Protein AF-A0A8H6LN92-F1 (afdb_monomer)

InterPro domains:
  IPR023041 Glucose receptor Git3-like, N-terminal [PF11710] (25-211)
  IPR027417 P-loop containing nucleoside triphosphate hydrolase [G3DSA:3.40.50.300] (566-733)
  IPR027417 P-loop containing nucleoside triphosphate hydrolase [SSF52540] (336-681)

Radius of gyration: 38.31 Å; Cα contacts (8 Å, |Δi|>4): 1114; chains: 1; bounding box: 131×86×96 Å

Nearest PDB structures (foldseek):
  8wj3-assembly1_D  TM=5.951E-01  e=5.976E-10  Paenibacillus sp. 453mf
  6lfo-assembly1_R  TM=6.319E-01  e=9.551E-06  Homo sapiens
  6wwz-assembly1_R  TM=6.126E-01  e=7.712E-05  Homo sapiens
  6nbi-assembly1_R  TM=5.638E-01  e=4.827E-04  Homo sapiens
  6nbh-assembly1_R  TM=5.247E-01  e=2.464E-03  Homo sapiens

Solvent-accessible surface area (backbone atoms only — not comparable to full-atom values): 44437 Å² total; per-residue (Å²): 134,84,82,85,80,81,78,78,76,74,73,40,100,78,42,59,89,45,71,68,52,30,44,52,53,15,52,54,48,32,55,53,18,54,54,40,35,54,55,25,46,49,54,51,48,42,58,75,73,72,37,83,87,61,76,44,78,70,48,56,56,51,46,55,34,31,54,35,49,28,53,40,20,52,51,47,33,54,38,15,55,36,45,70,72,70,45,56,52,69,38,82,94,32,46,70,57,24,33,49,46,12,42,49,45,45,20,30,57,50,25,44,56,38,37,54,49,52,50,50,51,52,51,47,40,56,70,69,64,43,64,72,60,35,50,50,57,67,70,42,50,66,62,63,65,45,48,34,58,53,54,17,50,51,54,28,51,51,43,50,74,75,74,35,42,34,62,47,62,48,51,27,31,64,50,49,61,70,56,45,49,53,74,52,51,53,60,47,53,53,50,51,54,51,51,52,52,51,51,53,51,46,51,52,51,52,52,50,50,52,50,48,52,53,47,62,63,42,70,80,56,80,81,82,85,80,88,76,83,86,77,85,80,87,71,94,79,86,90,83,81,85,94,81,63,82,71,54,59,62,55,51,54,56,52,55,69,75,70,59,81,50,67,65,56,54,50,52,54,50,56,70,71,49,72,58,102,53,45,66,58,51,52,63,58,53,24,46,34,34,17,42,68,50,52,54,49,47,70,74,70,50,55,88,90,56,74,80,22,34,14,64,47,30,33,56,51,70,81,76,59,75,98,46,75,77,33,34,32,29,36,28,61,66,21,53,40,29,37,38,33,32,23,37,90,84,17,35,52,70,52,52,53,36,46,54,48,44,47,39,26,43,72,48,97,58,36,44,52,88,73,40,18,22,36,38,35,42,38,54,51,85,79,37,54,97,74,40,50,80,58,67,72,63,59,55,53,16,61,34,91,71,29,44,29,35,38,31,27,47,69,91,43,44,76,40,44,39,59,74,92,76,77,84,87,78,98,73,84,94,68,81,78,61,24,42,48,53,88,48,53,67,60,43,70,46,56,47,24,45,47,57,77,75,44,39,70,65,57,51,44,60,67,65,58,65,62,60,70,99,86,55,76,74,50,76,49,49,61,56,50,52,51,52,48,49,54,52,48,53,51,28,67,75,68,67,67,70,50,58,62,66,63,48,53,52,53,57,68,70,62,72,66,51,72,84,50,40,51,69,54,46,57,48,49,51,57,50,42,68,33,30,37,78,87,78,31,83,80,92,61,82,93,69,81,91,78,85,88,77,96,83,72,86,72,84,64,59,62,82,61,76,82,44,72,13,28,38,38,33,41,41,50,50,31,85,90,47,50,42,54,56,46,25,49,51,48,42,50,52,51,51,52,53,68,66,51,88,68,94,61,41,35,37,41,34,33,43,52,36,43,68,37,32,45,98,45,60,38,20,48,54,30,47,53,52,49,51,51,48,62,75,41,12,74,82,62,39,26,27,42,37,41,32,27,59,52,83,59,41,66,66,74,58,57,64,68,32,55,30,38,39,41,27,18,44,86,59,68,72,53,51,55,55,45,29,76,61,33,73,53,47,32,85,71,84,79,69,75,84,74,72,92,71,80,87,76,97,81,77,94,79,78,88,82,65,46,77,63,58,55,87,50,50,60,62,54,36,53,67,39,50,73,35,24,30,40,40,40,30,44,64,18,32,64,46,66,47,72,63,77,65,91,85,68,77,93,84,73,98,71,76,55,61,47,77,35,60,39,48,50,33,43,44,40,29,37,51,61,71,43,88,40,85,60,50,64,61,52,82,90,79,107

Mean predicted aligned error: 19.63 Å

Organism: NCBI:txid100902

Foldseek 3Di:
DDDDDDPPPPFPPQFDPDLVVLLVVLVVLLVVLVVLLVVLVCLLCCPPPPDPPPPDLLSVLVNLLSVLSNQLSVLLNVLSVCSNVVNHCQDPVNFVVQQVSQLSNQLSLQLNLLSVLLSLVLVLCCLLPVVVVNVVCRVCSVVSSCVSNVVSNVLSVVCCVPFTWHDRRSGIHGRDPVCVCCSRVVVNVVSVVVSVVSVVVSVVSVVVVVVVVVVVVCVVDDDDDDDDDDDDDDDDDDDDDDDDDPVVVVVVVVVVVVPDPDVVVVVVVVVVVPQPLCNLVVLLLQFQKEWPQSVVVCCVPPDPVQPWWKFFWWFFCPVVDPRDSRRTMIGGLQHAFEEEEEAAPLLCQLVSVLSVLCSQQDDDPGIDHPFHFFAEEEAADQPADQQADADRPSLLSLLDPSAAEEEEEAPQCCQQADQPPDDDDDDDDDDDDSHNCNVGHRYHYAYQAAEQQLDALVLQLLLQFDDDPPDDDGQPVSVQLNVLSVVQVVVCVVVPDGRQVVSSVVSSVVSPDDPVSCVVVVVSVVLNLSRYDPVSRDDPDPDDDDDDDDPPDPDDRHDDLAGDRSYHYYHYHHDNVAALLNSLSVVLSSLCSNLPDDDPGAYEYEYEQVLRRLAPHPSNVSSLVSVLVCLVCSRVSNYYYYYGHHDVRHDLSSLLSGQKYKAGADDDPVRLVSCCVRALLLDQPCPPDPPDDDDDDPDDPDDDDFDSDRNVCVNVVSNPGHRQKIKMGHQSYFSDWAFDDDDPDDDDDPPTDIDTDGCHSGIGTIGTAFDPRPCRSPDPVRD

pLDDT: mean 75.26, std 19.91, range [23.12, 97.69]

Structure (mmCIF, N/CA/C/O backbone):
data_AF-A0A8H6LN92-F1
#
_entry.id   AF-A0A8H6LN92-F1
#
loop_
_atom_site.group_PDB
_atom_site.id
_atom_site.type_symbol
_atom_site.label_atom_id
_atom_site.label_alt_id
_atom_site.label_comp_id
_atom_site.label_asym_id
_atom_site.label_entity_id
_atom_site.label_seq_id
_atom_site.pdbx_PDB_ins_code
_atom_site.Cartn_x
_atom_site.Cartn_y
_atom_site.Cartn_z
_atom_site.occupancy
_atom_site.B_iso_or_equiv
_atom_site.auth_seq_id
_atom_site.auth_comp_id
_atom_site.auth_asym_id
_atom_site.auth_atom_id
_atom_site.pdbx_PDB_model_num
ATOM 1 N N . MET A 1 1 ? 83.519 25.705 -48.789 1.00 33.47 1 MET A N 1
ATOM 2 C CA . MET A 1 1 ? 82.850 27.007 -48.623 1.00 33.47 1 MET A CA 1
ATOM 3 C C . MET A 1 1 ? 81.362 26.718 -48.730 1.00 33.47 1 MET A C 1
ATOM 5 O O . MET A 1 1 ? 80.927 26.317 -49.795 1.00 33.47 1 MET A O 1
ATOM 9 N N . GLU A 1 2 ? 80.718 26.704 -47.562 1.00 35.28 2 GLU A N 1
ATOM 10 C CA . GLU A 1 2 ? 79.279 26.641 -47.230 1.00 35.28 2 GLU A CA 1
ATOM 11 C C . GLU A 1 2 ? 78.300 25.781 -48.061 1.00 35.28 2 GLU A C 1
ATOM 13 O O . GLU A 1 2 ? 77.984 26.048 -49.215 1.00 35.28 2 GLU A O 1
ATOM 18 N N . SER A 1 3 ? 77.761 24.767 -47.374 1.00 28.91 3 SER A N 1
ATOM 19 C CA . SER A 1 3 ? 76.623 23.917 -47.741 1.00 28.91 3 SER A CA 1
ATOM 20 C C . SER A 1 3 ? 75.286 24.676 -47.715 1.00 28.91 3 SER A C 1
ATOM 22 O O . SER A 1 3 ? 75.102 25.516 -46.831 1.00 28.91 3 SER A O 1
ATOM 24 N N . PRO A 1 4 ? 74.284 24.315 -48.541 1.00 37.69 4 PRO A N 1
ATOM 25 C CA . PRO A 1 4 ? 72.911 24.716 -48.293 1.00 37.69 4 PRO A CA 1
ATOM 26 C C . PRO A 1 4 ? 72.239 23.761 -47.297 1.00 37.69 4 PRO A C 1
ATOM 28 O O . PRO A 1 4 ? 72.297 22.536 -47.387 1.00 37.69 4 PRO A O 1
ATOM 31 N N . MET A 1 5 ? 71.627 24.398 -46.311 1.00 31.83 5 MET A N 1
ATOM 32 C CA . MET A 1 5 ? 70.930 23.881 -45.146 1.00 31.83 5 MET A CA 1
ATOM 33 C C . MET A 1 5 ? 69.657 23.119 -45.557 1.00 31.83 5 MET A C 1
ATOM 35 O O . MET A 1 5 ? 68.683 23.726 -45.996 1.00 31.83 5 MET A O 1
ATOM 39 N N . HIS A 1 6 ? 69.644 21.791 -45.396 1.00 30.88 6 HIS A N 1
ATOM 40 C CA . HIS A 1 6 ? 68.406 21.008 -45.405 1.00 30.88 6 HIS A CA 1
ATOM 41 C C . HIS A 1 6 ? 67.576 21.397 -44.175 1.00 30.88 6 HIS A C 1
ATOM 43 O O . HIS A 1 6 ? 67.853 20.967 -43.054 1.00 30.88 6 HIS A O 1
ATOM 49 N N . ILE A 1 7 ? 66.566 22.239 -44.384 1.00 32.41 7 ILE A N 1
ATOM 50 C CA . ILE A 1 7 ? 65.519 22.504 -43.400 1.00 32.41 7 ILE A CA 1
ATOM 51 C C . ILE A 1 7 ? 64.691 21.219 -43.298 1.00 32.41 7 ILE A C 1
ATOM 53 O O . ILE A 1 7 ? 63.862 20.931 -44.156 1.00 32.41 7 ILE A O 1
ATOM 57 N N . TYR A 1 8 ? 64.949 20.418 -42.265 1.00 32.38 8 TYR A N 1
ATOM 58 C CA . TYR A 1 8 ? 64.050 19.344 -41.858 1.00 32.38 8 TYR A CA 1
ATOM 59 C C . TYR A 1 8 ? 62.717 19.978 -41.439 1.00 32.38 8 TYR A C 1
ATOM 61 O O . TYR A 1 8 ? 62.594 20.491 -40.323 1.00 32.38 8 TYR A O 1
ATOM 69 N N . HIS A 1 9 ? 61.703 19.941 -42.306 1.00 37.47 9 HIS A N 1
ATOM 70 C CA . HIS A 1 9 ? 60.331 19.973 -41.816 1.00 37.47 9 HIS A CA 1
ATOM 71 C C . HIS A 1 9 ? 60.164 18.719 -40.954 1.00 37.47 9 HIS A C 1
ATOM 73 O O . HIS A 1 9 ? 60.237 17.601 -41.454 1.00 37.47 9 HIS A O 1
ATOM 79 N N . ARG A 1 10 ? 60.033 18.897 -39.634 1.00 40.28 10 ARG A N 1
ATOM 80 C CA . ARG A 1 10 ? 59.576 17.827 -38.744 1.00 40.28 10 ARG A CA 1
ATOM 81 C C . ARG A 1 10 ? 58.138 17.504 -39.145 1.00 40.28 10 ARG A C 1
ATOM 83 O O . ARG A 1 10 ? 57.209 18.136 -38.650 1.00 40.28 10 ARG A O 1
ATOM 90 N N . GLU A 1 11 ? 57.974 16.581 -40.083 1.00 47.72 11 GLU A N 1
ATOM 91 C CA . GLU A 1 11 ? 56.697 15.928 -40.331 1.00 47.72 11 GLU A CA 1
ATOM 92 C C . GLU A 1 11 ? 56.273 15.242 -39.036 1.00 47.72 11 GLU A C 1
ATOM 94 O O . GLU A 1 11 ? 57.058 14.554 -38.377 1.00 47.72 11 GLU A O 1
ATOM 99 N N . ALA A 1 12 ? 55.046 15.520 -38.616 1.00 51.72 12 ALA A N 1
ATOM 100 C CA . ALA A 1 12 ? 54.508 14.955 -37.399 1.00 51.72 12 ALA A CA 1
ATOM 101 C C . ALA A 1 12 ? 54.310 13.444 -37.598 1.00 51.72 12 ALA A C 1
ATOM 103 O O . ALA A 1 12 ? 53.747 13.043 -38.615 1.00 51.72 12 ALA A O 1
ATOM 104 N N . LEU A 1 13 ? 54.713 12.616 -36.630 1.00 48.88 13 LEU A N 1
ATOM 105 C CA . LEU A 1 13 ? 54.844 11.146 -36.729 1.00 48.88 13 LEU A CA 1
ATOM 106 C C . LEU A 1 13 ? 53.564 10.365 -37.124 1.00 48.88 13 LEU A C 1
ATOM 108 O O . LEU A 1 13 ? 53.605 9.142 -37.225 1.00 48.88 13 LEU A O 1
ATOM 112 N N . ALA A 1 14 ? 52.430 11.041 -37.316 1.00 53.69 14 ALA A N 1
ATOM 113 C CA . ALA A 1 14 ? 51.120 10.460 -37.610 1.00 53.69 14 ALA A CA 1
ATOM 114 C C . ALA A 1 14 ? 50.369 11.133 -38.781 1.00 53.69 14 ALA A C 1
ATOM 116 O O . ALA A 1 14 ? 49.191 10.837 -38.982 1.00 53.69 14 ALA A O 1
ATOM 117 N N . ALA A 1 15 ? 50.995 12.060 -39.516 1.00 60.41 15 ALA A N 1
ATOM 118 C CA . ALA A 1 15 ? 50.391 12.620 -40.725 1.00 60.41 15 ALA A CA 1
ATOM 119 C C . ALA A 1 15 ? 50.592 11.629 -41.892 1.00 60.41 15 ALA A C 1
ATOM 121 O O . ALA A 1 15 ? 51.723 11.180 -42.087 1.00 60.41 15 ALA A O 1
ATOM 122 N N . PRO A 1 16 ? 49.542 11.251 -42.647 1.00 63.44 16 PRO A N 1
ATOM 123 C CA . PRO A 1 16 ? 49.706 10.376 -43.804 1.00 63.44 16 PRO A CA 1
ATOM 124 C C . PRO A 1 16 ? 50.624 11.051 -44.822 1.00 63.44 16 PRO A C 1
ATOM 126 O O . PRO A 1 16 ? 50.414 12.215 -45.150 1.00 63.44 16 PRO A O 1
ATOM 129 N N . ALA A 1 17 ? 51.639 10.340 -45.308 1.00 63.66 17 ALA A N 1
ATOM 130 C CA . ALA A 1 17 ? 52.582 10.894 -46.280 1.00 63.66 17 ALA A CA 1
ATOM 131 C C . ALA A 1 17 ? 52.042 10.810 -47.718 1.00 63.66 17 ALA A C 1
ATOM 133 O O . ALA A 1 17 ? 52.449 11.587 -48.579 1.00 63.66 17 ALA A O 1
ATOM 134 N N . ASP A 1 18 ? 51.119 9.875 -47.978 1.00 75.56 18 ASP A N 1
ATOM 135 C CA . ASP A 1 18 ? 50.547 9.641 -49.301 1.00 75.56 18 ASP A CA 1
ATOM 136 C C . ASP A 1 18 ? 49.112 10.184 -49.423 1.00 75.56 18 ASP A C 1
ATOM 138 O O . ASP A 1 18 ? 48.276 10.068 -48.520 1.00 75.56 18 ASP A O 1
ATOM 142 N N . ARG A 1 19 ? 48.792 10.743 -50.594 1.00 75.56 19 ARG A N 1
ATOM 143 C CA . ARG A 1 19 ? 47.475 11.326 -50.894 1.00 75.56 19 ARG A CA 1
ATOM 144 C C . ARG A 1 19 ? 46.366 10.275 -50.835 1.00 75.56 19 ARG A C 1
ATOM 146 O O . ARG A 1 19 ? 45.238 10.588 -50.458 1.00 75.56 19 ARG A O 1
ATOM 153 N N . SER A 1 20 ? 46.681 9.028 -51.188 1.00 78.75 20 SER A N 1
ATOM 154 C CA . SER A 1 20 ? 45.740 7.906 -51.121 1.00 78.75 20 SER A CA 1
ATOM 155 C C . SER A 1 20 ? 45.315 7.594 -49.676 1.00 78.75 20 SER A C 1
ATOM 157 O O . SER A 1 20 ? 44.127 7.400 -49.402 1.00 78.75 20 SER A O 1
ATOM 159 N N . GLU A 1 21 ? 46.260 7.654 -48.736 1.00 81.94 21 GLU A N 1
ATOM 160 C CA . GLU A 1 21 ? 46.032 7.440 -47.307 1.00 81.94 21 GLU A CA 1
ATOM 161 C C . GLU A 1 21 ? 45.250 8.599 -46.678 1.00 81.94 21 GLU A C 1
ATOM 163 O O . GLU A 1 21 ? 44.323 8.360 -45.901 1.00 81.94 21 GLU A O 1
ATOM 168 N N . MET A 1 22 ? 45.537 9.849 -47.066 1.00 80.25 22 MET A N 1
ATOM 169 C CA . MET A 1 22 ? 44.766 11.021 -46.621 1.00 80.25 22 MET A CA 1
ATOM 170 C C . MET A 1 22 ? 43.298 10.955 -47.061 1.00 80.25 22 MET A C 1
ATOM 172 O O . MET A 1 22 ? 42.393 11.283 -46.285 1.00 80.25 22 MET A O 1
ATOM 176 N N . VAL A 1 23 ? 43.039 10.519 -48.299 1.00 83.50 23 VAL A N 1
ATOM 177 C CA . VAL A 1 23 ? 41.675 10.348 -48.822 1.00 83.50 23 VAL A CA 1
ATOM 178 C C . VAL A 1 23 ? 40.955 9.224 -48.079 1.00 83.50 23 VAL A C 1
ATOM 180 O O . VAL A 1 23 ? 39.816 9.416 -47.652 1.00 83.50 23 VAL A O 1
ATOM 183 N N . LEU A 1 24 ? 41.617 8.086 -47.846 1.00 87.38 24 LEU A N 1
ATOM 184 C CA . LEU A 1 24 ? 41.049 6.980 -47.074 1.00 87.38 24 LEU A CA 1
ATOM 185 C C . LEU A 1 24 ? 40.707 7.407 -45.638 1.00 87.38 24 LEU A C 1
ATOM 187 O O . LEU A 1 24 ? 39.590 7.171 -45.172 1.00 87.38 24 LEU A O 1
ATOM 191 N N . GLN A 1 25 ? 41.629 8.088 -44.955 1.00 86.94 25 GLN A N 1
ATOM 192 C CA . GLN A 1 25 ? 41.410 8.618 -43.610 1.00 86.94 25 GLN A CA 1
ATOM 193 C C . GLN A 1 25 ? 40.247 9.622 -43.585 1.00 86.94 25 GLN A C 1
ATOM 195 O O . GLN A 1 25 ? 39.406 9.575 -42.685 1.00 86.94 25 GLN A O 1
ATOM 200 N N . SER A 1 26 ? 40.150 10.485 -44.600 1.00 88.88 26 SER A N 1
ATOM 201 C CA . SER A 1 26 ? 39.061 11.458 -44.729 1.00 88.88 26 SER A CA 1
ATOM 202 C C . SER A 1 26 ? 37.703 10.787 -44.949 1.00 88.88 26 SER A C 1
ATOM 204 O O . SER A 1 26 ? 36.723 11.213 -44.346 1.00 88.88 26 SER A O 1
ATOM 206 N N . ILE A 1 27 ? 37.625 9.706 -45.736 1.00 89.38 27 ILE A N 1
ATOM 207 C CA . ILE A 1 27 ? 36.388 8.927 -45.934 1.00 89.38 27 ILE A CA 1
ATOM 208 C C . ILE A 1 27 ? 35.929 8.287 -44.619 1.00 89.38 27 ILE A C 1
ATOM 210 O O . ILE A 1 27 ? 34.747 8.354 -44.278 1.00 89.38 27 ILE A O 1
ATOM 214 N N . VAL A 1 28 ? 36.848 7.695 -43.852 1.00 91.88 28 VAL A N 1
ATOM 215 C CA . VAL A 1 28 ? 36.515 7.079 -42.558 1.00 91.88 28 VAL A CA 1
ATOM 216 C C . VAL A 1 28 ? 35.977 8.127 -41.584 1.00 91.88 28 VAL A C 1
ATOM 218 O O . VAL A 1 28 ? 34.917 7.933 -40.984 1.00 91.88 28 VAL A O 1
ATOM 221 N N . ILE A 1 29 ? 36.662 9.266 -41.459 1.00 91.38 29 ILE A N 1
ATOM 222 C CA . ILE A 1 29 ? 36.242 10.351 -40.565 1.00 91.38 29 ILE A CA 1
ATOM 223 C C . ILE A 1 29 ? 34.915 10.963 -41.030 1.00 91.38 29 ILE A C 1
ATOM 225 O O . ILE A 1 29 ? 34.081 11.289 -40.185 1.00 91.38 29 ILE A O 1
ATOM 229 N N . LEU A 1 30 ? 34.662 11.054 -42.339 1.00 92.44 30 LEU A N 1
ATOM 230 C CA . LEU A 1 30 ? 33.386 11.512 -42.895 1.00 92.44 30 LEU A CA 1
ATOM 231 C C . LEU A 1 30 ? 32.222 10.625 -42.426 1.00 92.44 30 LEU A C 1
ATOM 233 O O . LEU A 1 30 ? 31.234 11.130 -41.891 1.00 92.44 30 LEU A O 1
ATOM 237 N N . VAL A 1 31 ? 32.352 9.302 -42.577 1.00 94.12 31 VAL A N 1
ATOM 238 C CA . VAL A 1 31 ? 31.320 8.334 -42.164 1.00 94.12 31 VAL A CA 1
ATOM 239 C C . VAL A 1 31 ? 31.069 8.415 -40.656 1.00 94.12 31 VAL A C 1
ATOM 241 O O . VAL A 1 31 ? 29.919 8.504 -40.221 1.00 94.12 31 VAL A O 1
ATOM 244 N N . VAL A 1 32 ? 32.135 8.451 -39.851 1.00 93.88 32 VAL A N 1
ATOM 245 C CA . VAL A 1 32 ? 32.038 8.565 -38.385 1.00 93.88 32 VAL A CA 1
ATOM 246 C C . VAL A 1 32 ? 31.401 9.894 -37.965 1.00 93.88 32 VAL A C 1
ATOM 248 O O . VAL A 1 32 ? 30.595 9.923 -37.031 1.00 93.88 32 VAL A O 1
ATOM 251 N N . SER A 1 33 ? 31.699 10.983 -38.673 1.00 94.44 33 SER A N 1
ATOM 252 C CA . SER A 1 33 ? 31.125 12.305 -38.404 1.00 94.44 33 SER A CA 1
ATOM 253 C C . SER A 1 33 ? 29.626 12.335 -38.703 1.00 94.44 33 SER A C 1
ATOM 255 O O . SER A 1 33 ? 28.857 12.840 -37.890 1.00 94.44 33 SER A O 1
ATOM 257 N N . ILE A 1 34 ? 29.175 11.725 -39.806 1.00 95.06 34 ILE A N 1
ATOM 258 C CA . ILE A 1 34 ? 27.744 11.620 -40.142 1.00 95.06 34 ILE A CA 1
ATOM 259 C C . ILE A 1 34 ? 26.989 10.812 -39.078 1.00 95.06 34 ILE A C 1
ATOM 261 O O . ILE A 1 34 ? 25.940 11.248 -38.603 1.00 95.06 34 ILE A O 1
ATOM 265 N N . LEU A 1 35 ? 27.530 9.664 -38.656 1.00 95.25 35 LEU A N 1
ATOM 266 C CA . LEU A 1 35 ? 26.923 8.851 -37.596 1.00 95.25 35 LEU A CA 1
ATOM 267 C C . LEU A 1 35 ? 26.855 9.610 -36.263 1.00 95.25 35 LEU A C 1
ATOM 269 O O . LEU A 1 35 ? 25.828 9.574 -35.584 1.00 95.25 35 LEU A O 1
ATOM 273 N N . SER A 1 36 ? 27.912 10.348 -35.921 1.00 95.12 36 SER A N 1
ATOM 274 C CA . SER A 1 36 ? 27.960 11.183 -34.716 1.00 95.12 36 SER A CA 1
ATOM 275 C C . SER A 1 36 ? 26.938 12.324 -34.760 1.00 95.12 36 SER A C 1
ATOM 277 O O . SER A 1 36 ? 26.255 12.566 -33.766 1.00 95.12 36 SER A O 1
ATOM 279 N N . ILE A 1 37 ? 26.753 12.973 -35.916 1.00 96.00 37 ILE A N 1
ATOM 280 C CA . ILE A 1 37 ? 25.732 14.014 -36.132 1.00 96.00 37 ILE A CA 1
ATOM 281 C C . ILE A 1 37 ? 24.324 13.447 -35.941 1.00 96.00 37 ILE A C 1
ATOM 283 O O . ILE A 1 37 ? 23.506 14.068 -35.261 1.00 96.00 37 ILE A O 1
ATOM 287 N N . LEU A 1 38 ? 24.035 12.265 -36.496 1.00 95.69 38 LEU A N 1
ATOM 288 C CA . LEU A 1 38 ? 22.734 11.609 -36.335 1.00 95.69 38 LEU A CA 1
ATOM 289 C C . LEU A 1 38 ? 22.473 11.223 -34.872 1.00 95.69 38 LEU A C 1
ATOM 291 O O . LEU A 1 38 ? 21.390 11.491 -34.352 1.00 95.69 38 LEU A O 1
ATOM 295 N N . GLY A 1 39 ? 23.468 10.647 -34.191 1.00 93.62 39 GLY A N 1
ATOM 296 C CA . GLY A 1 39 ? 23.364 10.251 -32.785 1.00 93.62 39 GLY A CA 1
ATOM 297 C C . GLY A 1 39 ? 23.178 11.443 -31.842 1.00 93.62 39 GLY A C 1
ATOM 298 O O . GLY A 1 39 ? 22.231 11.475 -31.053 1.00 93.62 39 GLY A O 1
ATOM 299 N N . ALA A 1 40 ? 24.033 12.461 -31.953 1.00 94.12 40 ALA A N 1
ATOM 300 C CA . ALA A 1 40 ? 23.934 13.675 -31.146 1.00 94.12 40 ALA A CA 1
ATOM 301 C C . ALA A 1 40 ? 22.661 14.474 -31.473 1.00 94.12 40 ALA A C 1
ATOM 303 O O . ALA A 1 40 ? 21.969 14.949 -30.569 1.00 94.12 40 ALA A O 1
ATOM 304 N N . GLY A 1 41 ? 22.293 14.555 -32.756 1.00 93.00 41 GLY A N 1
ATOM 305 C CA . GLY A 1 41 ? 21.057 15.179 -33.220 1.00 93.00 41 GLY A CA 1
ATOM 306 C C . GLY A 1 41 ? 19.813 14.505 -32.642 1.00 93.00 41 GLY A C 1
ATOM 307 O O . GLY A 1 41 ? 18.914 15.196 -32.162 1.00 93.00 41 GLY A O 1
ATOM 308 N N . TRP A 1 42 ? 19.782 13.170 -32.586 1.00 92.12 42 TRP A N 1
ATOM 309 C CA . TRP A 1 42 ? 18.694 12.427 -31.949 1.00 92.12 42 TRP A CA 1
ATOM 310 C C . TRP A 1 42 ? 18.551 12.760 -30.460 1.00 92.12 42 TRP A C 1
ATOM 312 O O . TRP A 1 42 ? 17.432 12.966 -29.984 1.00 92.12 42 TRP A O 1
ATOM 322 N N . ILE A 1 43 ? 19.663 12.868 -29.724 1.00 89.56 43 ILE A N 1
ATOM 323 C CA . ILE A 1 43 ? 19.657 13.240 -28.300 1.00 89.56 43 ILE A CA 1
ATOM 324 C C . ILE A 1 43 ? 19.089 14.656 -28.114 1.00 89.56 43 ILE A C 1
ATOM 326 O O . ILE A 1 43 ? 18.218 14.866 -27.264 1.00 89.56 43 ILE A O 1
ATOM 330 N N . ILE A 1 44 ? 19.524 15.614 -28.938 1.00 89.56 44 ILE A N 1
ATOM 331 C CA . ILE A 1 44 ? 19.049 17.006 -28.898 1.00 89.56 44 ILE A CA 1
ATOM 332 C C . ILE A 1 44 ? 17.547 17.074 -29.227 1.00 89.56 44 ILE A C 1
ATOM 334 O O . ILE A 1 44 ? 16.772 17.668 -28.474 1.00 89.56 44 ILE A O 1
ATOM 338 N N . VAL A 1 45 ? 17.102 16.422 -30.305 1.00 88.94 45 VAL A N 1
ATOM 339 C CA . VAL A 1 45 ? 15.687 16.400 -30.721 1.00 88.94 45 VAL A CA 1
ATOM 340 C C . VAL A 1 45 ? 14.809 15.725 -29.666 1.00 88.94 45 VAL A C 1
ATOM 342 O O . VAL A 1 45 ? 13.760 16.264 -29.304 1.00 88.94 45 VAL A O 1
ATOM 345 N N . SER A 1 46 ? 15.248 14.594 -29.110 1.00 84.50 46 SER A N 1
ATOM 346 C CA . SER A 1 46 ? 14.524 13.870 -28.056 1.00 84.50 46 SER A CA 1
ATOM 347 C C . SER A 1 46 ? 14.286 14.739 -26.819 1.00 84.50 46 SER A C 1
ATOM 349 O O . SER A 1 46 ? 13.204 14.699 -26.226 1.00 84.50 46 SER A O 1
ATOM 351 N N . PHE A 1 47 ? 15.268 15.570 -26.462 1.00 80.88 47 PHE A N 1
ATOM 352 C CA . PHE A 1 47 ? 15.183 16.494 -25.333 1.00 80.88 47 PHE A CA 1
ATOM 353 C C . PHE A 1 47 ? 14.175 17.636 -25.563 1.00 80.88 47 PHE A C 1
ATOM 355 O O . PHE A 1 47 ? 13.426 18.010 -24.651 1.00 80.88 47 PHE A O 1
ATOM 362 N N . PHE A 1 48 ? 14.126 18.200 -26.774 1.00 77.56 48 PHE A N 1
ATOM 363 C CA . PHE A 1 48 ? 13.254 19.341 -27.077 1.00 77.56 48 PHE A CA 1
ATOM 364 C C . PHE A 1 48 ? 11.822 18.943 -27.457 1.00 77.56 48 PHE A C 1
ATOM 366 O O . PHE A 1 48 ? 10.885 19.617 -27.015 1.00 77.56 48 PHE A O 1
ATOM 373 N N . VAL A 1 49 ? 11.649 17.859 -28.219 1.00 71.50 49 VAL A N 1
ATOM 374 C CA . VAL A 1 49 ? 10.392 17.521 -28.908 1.00 71.50 49 VAL A CA 1
ATOM 375 C C . VAL A 1 49 ? 9.620 16.393 -28.220 1.00 71.50 49 VAL A C 1
ATOM 377 O O . VAL A 1 49 ? 8.406 16.503 -28.066 1.00 71.50 49 VAL A O 1
ATOM 380 N N . VAL A 1 50 ? 10.295 15.327 -27.777 1.00 62.16 50 VAL A N 1
ATOM 381 C CA . VAL A 1 50 ? 9.618 14.055 -27.452 1.00 62.16 50 VAL A CA 1
ATOM 382 C C . VAL A 1 50 ? 9.261 13.926 -25.966 1.00 62.16 50 VAL A C 1
ATOM 384 O O . VAL A 1 50 ? 8.158 13.497 -25.637 1.00 62.16 50 VAL A O 1
ATOM 387 N N . PHE A 1 51 ? 10.132 14.352 -25.042 1.00 67.19 51 PHE A N 1
ATOM 388 C CA . PHE A 1 51 ? 9.932 14.092 -23.607 1.00 67.19 51 PHE A CA 1
ATOM 389 C C . PHE A 1 51 ? 10.052 15.343 -22.728 1.00 67.19 51 PHE A C 1
ATOM 391 O O . PHE A 1 51 ? 11.093 15.626 -22.133 1.00 67.19 51 PHE A O 1
ATOM 398 N N . LYS A 1 52 ? 8.939 16.069 -22.543 1.00 61.94 52 LYS A N 1
ATOM 399 C CA . LYS A 1 52 ? 8.881 17.222 -21.618 1.00 61.94 52 LYS A CA 1
ATOM 400 C C . LYS A 1 52 ? 9.183 16.850 -20.155 1.00 61.94 52 LYS A C 1
ATOM 402 O O . LYS A 1 52 ? 9.660 17.707 -19.416 1.00 61.94 52 LYS A O 1
ATOM 407 N N . SER A 1 53 ? 8.963 15.595 -19.744 1.00 58.50 53 SER A N 1
ATOM 408 C CA . SER A 1 53 ? 9.227 15.134 -18.369 1.00 58.50 53 SER A CA 1
ATOM 409 C C . SER A 1 53 ? 10.707 14.832 -18.078 1.00 58.50 53 SER A C 1
ATOM 411 O O . SER A 1 53 ? 11.079 14.726 -16.911 1.00 58.50 53 SER A O 1
ATOM 413 N N . LEU A 1 54 ? 11.568 14.732 -19.102 1.00 56.34 54 LEU A N 1
ATOM 414 C CA . LEU A 1 54 ? 13.004 14.446 -18.949 1.00 56.34 54 LEU A CA 1
ATOM 415 C C . LEU A 1 54 ? 13.863 15.710 -18.766 1.00 56.34 54 LEU A C 1
ATOM 417 O O . LEU A 1 54 ? 15.085 15.632 -18.713 1.00 56.34 54 LEU A O 1
ATOM 421 N N . ARG A 1 55 ? 13.261 16.891 -18.586 1.00 68.31 55 ARG A N 1
ATOM 422 C CA . ARG A 1 55 ? 13.972 18.178 -18.426 1.00 68.31 55 ARG A CA 1
ATOM 423 C C . ARG A 1 55 ? 14.545 18.399 -17.019 1.00 68.31 55 ARG A C 1
ATOM 425 O O . ARG A 1 55 ? 14.501 19.502 -16.477 1.00 68.31 55 ARG A O 1
ATOM 432 N N . SER A 1 56 ? 15.066 17.346 -16.395 1.00 69.06 56 SER A N 1
ATOM 433 C CA . SER A 1 56 ? 15.743 17.466 -15.104 1.00 69.06 56 SER A CA 1
ATOM 434 C C . SER A 1 56 ? 17.162 18.020 -15.277 1.00 69.06 56 SER A C 1
ATOM 436 O O . SER A 1 56 ? 17.753 17.942 -16.353 1.00 69.06 56 SER A O 1
ATOM 438 N N . PHE A 1 57 ? 17.729 18.562 -14.197 1.00 73.44 57 PHE A N 1
ATOM 439 C CA . PHE A 1 57 ? 19.059 19.189 -14.190 1.00 73.44 57 PHE A CA 1
ATOM 440 C C . PHE A 1 57 ? 20.166 18.302 -14.793 1.00 73.44 57 PHE A C 1
ATOM 442 O O . PHE A 1 57 ? 21.028 18.787 -15.515 1.00 73.44 57 PHE A O 1
ATOM 449 N N . ARG A 1 58 ? 20.110 16.983 -14.566 1.00 73.88 58 ARG A N 1
ATOM 450 C CA . ARG A 1 58 ? 21.106 16.035 -15.092 1.00 73.88 58 ARG A CA 1
ATOM 451 C C . ARG A 1 58 ? 21.054 15.904 -16.617 1.00 73.88 58 ARG A C 1
ATOM 453 O O . ARG A 1 58 ? 22.097 15.830 -17.253 1.00 73.88 58 ARG A O 1
ATOM 460 N N . HIS A 1 59 ? 19.859 15.936 -17.203 1.00 78.50 59 HIS A N 1
ATOM 461 C CA . HIS A 1 59 ? 19.693 15.843 -18.654 1.00 78.50 59 HIS A CA 1
ATOM 462 C C . HIS A 1 59 ? 20.115 17.137 -19.367 1.00 78.50 59 HIS A C 1
ATOM 464 O O . HIS A 1 59 ? 20.576 17.079 -20.501 1.00 78.50 59 HIS A O 1
ATOM 470 N N . GLN A 1 60 ? 20.039 18.293 -18.693 1.00 81.75 60 GLN A N 1
ATOM 471 C CA . GLN A 1 60 ? 20.551 19.567 -19.222 1.00 81.75 60 GLN A CA 1
ATOM 472 C C . GLN A 1 60 ? 22.080 19.558 -19.396 1.00 81.75 60 GLN A C 1
ATOM 474 O O . GLN A 1 60 ? 22.581 20.125 -20.361 1.00 81.75 60 GLN A O 1
ATOM 479 N N . LEU A 1 61 ? 22.822 18.882 -18.511 1.00 84.31 61 LEU A N 1
ATOM 480 C CA . LEU A 1 61 ? 24.279 18.734 -18.651 1.00 84.31 61 LEU A CA 1
ATOM 481 C C . LEU A 1 61 ? 24.652 17.780 -19.798 1.00 84.31 61 LEU A C 1
ATOM 483 O O . LEU A 1 61 ? 25.582 18.051 -20.550 1.00 84.31 61 LEU A O 1
ATOM 487 N N . ILE A 1 62 ? 23.890 16.694 -19.968 1.00 87.44 62 ILE A N 1
ATOM 488 C CA . ILE A 1 62 ? 24.063 15.749 -21.086 1.00 87.44 62 ILE A CA 1
ATOM 489 C C . ILE A 1 62 ? 23.766 16.431 -22.429 1.00 87.44 62 ILE A C 1
ATOM 491 O O . ILE A 1 62 ? 24.436 16.155 -23.420 1.00 87.44 62 ILE A O 1
ATOM 495 N N . LEU A 1 63 ? 22.812 17.368 -22.462 1.00 88.81 63 LEU A N 1
ATOM 496 C CA . LEU A 1 63 ? 22.537 18.178 -23.648 1.00 88.81 63 LEU A CA 1
ATOM 497 C C . LEU A 1 63 ? 23.751 19.027 -24.063 1.00 88.81 63 LEU A C 1
ATOM 499 O O . LEU A 1 63 ? 24.028 19.138 -25.252 1.00 88.81 63 LEU A O 1
ATOM 503 N N . GLY A 1 64 ? 24.484 19.600 -23.103 1.00 88.06 64 GLY A N 1
ATOM 504 C CA . GLY A 1 64 ? 25.708 20.361 -23.375 1.00 88.06 64 GLY A CA 1
ATOM 505 C C . GLY A 1 64 ? 26.819 19.506 -23.993 1.00 88.06 64 GLY A C 1
ATOM 506 O O . GLY A 1 64 ? 27.466 19.936 -24.952 1.00 88.06 64 GLY A O 1
ATOM 507 N N . LEU A 1 65 ? 26.984 18.272 -23.505 1.00 92.19 65 LEU A N 1
ATOM 508 C CA . LEU A 1 65 ? 27.895 17.284 -24.090 1.00 92.19 65 LEU A CA 1
ATOM 509 C C . LEU A 1 65 ? 27.481 16.934 -25.529 1.00 92.19 65 LEU A C 1
ATOM 511 O O . LEU A 1 65 ? 28.278 17.106 -26.446 1.00 92.19 65 LEU A O 1
ATOM 515 N N . ALA A 1 66 ? 26.212 16.572 -25.744 1.00 92.50 66 ALA A N 1
ATOM 516 C CA . ALA A 1 66 ? 25.693 16.224 -27.068 1.00 92.50 66 ALA A CA 1
ATOM 517 C C . ALA A 1 66 ? 25.793 17.385 -28.076 1.00 92.50 66 ALA A C 1
ATOM 519 O O . ALA A 1 66 ? 26.114 17.170 -29.241 1.00 92.50 66 ALA A O 1
ATOM 520 N N . ALA A 1 67 ? 25.567 18.629 -27.642 1.00 92.62 67 ALA A N 1
ATOM 521 C CA . ALA A 1 67 ? 25.759 19.808 -28.487 1.00 92.62 67 ALA A CA 1
ATOM 522 C C . ALA A 1 67 ? 27.232 20.004 -28.889 1.00 92.62 67 ALA A C 1
ATOM 524 O O . ALA A 1 67 ? 27.512 20.410 -30.015 1.00 92.62 67 ALA A O 1
ATOM 525 N N . SER A 1 68 ? 28.168 19.691 -27.991 1.00 94.06 68 SER A N 1
ATOM 526 C CA . SER A 1 68 ? 29.608 19.772 -28.268 1.00 94.06 68 SER A CA 1
ATOM 527 C C . SER A 1 68 ? 30.041 18.692 -29.264 1.00 94.06 68 SER A C 1
ATOM 529 O O . SER A 1 68 ? 30.746 19.003 -30.220 1.00 94.06 68 SER A O 1
ATOM 531 N N . ASP A 1 69 ? 29.545 17.461 -29.104 1.00 93.88 69 ASP A N 1
ATOM 532 C CA . ASP A 1 69 ? 29.799 16.348 -30.031 1.00 93.88 69 ASP A CA 1
ATOM 533 C C . ASP A 1 69 ? 29.227 16.620 -31.426 1.00 93.88 69 ASP A C 1
ATOM 535 O O . ASP A 1 69 ? 29.881 16.362 -32.436 1.00 93.88 69 ASP A O 1
ATOM 539 N N . PHE A 1 70 ? 28.030 17.209 -31.494 1.00 95.31 70 PHE A N 1
ATOM 540 C CA . PHE A 1 70 ? 27.410 17.612 -32.754 1.00 95.31 70 PHE A CA 1
ATOM 541 C C . PHE A 1 70 ? 28.261 18.649 -33.503 1.00 95.31 70 PHE A C 1
ATOM 543 O O . PHE A 1 70 ? 28.508 18.503 -34.700 1.00 95.31 70 PHE A O 1
ATOM 550 N N . LEU A 1 71 ? 28.738 19.685 -32.805 1.00 94.50 71 LEU A N 1
ATOM 551 C CA . LEU A 1 71 ? 29.567 20.735 -33.404 1.00 94.50 71 LEU A CA 1
ATOM 552 C C . LEU A 1 71 ? 30.970 20.236 -33.774 1.00 94.50 71 LEU A C 1
ATOM 554 O O . LEU A 1 71 ? 31.507 20.634 -34.808 1.00 94.50 71 LEU A O 1
ATOM 558 N N . MET A 1 72 ? 31.541 19.328 -32.980 1.00 94.12 72 MET A N 1
ATOM 559 C CA . MET A 1 72 ? 32.799 18.652 -33.297 1.00 94.12 72 MET A CA 1
ATOM 560 C C . MET A 1 72 ? 32.678 17.840 -34.588 1.00 94.12 72 MET A C 1
ATOM 562 O O . MET A 1 72 ? 33.505 17.975 -35.489 1.00 94.12 72 MET A O 1
ATOM 566 N N . ALA A 1 73 ? 31.621 17.036 -34.703 1.00 94.50 73 ALA A N 1
ATOM 567 C CA . ALA A 1 73 ? 31.368 16.227 -35.884 1.00 94.50 73 ALA A CA 1
ATOM 568 C C . ALA A 1 73 ? 31.083 17.093 -37.123 1.00 94.50 73 ALA A C 1
ATOM 570 O O . ALA A 1 73 ? 31.542 16.763 -38.212 1.00 94.50 73 ALA A O 1
ATOM 571 N N . LEU A 1 74 ? 30.411 18.240 -36.969 1.00 94.75 74 LEU A N 1
ATOM 572 C CA . LEU A 1 74 ? 30.230 19.210 -38.054 1.00 94.75 74 LEU A CA 1
ATOM 573 C C . LEU A 1 74 ? 31.570 19.802 -38.530 1.00 94.75 74 LEU A C 1
ATOM 575 O O . LEU A 1 74 ? 31.785 19.964 -39.732 1.00 94.75 74 LEU A O 1
ATOM 579 N N . ASN A 1 75 ? 32.488 20.087 -37.603 1.00 94.12 75 ASN A N 1
ATOM 580 C CA . ASN A 1 75 ? 33.816 20.604 -37.924 1.00 94.12 75 ASN A CA 1
ATOM 581 C C . ASN A 1 75 ? 34.654 19.579 -38.714 1.00 94.12 75 ASN A C 1
ATOM 583 O O . ASN A 1 75 ? 35.229 19.930 -39.745 1.00 94.12 75 ASN A O 1
ATOM 587 N N . PHE A 1 76 ? 34.660 18.308 -38.301 1.00 93.19 76 PHE A N 1
ATOM 588 C CA . PHE A 1 76 ? 35.340 17.228 -39.035 1.00 93.19 76 PHE A CA 1
ATOM 589 C C . PHE A 1 76 ? 34.662 16.871 -40.363 1.00 93.19 76 PHE A C 1
ATOM 591 O O . PHE A 1 76 ? 35.336 16.566 -41.346 1.00 93.19 76 PHE A O 1
ATOM 598 N N . LEU A 1 77 ? 33.332 16.959 -40.435 1.00 93.69 77 LEU A N 1
ATOM 599 C CA . LEU A 1 77 ? 32.586 16.817 -41.685 1.00 93.69 77 LEU A CA 1
ATOM 600 C C . LEU A 1 77 ? 33.021 17.886 -42.700 1.00 93.69 77 LEU A C 1
ATOM 602 O O . LEU A 1 77 ? 33.235 17.572 -43.867 1.00 93.69 77 LEU A O 1
ATOM 606 N N . SER A 1 78 ? 33.204 19.134 -42.254 1.00 91.12 78 SER A N 1
ATOM 607 C CA . SER A 1 78 ? 33.639 20.226 -43.132 1.00 91.12 78 SER A CA 1
ATOM 608 C C . SER A 1 78 ? 35.068 20.046 -43.657 1.00 91.12 78 SER A C 1
ATOM 610 O O . SER A 1 78 ? 35.304 20.279 -44.841 1.00 91.12 78 SER A O 1
ATOM 612 N N . SER A 1 79 ? 36.004 19.573 -42.822 1.00 89.56 79 SER A N 1
ATOM 613 C CA . SER A 1 79 ? 37.387 19.320 -43.242 1.00 89.56 79 SER A CA 1
ATOM 614 C C . SER A 1 79 ? 37.451 18.160 -44.238 1.00 89.56 79 SER A C 1
ATOM 616 O O . SER A 1 79 ? 37.912 18.307 -45.368 1.00 89.56 79 SER A O 1
ATOM 618 N N . THR A 1 80 ? 36.880 17.016 -43.878 1.00 89.69 80 THR A N 1
ATOM 619 C CA . THR A 1 80 ? 36.924 15.810 -44.717 1.00 89.69 80 THR A CA 1
ATOM 620 C C . THR A 1 80 ? 36.206 15.978 -46.053 1.00 89.69 80 THR A C 1
ATOM 622 O O . THR A 1 80 ? 36.708 15.507 -47.073 1.00 89.69 80 THR A O 1
ATOM 625 N N . ALA A 1 81 ? 35.089 16.711 -46.095 1.00 88.69 81 ALA A N 1
ATOM 626 C CA . ALA A 1 81 ? 34.394 17.021 -47.343 1.00 88.69 81 ALA A CA 1
ATOM 627 C C . ALA A 1 81 ? 35.232 17.895 -48.296 1.00 88.69 81 ALA A C 1
ATOM 629 O O . ALA A 1 81 ? 35.116 17.751 -49.514 1.00 88.69 81 ALA A O 1
ATOM 630 N N . MET A 1 82 ? 36.085 18.787 -47.780 1.00 87.19 82 MET A N 1
ATOM 631 C CA . MET A 1 82 ? 36.999 19.579 -48.613 1.00 87.19 82 MET A CA 1
ATOM 632 C C . MET A 1 82 ? 38.126 18.720 -49.192 1.00 87.19 82 MET A C 1
ATOM 634 O O . MET A 1 82 ? 38.342 18.747 -50.406 1.00 87.19 82 MET A O 1
ATOM 638 N N . ASN A 1 83 ? 38.753 17.887 -48.357 1.00 85.06 83 ASN A N 1
ATOM 639 C CA . ASN A 1 83 ? 39.822 16.981 -48.782 1.00 85.06 83 ASN A CA 1
ATOM 640 C C . ASN A 1 83 ? 39.352 15.969 -49.844 1.00 85.06 83 ASN A C 1
ATOM 642 O O . ASN A 1 83 ? 40.050 15.742 -50.831 1.00 85.06 83 ASN A O 1
ATOM 646 N N . ILE A 1 84 ? 38.145 15.405 -49.702 1.00 86.25 84 ILE A N 1
ATOM 647 C CA . ILE A 1 84 ? 37.574 14.455 -50.678 1.00 86.25 84 ILE A CA 1
ATOM 648 C C . ILE A 1 84 ? 37.267 15.134 -52.023 1.00 86.25 84 ILE A C 1
ATOM 650 O O . ILE A 1 84 ? 37.428 14.519 -53.074 1.00 86.25 84 ILE A O 1
ATOM 654 N N . ASN A 1 85 ? 36.889 16.416 -52.014 1.00 85.56 85 ASN A N 1
ATOM 655 C CA . ASN A 1 85 ? 36.665 17.208 -53.230 1.00 85.56 85 ASN A CA 1
ATOM 656 C C . ASN A 1 85 ? 37.968 17.668 -53.915 1.00 85.56 85 ASN A C 1
ATOM 658 O O . ASN A 1 85 ? 37.923 18.463 -54.854 1.00 85.56 85 ASN A O 1
ATOM 662 N N . GLY A 1 86 ? 39.129 17.202 -53.446 1.00 77.44 86 GLY A N 1
ATOM 663 C CA . GLY A 1 86 ? 40.432 17.537 -54.016 1.00 77.44 86 GLY A CA 1
ATOM 664 C C . GLY A 1 86 ? 40.947 18.928 -53.644 1.00 77.44 86 GLY A C 1
ATOM 665 O O . GLY A 1 86 ? 41.931 19.368 -54.234 1.00 77.44 86 GLY A O 1
ATOM 666 N N . LYS A 1 87 ? 40.308 19.611 -52.683 1.00 82.12 87 LYS A N 1
ATOM 667 C CA . LYS A 1 87 ? 40.790 20.870 -52.101 1.00 82.12 87 LYS A CA 1
ATOM 668 C C . LYS A 1 87 ? 41.520 20.565 -50.799 1.00 82.12 87 LYS A C 1
ATOM 670 O O . LYS A 1 87 ? 40.890 20.442 -49.750 1.00 82.12 87 LYS A O 1
ATOM 675 N N . GLU A 1 88 ? 42.835 20.420 -50.890 1.00 79.69 88 GLU A N 1
ATOM 676 C CA . GLU A 1 88 ? 43.688 20.129 -49.736 1.00 79.69 88 GLU A CA 1
ATOM 677 C C . GLU A 1 88 ? 43.639 21.285 -48.730 1.00 79.69 88 GLU A C 1
ATOM 679 O O . GLU A 1 88 ? 43.859 22.449 -49.070 1.00 79.69 88 GLU A O 1
ATOM 684 N N . ILE A 1 89 ? 43.326 20.968 -47.476 1.00 82.44 89 ILE A N 1
ATOM 685 C CA . ILE A 1 89 ? 43.140 21.970 -46.416 1.00 82.44 89 ILE A CA 1
ATOM 686 C C . ILE A 1 89 ? 44.467 22.638 -46.030 1.00 82.44 89 ILE A C 1
ATOM 688 O O . ILE A 1 89 ? 44.472 23.794 -45.604 1.00 82.44 89 ILE A O 1
ATOM 692 N N . GLY A 1 90 ? 45.587 21.936 -46.217 1.00 74.62 90 GLY A N 1
ATOM 693 C CA . GLY A 1 90 ? 46.936 22.469 -46.037 1.00 74.62 90 GLY A CA 1
ATOM 694 C C . GLY A 1 90 ? 47.408 23.418 -47.138 1.00 74.62 90 GLY A C 1
ATOM 695 O O . GLY A 1 90 ? 48.475 24.014 -46.992 1.00 74.62 90 GLY A O 1
ATOM 696 N N . ALA A 1 91 ? 46.640 23.602 -48.220 1.00 80.62 91 ALA A N 1
ATOM 697 C CA . ALA A 1 91 ? 47.006 24.535 -49.278 1.00 80.62 91 ALA A CA 1
ATOM 698 C C . ALA A 1 91 ? 47.091 25.980 -48.738 1.00 80.62 91 ALA A C 1
ATOM 700 O O . ALA A 1 91 ? 46.244 26.396 -47.938 1.00 80.62 91 ALA A O 1
ATOM 701 N N . PRO A 1 92 ? 48.060 26.795 -49.201 1.00 76.81 92 PRO A N 1
ATOM 702 C CA . PRO A 1 92 ? 48.243 28.167 -48.715 1.00 76.81 92 PRO A CA 1
ATOM 703 C C . PRO A 1 92 ? 47.004 29.052 -48.940 1.00 76.81 92 PRO A C 1
ATOM 705 O O . PRO A 1 92 ? 46.747 29.963 -48.157 1.00 76.81 92 PRO A O 1
ATOM 708 N N . GLU A 1 93 ? 46.181 28.739 -49.946 1.00 81.44 93 GLU A N 1
ATOM 709 C CA . GLU A 1 93 ? 44.902 29.412 -50.222 1.00 81.44 93 GLU A CA 1
ATOM 710 C C . GLU A 1 93 ? 43.828 29.174 -49.139 1.00 81.44 93 GLU A C 1
ATOM 712 O O . GLU A 1 93 ? 42.845 29.914 -49.057 1.00 81.44 93 GLU A O 1
ATOM 717 N N . HIS A 1 94 ? 43.985 28.146 -48.301 1.00 83.25 94 HIS A N 1
ATOM 718 C CA . HIS A 1 94 ? 43.004 27.709 -47.299 1.00 83.25 94 HIS A CA 1
ATOM 719 C C . HIS A 1 94 ? 43.541 27.754 -45.859 1.00 83.25 94 HIS A C 1
ATOM 721 O O . HIS A 1 94 ? 42.890 27.274 -44.929 1.00 83.25 94 HIS A O 1
ATOM 727 N N . GLN A 1 95 ? 44.680 28.414 -45.636 1.00 83.25 95 GLN A N 1
ATOM 728 C CA . GLN A 1 95 ? 45.343 28.493 -44.330 1.00 83.25 95 GLN A CA 1
ATOM 729 C C . GLN A 1 95 ? 44.451 29.083 -43.217 1.00 83.25 95 GLN A C 1
ATOM 731 O O . GLN A 1 95 ? 44.515 28.655 -42.063 1.00 83.25 95 GLN A O 1
ATOM 736 N N . THR A 1 96 ? 43.577 30.039 -43.548 1.00 86.56 96 THR A N 1
ATOM 737 C CA . THR A 1 96 ? 42.611 30.624 -42.600 1.00 86.56 96 THR A CA 1
ATOM 738 C C . THR A 1 96 ? 41.549 29.618 -42.163 1.00 86.56 96 THR A C 1
ATOM 740 O O . THR A 1 96 ? 41.221 29.548 -40.977 1.00 86.56 96 THR A O 1
ATOM 743 N N . PHE A 1 97 ? 41.053 28.800 -43.094 1.00 89.00 97 PHE A N 1
ATOM 744 C CA . PHE A 1 97 ? 40.122 27.715 -42.799 1.00 89.00 97 PHE A CA 1
ATOM 745 C C . PHE A 1 97 ? 40.799 26.614 -41.978 1.00 89.00 97 PHE A C 1
ATOM 747 O O . PHE A 1 97 ? 40.220 26.151 -41.001 1.00 89.00 97 PHE A O 1
ATOM 754 N N . CYS A 1 98 ? 42.044 26.258 -42.301 1.00 88.19 98 CYS A N 1
ATOM 755 C CA . CYS A 1 98 ? 42.825 25.294 -41.527 1.00 88.19 98 CYS A CA 1
ATOM 756 C C . CYS A 1 98 ? 43.030 25.750 -40.072 1.00 88.19 98 CYS A C 1
ATOM 758 O O . CYS A 1 98 ? 42.764 25.003 -39.130 1.00 88.19 98 CYS A O 1
ATOM 760 N N . SER A 1 99 ? 43.408 27.014 -39.862 1.00 89.88 99 SER A N 1
ATOM 761 C CA . SER A 1 99 ? 43.565 27.574 -38.515 1.00 89.88 99 SER A CA 1
ATOM 762 C C . SER A 1 99 ? 42.244 27.589 -37.732 1.00 89.88 99 SER A C 1
ATOM 764 O O . SER A 1 99 ? 42.206 27.198 -36.563 1.00 89.88 99 SER A O 1
ATOM 766 N N . PHE A 1 100 ? 41.132 27.950 -38.385 1.00 92.25 100 PHE A N 1
ATOM 767 C CA . PHE A 1 100 ? 39.795 27.897 -37.787 1.00 92.25 100 PHE A CA 1
ATOM 768 C C . PHE A 1 100 ? 39.366 26.464 -37.440 1.00 92.25 100 PHE A C 1
ATOM 770 O O . PHE A 1 100 ? 38.904 26.210 -36.328 1.00 92.25 100 PHE A O 1
ATOM 777 N N . ASN A 1 101 ? 39.561 25.517 -38.359 1.00 92.94 101 ASN A N 1
ATOM 778 C CA . ASN A 1 101 ? 39.243 24.108 -38.157 1.00 92.94 101 ASN A CA 1
ATOM 779 C C . ASN A 1 101 ? 40.046 23.514 -36.993 1.00 92.94 101 ASN A C 1
ATOM 781 O O . ASN A 1 101 ? 39.476 22.791 -36.174 1.00 92.94 101 ASN A O 1
ATOM 785 N N . GLY A 1 102 ? 41.331 23.856 -36.870 1.00 90.44 102 GLY A N 1
ATOM 786 C CA . GLY A 1 102 ? 42.169 23.412 -35.758 1.00 90.44 102 GLY A CA 1
ATOM 787 C C . GLY A 1 102 ? 41.818 24.057 -34.423 1.00 90.44 102 GLY A C 1
ATOM 788 O O . GLY A 1 102 ? 41.782 23.364 -33.404 1.00 90.44 102 GLY A O 1
ATOM 789 N N . PHE A 1 103 ? 41.447 25.339 -34.424 1.00 93.81 103 PHE A N 1
ATOM 790 C CA . PHE A 1 103 ? 40.914 26.006 -33.237 1.00 93.81 103 PHE A CA 1
ATOM 791 C C . PHE A 1 103 ? 39.621 25.339 -32.758 1.00 93.81 103 PHE A C 1
ATOM 793 O O . PHE A 1 103 ? 39.526 24.949 -31.596 1.00 93.81 103 PHE A O 1
ATOM 800 N N . MET A 1 104 ? 38.652 25.134 -33.653 1.00 94.06 104 MET A N 1
ATOM 801 C CA . MET A 1 104 ? 37.372 24.501 -33.319 1.00 94.06 104 MET A CA 1
ATOM 802 C C . MET A 1 104 ? 37.546 23.043 -32.887 1.00 94.06 104 MET A C 1
ATOM 804 O O . MET A 1 104 ? 36.905 22.611 -31.929 1.00 94.06 104 MET A O 1
ATOM 808 N N . THR A 1 105 ? 38.465 22.306 -33.515 1.00 91.62 105 THR A N 1
ATOM 809 C CA . THR A 1 105 ? 38.840 20.953 -33.080 1.00 91.62 105 THR A CA 1
ATOM 810 C C . THR A 1 105 ? 39.351 20.977 -31.644 1.00 91.62 105 THR A C 1
ATOM 812 O O . THR A 1 105 ? 38.856 20.227 -30.806 1.00 91.62 105 THR A O 1
ATOM 815 N N . GLN A 1 106 ? 40.281 21.879 -31.318 1.00 91.75 106 GLN A N 1
ATOM 816 C CA . GLN A 1 106 ? 40.818 21.980 -29.962 1.00 91.75 106 GLN A CA 1
ATOM 817 C C . GLN A 1 106 ? 39.747 22.379 -28.938 1.00 91.75 106 GLN A C 1
ATOM 819 O O . GLN A 1 106 ? 39.732 21.818 -27.841 1.00 91.75 106 GLN A O 1
ATOM 824 N N . VAL A 1 107 ? 38.851 23.312 -29.284 1.00 93.75 107 VAL A N 1
ATOM 825 C CA . VAL A 1 107 ? 37.737 23.737 -28.422 1.00 93.75 107 VAL A CA 1
ATOM 826 C C . VAL A 1 107 ? 36.833 22.553 -28.108 1.00 93.75 107 VAL A C 1
ATOM 828 O O . VAL A 1 107 ? 36.660 22.230 -26.936 1.00 93.75 107 VAL A O 1
ATOM 831 N N . PHE A 1 108 ? 36.272 21.883 -29.116 1.00 94.25 108 PHE A N 1
ATOM 832 C CA . PHE A 1 108 ? 35.252 20.867 -28.861 1.00 94.25 108 PHE A CA 1
ATOM 833 C C . PHE A 1 108 ? 35.820 19.598 -28.230 1.00 94.25 108 PHE A C 1
ATOM 835 O O . PHE A 1 108 ? 35.185 19.023 -27.347 1.00 94.25 108 PHE A O 1
ATOM 842 N N . VAL A 1 109 ? 37.044 19.212 -28.591 1.00 90.06 109 VAL A N 1
ATOM 843 C CA . VAL A 1 109 ? 37.708 18.050 -27.998 1.00 90.06 109 VAL A CA 1
ATOM 844 C C . VAL A 1 109 ? 37.878 18.231 -26.486 1.00 90.06 109 VAL A C 1
ATOM 846 O O . VAL A 1 109 ? 37.399 17.394 -25.725 1.00 90.06 109 VAL A O 1
ATOM 849 N N . ILE A 1 110 ? 38.467 19.341 -26.027 1.00 90.62 110 ILE A N 1
ATOM 850 C CA . ILE A 1 110 ? 38.639 19.581 -24.582 1.00 90.62 110 ILE A CA 1
ATOM 851 C C . ILE A 1 110 ? 37.303 19.901 -23.887 1.00 90.62 110 ILE A C 1
ATOM 853 O O . ILE A 1 110 ? 37.120 19.644 -22.699 1.00 90.62 110 ILE A O 1
ATOM 857 N N . GLN A 1 111 ? 36.332 20.432 -24.632 1.00 92.62 111 GLN A N 1
ATOM 858 C CA . GLN A 1 111 ? 34.999 20.730 -24.121 1.00 92.62 111 GLN A CA 1
ATOM 859 C C . GLN A 1 111 ? 34.233 19.481 -23.703 1.00 92.62 111 GLN A C 1
ATOM 861 O O . GLN A 1 111 ? 33.587 19.501 -22.655 1.00 92.62 111 GLN A O 1
ATOM 866 N N . THR A 1 112 ? 34.322 18.395 -24.471 1.00 92.19 112 THR A N 1
ATOM 867 C CA . THR A 1 112 ? 33.719 17.110 -24.079 1.00 92.19 112 THR A CA 1
ATOM 868 C C . THR A 1 112 ? 34.311 16.597 -22.763 1.00 92.19 112 THR A C 1
ATOM 870 O O . THR A 1 112 ? 33.561 16.220 -21.861 1.00 92.19 112 THR A O 1
ATOM 873 N N . ASP A 1 113 ? 35.632 16.706 -22.587 1.00 92.00 113 ASP A N 1
ATOM 874 C CA . ASP A 1 113 ? 36.320 16.322 -21.351 1.00 92.00 113 ASP A CA 1
ATOM 875 C C . ASP A 1 113 ? 35.843 17.162 -20.147 1.00 92.00 113 ASP A C 1
ATOM 877 O O . ASP A 1 113 ? 35.567 16.623 -19.068 1.00 92.00 113 ASP A O 1
ATOM 881 N N . TYR A 1 114 ? 35.675 18.479 -20.320 1.00 92.94 114 TYR A N 1
ATOM 882 C CA . TYR A 1 114 ? 35.144 19.347 -19.265 1.00 92.94 114 TYR A CA 1
ATOM 883 C C . TYR A 1 114 ? 33.676 19.065 -18.942 1.00 92.94 114 TYR A C 1
ATOM 885 O O . TYR A 1 114 ? 33.318 19.067 -17.764 1.00 92.94 114 TYR A O 1
ATOM 893 N N . TRP A 1 115 ? 32.831 18.757 -19.931 1.00 93.56 115 TRP A N 1
ATOM 894 C CA . TRP A 1 115 ? 31.450 18.336 -19.676 1.00 93.56 115 TRP A CA 1
ATOM 895 C C . TRP A 1 115 ? 31.389 17.061 -18.838 1.00 93.56 115 TRP A C 1
ATOM 897 O O . TRP A 1 115 ? 30.637 17.007 -17.860 1.00 93.56 115 TRP A O 1
ATOM 907 N N . VAL A 1 116 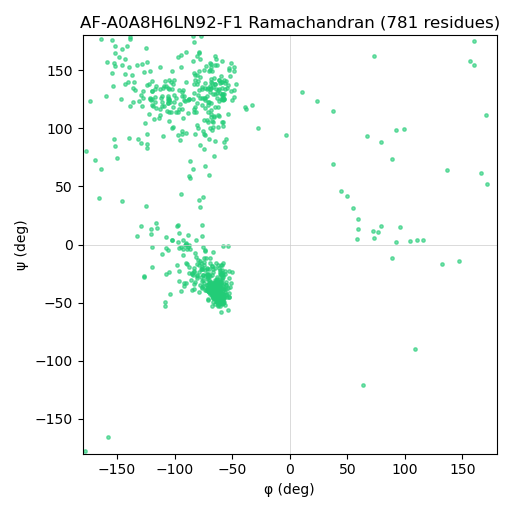? 32.207 16.058 -19.164 1.00 92.25 116 VAL A N 1
ATOM 908 C CA . VAL A 1 116 ? 32.296 14.807 -18.396 1.00 92.25 116 VAL A CA 1
ATOM 909 C C . VAL A 1 116 ? 32.742 15.084 -16.958 1.00 92.25 116 VAL A C 1
ATOM 911 O O . VAL A 1 116 ? 32.124 14.584 -16.012 1.00 92.25 116 VAL A O 1
ATOM 914 N N . LEU A 1 117 ? 33.748 15.943 -16.764 1.00 91.94 117 LEU A N 1
ATOM 915 C CA . LEU A 1 117 ? 34.187 16.363 -15.434 1.00 91.94 117 LEU A CA 1
ATOM 916 C C . LEU A 1 117 ? 33.069 17.086 -14.663 1.00 91.94 117 LEU A C 1
ATOM 918 O O . LEU A 1 117 ? 32.815 16.761 -13.502 1.00 91.94 117 LEU A O 1
ATOM 922 N N . THR A 1 118 ? 32.367 18.035 -15.285 1.00 90.19 118 THR A N 1
ATOM 923 C CA . THR A 1 118 ? 31.257 18.769 -14.658 1.00 90.19 118 THR A CA 1
ATOM 924 C C . THR A 1 118 ? 30.107 17.835 -14.275 1.00 90.19 118 THR A C 1
ATOM 926 O O . THR A 1 118 ? 29.565 17.960 -13.173 1.00 90.19 118 THR A O 1
ATOM 929 N N . ILE A 1 119 ? 29.765 16.854 -15.118 1.00 90.38 119 ILE A N 1
ATOM 930 C CA . ILE A 1 119 ? 28.759 15.823 -14.814 1.00 90.38 119 ILE A CA 1
ATOM 931 C C . ILE A 1 119 ? 29.200 14.980 -13.613 1.00 90.38 119 ILE A C 1
ATOM 933 O O . ILE A 1 119 ? 28.400 14.756 -12.696 1.00 90.38 119 ILE A O 1
ATOM 937 N N . ALA A 1 120 ? 30.462 14.546 -13.570 1.00 89.94 120 ALA A N 1
ATOM 938 C CA . ALA A 1 120 ? 31.011 13.784 -12.452 1.00 89.94 120 ALA A CA 1
ATOM 939 C C . ALA A 1 120 ? 30.999 14.596 -11.145 1.00 89.94 120 ALA A C 1
ATOM 941 O O . ALA A 1 120 ? 30.559 14.082 -10.111 1.00 89.94 120 ALA A O 1
ATOM 942 N N . MET A 1 121 ? 31.381 15.878 -11.190 1.00 88.38 121 MET A N 1
ATOM 943 C CA . MET A 1 121 ? 31.331 16.779 -10.034 1.00 88.38 121 MET A CA 1
ATOM 944 C C . MET A 1 121 ? 29.910 16.990 -9.517 1.00 88.38 121 MET A C 1
ATOM 946 O O . MET A 1 121 ? 29.658 16.821 -8.322 1.00 88.38 121 MET A O 1
ATOM 950 N N . CYS A 1 122 ? 28.964 17.298 -10.406 1.00 85.81 122 CYS A N 1
ATOM 951 C CA . CYS A 1 122 ? 27.564 17.487 -10.032 1.00 85.81 122 CYS A CA 1
ATOM 952 C C . CYS A 1 122 ? 26.975 16.206 -9.431 1.00 85.81 122 CYS A C 1
ATOM 954 O O . CYS A 1 122 ? 26.322 16.251 -8.389 1.00 85.81 122 CYS A O 1
ATOM 956 N N . THR A 1 123 ? 27.246 15.054 -10.047 1.00 85.44 123 THR A N 1
ATOM 957 C CA . THR A 1 123 ? 26.777 13.746 -9.569 1.00 85.44 123 THR A CA 1
ATOM 958 C C . THR A 1 123 ? 27.333 13.428 -8.185 1.00 85.44 123 THR A C 1
ATOM 960 O O . THR A 1 123 ? 26.582 13.023 -7.299 1.00 85.44 123 THR A O 1
ATOM 963 N N . TYR A 1 124 ? 28.625 13.675 -7.964 1.00 86.56 124 TYR A N 1
ATOM 964 C CA . TYR A 1 124 ? 29.255 13.495 -6.661 1.00 86.56 124 TYR A CA 1
ATOM 965 C C . TYR A 1 124 ? 28.631 14.399 -5.593 1.00 86.56 124 TYR A C 1
ATOM 967 O O . TYR A 1 124 ? 28.258 13.904 -4.536 1.00 86.56 124 TYR A O 1
ATOM 975 N N . VAL A 1 125 ? 28.466 15.700 -5.851 1.00 83.88 125 VAL A N 1
ATOM 976 C CA . VAL A 1 125 ? 27.893 16.646 -4.873 1.00 83.88 125 VAL A CA 1
ATOM 977 C C . VAL A 1 125 ? 26.450 16.283 -4.514 1.00 83.88 125 VAL A C 1
ATOM 979 O O . VAL A 1 125 ? 26.087 16.319 -3.336 1.00 83.88 125 VAL A O 1
ATOM 982 N N . ILE A 1 126 ? 25.650 15.893 -5.511 1.00 79.56 126 ILE A N 1
ATOM 983 C CA . ILE A 1 126 ? 24.254 15.482 -5.322 1.00 79.56 126 ILE A CA 1
ATOM 984 C C . ILE A 1 126 ? 24.174 14.196 -4.487 1.00 79.56 126 ILE A C 1
ATOM 986 O O . ILE A 1 126 ? 23.378 14.120 -3.552 1.00 79.56 126 ILE A O 1
ATOM 990 N N . LEU A 1 127 ? 24.997 13.186 -4.789 1.00 78.56 127 LEU A N 1
ATOM 991 C CA . LEU A 1 127 ? 24.922 11.875 -4.133 1.00 78.56 127 LEU A CA 1
ATOM 992 C C . LEU A 1 127 ? 25.689 11.795 -2.805 1.00 78.56 127 LEU A C 1
ATOM 994 O O . LEU A 1 127 ? 25.323 11.005 -1.939 1.00 78.56 127 LEU A O 1
ATOM 998 N N . ALA A 1 128 ? 26.713 12.624 -2.596 1.00 77.12 128 ALA A N 1
ATOM 999 C CA . ALA A 1 128 ? 27.482 12.668 -1.350 1.00 77.12 128 ALA A CA 1
ATOM 1000 C C . ALA A 1 128 ? 26.736 13.362 -0.190 1.00 77.12 128 ALA A C 1
ATOM 1002 O O . ALA A 1 128 ? 27.249 13.406 0.927 1.00 77.12 128 ALA A O 1
ATOM 1003 N N . GLY A 1 129 ? 25.525 13.887 -0.422 1.00 65.81 129 GLY A N 1
ATOM 1004 C CA . GLY A 1 129 ? 24.644 14.394 0.635 1.00 65.81 129 GLY A CA 1
ATOM 1005 C C . GLY A 1 129 ? 24.991 15.792 1.162 1.00 65.81 129 GLY A C 1
ATOM 1006 O O . GLY A 1 129 ? 24.493 16.188 2.219 1.00 65.81 129 GLY A O 1
ATOM 1007 N N . TYR A 1 130 ? 25.808 16.569 0.444 1.00 76.06 130 TYR A N 1
ATOM 1008 C CA . TYR A 1 130 ? 26.127 17.956 0.800 1.00 76.06 130 TYR A CA 1
ATOM 1009 C C . TYR A 1 130 ? 24.946 18.883 0.488 1.00 76.06 130 TYR A C 1
ATOM 1011 O O . TYR A 1 130 ? 24.917 19.539 -0.548 1.00 76.06 130 TYR A O 1
ATOM 1019 N N . LYS A 1 131 ? 23.958 18.951 1.390 1.00 67.50 131 LYS A N 1
ATOM 1020 C CA . LYS A 1 131 ? 22.676 19.648 1.153 1.00 67.50 131 LYS A CA 1
ATOM 1021 C C . LYS A 1 131 ? 22.819 21.105 0.687 1.00 67.50 131 LYS A C 1
ATOM 1023 O O . LYS A 1 131 ? 22.164 21.477 -0.273 1.00 67.50 131 LYS A O 1
ATOM 1028 N N . SER A 1 132 ? 23.695 21.891 1.321 1.00 71.94 132 SER A N 1
ATOM 1029 C CA . SER A 1 132 ? 23.914 23.310 0.971 1.00 71.94 132 SER A CA 1
ATOM 1030 C C . SER A 1 132 ? 24.610 23.492 -0.388 1.00 71.94 132 SER A C 1
ATOM 1032 O O . SER A 1 132 ? 24.263 24.365 -1.178 1.00 71.94 132 SER A O 1
ATOM 1034 N N . LEU A 1 133 ? 25.576 22.621 -0.696 1.00 69.06 133 LEU A N 1
ATOM 1035 C CA . LEU A 1 133 ? 26.314 22.681 -1.958 1.00 69.06 133 LEU A CA 1
ATOM 1036 C C . LEU A 1 133 ? 25.466 22.146 -3.121 1.00 69.06 133 LEU A C 1
ATOM 1038 O O . LEU A 1 133 ? 25.496 22.700 -4.211 1.00 69.06 133 LEU A O 1
ATOM 1042 N N . SER A 1 134 ? 24.660 21.109 -2.880 1.00 73.31 134 SER A N 1
ATOM 1043 C CA . SER A 1 134 ? 23.727 20.561 -3.866 1.00 73.31 134 SER A CA 1
ATOM 1044 C C . SER A 1 134 ? 22.607 21.540 -4.215 1.00 73.31 134 SER A C 1
ATOM 1046 O O . SER A 1 134 ? 22.207 21.571 -5.376 1.00 73.31 134 SER A O 1
ATOM 1048 N N . SER A 1 135 ? 22.094 22.322 -3.255 1.00 74.56 135 SER A N 1
ATOM 1049 C CA . SER A 1 135 ? 21.110 23.372 -3.554 1.00 74.56 135 SER A CA 1
ATOM 1050 C C . SER A 1 135 ? 21.743 24.496 -4.371 1.00 74.56 135 SER A C 1
ATOM 1052 O O . SER A 1 135 ? 21.206 24.868 -5.405 1.00 74.56 135 SER A O 1
ATOM 1054 N N . TRP A 1 136 ? 22.947 24.942 -3.998 1.00 79.69 136 TRP A N 1
ATOM 1055 C CA . TRP A 1 136 ? 23.674 25.963 -4.758 1.00 79.69 136 TRP A CA 1
ATOM 1056 C C . TRP A 1 136 ? 23.975 25.527 -6.204 1.00 79.69 136 TRP A C 1
ATOM 1058 O O . TRP A 1 136 ? 23.743 26.288 -7.141 1.00 79.69 136 TRP A O 1
ATOM 1068 N N . VAL A 1 137 ? 24.411 24.277 -6.406 1.00 78.88 137 VAL A N 1
ATOM 1069 C CA . VAL A 1 137 ? 24.651 23.687 -7.738 1.00 78.88 137 VAL A CA 1
ATOM 1070 C C . VAL A 1 137 ? 23.371 23.644 -8.581 1.00 78.88 137 VAL A C 1
ATOM 1072 O O . VAL A 1 137 ? 23.416 23.866 -9.789 1.00 78.88 137 VAL A O 1
ATOM 1075 N N . GLN A 1 138 ? 22.219 23.373 -7.963 1.00 74.19 138 GLN A N 1
ATOM 1076 C CA . GLN A 1 138 ? 20.935 23.342 -8.664 1.00 74.19 138 GLN A CA 1
ATOM 1077 C C . GLN A 1 138 ? 20.351 24.733 -8.934 1.00 74.19 138 GLN A C 1
ATOM 1079 O O . GLN A 1 138 ? 19.569 24.852 -9.876 1.00 74.19 138 GLN A O 1
ATOM 1084 N N . ASP A 1 139 ? 20.726 25.758 -8.171 1.00 80.69 139 ASP A N 1
ATOM 1085 C CA . ASP A 1 139 ? 20.300 27.144 -8.399 1.00 80.69 139 ASP A CA 1
ATOM 1086 C C . ASP A 1 139 ? 21.170 27.838 -9.465 1.00 80.69 139 ASP A C 1
ATOM 1088 O O . ASP A 1 139 ? 20.669 28.606 -10.283 1.00 80.69 139 ASP A O 1
ATOM 1092 N N . GLN A 1 140 ? 22.465 27.508 -9.542 1.00 82.19 140 GLN A N 1
ATOM 1093 C CA . GLN A 1 140 ? 23.438 28.127 -10.458 1.00 82.19 140 GLN A CA 1
ATOM 1094 C C . GLN A 1 140 ? 23.630 27.355 -11.779 1.00 82.19 140 GLN A C 1
ATOM 1096 O O . GLN A 1 140 ? 24.745 27.180 -12.275 1.00 82.19 140 GLN A O 1
ATOM 1101 N N . ARG A 1 141 ? 22.533 26.891 -12.389 1.00 79.62 141 ARG A N 1
ATOM 1102 C CA . ARG A 1 141 ? 22.566 26.012 -13.582 1.00 79.62 141 ARG A CA 1
ATOM 1103 C C . ARG A 1 141 ? 23.209 26.656 -14.806 1.00 79.62 141 ARG A C 1
ATOM 1105 O O . ARG A 1 141 ? 23.949 25.997 -15.533 1.00 79.62 141 ARG A O 1
ATOM 1112 N N . ILE A 1 142 ? 22.907 27.934 -15.031 1.00 80.56 142 ILE A N 1
ATOM 1113 C CA . ILE A 1 142 ? 23.420 28.699 -16.174 1.00 80.56 142 ILE A CA 1
ATOM 1114 C C . ILE A 1 142 ? 24.929 28.880 -16.021 1.00 80.56 142 ILE A C 1
ATOM 1116 O O . ILE A 1 142 ? 25.678 28.583 -16.943 1.00 80.56 142 ILE A O 1
ATOM 1120 N N . PHE A 1 143 ? 25.379 29.265 -14.824 1.00 86.25 143 PHE A N 1
ATOM 1121 C CA . PHE A 1 143 ? 26.797 29.419 -14.520 1.00 86.25 143 PHE A CA 1
ATOM 1122 C C . PHE A 1 143 ? 27.575 28.118 -14.764 1.00 86.25 143 PHE A C 1
ATOM 1124 O O . PHE A 1 143 ? 28.544 28.118 -15.518 1.00 86.25 143 PHE A O 1
ATOM 1131 N N . LEU A 1 144 ? 27.104 26.992 -14.215 1.00 85.25 144 LEU A N 1
ATOM 1132 C CA . LEU A 1 144 ? 27.726 25.675 -14.413 1.00 85.25 144 LEU A CA 1
ATOM 1133 C C . LEU A 1 144 ? 27.748 25.227 -15.877 1.00 85.25 144 LEU A C 1
ATOM 1135 O O . LEU A 1 144 ? 28.696 24.569 -16.291 1.00 85.25 144 LEU A O 1
ATOM 1139 N N . SER A 1 145 ? 26.734 25.601 -16.660 1.00 84.06 145 SER A N 1
ATOM 1140 C CA . SER A 1 145 ? 26.679 25.279 -18.088 1.00 84.06 145 SER A CA 1
ATOM 1141 C C . SER A 1 145 ? 27.628 26.143 -18.920 1.00 84.06 145 SER A C 1
ATOM 1143 O O . SER A 1 145 ? 28.074 25.693 -19.967 1.00 84.06 145 SER A O 1
ATOM 1145 N N . CYS A 1 146 ? 27.971 27.354 -18.467 1.00 89.44 146 CYS A N 1
ATOM 1146 C CA . CYS A 1 146 ? 28.920 28.244 -19.145 1.00 89.44 146 CYS A CA 1
ATOM 1147 C C . CYS A 1 146 ? 30.391 27.891 -18.869 1.00 89.44 146 CYS A C 1
ATOM 1149 O O . CYS A 1 146 ? 31.248 28.188 -19.699 1.00 89.44 146 CYS A O 1
ATOM 1151 N N . VAL A 1 147 ? 30.700 27.264 -17.728 1.00 90.56 147 VAL A N 1
ATOM 1152 C CA . VAL A 1 147 ? 32.084 26.947 -17.322 1.00 90.56 147 VAL A CA 1
ATOM 1153 C C . VAL A 1 147 ? 32.836 26.098 -18.363 1.00 90.56 147 VAL A C 1
ATOM 1155 O O . VAL A 1 147 ? 33.932 26.515 -18.742 1.00 90.56 147 VAL A O 1
ATOM 1158 N N . PRO A 1 148 ? 32.289 24.976 -18.884 1.00 92.50 148 PRO A N 1
ATOM 1159 C CA . PRO A 1 148 ? 32.971 24.183 -19.911 1.00 92.50 148 PRO A CA 1
ATOM 1160 C C . PRO A 1 148 ? 33.302 24.991 -21.170 1.00 92.50 148 PRO A C 1
ATOM 1162 O O . PRO A 1 148 ? 34.420 24.913 -21.666 1.00 92.50 148 PRO A O 1
ATOM 1165 N N . TRP A 1 149 ? 32.374 25.829 -21.642 1.00 90.94 149 TRP A N 1
ATOM 1166 C CA . TRP A 1 149 ? 32.582 26.665 -22.828 1.00 90.94 149 TRP A CA 1
ATOM 1167 C C . TRP A 1 149 ? 33.722 27.668 -22.646 1.00 90.94 149 TRP A C 1
ATOM 1169 O O . TRP A 1 149 ? 34.582 27.799 -23.514 1.00 90.94 149 TRP A O 1
ATOM 1179 N N . VAL A 1 150 ? 33.749 28.366 -21.508 1.00 93.69 150 VAL A N 1
ATOM 1180 C CA . VAL A 1 150 ? 34.773 29.380 -21.229 1.00 93.69 150 VAL A CA 1
ATOM 1181 C C . VAL A 1 150 ? 36.153 28.737 -21.095 1.00 93.69 150 VAL A C 1
ATOM 1183 O O . VAL A 1 150 ? 37.110 29.223 -21.694 1.00 93.69 150 VAL A O 1
ATOM 1186 N N . LEU A 1 151 ? 36.264 27.632 -20.353 1.00 92.00 151 LEU A N 1
ATOM 1187 C CA . LEU A 1 151 ? 37.543 26.944 -20.161 1.00 92.00 151 LEU A CA 1
ATOM 1188 C C . LEU A 1 151 ? 38.097 26.383 -21.478 1.00 92.00 151 LEU A C 1
ATOM 1190 O O . LEU A 1 151 ? 39.291 26.533 -21.740 1.00 92.00 151 LEU A O 1
ATOM 1194 N N . SER A 1 152 ? 37.246 25.815 -22.335 1.00 93.12 152 SER A N 1
ATOM 1195 C CA . SER A 1 152 ? 37.662 25.303 -23.645 1.00 93.12 152 SER A CA 1
ATOM 1196 C C . SER A 1 152 ? 38.148 26.390 -24.591 1.00 93.12 152 SER A C 1
ATOM 1198 O O . SER A 1 152 ? 39.187 26.227 -25.232 1.00 93.12 152 SER A O 1
ATOM 1200 N N . LEU A 1 153 ? 37.430 27.514 -24.659 1.00 94.00 153 LEU A N 1
ATOM 1201 C CA . LEU A 1 153 ? 37.815 28.649 -25.498 1.00 94.00 153 LEU A CA 1
ATOM 1202 C C . LEU A 1 153 ? 39.140 29.265 -25.040 1.00 94.00 153 LEU A C 1
ATOM 1204 O O . LEU A 1 153 ? 39.983 29.595 -25.873 1.00 94.00 153 LEU A O 1
ATOM 1208 N N . LEU A 1 154 ? 39.354 29.376 -23.726 1.00 93.44 154 LEU A N 1
ATOM 1209 C CA . LEU A 1 154 ? 40.620 29.855 -23.171 1.00 93.44 154 LEU A CA 1
ATOM 1210 C C . LEU A 1 154 ? 41.774 28.904 -23.502 1.00 93.44 154 LEU A C 1
ATOM 1212 O O . LEU A 1 154 ? 42.829 29.361 -23.941 1.00 93.44 154 LEU A O 1
ATOM 1216 N N . TRP A 1 155 ? 41.577 27.592 -23.341 1.00 91.25 155 TRP A N 1
ATOM 1217 C CA . TRP A 1 155 ? 42.612 26.597 -23.633 1.00 91.25 155 TRP A CA 1
ATOM 1218 C C . TRP A 1 155 ? 43.002 26.582 -25.116 1.00 91.25 155 TRP A C 1
ATOM 1220 O O . TRP A 1 155 ? 44.188 26.604 -25.449 1.00 91.25 155 TRP A O 1
ATOM 1230 N N . ALA A 1 156 ? 42.018 26.625 -26.016 1.00 90.69 156 ALA A N 1
ATOM 1231 C CA . ALA A 1 156 ? 42.270 26.721 -27.451 1.00 90.69 156 ALA A CA 1
ATOM 1232 C C . ALA A 1 156 ? 42.921 28.061 -27.840 1.00 90.69 156 ALA A C 1
ATOM 1234 O O . ALA A 1 156 ? 43.855 28.090 -28.637 1.00 90.69 156 ALA A O 1
ATOM 1235 N N . GLY A 1 157 ? 42.510 29.175 -27.227 1.00 90.44 157 GLY A N 1
ATOM 1236 C CA . GLY A 1 157 ? 43.124 30.485 -27.463 1.00 90.44 157 GLY A CA 1
ATOM 1237 C C . GLY A 1 157 ? 44.602 30.542 -27.056 1.00 90.44 157 GLY A C 1
ATOM 1238 O O . GLY A 1 157 ? 45.424 31.114 -27.773 1.00 90.44 157 GLY A O 1
ATOM 1239 N N . ILE A 1 158 ? 44.963 29.901 -25.939 1.00 89.94 158 ILE A N 1
ATOM 1240 C CA . ILE A 1 158 ? 46.362 29.754 -25.508 1.00 89.94 158 ILE A CA 1
ATOM 1241 C C . ILE A 1 158 ? 47.151 28.925 -26.531 1.00 89.94 158 ILE A C 1
ATOM 1243 O O . ILE A 1 158 ? 48.251 29.323 -26.919 1.00 89.94 158 ILE A O 1
ATOM 1247 N N . GLY A 1 159 ? 46.576 27.819 -27.012 1.00 85.56 159 GLY A N 1
ATOM 1248 C CA . GLY A 1 159 ? 47.179 26.982 -28.053 1.00 85.56 159 GLY A CA 1
ATOM 1249 C C . GLY A 1 159 ? 47.437 27.740 -29.358 1.00 85.56 159 GLY A C 1
ATOM 1250 O O . GLY A 1 159 ? 48.535 27.654 -29.912 1.00 85.56 159 GLY A O 1
ATOM 1251 N N . LEU A 1 160 ? 46.468 28.548 -29.799 1.00 87.50 160 LEU A N 1
ATOM 1252 C CA . LEU A 1 160 ? 46.590 29.387 -30.992 1.00 87.50 160 LEU A CA 1
ATOM 1253 C C . LEU A 1 160 ? 47.751 30.383 -30.879 1.00 87.50 160 LEU A C 1
ATOM 1255 O O . LEU A 1 160 ? 48.495 30.564 -31.838 1.00 87.50 160 LEU A O 1
ATOM 1259 N N . LYS A 1 161 ? 47.922 31.016 -29.710 1.00 86.88 161 LYS A N 1
ATOM 1260 C CA . LYS A 1 161 ? 48.960 32.034 -29.490 1.00 86.88 161 LYS A CA 1
ATOM 1261 C C . LYS A 1 161 ? 50.366 31.444 -29.335 1.00 86.88 161 LYS A C 1
ATOM 1263 O O . LYS A 1 161 ? 51.327 32.092 -29.736 1.00 86.88 161 LYS A O 1
ATOM 1268 N N . LEU A 1 162 ? 50.497 30.273 -28.707 1.00 84.06 162 LEU A N 1
ATOM 1269 C CA . LEU A 1 162 ? 51.801 29.693 -28.358 1.00 84.06 162 LEU A CA 1
ATOM 1270 C C . LEU A 1 162 ? 52.377 28.760 -29.428 1.00 84.06 162 LEU A C 1
ATOM 1272 O O . LEU A 1 162 ? 53.592 28.730 -29.593 1.00 84.06 162 LEU A O 1
ATOM 1276 N N . ALA A 1 163 ? 51.535 27.988 -30.120 1.00 81.88 163 ALA A N 1
ATOM 1277 C CA . ALA A 1 163 ? 51.983 26.946 -31.049 1.00 81.88 163 ALA A CA 1
ATOM 1278 C C . ALA A 1 163 ? 51.383 27.074 -32.458 1.00 81.88 163 ALA A C 1
ATOM 1280 O O . ALA A 1 163 ? 52.021 26.662 -33.424 1.00 81.88 163 ALA A O 1
ATOM 1281 N N . GLY A 1 164 ? 50.185 27.656 -32.580 1.00 83.00 164 GLY A N 1
ATOM 1282 C CA . GLY A 1 164 ? 49.451 27.732 -33.843 1.00 83.00 164 GLY A CA 1
ATOM 1283 C C . GLY A 1 164 ? 48.857 26.385 -34.283 1.00 83.00 164 GLY A C 1
ATOM 1284 O O . GLY A 1 164 ? 49.240 25.319 -33.796 1.00 83.00 164 GLY A O 1
ATOM 1285 N N . TYR A 1 165 ? 47.892 26.439 -35.204 1.00 87.19 165 TYR A N 1
ATOM 1286 C CA . TYR A 1 165 ? 47.275 25.257 -35.814 1.00 87.19 165 TYR A CA 1
ATOM 1287 C C . TYR A 1 165 ? 47.689 25.151 -37.281 1.00 87.19 165 TYR A C 1
ATOM 1289 O O . TYR A 1 165 ? 47.651 26.144 -38.006 1.00 87.19 165 TYR A O 1
ATOM 1297 N N . GLY A 1 166 ? 48.071 23.952 -37.706 1.00 83.25 166 GLY A N 1
ATOM 1298 C CA . GLY A 1 166 ? 48.477 23.632 -39.069 1.00 83.25 166 GLY A CA 1
ATOM 1299 C C . GLY A 1 166 ? 47.910 22.293 -39.525 1.00 83.25 166 GLY A C 1
ATOM 1300 O O . GLY A 1 166 ? 47.226 21.603 -38.770 1.00 83.25 166 GLY A O 1
ATOM 1301 N N . ASP A 1 167 ? 48.168 21.951 -40.779 1.00 83.56 167 ASP A N 1
ATOM 1302 C CA . ASP A 1 167 ? 47.611 20.754 -41.398 1.00 83.56 167 ASP A CA 1
ATOM 1303 C C . ASP A 1 167 ? 48.275 19.475 -40.876 1.00 83.56 167 ASP A C 1
ATOM 1305 O O . ASP A 1 167 ? 49.486 19.426 -40.646 1.00 83.56 167 ASP A O 1
ATOM 1309 N N . ILE A 1 168 ? 47.452 18.453 -40.652 1.00 81.00 168 ILE A N 1
ATOM 1310 C CA . ILE A 1 168 ? 47.875 17.127 -40.200 1.00 81.00 168 ILE A CA 1
ATOM 1311 C C . ILE A 1 168 ? 47.290 16.009 -41.081 1.00 81.00 168 ILE A C 1
ATOM 1313 O O . ILE A 1 168 ? 47.299 14.843 -40.686 1.00 81.00 168 ILE A O 1
ATOM 1317 N N . GLY A 1 169 ? 46.785 16.364 -42.269 1.00 80.19 169 GLY A N 1
ATOM 1318 C CA . GLY A 1 169 ? 46.206 15.474 -43.271 1.00 80.19 169 GLY A CA 1
ATOM 1319 C C . GLY A 1 169 ? 44.691 15.650 -43.362 1.00 80.19 169 GLY A C 1
ATOM 1320 O O . GLY A 1 169 ? 44.176 16.449 -44.140 1.00 80.19 169 GLY A O 1
ATOM 1321 N N . ALA A 1 170 ? 43.935 14.885 -42.571 1.00 81.75 170 ALA A N 1
ATOM 1322 C CA . ALA A 1 170 ? 42.468 14.878 -42.658 1.00 81.75 170 ALA A CA 1
ATOM 1323 C C . ALA A 1 170 ? 41.768 16.055 -41.928 1.00 81.75 170 ALA A C 1
ATOM 1325 O O . ALA A 1 170 ? 40.588 16.336 -42.169 1.00 81.75 170 ALA A O 1
ATOM 1326 N N . TRP A 1 171 ? 42.473 16.738 -41.026 1.00 88.31 171 TRP A N 1
ATOM 1327 C CA . TRP A 1 171 ? 42.023 17.937 -40.310 1.00 88.31 171 TRP A CA 1
ATOM 1328 C C . TRP A 1 171 ? 43.237 18.771 -39.890 1.00 88.31 171 TRP A C 1
ATOM 1330 O O . TRP A 1 171 ? 44.373 18.338 -40.066 1.00 88.31 171 TRP A O 1
ATOM 1340 N N . CYS A 1 172 ? 43.009 19.944 -39.302 1.00 89.31 172 CYS A N 1
ATOM 1341 C CA . CYS A 1 172 ? 44.091 20.789 -38.804 1.00 89.31 172 CYS A CA 1
ATOM 1342 C C . CYS A 1 172 ? 44.235 20.705 -37.286 1.00 89.31 172 CYS A C 1
ATOM 1344 O O . CYS A 1 172 ? 43.248 20.665 -36.554 1.00 89.31 172 CYS A O 1
ATOM 1346 N N . TRP A 1 173 ? 45.471 20.685 -36.788 1.00 88.50 173 TRP A N 1
ATOM 1347 C CA . TRP A 1 173 ? 45.775 20.660 -35.359 1.00 88.50 173 TRP A CA 1
ATOM 1348 C C . TRP A 1 173 ? 47.195 21.173 -35.063 1.00 88.50 173 TRP A C 1
ATOM 1350 O O . TRP A 1 173 ? 47.815 21.817 -35.901 1.00 88.50 173 TRP A O 1
ATOM 1360 N N . PHE A 1 174 ? 47.730 20.949 -33.859 1.00 87.50 174 PHE A N 1
ATOM 1361 C CA . PHE A 1 174 ? 49.122 21.300 -33.555 1.00 87.50 174 PHE A CA 1
ATOM 1362 C C . PHE A 1 174 ? 50.072 20.534 -34.480 1.00 87.50 174 PHE A C 1
ATOM 1364 O O . PHE A 1 174 ? 49.866 19.349 -34.716 1.00 87.50 174 PHE A O 1
ATOM 1371 N N . THR A 1 175 ? 51.122 21.170 -34.989 1.00 79.50 175 THR A N 1
ATOM 1372 C CA . THR A 1 175 ? 52.105 20.518 -35.877 1.00 79.50 175 THR A CA 1
ATOM 1373 C C . THR A 1 175 ? 53.232 19.825 -35.105 1.00 79.50 175 THR A C 1
ATOM 1375 O O . THR A 1 175 ? 53.809 18.864 -35.596 1.00 79.50 175 THR A O 1
ATOM 1378 N N . SER A 1 176 ? 53.512 20.263 -33.872 1.00 82.19 176 SER A N 1
ATOM 1379 C CA . SER A 1 176 ? 54.524 19.660 -32.993 1.00 82.19 176 SER A CA 1
ATOM 1380 C C . SER A 1 176 ? 53.955 18.509 -32.161 1.00 82.19 176 SER A C 1
ATOM 1382 O O . SER A 1 176 ? 53.001 18.697 -31.400 1.00 82.19 176 SER A O 1
ATOM 1384 N N . ASP A 1 177 ? 54.584 17.335 -32.240 1.00 76.75 177 ASP A N 1
ATOM 1385 C CA . ASP A 1 177 ? 54.178 16.145 -31.482 1.00 76.75 177 ASP A CA 1
ATOM 1386 C C . ASP A 1 177 ? 54.332 16.315 -29.961 1.00 76.75 177 ASP A C 1
ATOM 1388 O O . ASP A 1 177 ? 53.484 15.848 -29.199 1.00 76.75 177 ASP A O 1
ATOM 1392 N N . GLU A 1 178 ? 55.345 17.057 -29.500 1.00 80.81 178 GLU A N 1
ATOM 1393 C CA . GLU A 1 178 ? 55.513 17.372 -28.072 1.00 80.81 178 GLU A CA 1
ATOM 1394 C C . GLU A 1 178 ? 54.349 18.224 -27.550 1.00 80.81 178 GLU A C 1
ATOM 1396 O O . GLU A 1 178 ? 53.805 17.968 -26.472 1.00 80.81 178 GLU A O 1
ATOM 1401 N N . VAL A 1 179 ? 53.914 19.204 -28.350 1.00 83.44 179 VAL A N 1
ATOM 1402 C CA . VAL A 1 179 ? 52.776 20.067 -28.014 1.00 83.44 179 VAL A CA 1
ATOM 1403 C C . VAL A 1 179 ? 51.475 19.269 -28.031 1.00 83.44 179 VAL A C 1
ATOM 1405 O O . VAL A 1 179 ? 50.656 19.453 -27.135 1.00 83.44 179 VAL A O 1
ATOM 1408 N N . ARG A 1 180 ? 51.285 18.337 -28.976 1.00 82.00 180 ARG A N 1
ATOM 1409 C CA . ARG A 1 180 ? 50.115 17.436 -28.990 1.00 82.00 180 ARG A CA 1
ATOM 1410 C C . ARG A 1 180 ? 50.048 16.575 -27.737 1.00 82.00 180 ARG A C 1
ATOM 1412 O O . ARG A 1 180 ? 48.986 16.477 -27.119 1.00 82.00 180 ARG A O 1
ATOM 1419 N N . LEU A 1 181 ? 51.171 15.963 -27.359 1.00 81.00 181 LEU A N 1
ATOM 1420 C CA . LEU A 1 181 ? 51.240 15.102 -26.184 1.00 81.00 181 LEU A CA 1
ATOM 1421 C C . LEU A 1 181 ? 50.892 15.903 -24.922 1.00 81.00 181 LEU A C 1
ATOM 1423 O O . LEU A 1 181 ? 50.017 15.505 -24.152 1.00 81.00 181 LEU A O 1
ATOM 1427 N N . LEU A 1 182 ? 51.515 17.072 -24.752 1.00 85.06 182 LEU A N 1
ATOM 1428 C CA . LEU A 1 182 ? 51.306 17.933 -23.592 1.00 85.06 182 LEU A CA 1
ATOM 1429 C C . LEU A 1 182 ? 49.885 18.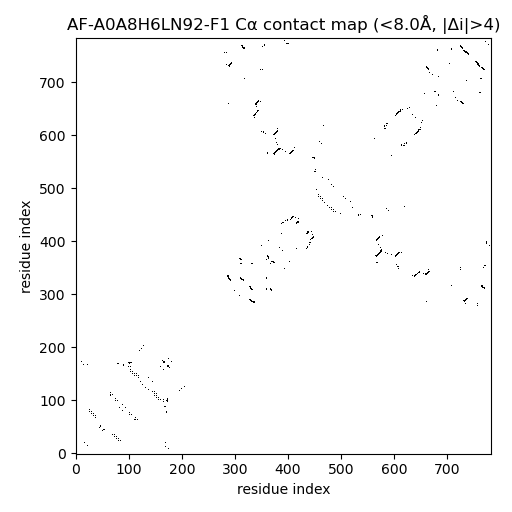517 -23.545 1.00 85.06 182 LEU A C 1
ATOM 1431 O O . LEU A 1 182 ? 49.222 18.434 -22.515 1.00 85.06 182 LEU A O 1
ATOM 1435 N N . ALA A 1 183 ? 49.400 19.088 -24.649 1.00 83.38 183 ALA A N 1
ATOM 1436 C CA . ALA A 1 183 ? 48.132 19.817 -24.693 1.00 83.38 183 ALA A CA 1
ATOM 1437 C C . ALA A 1 183 ? 46.894 18.910 -24.624 1.00 83.38 183 ALA A C 1
ATOM 1439 O O . ALA A 1 183 ? 45.820 19.391 -24.257 1.00 83.38 183 ALA A O 1
ATOM 1440 N N . ASN A 1 184 ? 47.033 17.623 -24.971 1.00 83.12 184 ASN A N 1
ATOM 1441 C CA . ASN A 1 184 ? 45.929 16.663 -24.991 1.00 83.12 184 ASN A CA 1
ATOM 1442 C C . ASN A 1 184 ? 46.002 15.637 -23.849 1.00 83.12 184 ASN A C 1
ATOM 1444 O O . ASN A 1 184 ? 45.017 15.440 -23.142 1.00 83.12 184 ASN A O 1
ATOM 1448 N N . PHE A 1 185 ? 47.146 14.979 -23.628 1.00 85.56 185 PHE A N 1
ATOM 1449 C CA . PHE A 1 185 ? 47.209 13.879 -22.657 1.00 85.56 185 PHE A CA 1
ATOM 1450 C C . PHE A 1 185 ? 47.295 14.368 -21.214 1.00 85.56 185 PHE A C 1
ATOM 1452 O O . PHE A 1 185 ? 46.626 13.799 -20.353 1.00 85.56 185 PHE A O 1
ATOM 1459 N N . VAL A 1 186 ? 48.074 15.418 -20.929 1.00 87.00 186 VAL A N 1
ATOM 1460 C CA . VAL A 1 186 ? 48.260 15.890 -19.545 1.00 87.00 186 VAL A CA 1
ATOM 1461 C C . VAL A 1 186 ? 46.930 16.346 -18.922 1.00 87.00 186 VAL A C 1
ATOM 1463 O O . VAL A 1 186 ? 46.587 15.828 -17.856 1.00 87.00 186 VAL A O 1
ATOM 1466 N N . PRO A 1 187 ? 46.117 17.214 -19.564 1.00 87.19 187 PRO A N 1
ATOM 1467 C CA . PRO A 1 187 ? 44.819 17.599 -19.012 1.00 87.19 187 PRO A CA 1
ATOM 1468 C C . PRO A 1 187 ? 43.869 16.408 -18.835 1.00 87.19 187 PRO A C 1
ATOM 1470 O O . PRO A 1 187 ? 43.224 16.287 -17.793 1.00 87.19 187 PRO A O 1
ATOM 1473 N N . ARG A 1 188 ? 43.817 15.485 -19.805 1.00 90.81 188 ARG A N 1
ATOM 1474 C CA . ARG A 1 188 ? 42.938 14.307 -19.738 1.00 90.81 188 ARG A CA 1
ATOM 1475 C C . ARG A 1 188 ? 43.295 13.367 -18.600 1.00 90.81 188 ARG A C 1
ATOM 1477 O O . ARG A 1 188 ? 42.402 12.931 -17.881 1.00 90.81 188 ARG A O 1
ATOM 1484 N N . TRP A 1 189 ? 44.578 13.085 -18.382 1.00 92.25 189 TRP A N 1
ATOM 1485 C CA . TRP A 1 189 ? 45.002 12.242 -17.262 1.00 92.25 189 TRP A CA 1
ATOM 1486 C C . TRP A 1 189 ? 44.673 12.877 -15.909 1.00 92.25 189 TRP A C 1
ATOM 1488 O O . TRP A 1 189 ? 44.205 12.177 -15.010 1.00 92.25 189 TRP A O 1
ATOM 1498 N N . VAL A 1 190 ? 44.820 14.200 -15.773 1.00 91.00 190 VAL A N 1
ATOM 1499 C CA . VAL A 1 190 ? 44.396 14.930 -14.565 1.00 91.00 190 VAL A CA 1
ATOM 1500 C C . VAL A 1 190 ? 42.886 14.788 -14.340 1.00 91.00 190 VAL A C 1
ATOM 1502 O O . VAL A 1 190 ? 42.454 14.496 -13.221 1.00 91.00 190 VAL A O 1
ATOM 1505 N N . ILE A 1 191 ? 42.079 14.931 -15.395 1.00 92.94 191 ILE A N 1
ATOM 1506 C CA . ILE A 1 191 ? 40.619 14.764 -15.335 1.00 92.94 191 ILE A CA 1
ATOM 1507 C C . ILE A 1 191 ? 40.247 13.327 -14.943 1.00 92.94 191 ILE A C 1
ATOM 1509 O O . ILE A 1 191 ? 39.476 13.136 -14.002 1.00 92.94 191 ILE A O 1
ATOM 1513 N N . ILE A 1 192 ? 40.830 12.318 -15.595 1.00 92.56 192 ILE A N 1
ATOM 1514 C CA . ILE A 1 192 ? 40.563 10.896 -15.329 1.00 92.56 192 ILE A CA 1
ATOM 1515 C C . ILE A 1 192 ? 40.887 10.544 -13.874 1.00 92.56 192 ILE A C 1
ATOM 1517 O O . ILE A 1 192 ? 40.045 9.973 -13.179 1.00 92.56 192 ILE A O 1
ATOM 1521 N N . ILE A 1 193 ? 42.070 10.924 -13.380 1.00 94.75 193 ILE A N 1
ATOM 1522 C CA . ILE A 1 193 ? 42.481 10.666 -11.990 1.00 94.75 193 ILE A CA 1
ATOM 1523 C C . ILE A 1 193 ? 41.517 11.343 -11.007 1.00 94.75 193 ILE A C 1
ATOM 1525 O O . ILE A 1 193 ? 41.121 10.741 -10.004 1.00 94.75 193 ILE A O 1
ATOM 1529 N N . THR A 1 194 ? 41.087 12.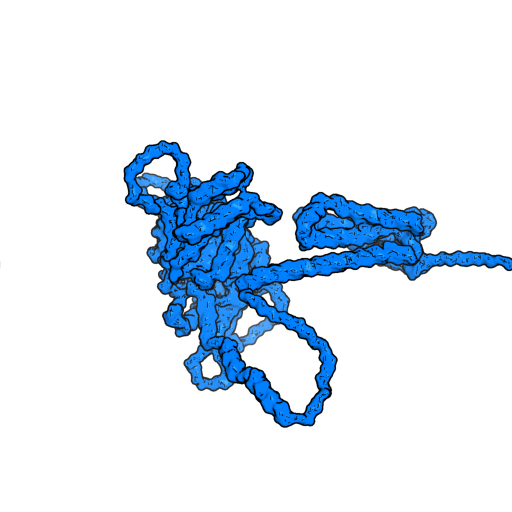571 -11.311 1.00 93.00 194 THR A N 1
ATOM 1530 C CA . THR A 1 194 ? 40.121 13.308 -10.487 1.00 93.00 194 THR A CA 1
ATOM 1531 C C . THR A 1 194 ? 38.772 12.586 -10.431 1.00 93.00 194 THR A C 1
ATOM 1533 O O . THR A 1 194 ? 38.244 12.364 -9.340 1.00 93.00 194 THR A O 1
ATOM 1536 N N . ILE A 1 195 ? 38.236 12.147 -11.573 1.00 93.19 195 ILE A N 1
ATOM 1537 C CA . ILE A 1 195 ? 36.961 11.415 -11.648 1.00 93.19 195 ILE A CA 1
ATOM 1538 C C . ILE A 1 195 ? 37.045 10.087 -10.886 1.00 93.19 195 ILE A C 1
ATOM 1540 O O . ILE A 1 195 ? 36.165 9.791 -10.073 1.00 93.19 195 ILE A O 1
ATOM 1544 N N . LEU A 1 196 ? 38.116 9.312 -11.086 1.00 93.06 196 LEU A N 1
ATOM 1545 C CA . LEU A 1 196 ? 38.325 8.036 -10.394 1.00 93.06 196 LEU A CA 1
ATOM 1546 C C . LEU A 1 196 ? 38.379 8.219 -8.872 1.00 93.06 196 LEU A C 1
ATOM 1548 O O . LEU A 1 196 ? 37.731 7.471 -8.140 1.00 93.06 196 LEU A O 1
ATOM 1552 N N . SER A 1 197 ? 39.082 9.247 -8.391 1.00 92.06 197 SER A N 1
ATOM 1553 C CA . SER A 1 197 ? 39.131 9.600 -6.967 1.00 92.06 197 SER A CA 1
ATOM 1554 C C . SER A 1 197 ? 37.743 9.939 -6.407 1.00 92.06 197 SER A C 1
ATOM 1556 O O . SER A 1 197 ? 37.340 9.432 -5.354 1.00 92.06 197 SER A O 1
ATOM 1558 N N . MET A 1 198 ? 36.963 10.743 -7.136 1.00 90.50 198 MET A N 1
ATOM 1559 C CA . MET A 1 198 ? 35.609 11.128 -6.731 1.00 90.50 198 MET A CA 1
ATOM 1560 C C . MET A 1 198 ? 34.655 9.933 -6.679 1.00 90.50 198 MET A C 1
ATOM 1562 O O . MET A 1 198 ? 33.906 9.793 -5.709 1.00 90.50 198 MET A O 1
ATOM 1566 N N . TYR A 1 199 ? 34.692 9.043 -7.671 1.00 87.69 199 TYR A N 1
ATOM 1567 C CA . TYR A 1 199 ? 33.849 7.846 -7.700 1.00 87.69 199 TYR A CA 1
ATOM 1568 C C . TYR A 1 199 ? 34.270 6.793 -6.681 1.00 87.69 199 TYR A C 1
ATOM 1570 O O . TYR A 1 199 ? 33.398 6.221 -6.026 1.00 87.69 199 TYR A O 1
ATOM 1578 N N . ALA A 1 200 ? 35.570 6.598 -6.449 1.00 89.25 200 ALA A N 1
ATOM 1579 C CA . ALA A 1 200 ? 36.046 5.758 -5.355 1.00 89.25 200 ALA A CA 1
ATOM 1580 C C . ALA A 1 200 ? 35.518 6.279 -4.009 1.00 89.25 200 ALA A C 1
ATOM 1582 O O . ALA A 1 200 ? 34.927 5.529 -3.229 1.00 89.25 200 ALA A O 1
ATOM 1583 N N . ARG A 1 201 ? 35.635 7.589 -3.757 1.00 88.94 201 ARG A N 1
ATOM 1584 C CA . ARG A 1 201 ? 35.107 8.219 -2.540 1.00 88.94 201 ARG A CA 1
ATOM 1585 C C . ARG A 1 201 ? 33.587 8.091 -2.431 1.00 88.94 201 ARG A C 1
ATOM 1587 O O . ARG A 1 201 ? 33.090 7.790 -1.346 1.00 88.94 201 ARG A O 1
ATOM 1594 N N . LEU A 1 202 ? 32.852 8.275 -3.526 1.00 86.12 202 LEU A N 1
ATOM 1595 C CA . LEU A 1 202 ? 31.401 8.093 -3.562 1.00 86.12 202 LEU A CA 1
ATOM 1596 C C . LEU A 1 202 ? 31.004 6.649 -3.236 1.00 86.12 202 LEU A C 1
ATOM 1598 O O . LEU A 1 202 ? 30.118 6.436 -2.412 1.00 86.12 202 LEU A O 1
ATOM 1602 N N . TYR A 1 203 ? 31.693 5.665 -3.815 1.00 86.69 203 TYR A N 1
ATOM 1603 C CA . TYR A 1 203 ? 31.489 4.251 -3.514 1.00 86.69 203 TYR A CA 1
ATOM 1604 C C . TYR A 1 203 ? 31.690 3.963 -2.023 1.00 86.69 203 TYR A C 1
ATOM 1606 O O . TYR A 1 203 ? 30.848 3.315 -1.400 1.00 86.69 203 TYR A O 1
ATOM 1614 N N . PHE A 1 204 ? 32.745 4.504 -1.406 1.00 86.06 204 PHE A N 1
ATOM 1615 C CA . PHE A 1 204 ? 32.952 4.368 0.038 1.00 86.06 204 PHE A CA 1
ATOM 1616 C C . PHE A 1 204 ? 31.852 5.046 0.865 1.00 86.06 204 PHE A C 1
ATOM 1618 O O . PHE A 1 204 ? 31.409 4.464 1.856 1.00 86.06 204 PHE A O 1
ATOM 1625 N N . ILE A 1 205 ? 31.380 6.234 0.472 1.00 83.38 205 ILE A N 1
ATOM 1626 C CA . ILE A 1 205 ? 30.278 6.940 1.150 1.00 83.38 205 ILE A CA 1
ATOM 1627 C C . ILE A 1 205 ? 28.984 6.123 1.074 1.00 83.38 205 ILE A C 1
ATOM 1629 O O . ILE A 1 205 ? 28.353 5.899 2.107 1.00 83.38 205 ILE A O 1
ATOM 1633 N N . LEU A 1 206 ? 28.623 5.628 -0.112 1.00 80.25 206 LEU A N 1
ATOM 1634 C CA . LEU A 1 206 ? 27.424 4.815 -0.331 1.00 80.25 206 LEU A CA 1
ATOM 1635 C C . LEU A 1 206 ? 27.515 3.462 0.381 1.00 80.25 206 LEU A C 1
ATOM 1637 O O . LEU A 1 206 ? 26.558 3.015 1.006 1.00 80.25 206 LEU A O 1
ATOM 1641 N N . ARG A 1 207 ? 28.686 2.820 0.375 1.00 81.75 207 ARG A N 1
ATOM 1642 C CA . ARG A 1 207 ? 28.903 1.569 1.111 1.00 81.75 207 ARG A CA 1
ATOM 1643 C C . ARG A 1 207 ? 28.848 1.788 2.624 1.00 81.75 207 ARG A C 1
ATOM 1645 O O . ARG A 1 207 ? 28.322 0.936 3.338 1.00 81.75 207 ARG A O 1
ATOM 1652 N N . LYS A 1 208 ? 29.366 2.915 3.127 1.00 78.50 208 LYS A N 1
ATOM 1653 C CA . LYS A 1 208 ? 29.286 3.295 4.547 1.00 78.50 208 LYS A CA 1
ATOM 1654 C C . LYS A 1 208 ? 27.849 3.605 4.962 1.00 78.50 208 LYS A C 1
ATOM 1656 O O . LYS A 1 208 ? 27.438 3.146 6.022 1.00 78.50 208 LYS A O 1
ATOM 1661 N N . SER A 1 209 ? 27.080 4.331 4.150 1.00 71.31 209 SER A N 1
ATOM 1662 C CA . SER A 1 209 ? 25.668 4.602 4.440 1.00 71.31 209 SER A CA 1
ATOM 1663 C C . SER A 1 209 ? 24.837 3.319 4.389 1.00 71.31 209 SER A C 1
ATOM 1665 O O . SER A 1 209 ? 24.105 3.051 5.334 1.00 71.31 209 SER A O 1
ATOM 1667 N N . HIS A 1 210 ? 25.036 2.458 3.389 1.00 73.19 210 HIS A N 1
ATOM 1668 C CA . HIS A 1 210 ? 24.370 1.156 3.290 1.00 73.19 210 HIS A CA 1
ATOM 1669 C C . HIS A 1 210 ? 24.698 0.243 4.484 1.00 73.19 210 HIS A C 1
ATOM 1671 O O . HIS A 1 210 ? 23.799 -0.329 5.097 1.00 73.19 210 HIS A O 1
ATOM 1677 N N . LYS A 1 211 ? 25.972 0.168 4.902 1.00 67.81 211 LYS A N 1
ATOM 1678 C CA . LYS A 1 211 ? 26.364 -0.533 6.139 1.00 67.81 211 LYS A CA 1
ATOM 1679 C C . LYS A 1 211 ? 25.775 0.110 7.397 1.00 67.81 211 LYS A C 1
ATOM 1681 O O . LYS A 1 211 ? 25.442 -0.619 8.320 1.00 67.81 211 LYS A O 1
ATOM 1686 N N . SER A 1 212 ? 25.623 1.434 7.448 1.00 65.81 212 SER A N 1
ATOM 1687 C CA . SER A 1 212 ? 24.963 2.132 8.561 1.00 65.81 212 SER A CA 1
ATOM 1688 C C . SER A 1 212 ? 23.462 1.831 8.627 1.00 65.81 212 SER A C 1
ATOM 1690 O O . SER A 1 212 ? 22.935 1.696 9.724 1.00 65.81 212 SER A O 1
ATOM 1692 N N . PHE A 1 213 ? 22.780 1.688 7.487 1.00 55.41 213 PHE A N 1
ATOM 1693 C CA . PHE A 1 213 ? 21.378 1.258 7.426 1.00 55.41 213 PHE A CA 1
ATOM 1694 C C . PHE A 1 213 ? 21.214 -0.205 7.855 1.00 55.41 213 PHE A C 1
ATOM 1696 O O . PHE A 1 213 ? 20.327 -0.509 8.646 1.00 55.41 213 PHE A O 1
ATOM 1703 N N . ILE A 1 214 ? 22.119 -1.091 7.426 1.00 56.16 214 ILE A N 1
ATOM 1704 C CA . ILE A 1 214 ? 22.158 -2.489 7.886 1.00 56.16 214 ILE A CA 1
ATOM 1705 C C . ILE A 1 214 ? 22.499 -2.566 9.382 1.00 56.16 214 ILE A C 1
ATOM 1707 O O . ILE A 1 214 ? 21.907 -3.353 10.108 1.00 56.16 214 ILE A O 1
ATOM 1711 N N . SER A 1 215 ? 23.401 -1.713 9.874 1.00 49.28 215 SER A N 1
ATOM 1712 C CA . SER A 1 215 ? 23.744 -1.619 11.297 1.00 49.28 215 SER A CA 1
ATOM 1713 C C . SER A 1 215 ? 22.593 -1.083 12.149 1.00 49.28 215 SER A C 1
ATOM 1715 O O . SER A 1 215 ? 22.462 -1.540 13.277 1.00 49.28 215 SER A O 1
ATOM 1717 N N . LEU A 1 216 ? 21.768 -0.154 11.647 1.00 50.31 216 LEU A N 1
ATOM 1718 C CA . LEU A 1 216 ? 20.537 0.284 12.325 1.00 50.31 216 LEU A CA 1
ATOM 1719 C C . LEU A 1 216 ? 19.439 -0.792 12.280 1.00 50.31 216 LEU A C 1
ATOM 1721 O O . LEU A 1 216 ? 18.619 -0.867 13.192 1.00 50.31 216 LEU A O 1
ATOM 1725 N N . GLY A 1 217 ? 19.432 -1.626 11.234 1.00 43.56 217 GLY A N 1
ATOM 1726 C CA . GLY A 1 217 ? 18.586 -2.817 11.143 1.00 43.56 217 GLY A CA 1
ATOM 1727 C C . GLY A 1 217 ? 19.004 -3.909 12.131 1.00 43.56 217 GLY A C 1
ATOM 1728 O O . GLY A 1 217 ? 18.147 -4.515 12.766 1.00 43.56 217 GLY A O 1
ATOM 1729 N N . ASN A 1 218 ? 20.312 -4.095 12.332 1.00 38.31 218 ASN A N 1
ATOM 1730 C CA . ASN A 1 218 ? 20.857 -5.064 13.282 1.00 38.31 218 ASN A CA 1
ATOM 1731 C C . ASN A 1 218 ? 20.918 -4.551 14.727 1.00 38.31 218 ASN A C 1
ATOM 1733 O O . ASN A 1 218 ? 20.899 -5.370 15.632 1.00 38.31 218 ASN A O 1
ATOM 1737 N N . SER A 1 219 ? 20.949 -3.243 15.006 1.00 37.34 219 SER A N 1
ATOM 1738 C CA . SER A 1 219 ? 21.035 -2.744 16.392 1.00 37.34 219 SER A CA 1
ATOM 1739 C C . SER A 1 219 ? 19.734 -2.878 17.197 1.00 37.34 219 SER A C 1
ATOM 1741 O O . SER A 1 219 ? 19.736 -2.604 18.393 1.00 37.34 219 SER A O 1
ATOM 1743 N N . ASN A 1 220 ? 18.639 -3.328 16.574 1.00 38.31 220 ASN A N 1
ATOM 1744 C CA . ASN A 1 220 ? 17.418 -3.747 17.276 1.00 38.31 220 ASN A CA 1
ATOM 1745 C C . ASN A 1 220 ? 17.375 -5.256 17.583 1.00 38.31 220 ASN A C 1
ATOM 1747 O O . ASN A 1 220 ? 16.396 -5.739 18.151 1.00 38.31 220 ASN A O 1
ATOM 1751 N N . SER A 1 221 ? 18.434 -6.001 17.265 1.00 37.88 221 SER A N 1
ATOM 1752 C CA . SER A 1 221 ? 18.591 -7.404 17.639 1.00 37.88 221 SER A CA 1
ATOM 1753 C C . SER A 1 221 ? 20.026 -7.661 18.086 1.00 37.88 221 SER A C 1
ATOM 1755 O O . SER A 1 221 ? 20.938 -7.550 17.281 1.00 37.88 221 SER A O 1
ATOM 1757 N N . THR A 1 222 ? 20.192 -8.086 19.339 1.00 33.56 222 THR A N 1
ATOM 1758 C CA . THR A 1 222 ? 21.433 -8.524 20.018 1.00 33.56 222 THR A CA 1
ATOM 1759 C C . THR A 1 222 ? 22.232 -7.458 20.790 1.00 33.56 222 THR A C 1
ATOM 1761 O O . THR A 1 222 ? 22.978 -6.647 20.256 1.00 33.56 222 THR A O 1
ATOM 1764 N N . SER A 1 223 ? 21.978 -7.471 22.104 1.00 38.38 223 SER A N 1
ATOM 1765 C CA . SER A 1 223 ? 22.947 -7.611 23.206 1.00 38.38 223 SER A CA 1
ATOM 1766 C C . SER A 1 223 ? 24.448 -7.506 22.893 1.00 38.38 223 SER A C 1
ATOM 1768 O O . SER A 1 223 ? 24.947 -8.216 22.029 1.00 38.38 223 SER A O 1
ATOM 1770 N N . GLU A 1 224 ? 25.116 -6.683 23.715 1.00 31.86 224 GLU A N 1
ATOM 1771 C CA . GLU A 1 224 ? 26.546 -6.612 24.086 1.00 31.86 224 GLU A CA 1
ATOM 1772 C C . GLU A 1 224 ? 27.620 -7.190 23.136 1.00 31.86 224 GLU A C 1
ATOM 1774 O O . GLU A 1 224 ? 27.663 -8.396 22.899 1.00 31.86 224 GLU A O 1
ATOM 1779 N N . PRO A 1 225 ? 28.614 -6.381 22.709 1.00 32.91 225 PRO A N 1
ATOM 1780 C CA . PRO A 1 225 ? 29.796 -6.901 22.044 1.00 32.91 225 PRO A CA 1
ATOM 1781 C C . PRO A 1 225 ? 30.888 -7.267 23.059 1.00 32.91 225 PRO A C 1
ATOM 1783 O O . PRO A 1 225 ? 31.527 -6.404 23.670 1.00 32.91 225 PRO A O 1
ATOM 1786 N N . SER A 1 226 ? 31.172 -8.562 23.159 1.00 27.14 226 SER A N 1
ATOM 1787 C CA . SER A 1 226 ? 32.455 -9.083 23.625 1.00 27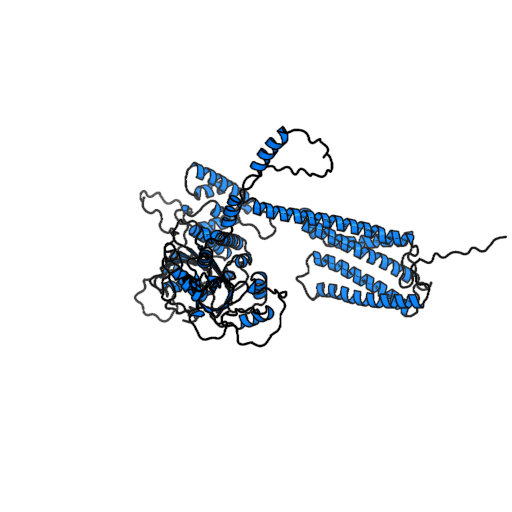.14 226 SER A CA 1
ATOM 1788 C C . SER A 1 226 ? 33.570 -8.547 22.721 1.00 27.14 226 SER A C 1
ATOM 1790 O O . SER A 1 226 ? 33.519 -8.670 21.497 1.00 27.14 226 SER A O 1
ATOM 1792 N N . ARG A 1 227 ? 34.596 -7.938 23.320 1.00 31.11 227 ARG A N 1
ATOM 1793 C CA . ARG A 1 227 ? 35.837 -7.552 22.637 1.00 31.11 227 ARG A CA 1
ATOM 1794 C C . ARG A 1 227 ? 36.544 -8.794 22.099 1.00 31.11 227 ARG A C 1
ATOM 1796 O O . ARG A 1 227 ? 37.048 -9.579 22.895 1.00 31.11 227 ARG A O 1
ATOM 1803 N N . GLU A 1 228 ? 36.721 -8.881 20.786 1.00 29.27 228 GLU A N 1
ATOM 1804 C CA . GLU A 1 228 ? 37.682 -9.808 20.191 1.00 29.27 228 GLU A CA 1
ATOM 1805 C C . GLU A 1 228 ? 38.692 -9.040 19.331 1.00 29.27 228 GLU A C 1
ATOM 1807 O O . GLU A 1 228 ? 38.368 -8.400 18.331 1.00 29.27 228 GLU A O 1
ATOM 1812 N N . ARG A 1 229 ? 39.941 -9.034 19.810 1.00 28.48 229 ARG A N 1
ATOM 1813 C CA . ARG A 1 229 ? 41.118 -8.513 19.112 1.00 28.48 229 ARG A CA 1
ATOM 1814 C C . ARG A 1 229 ? 41.494 -9.499 18.010 1.00 28.48 229 ARG A C 1
ATOM 1816 O O . ARG A 1 229 ? 41.920 -10.610 18.303 1.00 28.48 229 ARG A O 1
ATOM 1823 N N . THR A 1 230 ? 41.437 -9.058 16.761 1.00 26.66 230 THR A N 1
ATOM 1824 C CA . THR A 1 230 ? 42.103 -9.734 15.645 1.00 26.66 230 THR A CA 1
ATOM 1825 C C . THR A 1 230 ? 43.619 -9.610 15.825 1.00 26.66 230 THR A C 1
ATOM 1827 O O . THR A 1 230 ? 44.179 -8.531 15.641 1.00 26.66 230 THR A O 1
ATOM 1830 N N . ILE A 1 231 ? 44.287 -10.702 16.202 1.00 30.17 231 ILE A N 1
ATOM 1831 C CA . ILE A 1 231 ? 45.735 -10.848 16.022 1.00 30.17 231 ILE A CA 1
ATOM 1832 C C . ILE A 1 231 ? 45.940 -11.540 14.678 1.00 30.17 231 ILE A C 1
ATOM 1834 O O . ILE A 1 231 ? 45.640 -12.720 14.507 1.00 30.17 231 ILE A O 1
ATOM 1838 N N . THR A 1 232 ? 46.436 -10.770 13.718 1.00 31.45 232 THR A N 1
ATOM 1839 C CA . THR A 1 232 ? 47.049 -11.256 12.487 1.00 31.45 232 THR A CA 1
ATOM 1840 C C . THR A 1 232 ? 48.244 -12.138 12.836 1.00 31.45 232 THR A C 1
ATOM 1842 O O . THR A 1 232 ? 49.110 -11.741 13.613 1.00 31.45 232 THR A O 1
ATOM 1845 N N . ARG A 1 233 ? 48.313 -13.338 12.256 1.00 31.16 233 ARG A N 1
ATOM 1846 C CA . ARG A 1 233 ? 49.482 -14.210 12.380 1.00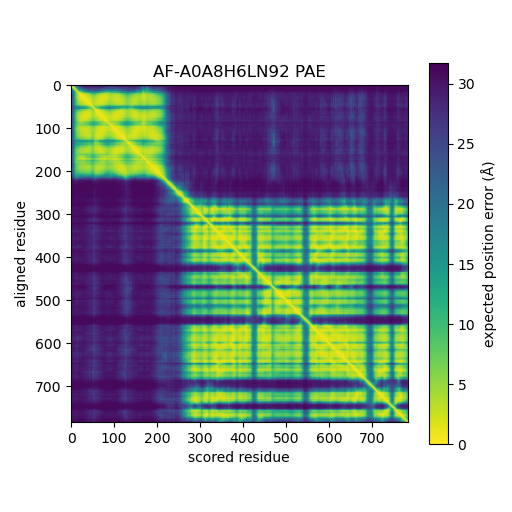 31.16 233 ARG A CA 1
ATOM 1847 C C . ARG A 1 233 ? 49.997 -14.569 10.990 1.00 31.16 233 ARG A C 1
ATOM 1849 O O . ARG A 1 233 ? 49.681 -15.620 10.450 1.00 31.16 233 ARG A O 1
ATOM 1856 N N . SER A 1 234 ? 50.797 -13.670 10.424 1.00 33.25 234 SER A N 1
ATOM 1857 C CA . SER A 1 234 ? 51.952 -14.086 9.635 1.00 33.25 234 SER A CA 1
ATOM 1858 C C . SER A 1 234 ? 53.106 -14.242 10.616 1.00 33.25 234 SER A C 1
ATOM 1860 O O . SER A 1 234 ? 53.360 -13.337 11.407 1.00 33.25 234 SER A O 1
ATOM 1862 N N . ASN A 1 235 ? 53.732 -15.411 10.625 1.00 30.23 235 ASN A N 1
ATOM 1863 C CA . ASN A 1 235 ? 55.184 -15.570 10.624 1.00 30.23 235 ASN A CA 1
ATOM 1864 C C . ASN A 1 235 ? 55.497 -17.043 10.868 1.00 30.23 235 ASN A C 1
ATOM 1866 O O . ASN A 1 235 ? 55.253 -17.597 11.941 1.00 30.23 235 ASN A O 1
ATOM 1870 N N . HIS A 1 236 ? 56.017 -17.646 9.801 1.00 35.12 236 HIS A N 1
ATOM 1871 C CA . HIS A 1 236 ? 57.135 -18.567 9.873 1.00 35.12 236 HIS A CA 1
ATOM 1872 C C . HIS A 1 236 ? 58.085 -18.154 10.998 1.00 35.12 236 HIS A C 1
ATOM 1874 O O . HIS A 1 236 ? 58.550 -17.020 11.020 1.00 35.12 236 HIS A O 1
ATOM 1880 N N . ASP A 1 237 ? 58.269 -19.046 11.963 1.00 36.47 237 ASP A N 1
ATOM 1881 C CA . ASP A 1 237 ? 59.565 -19.502 12.464 1.00 36.47 237 ASP A CA 1
ATOM 1882 C C . ASP A 1 237 ? 59.397 -20.113 13.855 1.00 36.47 237 ASP A C 1
ATOM 1884 O O . ASP A 1 237 ? 58.499 -19.765 14.621 1.00 36.47 237 ASP A O 1
ATOM 1888 N N . VAL A 1 238 ? 60.328 -21.009 14.177 1.00 35.56 238 VAL A N 1
ATOM 1889 C CA . VAL A 1 238 ? 60.525 -21.674 15.472 1.00 35.56 238 VAL A CA 1
ATOM 1890 C C . VAL A 1 238 ? 59.747 -22.986 15.658 1.00 35.56 238 VAL A C 1
ATOM 1892 O O . VAL A 1 238 ? 58.849 -23.107 16.484 1.00 35.56 238 VAL A O 1
ATOM 1895 N N . TRP A 1 239 ? 60.216 -24.034 14.973 1.00 32.91 239 TRP A N 1
ATOM 1896 C CA . TRP A 1 239 ? 60.227 -25.387 15.539 1.00 32.91 239 TRP A CA 1
ATOM 1897 C C . TRP A 1 239 ? 61.644 -25.943 15.502 1.00 32.91 239 TRP A C 1
ATOM 1899 O O . TRP A 1 239 ? 62.092 -26.511 14.509 1.00 32.91 239 TRP A O 1
ATOM 1909 N N . ARG A 1 240 ? 62.357 -25.784 16.615 1.00 36.53 240 ARG A N 1
ATOM 1910 C CA . ARG A 1 240 ? 63.496 -26.636 16.943 1.00 36.53 240 ARG A CA 1
ATOM 1911 C C . ARG A 1 240 ? 63.641 -26.667 18.460 1.00 36.53 240 ARG A C 1
ATOM 1913 O O . ARG A 1 240 ? 64.315 -25.813 19.012 1.00 36.53 240 ARG A O 1
ATOM 1920 N N . TYR A 1 241 ? 62.995 -27.622 19.128 1.00 33.16 241 TYR A N 1
ATOM 1921 C CA . TYR A 1 241 ? 63.436 -28.048 20.455 1.00 33.16 241 TYR A CA 1
ATOM 1922 C C . TYR A 1 241 ? 63.263 -29.549 20.655 1.00 33.16 241 TYR A C 1
ATOM 1924 O O . TYR A 1 241 ? 62.288 -30.160 20.229 1.00 33.16 241 TYR A O 1
ATOM 1932 N N . HIS A 1 242 ? 64.310 -30.074 21.275 1.00 35.50 242 HIS A N 1
ATOM 1933 C CA . HIS A 1 242 ? 64.681 -31.457 21.486 1.00 35.50 242 HIS A CA 1
ATOM 1934 C C . HIS A 1 242 ? 63.620 -32.313 22.180 1.00 35.50 242 HIS A C 1
ATOM 1936 O O . HIS A 1 242 ? 62.980 -31.923 23.155 1.00 35.50 242 HIS A O 1
ATOM 1942 N N . GLU A 1 243 ? 63.536 -33.539 21.686 1.00 45.22 243 GLU A N 1
ATOM 1943 C CA . GLU A 1 243 ? 62.762 -34.651 22.200 1.00 45.22 243 GLU A CA 1
ATOM 1944 C C . GLU A 1 243 ? 63.530 -35.344 23.334 1.00 45.22 243 GLU A C 1
ATOM 1946 O O . GLU A 1 243 ? 64.387 -36.184 23.085 1.00 45.22 243 GLU A O 1
ATOM 1951 N N . SER A 1 244 ? 63.249 -34.985 24.590 1.00 47.34 244 SER A N 1
ATOM 1952 C CA . SER A 1 244 ? 63.671 -35.780 25.754 1.00 47.34 244 SER A CA 1
ATOM 1953 C C . SER A 1 244 ? 62.999 -35.304 27.046 1.00 47.34 244 SER A C 1
ATOM 1955 O O . SER A 1 244 ? 63.654 -34.698 27.887 1.00 47.34 244 SER A O 1
ATOM 1957 N N . ASP A 1 245 ? 61.701 -35.574 27.235 1.00 44.53 245 ASP A N 1
ATOM 1958 C CA . ASP A 1 245 ? 61.174 -35.699 28.602 1.00 44.53 245 ASP A CA 1
ATOM 1959 C C . ASP A 1 245 ? 59.849 -36.485 28.684 1.00 44.53 245 ASP A C 1
ATOM 1961 O O . ASP A 1 245 ? 58.857 -36.183 28.010 1.00 44.53 245 ASP A O 1
ATOM 1965 N N . ALA A 1 246 ? 59.801 -37.493 29.557 1.00 53.34 246 ALA A N 1
ATOM 1966 C CA . ALA A 1 246 ? 58.619 -38.324 29.804 1.00 53.34 246 ALA A CA 1
ATOM 1967 C C . ALA A 1 246 ? 57.490 -37.552 30.525 1.00 53.34 246 ALA A C 1
ATOM 1969 O O . ALA A 1 246 ? 56.326 -37.969 30.496 1.00 53.34 246 ALA A O 1
ATOM 1970 N N . ALA A 1 247 ? 57.799 -36.392 31.113 1.00 51.00 247 ALA A N 1
ATOM 1971 C CA . ALA A 1 247 ? 56.824 -35.490 31.724 1.00 51.00 247 ALA A CA 1
ATOM 1972 C C . ALA A 1 247 ? 55.929 -34.763 30.693 1.00 51.00 247 ALA A C 1
ATOM 1974 O O . ALA A 1 247 ? 54.772 -34.441 30.993 1.00 51.00 247 ALA A O 1
ATOM 1975 N N . GLY A 1 248 ? 56.407 -34.573 29.455 1.00 46.69 248 GLY A N 1
ATOM 1976 C CA . GLY A 1 248 ? 55.672 -33.889 28.381 1.00 46.69 248 GLY A CA 1
ATOM 1977 C C . GLY A 1 248 ? 54.466 -34.675 27.851 1.00 46.69 248 GLY A C 1
ATOM 1978 O O . GLY A 1 248 ? 53.405 -34.098 27.597 1.00 46.69 248 GLY A O 1
ATOM 1979 N N . ARG A 1 249 ? 54.563 -36.012 27.787 1.00 50.53 249 ARG A N 1
ATOM 1980 C CA . ARG A 1 249 ? 53.473 -36.874 27.281 1.00 50.53 249 ARG A CA 1
ATOM 1981 C C . ARG A 1 249 ? 52.224 -36.839 28.168 1.00 50.53 249 ARG A C 1
ATOM 1983 O O . ARG A 1 249 ? 51.108 -36.874 27.654 1.00 50.53 249 ARG A O 1
ATOM 1990 N N . ARG A 1 250 ? 52.385 -36.687 29.490 1.00 51.41 250 ARG A N 1
ATOM 1991 C CA . ARG A 1 250 ? 51.252 -36.644 30.438 1.00 51.41 250 ARG A CA 1
ATOM 1992 C C . ARG A 1 250 ? 50.498 -35.308 30.408 1.00 51.41 250 ARG A C 1
ATOM 1994 O O . ARG A 1 250 ? 49.288 -35.290 30.636 1.00 51.41 250 ARG A O 1
ATOM 2001 N N . ARG A 1 251 ? 51.173 -34.191 30.100 1.00 47.81 251 ARG A N 1
ATOM 2002 C CA . ARG A 1 251 ? 50.523 -32.873 29.934 1.00 47.81 251 ARG A CA 1
ATOM 2003 C C . ARG A 1 251 ? 49.812 -32.733 28.589 1.00 47.81 251 ARG A C 1
ATOM 2005 O O . ARG A 1 251 ? 48.730 -32.145 28.561 1.00 47.81 251 ARG A O 1
ATOM 2012 N N . LEU A 1 252 ? 50.356 -33.332 27.526 1.00 46.50 252 LEU A N 1
ATOM 2013 C CA . LEU A 1 252 ? 49.723 -33.360 26.206 1.00 46.50 252 LEU A CA 1
ATOM 2014 C C . LEU A 1 252 ? 48.465 -34.249 26.194 1.00 46.50 252 LEU A C 1
ATOM 2016 O O . LEU A 1 252 ? 47.432 -33.827 25.687 1.00 46.50 252 LEU A O 1
ATOM 2020 N N . GLN A 1 253 ? 48.479 -35.409 26.866 1.00 48.66 253 GLN A N 1
ATOM 2021 C CA . GLN A 1 253 ? 47.273 -36.242 27.029 1.00 48.66 253 GLN A CA 1
ATOM 2022 C C . GLN A 1 253 ? 46.159 -35.568 27.852 1.00 48.66 253 GLN A C 1
ATOM 2024 O O . GLN A 1 253 ? 44.982 -35.812 27.591 1.00 48.66 253 GLN A O 1
ATOM 2029 N N . ARG A 1 254 ? 46.493 -34.701 28.823 1.00 47.34 254 ARG A N 1
ATOM 2030 C CA . ARG A 1 254 ? 45.487 -33.921 29.576 1.00 47.34 254 ARG A CA 1
ATOM 2031 C C . ARG A 1 254 ? 44.889 -32.770 28.764 1.00 47.34 254 ARG A C 1
ATOM 2033 O O . ARG A 1 254 ? 43.707 -32.497 28.932 1.00 47.34 254 ARG A O 1
ATOM 2040 N N . HIS A 1 255 ? 45.661 -32.139 27.877 1.00 45.94 255 HIS A N 1
ATOM 2041 C CA . HIS A 1 255 ? 45.139 -31.092 26.988 1.00 45.94 255 HIS A CA 1
ATOM 2042 C C . HIS A 1 255 ? 44.326 -31.666 25.824 1.00 45.94 255 HIS A C 1
ATOM 2044 O O . HIS A 1 255 ? 43.273 -31.125 25.505 1.00 45.94 255 HIS A O 1
ATOM 2050 N N . ILE A 1 256 ? 44.733 -32.809 25.260 1.00 46.25 256 ILE A N 1
ATOM 2051 C CA . ILE A 1 256 ? 43.953 -33.503 24.224 1.00 46.25 256 ILE A CA 1
ATOM 2052 C C . ILE A 1 256 ? 42.617 -34.012 24.792 1.00 46.25 256 ILE A C 1
ATOM 2054 O O . ILE A 1 256 ? 41.609 -33.954 24.101 1.00 46.25 256 ILE A O 1
ATOM 2058 N N . LYS A 1 257 ? 42.548 -34.403 26.075 1.00 41.84 257 LYS A N 1
ATOM 2059 C CA . LYS A 1 257 ? 41.275 -34.766 26.730 1.00 41.84 257 LYS A CA 1
ATOM 2060 C C . LYS A 1 257 ? 40.292 -33.605 26.939 1.00 41.84 257 LYS A C 1
ATOM 2062 O O . LYS A 1 257 ? 39.118 -33.882 27.143 1.00 41.84 257 LYS A O 1
ATOM 2067 N N . MET A 1 258 ? 40.730 -32.343 26.894 1.00 43.69 258 MET A N 1
ATOM 2068 C CA . MET A 1 258 ? 39.842 -31.175 27.046 1.00 43.69 258 MET A CA 1
ATOM 2069 C C . MET A 1 258 ? 39.380 -30.566 25.713 1.00 43.69 258 MET A C 1
ATOM 2071 O O . MET A 1 258 ? 38.570 -29.647 25.722 1.00 43.69 258 MET A O 1
ATOM 2075 N N . ALA A 1 259 ? 39.849 -31.088 24.575 1.00 47.31 259 ALA A N 1
ATOM 2076 C CA . ALA A 1 259 ? 39.488 -30.608 23.239 1.00 47.31 259 ALA A CA 1
ATOM 2077 C C . ALA A 1 259 ? 38.922 -31.725 22.344 1.00 47.31 259 ALA A C 1
ATOM 2079 O O . ALA A 1 259 ? 39.125 -31.727 21.133 1.00 47.31 259 ALA A O 1
ATOM 2080 N N . VAL A 1 260 ? 38.205 -32.684 22.935 1.00 46.22 260 VAL A N 1
ATOM 2081 C CA . VAL A 1 260 ? 37.342 -33.600 22.184 1.00 46.22 260 VAL A CA 1
ATOM 2082 C C . VAL A 1 260 ? 35.918 -33.104 22.381 1.00 46.22 260 VAL A C 1
ATOM 2084 O O . VAL A 1 260 ? 35.319 -33.349 23.424 1.00 46.22 260 VAL A O 1
ATOM 2087 N N . PHE A 1 261 ? 35.375 -32.391 21.391 1.00 50.28 261 PHE A N 1
ATOM 2088 C CA . PHE A 1 261 ? 33.922 -32.313 21.244 1.00 50.28 261 PHE A CA 1
ATOM 2089 C C . PHE A 1 261 ? 33.425 -33.760 21.203 1.00 50.28 261 PHE A C 1
ATOM 2091 O O . PHE A 1 261 ? 33.778 -34.509 20.287 1.00 50.28 261 PHE A O 1
ATOM 2098 N N . HIS A 1 262 ? 32.698 -34.193 22.235 1.00 57.38 262 HIS A N 1
ATOM 2099 C CA . HIS A 1 262 ? 32.167 -35.546 22.284 1.00 57.38 262 HIS A CA 1
ATOM 2100 C C . HIS A 1 262 ? 31.308 -35.746 21.032 1.00 57.38 262 HIS A C 1
ATOM 2102 O O . HIS A 1 262 ? 30.387 -34.976 20.773 1.00 57.38 262 HIS A O 1
ATOM 2108 N N . VAL A 1 263 ? 31.589 -36.788 20.249 1.00 58.69 263 VAL A N 1
ATOM 2109 C CA . VAL A 1 263 ? 30.796 -37.147 19.057 1.00 58.69 263 VAL A CA 1
ATOM 2110 C C . VAL A 1 263 ? 29.306 -37.278 19.408 1.00 58.69 263 VAL A C 1
ATOM 2112 O O . VAL A 1 263 ? 28.455 -36.959 18.589 1.00 58.69 263 VAL A O 1
ATOM 2115 N N . HIS A 1 264 ? 28.988 -37.641 20.655 1.00 57.28 264 HIS A N 1
ATOM 2116 C CA . HIS A 1 264 ? 27.630 -37.633 21.200 1.00 57.28 264 HIS A CA 1
ATOM 2117 C C . HIS A 1 264 ? 26.991 -36.239 21.300 1.00 57.28 264 HIS A C 1
ATOM 2119 O O . HIS A 1 264 ? 25.800 -36.124 21.025 1.00 57.28 264 HIS A O 1
ATOM 2125 N N . ASP A 1 265 ? 27.751 -35.194 21.637 1.00 63.91 265 ASP A N 1
ATOM 2126 C CA . ASP A 1 265 ? 27.259 -33.812 21.681 1.00 63.91 265 ASP A CA 1
ATOM 2127 C C . ASP A 1 265 ? 27.059 -33.268 20.270 1.00 63.91 265 ASP A C 1
ATOM 2129 O O . ASP A 1 265 ? 26.044 -32.633 20.001 1.00 63.91 265 ASP A O 1
ATOM 2133 N N . LEU A 1 266 ? 27.967 -33.590 19.340 1.00 64.88 266 LEU A N 1
ATOM 2134 C CA . LEU A 1 266 ? 27.777 -33.282 17.923 1.00 64.88 266 LEU A CA 1
ATOM 2135 C C . LEU A 1 266 ? 26.551 -34.018 17.379 1.00 64.88 266 LEU A C 1
ATOM 2137 O O . LEU A 1 266 ? 25.752 -33.421 16.683 1.00 64.88 266 LEU A O 1
ATOM 2141 N N . GLN A 1 267 ? 26.345 -35.286 17.729 1.00 64.06 267 GLN A N 1
ATOM 2142 C CA . GLN A 1 267 ? 25.188 -36.058 17.281 1.00 64.06 267 GLN A CA 1
ATOM 2143 C C . GLN A 1 267 ? 23.885 -35.574 17.936 1.00 64.06 267 GLN A C 1
ATOM 2145 O O . GLN A 1 267 ? 22.841 -35.587 17.290 1.00 64.06 267 GLN A O 1
ATOM 2150 N N . ALA A 1 268 ? 23.928 -35.100 19.184 1.00 70.25 268 ALA A N 1
ATOM 2151 C CA . ALA A 1 268 ? 22.805 -34.441 19.848 1.00 70.25 268 ALA A CA 1
ATOM 2152 C C . ALA A 1 268 ? 22.492 -33.077 19.212 1.00 70.25 268 ALA A C 1
ATOM 2154 O O . ALA A 1 268 ? 21.328 -32.772 18.979 1.00 70.25 268 ALA A O 1
ATOM 2155 N N . GLN A 1 269 ? 23.511 -32.294 18.853 1.00 74.00 269 GLN A N 1
ATOM 2156 C CA . GLN A 1 269 ? 23.362 -31.046 18.100 1.00 74.00 269 GLN A CA 1
ATOM 2157 C C . GLN A 1 269 ? 22.877 -31.308 16.669 1.00 74.00 269 GLN A C 1
ATOM 2159 O O . GLN A 1 269 ? 21.993 -30.613 16.188 1.00 74.00 269 GLN A O 1
ATOM 2164 N N . MET A 1 270 ? 23.365 -32.363 16.014 1.00 70.62 270 MET A N 1
ATOM 2165 C CA . MET A 1 270 ? 22.884 -32.824 14.711 1.00 70.62 270 MET A CA 1
ATOM 2166 C C . MET A 1 270 ? 21.425 -33.266 14.784 1.00 70.62 270 MET A C 1
ATOM 2168 O O . MET A 1 270 ? 20.659 -32.918 13.894 1.00 70.62 270 MET A O 1
ATOM 2172 N N . LYS A 1 271 ? 21.002 -33.910 15.881 1.00 68.06 271 LYS A N 1
ATOM 2173 C CA . LYS A 1 271 ? 19.589 -34.193 16.189 1.00 68.06 271 LYS A CA 1
ATOM 2174 C C . LYS A 1 271 ? 18.720 -32.935 16.313 1.00 68.06 271 LYS A C 1
ATOM 2176 O O . LYS A 1 271 ? 17.532 -33.038 16.041 1.00 68.06 271 LYS A O 1
ATOM 2181 N N . LEU A 1 272 ? 19.280 -31.768 16.652 1.00 68.50 272 LEU A N 1
ATOM 2182 C CA . LEU A 1 272 ? 18.545 -30.491 16.651 1.00 68.50 272 LEU A CA 1
ATOM 2183 C C . LEU A 1 272 ? 18.325 -29.919 15.239 1.00 68.50 272 LEU A C 1
ATOM 2185 O O . LEU A 1 272 ? 17.451 -29.073 15.071 1.00 68.50 272 LEU A O 1
ATOM 2189 N N . PHE A 1 273 ? 19.101 -30.357 14.238 1.00 64.25 273 PHE A N 1
ATOM 2190 C CA . PHE A 1 273 ? 18.930 -29.952 12.836 1.00 64.25 273 PHE A CA 1
ATOM 2191 C C . PHE A 1 273 ? 17.981 -30.866 12.056 1.00 64.25 273 PHE A C 1
ATOM 2193 O O . PHE A 1 273 ? 17.515 -30.467 10.989 1.00 64.25 273 PHE A O 1
ATOM 2200 N N . TYR A 1 274 ? 17.672 -32.066 12.565 1.00 55.75 274 TYR A N 1
ATOM 2201 C CA . TYR A 1 274 ? 16.587 -32.855 11.991 1.00 55.75 274 TYR A CA 1
ATOM 2202 C C . TYR A 1 274 ? 15.267 -32.170 12.351 1.00 55.75 274 TYR A C 1
ATOM 2204 O O . TYR A 1 274 ? 15.002 -31.963 13.542 1.00 55.75 274 TYR A O 1
ATOM 2212 N N . PRO A 1 275 ? 14.441 -31.792 11.358 1.00 55.31 275 PRO A N 1
ATOM 2213 C CA . PRO A 1 275 ? 13.114 -31.284 11.649 1.00 55.31 275 PRO A CA 1
ATOM 2214 C C . PRO A 1 275 ? 12.396 -32.332 12.509 1.00 55.31 275 PRO A C 1
ATOM 2216 O O . PRO A 1 275 ? 12.493 -33.524 12.204 1.00 55.31 275 PRO A O 1
ATOM 2219 N N . PRO A 1 276 ? 11.715 -31.940 13.601 1.00 56.62 276 PRO A N 1
ATOM 2220 C CA . PRO A 1 276 ? 10.925 -32.896 14.368 1.00 56.62 276 PRO A CA 1
ATOM 2221 C C . PRO A 1 276 ? 9.973 -33.625 13.410 1.00 56.62 276 PRO A C 1
ATOM 2223 O O . PRO A 1 276 ? 9.504 -33.002 12.457 1.00 56.62 276 PRO A O 1
ATOM 2226 N N . GLU A 1 277 ? 9.612 -34.883 13.687 1.00 51.53 277 GLU A N 1
ATOM 2227 C CA . GLU A 1 277 ? 8.623 -35.680 12.916 1.00 51.53 277 GLU A CA 1
ATOM 2228 C C . GLU A 1 277 ? 7.248 -34.972 12.745 1.00 51.53 277 GLU A C 1
ATOM 2230 O O . GLU A 1 277 ? 6.327 -35.474 12.113 1.00 51.53 277 GLU A O 1
ATOM 2235 N N . HIS A 1 278 ? 7.082 -33.768 13.303 1.00 54.00 278 HIS A N 1
ATOM 2236 C CA . HIS A 1 278 ? 5.906 -32.908 13.213 1.00 54.00 278 HIS A CA 1
ATOM 2237 C C . HIS A 1 278 ? 6.173 -31.518 12.595 1.00 54.00 278 HIS A C 1
ATOM 2239 O O . HIS A 1 278 ? 5.286 -30.663 12.632 1.00 54.00 278 HIS A O 1
ATOM 2245 N N . SER A 1 279 ? 7.360 -31.249 12.035 1.00 52.75 279 SER A N 1
ATOM 2246 C CA . SER A 1 279 ? 7.664 -29.968 11.365 1.00 52.75 279 SER A CA 1
ATOM 2247 C C . SER A 1 279 ? 6.749 -29.739 10.163 1.00 52.75 279 SER A C 1
ATOM 2249 O O . SER A 1 279 ? 6.208 -28.651 9.994 1.00 52.75 279 SER A O 1
ATOM 2251 N N . GLU A 1 280 ? 6.477 -30.795 9.398 1.00 60.50 280 GLU A N 1
ATOM 2252 C CA . GLU A 1 280 ? 5.557 -30.760 8.255 1.00 60.50 280 GLU A CA 1
ATOM 2253 C C . GLU A 1 280 ? 4.138 -30.382 8.699 1.00 60.50 280 GLU A C 1
ATOM 2255 O O . GLU A 1 280 ? 3.457 -29.591 8.052 1.00 60.50 280 GLU A O 1
ATOM 2260 N N . VAL A 1 281 ? 3.705 -30.856 9.872 1.00 63.69 281 VAL A N 1
ATOM 2261 C CA . VAL A 1 281 ? 2.411 -30.478 10.457 1.00 63.69 281 VAL A CA 1
ATOM 2262 C C . VAL A 1 281 ? 2.394 -28.994 10.835 1.00 63.69 281 VAL A C 1
ATOM 2264 O O . VAL A 1 281 ? 1.370 -28.334 10.670 1.00 63.69 281 VAL A O 1
ATOM 2267 N N . HIS A 1 282 ? 3.508 -28.434 11.312 1.00 68.69 282 HIS A N 1
ATOM 2268 C CA . HIS A 1 282 ? 3.603 -27.008 11.629 1.00 68.69 282 HIS A CA 1
ATOM 2269 C C . HIS A 1 282 ? 3.502 -26.125 10.373 1.00 68.69 282 HIS A C 1
ATOM 2271 O O . HIS A 1 282 ? 2.767 -25.130 10.375 1.00 68.69 282 HIS A O 1
ATOM 2277 N N . ASP A 1 283 ? 4.174 -26.508 9.290 1.00 69.56 283 ASP A N 1
ATOM 2278 C CA . ASP A 1 283 ? 4.120 -25.786 8.015 1.00 69.56 283 ASP A CA 1
ATOM 2279 C C . ASP A 1 283 ? 2.708 -25.829 7.423 1.00 69.56 283 ASP A C 1
ATOM 2281 O O . ASP A 1 283 ? 2.154 -24.796 7.041 1.00 69.56 283 ASP A O 1
ATOM 2285 N N . VAL A 1 284 ? 2.048 -26.986 7.497 1.00 72.75 284 VAL A N 1
ATOM 2286 C CA . VAL A 1 284 ? 0.657 -27.141 7.057 1.00 72.75 284 VAL A CA 1
ATOM 2287 C C . VAL A 1 284 ? -0.330 -26.391 7.967 1.00 72.75 284 VAL A C 1
ATOM 2289 O O . VAL A 1 284 ? -1.326 -25.856 7.490 1.00 72.75 284 VAL A O 1
ATOM 2292 N N . ILE A 1 285 ? -0.076 -26.266 9.273 1.00 76.88 285 ILE A N 1
ATOM 2293 C CA . ILE A 1 285 ? -0.925 -25.458 10.174 1.00 76.88 285 ILE A CA 1
ATOM 2294 C C . ILE A 1 285 ? -0.792 -23.959 9.881 1.00 76.88 285 ILE A C 1
ATOM 2296 O O . ILE A 1 285 ? -1.752 -23.207 10.073 1.00 76.88 285 ILE A O 1
ATOM 2300 N N . SER A 1 286 ? 0.391 -23.518 9.454 1.00 81.62 286 SER A N 1
ATOM 2301 C CA . SER A 1 286 ? 0.699 -22.106 9.220 1.00 81.62 286 SER A CA 1
ATOM 2302 C C . SER A 1 286 ? 0.456 -21.638 7.782 1.00 81.62 286 SER A C 1
ATOM 2304 O O . SER A 1 286 ? 0.460 -20.427 7.548 1.00 81.62 286 SER A O 1
ATOM 2306 N N . THR A 1 287 ? 0.183 -22.553 6.843 1.00 88.56 287 THR A N 1
ATOM 2307 C CA . THR A 1 287 ? -0.110 -22.201 5.447 1.00 88.56 287 THR A CA 1
ATOM 2308 C C . THR A 1 287 ? -1.401 -21.380 5.333 1.00 88.56 287 THR A C 1
ATOM 2310 O O . THR A 1 287 ? -2.413 -21.733 5.949 1.00 88.56 287 THR A O 1
ATOM 2313 N N . PRO A 1 288 ? -1.412 -20.275 4.571 1.00 90.69 288 PRO A N 1
ATOM 2314 C CA . PRO A 1 288 ? -2.571 -19.392 4.503 1.00 90.69 288 PRO A CA 1
ATOM 2315 C C . PRO A 1 288 ? -3.666 -19.904 3.544 1.00 90.69 288 PRO A C 1
ATOM 2317 O O . PRO A 1 288 ? -4.845 -19.617 3.763 1.00 90.69 288 PRO A O 1
ATOM 2320 N N . ILE A 1 289 ? -3.307 -20.684 2.516 1.00 91.88 289 ILE A N 1
ATOM 2321 C CA . ILE A 1 289 ? -4.232 -21.316 1.557 1.00 91.88 289 ILE A CA 1
ATOM 2322 C C . ILE A 1 289 ? -3.823 -22.769 1.343 1.00 91.88 289 ILE A C 1
ATOM 2324 O O . ILE A 1 289 ? -2.637 -23.066 1.222 1.00 91.88 289 ILE A O 1
ATOM 2328 N N . PHE A 1 290 ? -4.807 -23.662 1.254 1.00 91.00 290 PHE A N 1
ATOM 2329 C CA . PHE A 1 290 ? -4.560 -25.069 0.958 1.00 91.00 290 PHE A CA 1
ATOM 2330 C C . PHE A 1 290 ? -5.703 -25.734 0.175 1.00 91.00 290 PHE A C 1
ATOM 2332 O O . PHE A 1 290 ? -6.832 -25.238 0.158 1.00 91.00 290 PHE A O 1
ATOM 2339 N N . THR A 1 291 ? -5.422 -26.871 -0.465 1.00 88.81 291 THR A N 1
ATOM 2340 C CA . THR A 1 291 ? -6.407 -27.676 -1.215 1.00 88.81 291 THR A CA 1
ATOM 2341 C C . THR A 1 291 ? -7.105 -28.731 -0.349 1.00 88.81 291 THR A C 1
ATOM 2343 O O . THR A 1 291 ? -6.675 -29.055 0.757 1.00 88.81 291 THR A O 1
ATOM 2346 N N . ASP A 1 292 ? -8.201 -29.316 -0.839 1.00 83.81 292 ASP A N 1
ATOM 2347 C CA . ASP A 1 292 ? -8.992 -30.310 -0.089 1.00 83.81 292 ASP A CA 1
ATOM 2348 C C . ASP A 1 292 ? -8.181 -31.509 0.443 1.00 83.81 292 ASP A C 1
ATOM 2350 O O . ASP A 1 292 ? -8.420 -31.967 1.562 1.00 83.81 292 ASP A O 1
ATOM 2354 N N . GLN A 1 293 ? -7.198 -31.996 -0.323 1.00 80.00 293 GLN A N 1
ATOM 2355 C CA . GLN A 1 293 ? -6.318 -33.104 0.082 1.00 80.00 293 GLN A CA 1
ATOM 2356 C C . GLN A 1 293 ? -5.524 -32.750 1.348 1.00 80.00 293 GLN A C 1
ATOM 2358 O O . GLN A 1 293 ? -5.544 -33.492 2.332 1.00 80.00 293 GLN A O 1
ATOM 2363 N N . VAL A 1 294 ? -4.929 -31.558 1.368 1.00 80.94 294 VAL A N 1
ATOM 2364 C CA . VAL A 1 294 ? -4.199 -31.014 2.521 1.00 80.94 294 VAL A CA 1
ATOM 2365 C C . VAL A 1 294 ? -5.147 -30.773 3.702 1.00 80.94 294 VAL A C 1
ATOM 2367 O O . VAL A 1 294 ? -4.812 -31.054 4.852 1.00 80.94 294 VAL A O 1
ATOM 2370 N N . GLY A 1 295 ? -6.378 -30.331 3.433 1.00 78.81 295 GLY A N 1
ATOM 2371 C CA . GLY A 1 295 ? -7.422 -30.171 4.448 1.00 78.81 295 GLY A CA 1
ATOM 2372 C C . GLY A 1 295 ? -7.821 -31.481 5.139 1.00 78.81 295 GLY A C 1
ATOM 2373 O O . GLY A 1 295 ? -8.049 -31.500 6.353 1.00 78.81 295 GLY A O 1
ATOM 2374 N N . LYS A 1 296 ? -7.889 -32.592 4.393 1.00 79.00 296 LYS A N 1
ATOM 2375 C CA . LYS A 1 296 ? -8.135 -33.938 4.946 1.00 79.00 296 LYS A CA 1
ATOM 2376 C C . LYS A 1 296 ? -6.974 -34.384 5.837 1.00 79.00 296 LYS A C 1
ATOM 2378 O O . LYS A 1 296 ? -7.224 -34.872 6.939 1.00 79.00 296 LYS A O 1
ATOM 2383 N N . TYR A 1 297 ? -5.736 -34.129 5.416 1.00 76.56 297 TYR A N 1
ATOM 2384 C CA . TYR A 1 297 ? -4.541 -34.401 6.217 1.00 76.56 297 TYR A CA 1
ATOM 2385 C C . TYR A 1 297 ? -4.523 -33.597 7.527 1.00 76.56 297 TYR A C 1
ATOM 2387 O O . TYR A 1 297 ? -4.351 -34.173 8.604 1.00 76.56 297 TYR A O 1
ATOM 2395 N N . LEU A 1 298 ? -4.815 -32.292 7.456 1.00 74.50 298 LEU A N 1
ATOM 2396 C CA . LEU A 1 298 ? -4.952 -31.408 8.618 1.00 74.50 298 LEU A CA 1
ATOM 2397 C C . LEU A 1 298 ? -5.968 -31.937 9.626 1.00 74.50 298 LEU A C 1
ATOM 2399 O O . LEU A 1 298 ? -5.703 -31.951 10.822 1.00 74.50 298 LEU A O 1
ATOM 2403 N N . LYS A 1 299 ? -7.133 -32.398 9.170 1.00 76.06 299 LYS A N 1
ATOM 2404 C CA . LYS A 1 299 ? -8.154 -32.959 10.066 1.00 76.06 299 LYS A CA 1
ATOM 2405 C C . LYS A 1 299 ? -7.684 -34.208 10.812 1.00 76.06 299 LYS A C 1
ATOM 2407 O O . LYS A 1 299 ? -8.127 -34.423 11.935 1.00 76.06 299 LYS A O 1
ATOM 2412 N N . GLN A 1 300 ? -6.837 -35.022 10.190 1.00 73.75 300 GLN A N 1
ATOM 2413 C CA . GLN A 1 300 ? -6.356 -36.281 10.761 1.00 73.75 300 GLN A CA 1
ATOM 2414 C C . GLN A 1 300 ? -5.170 -36.077 11.715 1.00 73.75 300 GLN A C 1
ATOM 2416 O O . GLN A 1 300 ? -5.120 -36.730 12.754 1.00 73.75 300 GLN A O 1
ATOM 2421 N N . HIS A 1 301 ? -4.257 -35.154 11.394 1.00 70.00 301 HIS A N 1
ATOM 2422 C CA . HIS A 1 301 ? -2.971 -35.001 12.089 1.00 70.00 301 HIS A CA 1
ATOM 2423 C C . HIS A 1 301 ? -2.852 -33.717 12.927 1.00 70.00 301 HIS A C 1
ATOM 2425 O O . HIS A 1 301 ? -1.890 -33.568 13.682 1.00 70.00 301 HIS A O 1
ATOM 2431 N N . ALA A 1 302 ? -3.805 -32.779 12.844 1.00 64.56 302 ALA A N 1
ATOM 2432 C CA . ALA A 1 302 ? -3.751 -31.570 13.663 1.00 64.56 302 ALA A CA 1
ATOM 2433 C C . ALA A 1 302 ? -3.875 -31.902 15.165 1.00 64.56 302 ALA A C 1
ATOM 2435 O O . ALA A 1 302 ? -4.726 -32.700 15.574 1.00 64.56 302 ALA A O 1
ATOM 2436 N N . PRO A 1 303 ? -3.075 -31.250 16.027 1.00 63.56 303 PRO A N 1
ATOM 2437 C CA . PRO A 1 303 ? -3.125 -31.481 17.461 1.00 63.56 303 PRO A CA 1
ATOM 2438 C C . PRO A 1 303 ? -4.497 -31.094 18.024 1.00 63.56 303 PRO A C 1
ATOM 2440 O O . PRO A 1 303 ? -4.975 -29.979 17.809 1.00 63.56 303 PRO A O 1
ATOM 2443 N N . LYS A 1 304 ? -5.090 -31.969 18.853 1.00 58.25 304 LYS A N 1
ATOM 2444 C CA . LYS A 1 304 ? -6.418 -31.776 19.483 1.00 58.25 304 LYS A CA 1
ATOM 2445 C C . LYS A 1 304 ? -6.599 -30.418 20.193 1.00 58.25 304 LYS A C 1
ATOM 2447 O O . LYS A 1 304 ? -7.724 -29.961 20.353 1.00 58.25 304 LYS A O 1
ATOM 2452 N N . LYS A 1 305 ? -5.504 -29.762 20.612 1.00 56.56 305 LYS A N 1
ATOM 2453 C CA . LYS A 1 305 ? -5.497 -28.443 21.278 1.00 56.56 305 LYS A CA 1
ATOM 2454 C C . LYS A 1 305 ? -5.699 -27.240 20.337 1.00 56.56 305 LYS A C 1
ATOM 2456 O O . LYS A 1 305 ? -6.082 -26.178 20.819 1.00 56.56 305 LYS A O 1
ATOM 2461 N N . LYS A 1 306 ? -5.453 -27.365 19.027 1.00 61.75 306 LYS A N 1
ATOM 2462 C CA . LYS A 1 306 ? -5.686 -26.307 18.025 1.00 61.75 306 LYS A CA 1
ATOM 2463 C C . LYS A 1 306 ? -6.600 -26.860 16.936 1.00 61.75 306 LYS A C 1
ATOM 2465 O O . LYS A 1 306 ? -6.126 -27.374 15.930 1.00 61.75 306 LYS A O 1
ATOM 2470 N N . ALA A 1 307 ? -7.913 -26.778 17.156 1.00 61.22 307 ALA A N 1
ATOM 2471 C CA . ALA A 1 307 ? -8.881 -27.195 16.146 1.00 61.22 307 ALA A CA 1
ATOM 2472 C C . ALA A 1 307 ? -8.640 -26.410 14.839 1.00 61.22 307 ALA A C 1
ATOM 2474 O O . ALA A 1 307 ? -8.543 -25.178 14.899 1.00 61.22 307 ALA A O 1
ATOM 2475 N N . PRO A 1 308 ? -8.536 -27.085 13.680 1.00 75.19 308 PRO A N 1
ATOM 2476 C CA . PRO A 1 308 ? -8.312 -26.410 12.411 1.00 75.19 308 PRO A CA 1
ATOM 2477 C C . PRO A 1 308 ? -9.503 -25.498 12.107 1.00 75.19 308 PRO A C 1
ATOM 2479 O O . PRO A 1 308 ? -10.657 -25.918 12.212 1.00 75.19 308 PRO A O 1
ATOM 2482 N N . GLN A 1 309 ? -9.215 -24.243 11.756 1.00 88.00 309 GLN A N 1
ATOM 2483 C CA . GLN A 1 309 ? -10.226 -23.272 11.351 1.00 88.00 309 GLN A CA 1
ATOM 2484 C C . GLN A 1 309 ? -9.957 -22.833 9.928 1.00 88.00 309 GLN A C 1
ATOM 2486 O O . GLN A 1 309 ? -8.900 -22.277 9.643 1.00 88.00 309 GLN A O 1
ATOM 2491 N N . TYR A 1 310 ? -10.897 -23.082 9.034 1.00 91.00 310 TYR A N 1
ATOM 2492 C CA . TYR A 1 310 ? -10.722 -22.771 7.625 1.00 91.00 310 TYR A CA 1
ATOM 2493 C C . TYR A 1 310 ? -12.069 -22.657 6.927 1.00 91.00 310 TYR A C 1
ATOM 2495 O O . TYR A 1 310 ? -13.066 -23.221 7.381 1.00 91.00 310 TYR A O 1
ATOM 2503 N N . GLY A 1 311 ? -12.102 -21.941 5.811 1.00 91.06 311 GLY A N 1
ATOM 2504 C CA . GLY A 1 311 ? -13.301 -21.785 4.998 1.00 91.06 311 GLY A CA 1
ATOM 2505 C C . GLY A 1 311 ? -12.996 -21.908 3.520 1.00 91.06 311 GLY A C 1
ATOM 2506 O O . GLY A 1 311 ? -11.924 -21.516 3.070 1.00 91.06 311 GLY A O 1
ATOM 2507 N N . LEU A 1 312 ? -13.932 -22.465 2.759 1.00 93.06 312 LEU A N 1
ATOM 2508 C CA . LEU A 1 312 ? -13.862 -22.495 1.306 1.00 93.06 312 LEU A CA 1
ATOM 2509 C C . LEU A 1 312 ? -13.774 -21.051 0.808 1.00 93.06 312 LEU A C 1
ATOM 2511 O O . LEU A 1 312 ? -14.561 -20.199 1.228 1.00 93.06 312 LEU A O 1
ATOM 2515 N N . LEU A 1 313 ? -12.805 -20.766 -0.050 1.00 93.38 313 LEU A N 1
ATOM 2516 C CA . LEU A 1 313 ? -12.604 -19.447 -0.643 1.00 93.38 313 LEU A CA 1
ATOM 2517 C C . LEU A 1 313 ? -12.987 -19.475 -2.120 1.00 93.38 313 LEU A C 1
ATOM 2519 O O . LEU A 1 313 ? -13.798 -18.669 -2.571 1.00 93.38 313 LEU A O 1
ATOM 2523 N N . ALA A 1 314 ? -12.416 -20.420 -2.858 1.00 92.31 314 ALA A N 1
ATOM 2524 C CA . ALA A 1 314 ? -12.518 -20.461 -4.305 1.00 92.31 314 ALA A CA 1
ATOM 2525 C C . ALA A 1 314 ? -12.417 -21.896 -4.834 1.00 92.31 314 ALA A C 1
ATOM 2527 O O . ALA A 1 314 ? -12.108 -22.832 -4.092 1.00 92.31 314 ALA A O 1
ATOM 2528 N N . CYS A 1 315 ? -12.680 -22.058 -6.124 1.00 90.38 315 CYS A N 1
ATOM 2529 C CA . CYS A 1 315 ? -12.377 -23.268 -6.871 1.00 90.38 315 CYS A CA 1
ATOM 2530 C C . CYS A 1 315 ? -11.291 -22.963 -7.902 1.00 90.38 315 CYS A C 1
ATOM 2532 O O . CYS A 1 315 ? -11.385 -21.962 -8.608 1.00 90.38 315 CYS A O 1
ATOM 2534 N N . ASP A 1 316 ? -10.288 -23.824 -7.987 1.00 88.50 316 ASP A N 1
ATOM 2535 C CA . ASP A 1 316 ? -9.288 -23.826 -9.043 1.00 88.50 316 ASP A CA 1
ATOM 2536 C C . ASP A 1 316 ? -9.943 -24.237 -10.373 1.00 88.50 316 ASP A C 1
ATOM 2538 O O . ASP A 1 316 ? -10.558 -25.301 -10.475 1.00 88.50 316 ASP A O 1
ATOM 2542 N N . ILE A 1 317 ? -9.854 -23.362 -11.373 1.00 86.31 317 ILE A N 1
ATOM 2543 C CA . ILE A 1 317 ? -10.387 -23.542 -12.733 1.00 86.31 317 ILE A CA 1
ATOM 2544 C C . ILE A 1 317 ? -9.265 -23.597 -13.777 1.00 86.31 317 ILE A C 1
ATOM 2546 O O . ILE A 1 317 ? -9.518 -23.499 -14.977 1.00 86.31 317 ILE A O 1
ATOM 2550 N N . SER A 1 318 ? -8.026 -23.769 -13.318 1.00 74.50 318 SER A N 1
ATOM 2551 C CA . SER A 1 318 ? -6.814 -23.820 -14.130 1.00 74.50 318 SER A CA 1
ATOM 2552 C C . SER A 1 318 ? -6.903 -24.834 -15.275 1.00 74.50 318 SER A C 1
ATOM 2554 O O . SER A 1 318 ? -6.579 -24.483 -16.400 1.00 74.50 318 SER A O 1
ATOM 2556 N N . ASN A 1 319 ? -7.402 -26.049 -15.036 1.00 66.44 319 ASN A N 1
ATOM 2557 C CA . ASN A 1 319 ? -7.350 -27.137 -16.029 1.00 66.44 319 ASN A CA 1
ATOM 2558 C C . ASN A 1 319 ? -8.646 -27.319 -16.836 1.00 66.44 319 ASN A C 1
ATOM 2560 O O . ASN A 1 319 ? -8.867 -28.390 -17.400 1.00 66.44 319 ASN A O 1
ATOM 2564 N N . GLY A 1 320 ? -9.558 -26.337 -16.831 1.00 59.09 320 GLY A N 1
ATOM 2565 C CA . GLY A 1 320 ? -10.840 -26.406 -17.558 1.00 59.09 320 GLY A CA 1
ATOM 2566 C C . GLY A 1 320 ? -11.756 -27.579 -17.166 1.00 59.09 320 GLY A C 1
ATOM 2567 O O . GLY A 1 320 ? -12.798 -27.787 -17.780 1.00 59.09 320 GLY A O 1
ATOM 2568 N N . SER A 1 321 ? -11.370 -28.358 -16.155 1.00 50.53 321 SER A N 1
ATOM 2569 C CA . SER A 1 321 ? -12.072 -29.555 -15.709 1.00 50.53 321 SER A CA 1
ATOM 2570 C C . SER A 1 321 ? -13.284 -29.172 -14.861 1.00 50.53 321 SER A C 1
ATOM 2572 O O . SER A 1 321 ? -13.276 -28.148 -14.176 1.00 50.53 321 SER A O 1
ATOM 2574 N N . ALA A 1 322 ? -14.327 -30.004 -14.903 1.00 54.75 322 ALA A N 1
ATOM 2575 C CA . ALA A 1 322 ? -15.536 -29.854 -14.096 1.00 54.75 322 ALA A CA 1
ATOM 2576 C C . ALA A 1 322 ? -15.218 -29.607 -12.605 1.00 54.75 322 ALA A C 1
ATOM 2578 O O . ALA A 1 322 ? -14.172 -30.028 -12.112 1.00 54.75 322 ALA A O 1
ATOM 2579 N N . LEU A 1 323 ? -16.131 -28.921 -11.900 1.00 62.91 323 LEU A N 1
ATOM 2580 C CA . LEU A 1 323 ? -16.052 -28.601 -10.466 1.00 62.91 323 LEU A CA 1
ATOM 2581 C C . LEU A 1 323 ? -15.881 -29.876 -9.616 1.00 62.91 323 LEU A C 1
ATOM 2583 O O . LEU A 1 323 ? -16.849 -30.426 -9.093 1.00 62.91 323 LEU A O 1
ATOM 2587 N N . ASN A 1 324 ? -14.644 -30.343 -9.473 1.00 67.38 324 ASN A N 1
ATOM 2588 C CA . ASN A 1 324 ? -14.294 -31.535 -8.715 1.00 67.38 324 ASN A CA 1
ATOM 2589 C C . ASN A 1 324 ? -13.902 -31.163 -7.282 1.00 67.38 324 ASN A C 1
ATOM 2591 O O . ASN A 1 324 ? -13.382 -30.079 -7.008 1.00 67.38 324 ASN A O 1
ATOM 2595 N N . GLU A 1 325 ? -14.097 -32.091 -6.343 1.00 67.69 325 GLU A N 1
ATOM 2596 C CA . GLU A 1 325 ? -13.751 -31.885 -4.929 1.00 67.69 325 GLU A CA 1
ATOM 2597 C C . GLU A 1 325 ? -12.282 -31.495 -4.707 1.00 67.69 325 GLU A C 1
ATOM 2599 O O . GLU A 1 325 ? -11.974 -30.728 -3.791 1.00 67.69 325 GLU A O 1
ATOM 2604 N N . SER A 1 326 ? -11.394 -31.997 -5.568 1.00 67.69 326 SER A N 1
ATOM 2605 C CA . SER A 1 326 ? -9.948 -31.767 -5.563 1.00 67.69 326 SER A CA 1
ATOM 2606 C C . SER A 1 326 ? -9.527 -30.365 -6.008 1.00 67.69 326 SER A C 1
ATOM 2608 O O . SER A 1 326 ? -8.355 -30.025 -5.846 1.00 67.69 326 SER A O 1
ATOM 2610 N N . SER A 1 327 ? -10.451 -29.582 -6.571 1.00 80.38 327 SER A N 1
ATOM 2611 C CA . SER A 1 327 ? -10.221 -28.216 -7.055 1.00 80.38 327 SER A CA 1
ATOM 2612 C C . SER A 1 327 ? -10.581 -27.156 -6.009 1.00 80.38 327 SER A C 1
ATOM 2614 O O . SER A 1 327 ? -10.420 -25.963 -6.241 1.00 80.38 327 SER A O 1
ATOM 2616 N N . ARG A 1 328 ? -11.080 -27.555 -4.833 1.00 88.38 328 ARG A N 1
ATOM 2617 C CA . ARG A 1 328 ? -11.463 -26.621 -3.766 1.00 88.38 328 ARG A CA 1
ATOM 2618 C C . ARG A 1 328 ? -10.236 -25.999 -3.101 1.00 88.38 328 ARG A C 1
ATOM 2620 O O . ARG A 1 328 ? -9.370 -26.717 -2.604 1.00 88.38 328 ARG A O 1
ATOM 2627 N N . LEU A 1 329 ? -10.230 -24.670 -3.024 1.00 90.88 329 LEU A N 1
ATOM 2628 C CA . LEU A 1 329 ? -9.235 -23.863 -2.323 1.00 90.88 329 LEU A CA 1
ATOM 2629 C C . LEU A 1 329 ? -9.829 -23.334 -1.020 1.00 90.88 329 LEU A C 1
ATOM 2631 O O . LEU A 1 329 ? -10.858 -22.648 -1.009 1.00 90.88 329 LEU A O 1
ATOM 2635 N N . PHE A 1 330 ? -9.159 -23.627 0.086 1.00 92.81 330 PHE A N 1
ATOM 2636 C CA . PHE A 1 330 ? -9.556 -23.215 1.422 1.00 92.81 330 PHE A CA 1
ATOM 2637 C C . PHE A 1 330 ? -8.630 -22.121 1.945 1.00 92.81 330 PHE A C 1
ATOM 2639 O O . PHE A 1 330 ? -7.411 -22.205 1.823 1.00 92.81 330 PHE A O 1
ATOM 2646 N N . TYR A 1 331 ? -9.223 -21.107 2.565 1.00 94.62 331 TYR A N 1
ATOM 2647 C CA . TYR A 1 331 ? -8.524 -20.087 3.331 1.00 94.62 331 TYR A CA 1
ATOM 2648 C C . TYR A 1 331 ? -8.367 -20.549 4.781 1.00 94.62 331 TYR A C 1
ATOM 2650 O O . TYR A 1 331 ? -9.357 -20.866 5.453 1.00 94.62 331 TYR A O 1
ATOM 2658 N N . ASN A 1 332 ? -7.130 -20.578 5.270 1.00 92.56 332 ASN A N 1
ATOM 2659 C CA . ASN A 1 332 ? -6.818 -20.961 6.638 1.00 92.56 332 ASN A CA 1
ATOM 2660 C C . ASN A 1 332 ? -7.074 -19.792 7.595 1.00 92.56 332 ASN A C 1
ATOM 2662 O O . ASN A 1 332 ? -6.257 -18.889 7.770 1.00 92.56 332 ASN A O 1
ATOM 2666 N N . VAL A 1 333 ? -8.215 -19.845 8.276 1.00 92.00 333 VAL A N 1
ATOM 2667 C CA . VAL A 1 333 ? -8.606 -18.856 9.283 1.00 92.00 333 VAL A CA 1
ATOM 2668 C C . VAL A 1 333 ? -7.816 -19.054 10.576 1.00 92.00 333 VAL A C 1
ATOM 2670 O O . VAL A 1 333 ? -7.739 -18.132 11.373 1.00 92.00 333 VAL A O 1
ATOM 2673 N N . ALA A 1 334 ? -7.177 -20.198 10.830 1.00 88.12 334 ALA A N 1
ATOM 2674 C CA . ALA A 1 334 ? -6.341 -20.384 12.019 1.00 88.12 334 ALA A CA 1
ATOM 2675 C C . ALA A 1 334 ? -4.974 -19.688 11.894 1.00 88.12 334 ALA A C 1
ATOM 2677 O O . ALA A 1 334 ? -4.467 -19.182 12.897 1.00 88.12 334 ALA A O 1
ATOM 2678 N N . ALA A 1 335 ? -4.424 -19.582 10.683 1.00 88.38 335 ALA A N 1
ATOM 2679 C CA . ALA A 1 335 ? -3.147 -18.925 10.417 1.00 88.38 335 ALA A CA 1
ATOM 2680 C C . ALA A 1 335 ? -3.305 -17.394 10.256 1.00 88.38 335 ALA A C 1
ATOM 2682 O O . ALA A 1 335 ? -4.103 -16.935 9.434 1.00 88.38 335 ALA A O 1
ATOM 2683 N N . PRO A 1 336 ? -2.562 -16.570 11.022 1.00 9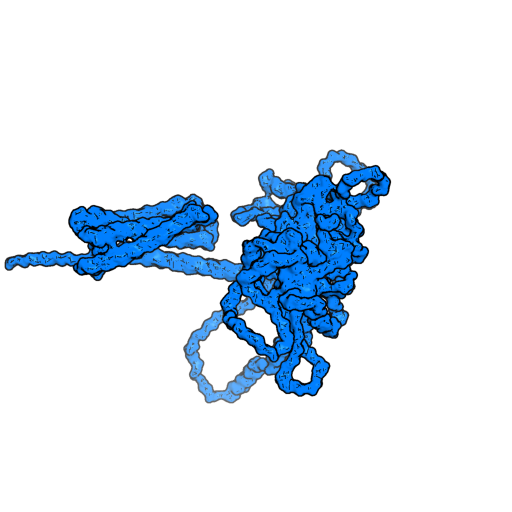1.88 336 PRO A N 1
ATOM 2684 C CA . PRO A 1 336 ? -2.440 -15.139 10.751 1.00 91.88 336 PRO A CA 1
ATOM 2685 C C . PRO A 1 336 ? -1.836 -14.902 9.362 1.00 91.88 336 PRO A C 1
ATOM 2687 O O . PRO A 1 336 ? -0.763 -15.426 9.064 1.00 91.88 336 PRO A O 1
ATOM 2690 N N . SER A 1 337 ? -2.529 -14.132 8.528 1.00 94.00 337 SER A N 1
ATOM 2691 C CA . SER A 1 337 ? -2.165 -13.895 7.129 1.00 94.00 337 SER A CA 1
ATOM 2692 C C . SER A 1 337 ? -2.531 -12.484 6.676 1.00 94.00 337 SER A C 1
ATOM 2694 O O . SER A 1 337 ? -3.459 -11.857 7.196 1.00 94.00 337 SER A O 1
ATOM 2696 N N . SER A 1 338 ? -1.797 -12.012 5.676 1.00 95.44 338 SER A N 1
ATOM 2697 C CA . SER A 1 338 ? -1.997 -10.743 4.984 1.00 95.44 338 SER A CA 1
ATOM 2698 C C . SER A 1 338 ? -2.449 -11.022 3.547 1.00 95.44 338 SER A C 1
ATOM 2700 O O . SER A 1 338 ? -1.811 -11.806 2.837 1.00 95.44 338 SER A O 1
ATOM 2702 N N . VAL A 1 339 ? -3.568 -10.428 3.137 1.00 96.12 339 VAL A N 1
ATOM 2703 C CA . VAL A 1 339 ? -4.201 -10.632 1.829 1.00 96.12 339 VAL A CA 1
ATOM 2704 C C . VAL A 1 339 ? -4.312 -9.298 1.104 1.00 96.12 339 VAL A C 1
ATOM 2706 O O . VAL A 1 339 ? -4.920 -8.362 1.620 1.00 96.12 339 VAL A O 1
ATOM 2709 N N . PHE A 1 340 ? -3.778 -9.228 -0.109 1.00 94.81 340 PHE A N 1
ATOM 2710 C CA . PHE A 1 340 ? -3.932 -8.087 -1.003 1.00 94.81 340 PHE A CA 1
ATOM 2711 C C . PHE A 1 340 ? -4.916 -8.442 -2.120 1.00 94.81 340 PHE A C 1
ATOM 2713 O O . PHE A 1 340 ? -4.725 -9.435 -2.813 1.00 94.81 340 PHE A O 1
ATOM 2720 N N . ILE A 1 341 ? -5.976 -7.659 -2.292 1.00 94.81 341 ILE A N 1
ATOM 2721 C CA . ILE A 1 341 ? -7.031 -7.860 -3.289 1.00 94.81 341 ILE A CA 1
ATOM 2722 C C . ILE A 1 341 ? -7.063 -6.647 -4.200 1.00 94.81 341 ILE A C 1
ATOM 2724 O O . ILE A 1 341 ? -7.097 -5.502 -3.742 1.00 94.81 341 ILE A O 1
ATOM 2728 N N . CYS A 1 342 ? -7.086 -6.893 -5.500 1.00 92.88 342 CYS A N 1
ATOM 2729 C CA . CYS A 1 342 ? -6.936 -5.830 -6.474 1.00 92.88 342 CYS A CA 1
ATOM 2730 C C . CYS A 1 342 ? -7.650 -6.154 -7.795 1.00 92.88 342 CYS A C 1
ATOM 2732 O O . CYS A 1 342 ? -7.893 -7.318 -8.099 1.00 92.88 342 CYS A O 1
ATOM 2734 N N . GLY A 1 343 ? -8.066 -5.136 -8.556 1.00 91.38 343 GLY A N 1
ATOM 2735 C CA . GLY A 1 343 ? -8.977 -5.298 -9.702 1.00 91.38 343 GLY A CA 1
ATOM 2736 C C . GLY A 1 343 ? -9.756 -4.027 -10.054 1.00 91.38 343 GLY A C 1
ATOM 2737 O O . GLY A 1 343 ? -10.015 -3.187 -9.193 1.00 91.38 343 GLY A O 1
ATOM 2738 N N . SER A 1 344 ? -10.249 -3.903 -11.285 1.00 89.38 344 SER A N 1
ATOM 2739 C CA . SER A 1 344 ? -11.119 -2.783 -11.678 1.00 89.38 344 SER A CA 1
ATOM 2740 C C . SER A 1 344 ? -12.460 -2.795 -10.929 1.00 89.38 344 SER A C 1
ATOM 2742 O O . SER A 1 344 ? -12.843 -3.803 -10.318 1.00 89.38 344 SER A O 1
ATOM 2744 N N . GLN A 1 345 ? -13.189 -1.678 -10.912 1.00 86.75 345 GLN A N 1
ATOM 2745 C CA . GLN A 1 345 ? -14.546 -1.629 -10.355 1.00 86.75 345 GLN A CA 1
ATOM 2746 C C . GLN A 1 345 ? -15.442 -2.716 -10.986 1.00 86.75 345 GLN A C 1
ATOM 2748 O O . GLN A 1 345 ? -15.371 -2.979 -12.185 1.00 86.75 345 GLN A O 1
ATOM 2753 N N . GLY A 1 346 ? -16.250 -3.402 -10.170 1.00 83.94 346 GLY A N 1
ATOM 2754 C CA . GLY A 1 346 ? -17.150 -4.467 -10.642 1.00 83.94 346 GLY A CA 1
ATOM 2755 C C . GLY A 1 346 ? -16.482 -5.798 -11.034 1.00 83.94 346 GLY A C 1
ATOM 2756 O O . GLY A 1 346 ? -17.159 -6.703 -11.515 1.00 83.94 346 GLY A O 1
ATOM 2757 N N . SER A 1 347 ? -15.170 -5.959 -10.825 1.00 88.19 347 SER A N 1
ATOM 2758 C CA . SER A 1 347 ? -14.445 -7.211 -11.125 1.00 88.19 347 SER A CA 1
ATOM 2759 C C . SER A 1 347 ? -14.635 -8.333 -10.088 1.00 88.19 347 SER A C 1
ATOM 2761 O O . SER A 1 347 ? -14.343 -9.490 -10.383 1.00 88.19 347 SER A O 1
ATOM 2763 N N . GLY A 1 348 ? -15.164 -8.017 -8.897 1.00 87.50 348 GLY A N 1
ATOM 2764 C CA . GLY A 1 348 ? -15.418 -8.986 -7.818 1.00 87.50 348 GLY A CA 1
ATOM 2765 C C . GLY A 1 348 ? -14.605 -8.782 -6.531 1.00 87.50 348 GLY A C 1
ATOM 2766 O O . GLY A 1 348 ? -14.753 -9.569 -5.604 1.00 87.50 348 GLY A O 1
ATOM 2767 N N . LYS A 1 349 ? -13.790 -7.723 -6.422 1.00 91.06 349 LYS A N 1
ATOM 2768 C CA . LYS A 1 349 ? -12.952 -7.450 -5.233 1.00 91.06 349 LYS A CA 1
ATOM 2769 C C . LYS A 1 349 ? -13.709 -7.420 -3.902 1.00 91.06 349 LYS A C 1
ATOM 2771 O O . LYS A 1 349 ? -13.361 -8.152 -2.981 1.00 91.06 349 LYS A O 1
ATOM 2776 N N . SER A 1 350 ? -14.732 -6.571 -3.798 1.00 89.00 350 SER A N 1
ATOM 2777 C CA . SER A 1 350 ? -15.514 -6.373 -2.572 1.00 89.00 350 SER A CA 1
ATOM 2778 C C . SER A 1 350 ? -16.280 -7.644 -2.191 1.00 89.00 350 SER A C 1
ATOM 2780 O O . SER A 1 350 ? -16.396 -7.980 -1.013 1.00 89.00 350 SER A O 1
ATOM 2782 N N . HIS A 1 351 ? -16.672 -8.446 -3.190 1.00 91.00 351 HIS A N 1
ATOM 2783 C CA . HIS A 1 351 ? -17.212 -9.790 -2.985 1.00 91.00 351 HIS A CA 1
ATOM 2784 C C . HIS A 1 351 ? -16.174 -10.754 -2.391 1.00 91.00 351 HIS A C 1
ATOM 2786 O O . HIS A 1 351 ? -16.476 -11.466 -1.431 1.00 91.00 351 HIS A O 1
ATOM 2792 N N . THR A 1 352 ? -14.938 -10.752 -2.893 1.00 94.12 352 THR A N 1
ATOM 2793 C CA . THR A 1 352 ? -13.828 -11.537 -2.323 1.00 94.12 352 THR A CA 1
ATOM 2794 C C . THR A 1 352 ? -13.499 -11.102 -0.896 1.00 94.12 352 THR A C 1
ATOM 2796 O O . THR A 1 352 ? -13.369 -11.951 -0.013 1.00 94.12 352 THR A O 1
ATOM 2799 N N . LEU A 1 353 ? -13.442 -9.790 -0.640 1.00 94.88 353 LEU A N 1
ATOM 2800 C CA . LEU A 1 353 ? -13.259 -9.213 0.694 1.00 94.88 353 LEU A CA 1
ATOM 2801 C C . LEU A 1 353 ? -14.343 -9.708 1.661 1.00 94.88 353 LEU A C 1
ATOM 2803 O O . LEU A 1 353 ? -14.033 -10.252 2.722 1.00 94.88 353 LEU A O 1
ATOM 2807 N N . ALA A 1 354 ? -15.613 -9.582 1.275 1.00 93.00 354 ALA A N 1
ATOM 2808 C CA . ALA A 1 354 ? -16.744 -10.032 2.076 1.00 93.00 354 ALA A CA 1
ATOM 2809 C C . ALA A 1 354 ? -16.744 -11.557 2.281 1.00 93.00 354 ALA A C 1
ATOM 2811 O O . ALA A 1 354 ? -17.093 -12.017 3.362 1.00 93.00 354 ALA A O 1
ATOM 2812 N N . THR A 1 355 ? -16.303 -12.346 1.297 1.00 93.56 355 THR A N 1
ATOM 2813 C CA . THR A 1 355 ? -16.181 -13.813 1.410 1.00 93.56 355 THR A CA 1
ATOM 2814 C C . THR A 1 355 ? -15.096 -14.222 2.413 1.00 93.56 355 THR A C 1
ATOM 2816 O O . THR A 1 355 ? -15.299 -15.138 3.215 1.00 93.56 355 THR A O 1
ATOM 2819 N N . LEU A 1 356 ? -13.957 -13.524 2.430 1.00 95.25 356 LEU A N 1
ATOM 2820 C CA . LEU A 1 356 ? -12.913 -13.725 3.440 1.00 95.25 356 LEU A CA 1
ATOM 2821 C C . LEU A 1 356 ? -13.403 -13.334 4.841 1.00 95.25 356 LEU A C 1
ATOM 2823 O O . LEU A 1 356 ? -13.190 -14.084 5.796 1.00 95.25 356 LEU A O 1
ATOM 2827 N N . LEU A 1 357 ? -14.106 -12.204 4.962 1.00 95.12 357 LEU A N 1
ATOM 2828 C CA . LEU A 1 357 ? -14.731 -11.776 6.216 1.00 95.12 357 LEU A CA 1
ATOM 2829 C C . LEU A 1 357 ? -15.802 -12.773 6.688 1.00 95.12 357 LEU A C 1
ATOM 2831 O O . LEU A 1 357 ? -15.827 -13.118 7.867 1.00 95.12 357 LEU A O 1
ATOM 2835 N N . GLU A 1 358 ? -16.625 -13.312 5.785 1.00 93.25 358 GLU A N 1
ATOM 2836 C CA . GLU A 1 358 ? -17.619 -14.353 6.082 1.00 93.25 358 GLU A CA 1
ATOM 2837 C C . GLU A 1 358 ? -16.947 -15.590 6.697 1.00 93.25 358 GLU A C 1
ATOM 2839 O O . GLU A 1 358 ? -17.388 -16.087 7.737 1.00 93.25 358 GLU A O 1
ATOM 2844 N N . ASN A 1 359 ? -15.828 -16.040 6.113 1.00 93.88 359 ASN A N 1
ATOM 2845 C CA . ASN A 1 359 ? -15.031 -17.151 6.638 1.00 93.88 359 ASN A CA 1
ATOM 2846 C C . ASN A 1 359 ? -14.431 -16.862 8.026 1.00 93.88 359 ASN A C 1
ATOM 2848 O O . ASN A 1 359 ? -14.229 -17.795 8.800 1.00 93.88 359 ASN A O 1
ATOM 2852 N N . CYS A 1 360 ? -14.174 -15.595 8.360 1.00 94.31 360 CYS A N 1
ATOM 2853 C CA . CYS A 1 360 ? -13.619 -15.189 9.653 1.00 94.31 360 CYS A CA 1
ATOM 2854 C C . CYS A 1 360 ? -14.676 -14.997 10.754 1.00 94.31 360 CYS A C 1
ATOM 2856 O O . CYS A 1 360 ? -14.366 -15.181 11.932 1.00 94.31 360 CYS A O 1
ATOM 2858 N N . LEU A 1 361 ? -15.896 -14.589 10.395 1.00 93.25 361 LEU A N 1
ATOM 2859 C CA . LEU A 1 361 ? -16.877 -14.045 11.343 1.00 93.25 361 LEU A CA 1
ATOM 2860 C C . LEU A 1 361 ? -18.045 -14.982 11.649 1.00 93.25 361 LEU A C 1
ATOM 2862 O O . LEU A 1 361 ? -18.642 -14.865 12.717 1.00 93.25 361 LEU A O 1
ATOM 2866 N N . MET A 1 362 ? -18.392 -15.909 10.753 1.00 89.88 362 MET A N 1
ATOM 2867 C CA . MET A 1 362 ? -19.563 -16.765 10.951 1.00 89.88 362 MET A CA 1
ATOM 2868 C C . MET A 1 362 ? -19.354 -18.203 10.516 1.00 89.88 362 MET A C 1
ATOM 2870 O O . MET A 1 362 ? -18.807 -18.489 9.457 1.00 89.88 362 MET A O 1
ATOM 2874 N N . ARG A 1 363 ? -19.891 -19.126 11.318 1.00 89.75 363 ARG A N 1
ATOM 2875 C CA . ARG A 1 363 ? -19.936 -20.544 10.968 1.00 89.75 363 ARG A CA 1
ATOM 2876 C C . ARG A 1 363 ? -21.023 -20.812 9.929 1.00 89.75 363 ARG A C 1
ATOM 2878 O O . ARG A 1 363 ? -22.199 -20.512 10.170 1.00 89.75 363 ARG A O 1
ATOM 2885 N N . SER A 1 364 ? -20.640 -21.437 8.824 1.00 87.50 364 SER A N 1
ATOM 2886 C CA . SER A 1 364 ? -21.497 -21.712 7.672 1.00 87.50 364 SER A CA 1
ATOM 2887 C C . SER A 1 364 ? -21.255 -23.117 7.107 1.00 87.50 364 SER A C 1
ATOM 2889 O O . SER A 1 364 ? -20.413 -23.859 7.607 1.00 87.50 364 SER A O 1
ATOM 2891 N N . VAL A 1 365 ? -21.998 -23.497 6.063 1.00 87.44 365 VAL A N 1
ATOM 2892 C CA . VAL A 1 365 ? -21.768 -24.766 5.344 1.00 87.44 365 VAL A CA 1
ATOM 2893 C C . VAL A 1 365 ? -20.435 -24.783 4.589 1.00 87.44 365 VAL A C 1
ATOM 2895 O O . VAL A 1 365 ? -19.908 -25.851 4.299 1.00 87.44 365 VAL A O 1
ATOM 2898 N N . ALA A 1 366 ? -19.872 -23.607 4.292 1.00 85.56 366 ALA A N 1
ATOM 2899 C CA . ALA A 1 366 ? -18.620 -23.467 3.561 1.00 85.56 366 ALA A CA 1
ATOM 2900 C C . ALA A 1 366 ? -17.383 -23.455 4.471 1.00 85.56 366 ALA A C 1
ATOM 2902 O O . ALA A 1 366 ? -16.271 -23.387 3.953 1.00 85.56 366 ALA A O 1
ATOM 2903 N N . ASN A 1 367 ? -17.526 -23.493 5.801 1.00 90.06 367 ASN A N 1
ATOM 2904 C CA . ASN A 1 367 ? -16.381 -23.383 6.700 1.00 90.06 367 ASN A CA 1
ATOM 2905 C C . ASN A 1 367 ? -16.463 -24.261 7.955 1.00 90.06 367 ASN A C 1
ATOM 2907 O O . ASN A 1 367 ? -17.518 -24.707 8.404 1.00 90.06 367 ASN A O 1
ATOM 2911 N N . VAL A 1 368 ? -15.291 -24.495 8.536 1.00 88.88 368 VAL A N 1
ATOM 2912 C CA . VAL A 1 368 ? -15.107 -25.052 9.871 1.00 88.88 368 VAL A CA 1
ATOM 2913 C C . VAL A 1 368 ? -14.560 -23.919 10.728 1.00 88.88 368 VAL A C 1
ATOM 2915 O O . VAL A 1 368 ? -13.361 -23.670 10.746 1.00 88.88 368 VAL A O 1
ATOM 2918 N N . LEU A 1 369 ? -15.450 -23.195 11.406 1.00 89.06 369 LEU A N 1
ATOM 2919 C CA . LEU A 1 369 ? -15.091 -22.081 12.284 1.00 89.06 369 LEU A CA 1
ATOM 2920 C 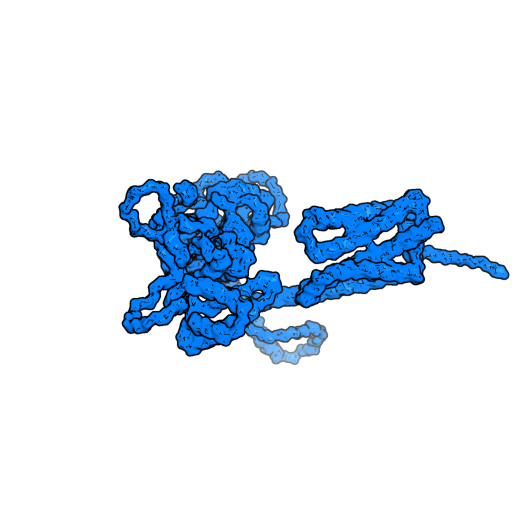C . LEU A 1 369 ? -15.535 -22.398 13.714 1.00 89.06 369 LEU A C 1
ATOM 2922 O O . LEU A 1 369 ? -16.732 -22.433 14.010 1.00 89.06 369 LEU A O 1
ATOM 2926 N N . THR A 1 370 ? -14.572 -22.679 14.592 1.00 86.94 370 THR A N 1
ATOM 2927 C CA . THR A 1 370 ? -14.829 -23.042 15.996 1.00 86.94 370 THR A CA 1
ATOM 2928 C C . THR A 1 370 ? -14.827 -21.824 16.913 1.0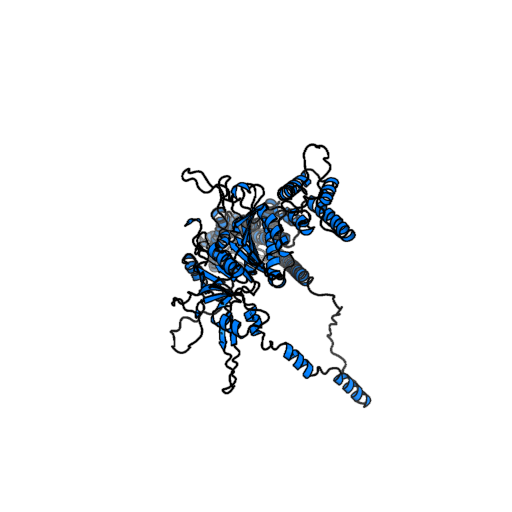0 86.94 370 THR A C 1
ATOM 2930 O O . THR A 1 370 ? -15.590 -21.780 17.873 1.00 86.94 370 THR A O 1
ATOM 2933 N N . ARG A 1 371 ? -13.999 -20.823 16.603 1.00 88.88 371 ARG A N 1
ATOM 2934 C CA . ARG A 1 371 ? -13.816 -19.574 17.342 1.00 88.88 371 ARG A CA 1
ATOM 2935 C C . ARG A 1 371 ? -13.878 -18.391 16.367 1.00 88.88 371 ARG A C 1
ATOM 2937 O O . ARG A 1 371 ? -12.839 -18.004 15.828 1.00 88.88 371 ARG A O 1
ATOM 2944 N N . PRO A 1 372 ? -15.072 -17.815 16.137 1.00 92.69 372 PRO A N 1
ATOM 2945 C CA . PRO A 1 372 ? -15.229 -16.649 15.276 1.00 92.69 372 PRO A CA 1
ATOM 2946 C C . PRO A 1 372 ? -14.364 -15.470 15.724 1.00 92.69 372 PRO A C 1
ATOM 2948 O O . PRO A 1 372 ? -14.236 -15.194 16.923 1.00 92.69 372 PRO A O 1
ATOM 2951 N N . LEU A 1 373 ? -13.772 -14.784 14.750 1.00 94.44 373 LEU A N 1
ATOM 2952 C CA . LEU A 1 373 ? -12.871 -13.658 14.977 1.00 94.44 373 LEU A CA 1
ATOM 2953 C C . LEU A 1 373 ? -13.654 -12.377 15.300 1.00 94.44 373 LEU A C 1
ATOM 2955 O O . LEU A 1 373 ? -14.864 -12.303 15.084 1.00 94.44 373 LEU A O 1
ATOM 2959 N N . ALA A 1 374 ? -12.951 -11.365 15.805 1.00 95.50 374 ALA A N 1
ATOM 2960 C CA . ALA A 1 374 ? -13.450 -9.992 15.845 1.00 95.50 374 ALA A CA 1
ATOM 2961 C C . ALA A 1 374 ? -12.975 -9.238 14.594 1.00 95.50 374 ALA A C 1
ATOM 2963 O O . ALA A 1 374 ? -11.787 -9.296 14.257 1.00 95.50 374 ALA A O 1
ATOM 2964 N N . GLY A 1 375 ? -13.888 -8.551 13.909 1.00 96.25 375 GLY A N 1
ATOM 2965 C CA . GLY A 1 375 ? -13.616 -7.852 12.655 1.00 96.25 375 GLY A CA 1
ATOM 2966 C C . GLY A 1 375 ? -13.608 -6.333 12.786 1.00 96.25 375 GLY A C 1
ATOM 2967 O O . GLY A 1 375 ? -14.462 -5.761 13.463 1.00 96.25 375 GLY A O 1
ATOM 2968 N N . LEU A 1 376 ? -12.681 -5.689 12.083 1.00 97.25 376 LEU A N 1
ATOM 2969 C CA . LEU A 1 376 ? -12.616 -4.244 11.879 1.00 97.25 376 LEU A CA 1
ATOM 2970 C C . LEU A 1 376 ? -12.505 -3.956 10.378 1.00 97.25 376 LEU A C 1
ATOM 2972 O O . LEU A 1 376 ? -11.608 -4.487 9.734 1.00 97.25 376 LEU A O 1
ATOM 2976 N N . VAL A 1 377 ? -13.386 -3.129 9.821 1.00 97.62 377 VAL A N 1
ATOM 2977 C CA . VAL A 1 377 ? -13.339 -2.684 8.419 1.00 97.62 377 VAL A CA 1
ATOM 2978 C C . VAL A 1 377 ? -13.196 -1.170 8.384 1.00 97.62 377 VAL A C 1
ATOM 2980 O O . VAL A 1 377 ? -13.951 -0.471 9.055 1.00 97.62 377 VAL A O 1
ATOM 2983 N N . PHE A 1 378 ? -12.260 -0.671 7.587 1.00 97.25 378 PHE A N 1
ATOM 2984 C CA . PHE A 1 378 ? -12.150 0.742 7.245 1.00 97.25 378 PHE A CA 1
ATOM 2985 C C . PHE A 1 378 ? -12.771 0.982 5.878 1.00 97.25 378 PHE A C 1
ATOM 2987 O O . PHE A 1 378 ? -12.404 0.306 4.916 1.00 97.25 378 PHE A O 1
ATOM 2994 N N . HIS A 1 379 ? -13.707 1.924 5.811 1.00 94.12 379 HIS A N 1
ATOM 2995 C CA . HIS A 1 379 ? -14.387 2.301 4.579 1.00 94.12 379 HIS A CA 1
ATOM 2996 C C . HIS A 1 379 ? -14.480 3.827 4.480 1.00 94.12 379 HIS A C 1
ATOM 2998 O O . HIS A 1 379 ? -14.803 4.512 5.456 1.00 94.12 379 HIS A O 1
ATOM 3004 N N . TYR A 1 380 ? -14.166 4.353 3.301 1.00 91.88 380 TYR A N 1
ATOM 3005 C CA . TYR A 1 380 ? -14.268 5.771 2.985 1.00 91.88 380 TYR A CA 1
ATOM 3006 C C . TYR A 1 380 ? -14.657 5.937 1.521 1.00 91.88 380 TYR A C 1
ATOM 3008 O O . TYR A 1 380 ? -13.962 5.444 0.629 1.00 91.88 380 TYR A O 1
ATOM 3016 N N . ASP A 1 381 ? -15.733 6.675 1.286 1.00 86.19 381 ASP A N 1
ATOM 3017 C CA . ASP A 1 381 ? -16.171 7.099 -0.032 1.00 86.19 381 ASP A CA 1
ATOM 3018 C C . ASP A 1 381 ? -16.264 8.626 -0.116 1.00 86.19 381 ASP A C 1
ATOM 3020 O O . ASP A 1 381 ? -16.755 9.294 0.797 1.00 86.19 381 ASP A O 1
ATOM 3024 N N . SER A 1 382 ? -15.804 9.173 -1.240 1.00 76.25 382 SER A N 1
ATOM 3025 C CA . SER A 1 382 ? -15.927 10.590 -1.581 1.00 76.25 382 SER A CA 1
ATOM 3026 C C . SER A 1 382 ? -17.288 10.921 -2.198 1.00 76.25 382 SER A C 1
ATOM 3028 O O . SER A 1 382 ? -17.709 12.077 -2.170 1.00 76.25 382 SER A O 1
ATOM 3030 N N . PHE A 1 383 ? -18.004 9.924 -2.727 1.00 67.69 383 PHE A N 1
ATOM 3031 C CA . PHE A 1 383 ? -19.316 10.094 -3.352 1.00 67.69 383 PHE A CA 1
ATOM 3032 C C . PHE A 1 383 ? -20.457 10.009 -2.328 1.00 67.69 383 PHE A C 1
ATOM 3034 O O . PHE A 1 383 ? -21.353 9.170 -2.427 1.00 67.69 383 PHE A O 1
ATOM 3041 N N . VAL A 1 384 ? -20.432 10.901 -1.336 1.00 69.06 384 VAL A N 1
ATOM 3042 C CA . VAL A 1 384 ? -21.506 11.064 -0.345 1.00 69.06 384 VAL A CA 1
ATOM 3043 C C . VAL A 1 384 ? -22.070 12.475 -0.427 1.00 69.06 384 VAL A C 1
ATOM 3045 O O . VAL A 1 384 ? -21.338 13.444 -0.605 1.00 69.06 384 VAL A O 1
ATOM 3048 N N . SER A 1 385 ? -23.387 12.589 -0.292 1.00 65.44 385 SER A N 1
ATOM 3049 C CA . SER A 1 385 ? -24.118 13.855 -0.275 1.00 65.44 385 SER A CA 1
ATOM 3050 C C . SER A 1 385 ? -24.970 13.969 0.987 1.00 65.44 385 SER A C 1
ATOM 3052 O O . SER A 1 385 ? -25.196 12.979 1.685 1.00 65.44 385 SER A O 1
ATOM 3054 N N . ASP A 1 386 ? -25.508 15.161 1.243 1.00 62.12 386 ASP A N 1
ATOM 3055 C CA . ASP A 1 386 ? -26.435 15.404 2.359 1.00 62.12 386 ASP A CA 1
ATOM 3056 C C . ASP A 1 386 ? -27.718 14.552 2.276 1.00 62.12 386 ASP A C 1
ATOM 3058 O O . ASP A 1 386 ? -28.437 14.403 3.263 1.00 62.12 386 ASP A O 1
ATOM 3062 N N . SER A 1 387 ? -28.026 13.999 1.097 1.00 55.84 387 SER A N 1
ATOM 3063 C CA . SER A 1 387 ? -29.238 13.225 0.819 1.00 55.84 387 SER A CA 1
ATOM 3064 C C . SER A 1 387 ? -29.013 11.713 0.712 1.00 55.84 387 SER A C 1
ATOM 3066 O O . SER A 1 387 ? -29.992 10.974 0.605 1.00 55.84 387 SER A O 1
ATOM 3068 N N . GLY A 1 388 ? -27.765 11.234 0.770 1.00 63.59 388 GLY A N 1
ATOM 3069 C CA . GLY A 1 388 ? -27.462 9.804 0.716 1.00 63.59 388 GLY A CA 1
ATOM 3070 C C . GLY A 1 388 ? -26.027 9.470 0.310 1.00 63.59 388 GLY A C 1
ATOM 3071 O O . GLY A 1 388 ? -25.227 10.338 -0.043 1.00 63.59 388 GLY A O 1
ATOM 3072 N N . GLY A 1 389 ? -25.720 8.176 0.355 1.00 72.62 389 GLY A N 1
ATOM 3073 C CA . GLY A 1 389 ? -24.431 7.585 0.006 1.00 72.62 389 GLY A CA 1
ATOM 3074 C C . GLY A 1 389 ? -24.565 6.074 -0.193 1.00 72.62 389 GLY A C 1
ATOM 3075 O O . GLY A 1 389 ? -25.649 5.513 -0.009 1.00 72.62 389 GLY A O 1
ATOM 3076 N N . ILE A 1 390 ? -23.472 5.420 -0.576 1.00 76.56 390 ILE A N 1
ATOM 3077 C CA . ILE A 1 390 ? -23.436 3.970 -0.797 1.00 76.56 390 ILE A CA 1
ATOM 3078 C C . ILE A 1 390 ? -22.965 3.290 0.500 1.00 76.56 390 ILE A C 1
ATOM 3080 O O . ILE A 1 390 ? -21.937 3.695 1.041 1.00 76.56 390 ILE A O 1
ATOM 3084 N N . PRO A 1 391 ? -23.689 2.287 1.033 1.00 81.62 391 PRO A N 1
ATOM 3085 C CA . PRO A 1 391 ? -23.227 1.551 2.204 1.00 81.62 391 PRO A CA 1
ATOM 3086 C C . PRO A 1 391 ? -22.019 0.676 1.860 1.00 81.62 391 PRO A C 1
ATOM 3088 O O . PRO A 1 391 ? -21.931 0.117 0.766 1.00 81.62 391 PRO A O 1
ATOM 3091 N N . CYS A 1 392 ? -21.136 0.467 2.836 1.00 86.62 392 CYS A N 1
ATOM 3092 C CA . CYS A 1 392 ? -20.058 -0.509 2.712 1.00 86.62 392 CYS A CA 1
ATOM 3093 C C . CYS A 1 392 ? -20.640 -1.909 2.445 1.00 86.62 392 CYS A C 1
ATOM 3095 O O . CYS A 1 392 ? -21.429 -2.421 3.245 1.00 86.62 392 CYS A O 1
ATOM 3097 N N . GLU A 1 393 ? -20.224 -2.565 1.355 1.00 84.94 393 GLU A N 1
ATOM 3098 C CA . GLU A 1 393 ? -20.773 -3.869 0.949 1.00 84.94 393 GLU A CA 1
ATOM 3099 C C . GLU A 1 393 ? -20.584 -4.951 2.028 1.00 84.94 393 GLU A C 1
ATOM 3101 O O . GLU A 1 393 ? -21.440 -5.822 2.201 1.00 84.94 393 GLU A O 1
ATOM 3106 N N . ALA A 1 394 ? -19.511 -4.862 2.827 1.00 88.25 394 ALA A N 1
ATOM 3107 C CA . ALA A 1 394 ? -19.254 -5.776 3.942 1.00 88.25 394 ALA A CA 1
ATOM 3108 C C . ALA A 1 394 ? -20.358 -5.742 5.017 1.00 88.25 394 ALA A C 1
ATOM 3110 O O . ALA A 1 394 ? -20.540 -6.720 5.747 1.00 88.25 394 ALA A O 1
ATOM 3111 N N . ALA A 1 395 ? -21.145 -4.662 5.099 1.00 88.50 395 ALA A N 1
ATOM 3112 C CA . ALA A 1 395 ? -22.283 -4.579 6.008 1.00 88.50 395 ALA A CA 1
ATOM 3113 C C . ALA A 1 395 ? -23.395 -5.579 5.663 1.00 88.50 395 ALA A C 1
ATOM 3115 O O . ALA A 1 395 ? -24.170 -5.944 6.548 1.00 88.50 395 ALA A O 1
ATOM 3116 N N . CYS A 1 396 ? -23.449 -6.100 4.433 1.00 86.12 396 CYS A N 1
ATOM 3117 C CA . CYS A 1 396 ? -24.424 -7.119 4.028 1.00 86.12 396 CYS A CA 1
ATOM 3118 C C . CYS A 1 396 ? -24.263 -8.448 4.790 1.00 86.12 396 CYS A C 1
ATOM 3120 O O . CYS A 1 396 ? -25.201 -9.251 4.852 1.00 86.12 396 CYS A O 1
ATOM 3122 N N . LEU A 1 397 ? -23.117 -8.663 5.453 1.00 87.50 397 LEU A N 1
ATOM 3123 C CA . LEU A 1 397 ? -22.906 -9.791 6.367 1.00 87.50 397 LEU A CA 1
ATOM 3124 C C . LEU A 1 397 ? -23.905 -9.810 7.540 1.00 87.50 397 LEU A C 1
ATOM 3126 O O . LEU A 1 397 ? -24.192 -10.874 8.086 1.00 87.50 397 LEU A O 1
ATOM 3130 N N . SER A 1 398 ? -24.503 -8.661 7.866 1.00 88.00 398 SER A N 1
ATOM 3131 C CA . SER A 1 398 ? -25.570 -8.503 8.868 1.00 88.00 398 SER A CA 1
ATOM 3132 C C . SER A 1 398 ? -26.867 -9.266 8.548 1.00 88.00 398 SER A C 1
ATOM 3134 O O . SER A 1 398 ? -27.671 -9.551 9.444 1.00 88.00 398 SER A O 1
ATOM 3136 N N . SER A 1 399 ? -27.051 -9.673 7.285 1.00 84.62 399 SER A N 1
ATOM 3137 C CA . SER A 1 399 ? -28.155 -10.544 6.863 1.00 84.62 399 SER A CA 1
ATOM 3138 C C . SER A 1 399 ? -28.162 -11.892 7.588 1.00 84.62 399 SER A C 1
ATOM 3140 O O . SER A 1 399 ? -29.222 -12.501 7.748 1.00 84.62 399 SER A O 1
ATOM 3142 N N . ASN A 1 400 ? -27.012 -12.349 8.094 1.00 84.81 400 ASN A N 1
ATOM 3143 C CA . ASN A 1 400 ? -26.944 -13.524 8.946 1.00 84.81 400 ASN A CA 1
ATOM 3144 C C . ASN A 1 400 ? -27.042 -13.148 10.431 1.00 84.81 400 ASN A C 1
ATOM 3146 O O . ASN A 1 400 ? -26.192 -12.439 10.958 1.00 84.81 400 ASN A O 1
ATOM 3150 N N . LYS A 1 401 ? -28.011 -13.729 11.152 1.00 82.56 401 LYS A N 1
ATOM 3151 C CA . LYS A 1 401 ? -28.225 -13.490 12.596 1.00 82.56 401 LYS A CA 1
ATOM 3152 C C . LYS A 1 401 ? -27.023 -13.843 13.487 1.00 82.56 401 LYS A C 1
ATOM 3154 O O . LYS A 1 401 ? -26.991 -13.438 14.643 1.00 82.56 401 LYS A O 1
ATOM 3159 N N . LYS A 1 402 ? -26.068 -14.634 12.985 1.00 84.12 402 LYS A N 1
ATOM 3160 C CA . LYS A 1 402 ? -24.848 -15.018 13.714 1.00 84.12 402 LYS A CA 1
ATOM 3161 C C . LYS A 1 402 ? -23.751 -13.949 13.672 1.00 84.12 402 LYS A C 1
ATOM 3163 O O . LYS A 1 402 ? -22.774 -14.101 14.396 1.00 84.12 402 LYS A O 1
ATOM 3168 N N . VAL A 1 403 ? -23.896 -12.917 12.837 1.00 87.75 403 VAL A N 1
ATOM 3169 C CA . VAL A 1 403 ? -22.954 -11.796 12.736 1.00 87.75 403 VAL A CA 1
ATOM 3170 C C . VAL A 1 403 ? -23.620 -10.542 13.279 1.00 87.75 403 VAL A C 1
ATOM 3172 O O . VAL A 1 403 ? -24.706 -10.164 12.846 1.00 87.75 403 VAL A O 1
ATOM 3175 N N . SER A 1 404 ? -22.952 -9.873 14.213 1.00 90.69 404 SER A N 1
ATOM 3176 C CA . SER A 1 404 ? -23.355 -8.543 14.671 1.00 90.69 404 SER A CA 1
ATOM 3177 C C . SER A 1 404 ? -22.558 -7.500 13.898 1.00 90.69 404 SER A C 1
ATOM 3179 O O . SER A 1 404 ? -21.329 -7.516 13.948 1.00 90.69 404 SER A O 1
ATOM 3181 N N . VAL A 1 405 ? -23.227 -6.602 13.172 1.00 91.88 405 VAL A N 1
ATOM 3182 C CA . VAL A 1 405 ? -22.551 -5.511 12.456 1.00 91.88 405 VAL A CA 1
ATOM 3183 C C . VAL A 1 405 ? -22.776 -4.200 13.200 1.00 91.88 405 VAL A C 1
ATOM 3185 O O . VAL A 1 405 ? -23.907 -3.789 13.475 1.00 91.88 405 VAL A O 1
ATOM 3188 N N . ARG A 1 406 ? -21.673 -3.532 13.527 1.00 93.44 406 ARG A N 1
ATOM 3189 C CA . ARG A 1 406 ? -21.642 -2.215 14.158 1.00 93.44 406 ARG A CA 1
ATOM 3190 C C . ARG A 1 406 ? -20.965 -1.230 13.218 1.00 93.44 406 ARG A C 1
ATOM 3192 O O . ARG A 1 406 ? -19.811 -1.431 12.872 1.00 93.44 406 ARG A O 1
ATOM 3199 N N . VAL A 1 407 ? -21.650 -0.154 12.857 1.00 91.62 407 VAL A N 1
ATOM 3200 C CA . VAL A 1 407 ? -21.118 0.931 12.029 1.00 91.62 407 VAL A CA 1
ATOM 3201 C C . VAL A 1 407 ? -20.803 2.131 12.919 1.00 91.62 407 VAL A C 1
ATOM 3203 O O . VAL A 1 407 ? -21.678 2.635 13.625 1.00 91.62 407 VAL A O 1
ATOM 3206 N N . LEU A 1 408 ? -19.552 2.578 12.894 1.00 92.06 408 LEU A N 1
ATOM 3207 C CA . LEU A 1 408 ? -19.072 3.798 13.532 1.00 92.06 408 LEU A CA 1
ATOM 3208 C C . LEU A 1 408 ? -18.955 4.885 12.468 1.00 92.06 408 LEU A C 1
ATOM 3210 O O . LEU A 1 408 ? -18.236 4.704 11.488 1.00 92.06 408 LEU A O 1
ATOM 3214 N N . CYS A 1 409 ? -19.645 6.004 12.674 1.00 89.19 409 CYS A N 1
ATOM 3215 C CA . CYS A 1 409 ? -19.716 7.099 11.707 1.00 89.19 409 CYS A CA 1
ATOM 3216 C C . CYS A 1 409 ? -19.273 8.447 12.298 1.00 89.19 409 CYS A C 1
ATOM 3218 O O . CYS A 1 409 ? -19.343 8.633 13.519 1.00 89.19 409 CYS A O 1
ATOM 3220 N N . PRO A 1 410 ? -18.849 9.418 11.467 1.00 87.94 410 PRO A N 1
ATOM 3221 C CA . PRO A 1 410 ? -18.551 10.766 11.919 1.00 87.94 410 PRO A CA 1
ATOM 3222 C C . PRO A 1 410 ? -19.756 11.405 12.613 1.00 87.94 410 PRO A C 1
ATOM 3224 O O . PRO A 1 410 ? -20.879 11.271 12.116 1.00 87.94 410 PRO A O 1
ATOM 3227 N N . PRO A 1 411 ? -19.552 12.172 13.699 1.00 82.94 411 PRO A N 1
ATOM 3228 C CA . PRO A 1 411 ? -20.622 12.921 14.357 1.00 82.94 411 PRO A CA 1
ATOM 3229 C C . PRO A 1 411 ? -21.465 13.790 13.413 1.00 82.94 411 PRO A C 1
ATOM 3231 O O . PRO A 1 411 ? -22.668 13.954 13.622 1.00 82.94 411 PRO A O 1
ATOM 3234 N N . THR A 1 412 ? -20.832 14.318 12.365 1.00 77.88 412 THR A N 1
ATOM 3235 C CA . THR A 1 412 ? -21.426 15.177 11.335 1.00 77.88 412 THR A CA 1
ATOM 3236 C C . THR A 1 412 ? -22.360 14.442 10.374 1.00 77.88 412 THR A C 1
ATOM 3238 O O . THR A 1 412 ? -23.199 15.095 9.767 1.00 77.88 412 THR A O 1
ATOM 3241 N N . ASN A 1 413 ? -22.273 13.110 10.252 1.00 73.06 413 ASN A N 1
ATOM 3242 C CA . ASN A 1 413 ? -23.063 12.323 9.291 1.00 73.06 413 ASN A CA 1
ATOM 3243 C C . ASN A 1 413 ? -24.029 11.325 9.956 1.00 73.06 413 ASN A C 1
ATOM 3245 O O . ASN A 1 413 ? -24.498 10.361 9.352 1.00 73.06 413 ASN A O 1
ATOM 3249 N N . THR A 1 414 ? -24.337 11.534 11.237 1.00 67.38 414 THR A N 1
ATOM 3250 C CA . THR A 1 414 ? -25.147 10.582 12.009 1.00 67.38 414 THR A CA 1
ATOM 3251 C C . THR A 1 414 ? -26.597 10.518 11.546 1.00 67.38 414 THR A C 1
ATOM 3253 O O . THR A 1 414 ? -27.192 9.452 11.631 1.00 67.38 414 THR A O 1
ATOM 3256 N N . ALA A 1 415 ? -27.177 11.616 11.055 1.00 62.56 415 ALA A N 1
ATOM 3257 C CA . ALA A 1 415 ? -28.569 11.646 10.602 1.00 62.56 415 ALA A CA 1
ATOM 3258 C C . ALA A 1 415 ? -28.782 10.857 9.297 1.00 62.56 415 ALA A C 1
ATOM 3260 O O . ALA A 1 415 ? -29.767 10.138 9.189 1.00 62.56 415 ALA A O 1
ATOM 3261 N N . THR A 1 416 ? -27.834 10.938 8.362 1.00 59.84 416 THR A N 1
ATOM 3262 C CA . THR A 1 416 ? -27.856 10.245 7.060 1.00 59.84 416 THR A CA 1
ATOM 3263 C C . THR A 1 416 ? -27.537 8.749 7.188 1.00 59.84 416 THR A C 1
ATOM 3265 O O . THR A 1 416 ? -27.952 7.933 6.365 1.00 59.84 416 THR A O 1
ATOM 3268 N N . ILE A 1 417 ? -26.792 8.362 8.231 1.00 61.75 417 ILE A N 1
ATOM 3269 C CA . ILE A 1 417 ? -26.375 6.970 8.473 1.00 61.75 417 ILE A CA 1
ATOM 3270 C C . ILE A 1 417 ? -27.322 6.256 9.455 1.00 61.75 417 ILE A C 1
ATOM 3272 O O . ILE A 1 417 ? -27.527 5.047 9.325 1.00 61.75 417 ILE A O 1
ATOM 3276 N N . LYS A 1 418 ? -27.930 6.958 10.428 1.00 55.72 418 LYS A N 1
ATOM 3277 C CA . LYS A 1 418 ? -28.789 6.335 11.452 1.00 55.72 418 LYS A CA 1
ATOM 3278 C C . LYS A 1 418 ? -29.997 5.651 10.828 1.00 55.72 418 LYS A C 1
ATOM 3280 O O . LYS A 1 418 ? -30.851 6.269 10.211 1.00 55.72 418 LYS A O 1
ATOM 3285 N N . VAL A 1 419 ? -30.118 4.364 11.126 1.00 50.25 419 VAL A N 1
ATOM 3286 C CA . VAL A 1 419 ? -31.328 3.574 10.916 1.00 50.25 419 VAL A CA 1
ATOM 3287 C C . VAL A 1 419 ? -32.358 3.988 11.969 1.00 50.25 419 VAL A C 1
ATOM 3289 O O . VAL A 1 419 ? -32.338 3.504 13.099 1.00 50.25 419 VAL A O 1
ATOM 3292 N N . THR A 1 420 ? -33.256 4.918 11.649 1.00 40.38 420 THR A N 1
ATOM 3293 C CA . THR A 1 420 ? -34.439 5.152 12.486 1.00 40.38 420 THR A CA 1
ATOM 3294 C C . THR A 1 420 ? -35.442 4.023 12.274 1.00 40.38 420 THR A C 1
ATOM 3296 O O . THR A 1 420 ? -36.289 4.068 11.385 1.00 40.38 420 THR A O 1
ATOM 3299 N N . SER A 1 421 ? -35.386 3.017 13.145 1.00 36.34 421 SER A N 1
ATOM 3300 C CA . SER A 1 421 ? -36.455 2.034 13.352 1.00 36.34 421 SER A CA 1
ATOM 3301 C C . SER A 1 421 ? -37.666 2.692 14.032 1.00 36.34 421 SER A C 1
ATOM 3303 O O . SER A 1 421 ? -38.004 2.350 15.158 1.00 36.34 421 SER A O 1
ATOM 3305 N N . ALA A 1 422 ? -38.274 3.708 13.414 1.00 33.56 422 ALA A N 1
ATOM 3306 C CA . ALA A 1 422 ? -39.456 4.385 13.952 1.00 33.56 422 ALA A CA 1
ATOM 3307 C C . ALA A 1 422 ? -40.167 5.227 12.881 1.00 33.56 422 ALA A C 1
ATOM 3309 O O . ALA A 1 422 ? -40.214 6.449 12.975 1.00 33.56 422 ALA A O 1
ATOM 3310 N N . SER A 1 423 ? -40.721 4.603 11.842 1.00 30.33 423 SER A N 1
ATOM 3311 C CA . SER A 1 423 ? -41.818 5.204 11.066 1.00 30.33 423 SER A CA 1
ATOM 3312 C C . SER A 1 423 ? -42.714 4.110 10.496 1.00 30.33 423 SER A C 1
ATOM 3314 O O . SER A 1 423 ? -42.684 3.775 9.316 1.00 30.33 423 SER A O 1
ATOM 3316 N N . VAL A 1 424 ? -43.514 3.533 11.391 1.00 38.53 424 VAL A N 1
ATOM 3317 C CA . VAL A 1 424 ? -44.812 2.962 11.033 1.00 38.53 424 VAL A CA 1
ATOM 3318 C C . VAL A 1 424 ? -45.747 4.155 10.789 1.00 38.53 424 VAL A C 1
ATOM 3320 O O . VAL A 1 424 ? -45.764 5.093 11.580 1.00 38.53 424 VAL A O 1
ATOM 3323 N N . VAL A 1 425 ? -46.518 4.091 9.700 1.00 36.75 425 VAL A N 1
ATOM 3324 C CA . VAL A 1 425 ? -47.574 5.031 9.264 1.00 36.75 425 VAL A CA 1
ATOM 3325 C C . VAL A 1 425 ? -47.115 6.327 8.570 1.00 36.75 425 VAL A C 1
ATOM 3327 O O . VAL A 1 425 ? -47.066 7.387 9.174 1.00 36.75 425 VAL A O 1
ATOM 3330 N N . GLN A 1 426 ? -46.940 6.285 7.244 1.00 30.59 426 GLN A N 1
ATOM 3331 C CA . GLN A 1 426 ? -47.779 7.072 6.319 1.00 30.59 426 GLN A CA 1
ATOM 3332 C C . GLN A 1 426 ? -47.467 6.726 4.856 1.00 30.59 426 GLN A C 1
ATOM 3334 O O . GLN A 1 426 ? -46.339 6.837 4.386 1.00 30.59 426 GLN A O 1
ATOM 3339 N N . LYS A 1 427 ? -48.512 6.313 4.131 1.00 38.28 427 LYS A N 1
ATOM 3340 C CA . LYS A 1 427 ? -48.525 6.112 2.678 1.00 38.28 427 LYS A CA 1
ATOM 3341 C C . LYS A 1 427 ? -48.154 7.426 1.965 1.00 38.28 427 LYS A C 1
ATOM 3343 O O . LYS A 1 427 ? -48.990 8.321 1.877 1.00 38.28 427 LYS A O 1
ATOM 3348 N N . LYS A 1 428 ? -46.940 7.538 1.422 1.00 29.12 428 LYS A N 1
ATOM 3349 C CA . LYS A 1 428 ? -46.589 8.502 0.362 1.00 29.12 428 LYS A CA 1
ATOM 3350 C C . LYS A 1 428 ? -45.595 7.856 -0.616 1.00 29.12 428 LYS A C 1
ATOM 3352 O O . LYS A 1 428 ? -44.833 6.988 -0.196 1.00 29.12 428 LYS A O 1
ATOM 3357 N N . PRO A 1 429 ? -45.646 8.206 -1.913 1.00 36.69 429 PRO A N 1
ATOM 3358 C CA . PRO A 1 429 ? -45.044 7.404 -2.965 1.00 36.69 429 PRO A CA 1
ATOM 3359 C C . PRO A 1 429 ? -43.530 7.630 -3.067 1.00 36.69 429 PRO A C 1
ATOM 3361 O O . PRO A 1 429 ? -43.046 8.753 -2.951 1.00 36.69 429 PRO A O 1
ATOM 3364 N N . LEU A 1 430 ? -42.823 6.523 -3.301 1.00 37.88 430 LEU A N 1
ATOM 3365 C CA . LEU A 1 430 ? -41.595 6.392 -4.090 1.00 37.88 430 LEU A CA 1
ATOM 3366 C C . LEU A 1 430 ? -40.579 7.552 -3.990 1.00 37.88 430 LEU A C 1
ATOM 3368 O O . LEU A 1 430 ? -40.327 8.271 -4.950 1.00 37.88 430 LEU A O 1
ATOM 3372 N N . THR A 1 431 ? -39.947 7.704 -2.828 1.00 34.22 431 THR A N 1
ATOM 3373 C CA . THR A 1 431 ? -38.664 8.414 -2.698 1.00 34.22 431 THR A CA 1
ATOM 3374 C C . THR A 1 431 ? -37.689 7.492 -1.970 1.00 34.22 431 THR A C 1
ATOM 3376 O O . THR A 1 431 ? -38.067 6.847 -0.993 1.00 34.22 431 THR A O 1
ATOM 3379 N N . LEU A 1 432 ? -36.476 7.358 -2.518 1.00 38.34 432 LEU A N 1
ATOM 3380 C CA . LEU A 1 432 ? -35.410 6.462 -2.051 1.00 38.34 432 LEU A CA 1
ATOM 3381 C C . LEU A 1 432 ? -35.168 6.565 -0.528 1.00 38.34 432 LEU A C 1
ATOM 3383 O O . LEU A 1 432 ? -35.380 7.633 0.056 1.00 38.34 432 LEU A O 1
ATOM 3387 N N . PRO A 1 433 ? -34.738 5.473 0.137 1.00 42.75 433 PRO A N 1
ATOM 3388 C CA . PRO A 1 433 ? -34.545 5.454 1.583 1.00 42.75 433 PRO A CA 1
ATOM 3389 C C . PRO A 1 433 ? -33.535 6.525 2.019 1.00 42.75 433 PRO A C 1
ATOM 3391 O O . PRO A 1 433 ? -32.404 6.552 1.551 1.00 42.75 433 PRO A O 1
ATOM 3394 N N . LYS A 1 434 ? -33.945 7.388 2.959 1.00 50.28 434 LYS A N 1
ATOM 3395 C CA . LYS A 1 434 ? -33.142 8.505 3.503 1.00 50.28 434 LYS A CA 1
ATOM 3396 C C . LYS A 1 434 ? -31.912 8.078 4.328 1.00 50.28 434 LYS A C 1
ATOM 3398 O O . LYS A 1 434 ? -31.142 8.940 4.731 1.00 50.28 434 LYS A O 1
ATOM 3403 N N . ASN A 1 435 ? -31.740 6.780 4.594 1.00 65.88 435 ASN A N 1
ATOM 3404 C CA . ASN A 1 435 ? -30.763 6.246 5.545 1.00 65.88 435 ASN A CA 1
ATOM 3405 C C . ASN A 1 435 ? -29.904 5.150 4.883 1.00 65.88 435 ASN A C 1
ATOM 3407 O O . ASN A 1 435 ? -30.440 4.106 4.504 1.00 65.88 435 ASN A O 1
ATOM 3411 N N . ILE A 1 436 ? -28.582 5.352 4.813 1.00 74.00 436 ILE A N 1
ATOM 3412 C CA . ILE A 1 436 ? -27.626 4.526 4.036 1.00 74.00 436 ILE A CA 1
ATOM 3413 C C . ILE A 1 436 ? -27.665 3.032 4.417 1.00 74.00 436 ILE A C 1
ATOM 3415 O O . ILE A 1 436 ? -27.648 2.164 3.549 1.00 74.00 436 ILE A O 1
ATOM 3419 N N . TYR A 1 437 ? -27.770 2.717 5.712 1.00 79.12 437 TYR A N 1
ATOM 3420 C CA . TYR A 1 437 ? -27.752 1.337 6.221 1.00 79.12 437 TYR A CA 1
ATOM 3421 C C . TYR A 1 437 ? -29.141 0.783 6.583 1.00 79.12 437 TYR A C 1
ATOM 3423 O O . TYR A 1 437 ? -29.239 -0.335 7.083 1.00 79.12 437 TYR A O 1
ATOM 3431 N N . ALA A 1 438 ? -30.231 1.526 6.353 1.00 72.06 438 ALA A N 1
ATOM 3432 C CA . ALA A 1 438 ? -31.560 1.125 6.839 1.00 72.06 438 ALA A CA 1
ATOM 3433 C C . ALA A 1 438 ? -32.151 -0.098 6.132 1.00 72.06 438 ALA A C 1
ATOM 3435 O O . ALA A 1 438 ? -33.015 -0.769 6.693 1.00 72.06 438 ALA A O 1
ATOM 3436 N N . CYS A 1 439 ? -31.676 -0.407 4.926 1.00 69.88 439 CYS A N 1
ATOM 3437 C CA . CYS A 1 439 ? -32.089 -1.593 4.181 1.00 69.88 439 CYS A CA 1
ATOM 3438 C C . CYS A 1 439 ? -31.483 -2.894 4.736 1.00 69.88 439 CYS A C 1
ATOM 3440 O O . CYS A 1 439 ? -31.915 -3.976 4.341 1.00 69.88 439 CYS A O 1
ATOM 3442 N N . LEU A 1 440 ? -30.497 -2.812 5.638 1.00 77.31 440 LEU A N 1
ATOM 3443 C CA . LEU A 1 440 ? -29.787 -3.972 6.168 1.00 77.31 440 LEU A CA 1
ATOM 3444 C C . LEU A 1 440 ? -30.304 -4.363 7.566 1.00 77.31 440 LEU A C 1
ATOM 3446 O O . LEU A 1 440 ? -30.378 -3.519 8.464 1.00 77.31 440 LEU A O 1
ATOM 3450 N N . PRO A 1 441 ? -30.655 -5.643 7.792 1.00 78.06 441 PRO A N 1
ATOM 3451 C CA . PRO A 1 441 ? -31.104 -6.113 9.100 1.00 78.06 441 PRO A CA 1
ATOM 3452 C C . PRO A 1 441 ? -29.926 -6.182 10.082 1.00 78.06 441 PRO A C 1
ATOM 3454 O O . PRO A 1 441 ? -28.801 -6.419 9.676 1.00 78.06 441 PRO A O 1
ATOM 3457 N N . ASN A 1 442 ? -30.171 -6.058 11.389 1.00 81.31 442 ASN A N 1
ATOM 3458 C CA . ASN A 1 442 ? -29.158 -6.260 12.447 1.00 81.31 442 ASN A CA 1
ATOM 3459 C C . ASN A 1 442 ? -27.912 -5.345 12.384 1.00 81.31 442 ASN A C 1
ATOM 3461 O O . ASN A 1 442 ? -26.873 -5.684 12.956 1.00 81.31 442 ASN A O 1
ATOM 3465 N N . VAL A 1 443 ? -28.000 -4.185 11.728 1.00 85.56 443 VAL A N 1
ATOM 3466 C CA . VAL A 1 443 ? -26.937 -3.170 11.746 1.00 85.56 443 VAL A CA 1
ATOM 3467 C C . VAL A 1 443 ? -27.185 -2.175 12.878 1.00 85.56 443 VAL A C 1
ATOM 3469 O O . VAL A 1 443 ? -28.257 -1.582 12.984 1.00 85.56 443 VAL A O 1
ATOM 3472 N N . THR A 1 444 ? -26.177 -1.965 13.723 1.00 87.88 444 THR A N 1
ATOM 3473 C CA . THR A 1 444 ? -26.198 -0.939 14.775 1.00 87.88 444 THR A CA 1
ATOM 3474 C C . THR A 1 444 ? -25.306 0.230 14.382 1.00 87.88 444 THR A C 1
ATOM 3476 O O . THR A 1 444 ? -24.136 0.035 14.077 1.00 87.88 444 THR A O 1
ATOM 3479 N N . VAL A 1 445 ? -25.844 1.450 14.384 1.00 85.69 445 VAL A N 1
ATOM 3480 C CA . VAL A 1 445 ? -25.092 2.663 14.025 1.00 85.69 445 VAL A CA 1
ATOM 3481 C C . VAL A 1 445 ? -24.782 3.464 15.284 1.00 85.69 445 VAL A C 1
ATOM 3483 O O . VAL A 1 445 ? -25.684 3.771 16.065 1.00 85.69 445 VAL A O 1
ATOM 3486 N N . GLN A 1 446 ? -23.514 3.819 15.478 1.00 87.88 446 GLN A N 1
ATOM 3487 C CA . GLN A 1 446 ? -23.030 4.620 16.602 1.00 87.88 446 GLN A CA 1
ATOM 3488 C C . GLN A 1 446 ? -22.110 5.745 16.107 1.00 87.88 446 GLN A C 1
ATOM 3490 O O . GLN A 1 446 ? -21.497 5.651 15.043 1.00 87.88 446 GLN A O 1
ATOM 3495 N N . GLU A 1 447 ? -22.022 6.830 16.877 1.00 88.50 447 GLU A N 1
ATOM 3496 C CA . GLU A 1 447 ? -21.087 7.919 16.574 1.00 88.50 447 GLU A CA 1
ATOM 3497 C C . GLU A 1 447 ? -19.667 7.494 16.958 1.00 88.50 447 GLU A C 1
ATOM 3499 O O . GLU A 1 447 ? -19.451 6.966 18.052 1.00 88.50 447 GLU A O 1
ATOM 3504 N N . LEU A 1 448 ? -18.690 7.767 16.096 1.00 90.44 448 LEU A N 1
ATOM 3505 C CA . LEU A 1 448 ? -17.284 7.629 16.442 1.00 90.44 448 LEU A CA 1
ATOM 3506 C C . LEU A 1 448 ? -16.912 8.745 17.422 1.00 90.44 448 LEU A C 1
ATOM 3508 O O . LEU A 1 448 ? -16.788 9.911 17.042 1.00 90.44 448 LEU A O 1
ATOM 3512 N N . ARG A 1 449 ? -16.759 8.378 18.694 1.00 89.69 449 ARG A N 1
ATOM 3513 C CA . ARG A 1 449 ? -16.369 9.286 19.773 1.00 89.69 449 ARG A CA 1
ATOM 3514 C C . ARG A 1 449 ? -15.227 8.701 20.593 1.00 89.69 449 ARG A C 1
ATOM 3516 O O . ARG A 1 449 ? -15.369 7.623 21.175 1.00 89.69 449 ARG A O 1
ATOM 3523 N N . PHE A 1 450 ? -14.131 9.442 20.687 1.00 89.94 450 PHE A N 1
ATOM 3524 C CA . PHE A 1 450 ? -12.990 9.111 21.534 1.00 89.94 450 PHE A CA 1
ATOM 3525 C C . PHE A 1 450 ? -13.156 9.722 22.925 1.00 89.94 450 PHE A C 1
ATOM 3527 O O . PHE A 1 450 ? -13.593 10.866 23.078 1.00 89.94 450 PHE A O 1
ATOM 3534 N N . SER A 1 451 ? -12.779 8.962 23.944 1.00 88.06 451 SER A N 1
ATOM 3535 C CA . SER A 1 451 ? -12.608 9.463 25.308 1.00 88.06 451 SER A CA 1
ATOM 3536 C C . SER A 1 451 ? -11.155 9.841 25.568 1.00 88.06 451 SER A C 1
ATOM 3538 O O . SER A 1 451 ? -10.251 9.394 24.858 1.00 88.06 451 SER A O 1
ATOM 3540 N N . GLN A 1 452 ? -10.904 10.614 26.623 1.00 86.50 452 GLN A N 1
ATOM 3541 C CA . GLN A 1 452 ? -9.536 10.920 27.041 1.00 86.50 452 GLN A CA 1
ATOM 3542 C C . GLN A 1 452 ? -8.688 9.655 27.284 1.00 86.50 452 GLN A C 1
ATOM 3544 O O . GLN A 1 452 ? -7.499 9.654 26.969 1.00 86.50 452 GLN A O 1
ATOM 3549 N N . ASP A 1 453 ? -9.296 8.576 27.787 1.00 85.25 453 ASP A N 1
ATOM 3550 C CA . ASP A 1 453 ? -8.608 7.306 28.064 1.00 85.25 453 ASP A CA 1
ATOM 3551 C C . ASP A 1 453 ? -8.116 6.600 26.795 1.00 85.25 453 ASP A C 1
ATOM 3553 O O . ASP A 1 453 ? -7.177 5.804 26.842 1.00 85.25 453 ASP A O 1
ATOM 3557 N N . ASP A 1 454 ? -8.738 6.895 25.653 1.00 86.00 454 ASP A N 1
ATOM 3558 C CA . ASP A 1 454 ? -8.351 6.323 24.368 1.00 86.00 454 ASP A CA 1
ATOM 3559 C C . ASP A 1 454 ? -7.109 7.039 23.808 1.00 86.00 454 ASP A C 1
ATOM 3561 O O . ASP A 1 454 ? -6.397 6.491 22.964 1.00 86.00 454 ASP A O 1
ATOM 3565 N N . LEU A 1 455 ? -6.780 8.236 24.302 1.00 87.44 455 LEU A N 1
ATOM 3566 C CA . LEU A 1 455 ? -5.597 8.989 23.895 1.00 87.44 455 LEU A CA 1
ATOM 3567 C C . LEU A 1 455 ? -4.351 8.507 24.647 1.00 87.44 455 LEU A C 1
ATOM 3569 O O . LEU A 1 455 ? -4.368 8.219 25.841 1.00 87.44 455 LEU A O 1
ATOM 3573 N N . ASN A 1 456 ? -3.221 8.448 23.946 1.00 87.94 456 ASN A N 1
ATOM 3574 C CA . ASN A 1 456 ? -1.923 8.163 24.552 1.00 87.94 456 ASN A CA 1
ATOM 3575 C C . ASN A 1 456 ? -0.824 9.014 23.902 1.00 87.94 456 ASN A C 1
ATOM 3577 O O . ASN A 1 456 ? -1.047 9.665 22.882 1.00 87.94 456 ASN A O 1
ATOM 3581 N N . THR A 1 457 ? 0.381 9.005 24.481 1.00 86.25 457 THR A N 1
ATOM 3582 C CA . THR A 1 457 ? 1.513 9.803 23.982 1.00 86.25 457 THR A CA 1
ATOM 3583 C C . THR A 1 457 ? 1.829 9.516 22.511 1.00 86.25 457 THR A C 1
ATOM 3585 O O . THR A 1 457 ? 2.135 10.446 21.772 1.00 86.25 457 THR A O 1
ATOM 3588 N N . LYS A 1 458 ? 1.731 8.252 22.072 1.00 84.81 458 LYS A N 1
ATOM 3589 C CA . LYS A 1 458 ? 2.019 7.845 20.689 1.00 84.81 458 LYS A CA 1
ATOM 3590 C C . LYS A 1 458 ? 0.941 8.333 19.720 1.00 84.81 458 LYS A C 1
ATOM 3592 O O . LYS A 1 458 ? 1.285 8.933 18.714 1.00 84.81 458 LYS A O 1
ATOM 3597 N N . ARG A 1 459 ? -0.341 8.140 20.037 1.00 87.44 459 ARG A N 1
ATOM 3598 C CA . ARG A 1 459 ? -1.477 8.608 19.229 1.00 87.44 459 ARG A CA 1
ATOM 3599 C C . ARG A 1 459 ? -1.502 10.127 19.125 1.00 87.44 459 ARG A C 1
ATOM 3601 O O . ARG A 1 459 ? -1.681 10.654 18.036 1.00 87.44 459 ARG A O 1
ATOM 3608 N N . MET A 1 460 ? -1.233 10.826 20.228 1.00 87.31 460 MET A N 1
ATOM 3609 C CA . MET A 1 460 ? -1.090 12.281 20.205 1.00 87.31 460 MET A CA 1
ATOM 3610 C C . MET A 1 460 ? 0.098 12.714 19.352 1.00 87.31 460 MET A C 1
ATOM 3612 O O . MET A 1 460 ? -0.029 13.661 18.589 1.00 87.31 460 MET A O 1
ATOM 3616 N N . LEU A 1 461 ? 1.238 12.022 19.431 1.00 83.00 461 LEU A N 1
ATOM 3617 C CA . LEU A 1 461 ? 2.369 12.324 18.562 1.00 83.00 461 LEU A CA 1
ATOM 3618 C C . LEU A 1 461 ? 2.005 12.097 17.088 1.00 83.00 461 LEU A C 1
ATOM 3620 O O . LEU A 1 461 ? 2.128 13.032 16.312 1.00 83.00 461 LEU A O 1
ATOM 3624 N N . ASN A 1 462 ? 1.490 10.923 16.716 1.00 78.19 462 ASN A N 1
ATOM 3625 C CA . ASN A 1 462 ? 1.097 10.597 15.339 1.00 78.19 462 ASN A CA 1
ATOM 3626 C C . ASN A 1 462 ? 0.103 11.611 14.762 1.00 78.19 462 ASN A C 1
ATOM 3628 O O . ASN A 1 462 ? 0.274 12.075 13.640 1.00 78.19 462 ASN A O 1
ATOM 3632 N N . LEU A 1 463 ? -0.897 12.008 15.550 1.00 80.88 463 LEU A N 1
ATOM 3633 C CA . LEU A 1 463 ? -1.887 12.991 15.131 1.00 80.88 463 LEU A CA 1
ATOM 3634 C C . LEU A 1 463 ? -1.279 14.393 14.952 1.00 80.88 463 LEU A C 1
ATOM 3636 O O . LEU A 1 463 ? -1.702 15.135 14.071 1.00 80.88 463 LEU A O 1
ATOM 3640 N N . MET A 1 464 ? -0.289 14.773 15.766 1.00 75.88 464 MET A N 1
ATOM 3641 C CA . MET A 1 464 ? 0.350 16.097 15.714 1.00 75.88 464 MET A CA 1
ATOM 3642 C C . MET A 1 464 ? 1.551 16.169 14.758 1.00 75.88 464 MET A C 1
ATOM 3644 O O . MET A 1 464 ? 1.979 17.268 14.404 1.00 75.88 464 MET A O 1
ATOM 3648 N N . VAL A 1 465 ? 2.113 15.033 14.337 1.00 64.50 465 VAL A N 1
ATOM 3649 C CA . VAL A 1 465 ? 3.210 14.974 13.365 1.00 64.50 465 VAL A CA 1
ATOM 3650 C C . VAL A 1 465 ? 2.640 15.253 11.975 1.00 64.50 465 VAL A C 1
ATOM 3652 O O . VAL A 1 465 ? 2.100 14.375 11.307 1.00 64.50 465 VAL A O 1
ATOM 3655 N N . ALA A 1 466 ? 2.762 16.502 11.529 1.00 52.50 466 ALA A N 1
ATOM 3656 C CA . ALA A 1 466 ? 2.790 16.830 10.111 1.00 52.50 466 ALA A CA 1
ATOM 3657 C C . ALA A 1 466 ? 4.259 16.795 9.685 1.00 52.50 466 ALA A C 1
ATOM 3659 O O . ALA A 1 466 ? 4.988 17.764 9.898 1.00 52.50 466 ALA A O 1
ATOM 3660 N N . SER A 1 467 ? 4.744 15.688 9.133 1.00 47.06 467 SER A N 1
ATOM 3661 C CA . SER A 1 467 ? 5.971 15.799 8.343 1.00 47.06 467 SER A CA 1
ATOM 3662 C C . SER A 1 467 ? 5.589 16.406 6.998 1.00 47.06 467 SER A C 1
ATOM 3664 O O . SER A 1 467 ? 4.586 15.986 6.434 1.00 47.06 467 SER A O 1
ATOM 3666 N N . PRO A 1 468 ? 6.313 17.405 6.486 1.00 39.00 468 PRO A N 1
ATOM 3667 C CA . PRO A 1 468 ? 6.107 17.865 5.124 1.00 39.00 468 PRO A CA 1
ATOM 3668 C C . PRO A 1 468 ? 6.563 16.780 4.142 1.00 39.00 468 PRO A C 1
ATOM 3670 O O . PRO A 1 468 ? 7.412 15.944 4.470 1.00 39.00 468 PRO A O 1
ATOM 3673 N N . GLY A 1 469 ? 5.995 16.808 2.934 1.00 41.56 469 GLY A N 1
ATOM 3674 C CA . GLY A 1 469 ? 6.437 15.963 1.828 1.00 41.56 469 GLY A CA 1
ATOM 3675 C C . GLY A 1 469 ? 7.951 16.065 1.610 1.00 41.56 469 GLY A C 1
ATOM 3676 O O . GLY A 1 469 ? 8.584 17.040 2.021 1.00 41.56 469 GLY A O 1
ATOM 3677 N N . GLN A 1 470 ? 8.522 15.022 1.003 1.00 34.34 470 GLN A N 1
ATOM 3678 C CA . GLN A 1 470 ? 9.951 14.865 0.701 1.00 34.34 470 GLN A CA 1
ATOM 3679 C C . GLN A 1 470 ? 10.695 16.203 0.516 1.00 34.34 470 GLN A C 1
ATOM 3681 O O . GLN A 1 470 ? 10.649 16.803 -0.553 1.00 34.34 470 GLN A O 1
ATOM 3686 N N . GLY A 1 471 ? 11.419 16.647 1.552 1.00 44.44 471 GLY A N 1
ATOM 3687 C CA . GLY A 1 471 ? 12.407 17.723 1.431 1.00 44.44 471 GLY A CA 1
ATOM 3688 C C . GLY A 1 471 ? 12.356 18.848 2.463 1.00 44.44 471 GLY A C 1
ATOM 3689 O O . GLY A 1 471 ? 13.370 19.529 2.600 1.00 44.44 471 GLY A O 1
ATOM 3690 N N . ASP A 1 472 ? 11.267 19.035 3.215 1.00 42.22 472 ASP A N 1
ATOM 3691 C CA . ASP A 1 472 ? 11.130 20.233 4.057 1.00 42.22 472 ASP A CA 1
ATOM 3692 C C . ASP A 1 472 ? 11.409 19.987 5.558 1.00 42.22 472 ASP A C 1
ATOM 3694 O O . ASP A 1 472 ? 11.263 18.882 6.090 1.00 42.22 472 ASP A O 1
ATOM 3698 N N . LYS A 1 473 ? 11.919 21.013 6.246 1.00 50.88 473 LYS A N 1
ATOM 3699 C CA . LYS A 1 473 ? 12.365 20.936 7.650 1.00 50.88 473 LYS A CA 1
ATOM 3700 C C . LYS A 1 473 ? 11.193 20.565 8.567 1.00 50.88 473 LYS A C 1
ATOM 3702 O O . LYS A 1 473 ? 10.087 21.068 8.400 1.00 50.88 473 LYS A O 1
ATOM 3707 N N . MET A 1 474 ? 11.451 19.729 9.581 1.00 58.94 474 MET A N 1
ATOM 3708 C CA . MET A 1 474 ? 10.469 19.404 10.625 1.00 58.94 474 MET A CA 1
ATOM 3709 C C . MET A 1 474 ? 9.832 20.698 11.173 1.00 58.94 474 MET A C 1
ATOM 3711 O O . MET A 1 474 ? 10.588 21.589 11.580 1.00 58.94 474 MET A O 1
ATOM 3715 N N . PRO A 1 475 ? 8.489 20.833 11.201 1.00 66.88 475 PRO A N 1
ATOM 3716 C CA . PRO A 1 475 ? 7.854 22.061 11.657 1.00 66.88 475 PRO A CA 1
ATOM 3717 C C . PRO A 1 475 ? 8.303 22.417 13.072 1.00 66.88 475 PRO A C 1
ATOM 3719 O O . PRO A 1 475 ? 8.313 21.570 13.966 1.00 66.88 475 PRO A O 1
ATOM 3722 N N . LEU A 1 476 ? 8.658 23.684 13.294 1.00 68.31 476 LEU A N 1
ATOM 3723 C CA . LEU A 1 476 ? 9.233 24.145 14.564 1.00 68.31 476 LEU A CA 1
ATOM 3724 C C . LEU A 1 476 ? 8.323 23.864 15.779 1.00 68.31 476 LEU A C 1
ATOM 3726 O O . LEU A 1 476 ? 8.827 23.645 16.880 1.00 68.31 476 LEU A O 1
ATOM 3730 N N . TYR A 1 477 ? 6.998 23.802 15.587 1.00 76.06 477 TYR A N 1
ATOM 3731 C CA . TYR A 1 477 ? 6.051 23.470 16.659 1.00 76.06 477 TYR A CA 1
ATOM 3732 C C . TYR A 1 477 ? 6.181 22.018 17.146 1.00 76.06 477 TYR A C 1
ATOM 3734 O O . TYR A 1 477 ? 5.870 21.731 18.302 1.00 76.06 477 TYR A O 1
ATOM 3742 N N . LEU A 1 478 ? 6.663 21.099 16.304 1.00 79.00 478 LEU A N 1
ATOM 3743 C CA . LEU A 1 478 ? 6.703 19.675 16.625 1.00 79.00 478 LEU A CA 1
ATOM 3744 C C . LEU A 1 478 ? 7.747 19.364 17.704 1.00 79.00 478 LEU A C 1
ATOM 3746 O O . LEU A 1 478 ? 7.496 18.530 18.569 1.00 79.00 478 LEU A O 1
ATOM 3750 N N . HIS A 1 479 ? 8.868 20.095 17.740 1.00 80.12 479 HIS A N 1
ATOM 3751 C CA . HIS A 1 479 ? 9.839 19.980 18.834 1.00 80.12 479 HIS A CA 1
ATOM 3752 C C . HIS A 1 479 ? 9.215 20.372 20.184 1.00 80.12 479 HIS A C 1
ATOM 3754 O O . HIS A 1 479 ? 9.416 19.696 21.196 1.00 80.12 479 HIS A O 1
ATOM 3760 N N . THR A 1 480 ? 8.394 21.426 20.193 1.00 84.88 480 THR A N 1
ATOM 3761 C CA . THR A 1 480 ? 7.647 21.861 21.379 1.00 84.88 480 THR A CA 1
ATOM 3762 C C . THR A 1 480 ? 6.611 20.820 21.802 1.00 84.88 480 THR A C 1
ATOM 3764 O O . THR A 1 480 ? 6.562 20.465 22.979 1.00 84.88 480 THR A O 1
ATOM 3767 N N . VAL A 1 481 ? 5.844 20.266 20.856 1.00 86.44 481 VAL A N 1
ATOM 3768 C CA . VAL A 1 481 ? 4.879 19.183 21.120 1.00 86.44 481 VAL A CA 1
ATOM 3769 C C . VAL A 1 481 ? 5.582 17.951 21.694 1.00 86.44 481 VAL A C 1
ATOM 3771 O O . VAL A 1 481 ? 5.149 17.426 22.716 1.00 86.44 481 VAL A O 1
ATOM 3774 N N . MET A 1 482 ? 6.697 17.515 21.102 1.00 87.25 482 MET A N 1
ATOM 3775 C CA . MET A 1 482 ? 7.476 16.370 21.589 1.00 87.25 482 MET A CA 1
ATOM 3776 C C . MET A 1 482 ? 8.016 16.598 23.002 1.00 87.25 482 MET A C 1
ATOM 3778 O O . MET A 1 482 ? 7.955 15.686 23.829 1.00 87.25 482 MET A O 1
ATOM 3782 N N . ARG A 1 483 ? 8.522 17.802 23.301 1.00 89.06 483 ARG A N 1
ATOM 3783 C CA . ARG A 1 483 ? 8.978 18.168 24.649 1.00 89.06 483 ARG A CA 1
ATOM 3784 C C . ARG A 1 483 ? 7.834 18.078 25.660 1.00 89.06 483 ARG A C 1
ATOM 3786 O O . ARG A 1 483 ? 7.990 17.418 26.683 1.00 89.06 483 ARG A O 1
ATOM 3793 N N . ILE A 1 484 ? 6.679 18.667 25.349 1.00 90.00 484 ILE A N 1
ATOM 3794 C CA . ILE A 1 484 ? 5.497 18.653 26.225 1.00 90.00 484 ILE A CA 1
ATOM 3795 C C . ILE A 1 484 ? 4.989 17.224 26.437 1.00 90.00 484 ILE A C 1
ATOM 3797 O O . ILE A 1 484 ? 4.759 16.810 27.570 1.00 90.00 484 ILE A O 1
ATOM 3801 N N . LEU A 1 485 ? 4.867 16.431 25.370 1.00 90.00 485 LEU A N 1
ATOM 3802 C CA . LEU A 1 485 ? 4.456 15.029 25.457 1.00 90.00 485 LEU A CA 1
ATOM 3803 C C . LEU A 1 485 ? 5.426 14.193 26.304 1.00 90.00 485 LEU A C 1
ATOM 3805 O O . LEU A 1 485 ? 4.983 13.317 27.049 1.00 90.00 485 LEU A O 1
ATOM 3809 N N . ARG A 1 486 ? 6.733 14.480 26.240 1.00 90.44 486 ARG A N 1
ATOM 3810 C CA . ARG A 1 486 ? 7.752 13.837 27.082 1.00 90.44 486 ARG A CA 1
ATOM 3811 C C . ARG A 1 486 ? 7.585 14.208 28.557 1.00 90.44 486 ARG A C 1
ATOM 3813 O O . ARG A 1 486 ? 7.596 13.316 29.399 1.00 90.44 486 ARG A O 1
ATOM 3820 N N . GLU A 1 487 ? 7.388 15.485 28.872 1.00 91.06 487 GLU A N 1
ATOM 3821 C CA . GLU A 1 487 ? 7.147 15.949 30.247 1.00 91.06 487 GLU A CA 1
ATOM 3822 C C . GLU A 1 487 ? 5.868 15.338 30.836 1.00 91.06 487 GLU A C 1
ATOM 3824 O O . GLU A 1 487 ? 5.877 14.831 31.960 1.00 91.06 487 GLU A O 1
ATOM 3829 N N . LEU A 1 488 ? 4.781 15.305 30.060 1.00 89.25 488 LEU A N 1
ATOM 3830 C CA . LEU A 1 488 ? 3.533 14.659 30.472 1.00 89.25 488 LEU A CA 1
ATOM 3831 C C . LEU A 1 488 ? 3.715 13.159 30.691 1.00 89.25 488 LEU A C 1
ATOM 3833 O O . LEU A 1 488 ? 3.167 12.618 31.648 1.00 89.25 488 LEU A O 1
ATOM 3837 N N . ARG A 1 489 ? 4.516 12.485 29.857 1.00 89.94 489 ARG A N 1
ATOM 3838 C CA . ARG A 1 489 ? 4.822 11.062 30.035 1.00 89.94 489 ARG A CA 1
ATOM 3839 C C . ARG A 1 489 ? 5.586 10.794 31.335 1.00 89.94 489 ARG A C 1
ATOM 3841 O O . ARG A 1 489 ? 5.271 9.818 32.012 1.00 89.94 489 ARG A O 1
ATOM 3848 N N . ILE A 1 490 ? 6.528 11.659 31.714 1.00 90.00 490 ILE A N 1
ATOM 3849 C CA . ILE A 1 490 ? 7.254 11.555 32.993 1.00 90.00 490 ILE A CA 1
ATOM 3850 C C . ILE A 1 490 ? 6.281 11.720 34.169 1.00 90.00 490 ILE A C 1
ATOM 3852 O O . ILE A 1 490 ? 6.249 10.881 35.069 1.00 90.00 490 ILE A O 1
ATOM 3856 N N . LYS A 1 491 ? 5.421 12.747 34.138 1.00 88.06 491 LYS A N 1
ATOM 3857 C CA . LYS A 1 491 ? 4.398 12.955 35.180 1.00 88.06 491 LYS A CA 1
ATOM 3858 C C . LYS A 1 491 ? 3.409 11.793 35.269 1.00 88.06 491 LYS A C 1
ATOM 3860 O O . LYS A 1 491 ? 3.008 11.409 36.365 1.00 88.06 491 LYS A O 1
ATOM 3865 N N . GLN A 1 492 ? 3.029 11.221 34.127 1.00 88.19 492 GLN A N 1
ATOM 3866 C CA . GLN A 1 492 ? 2.148 10.057 34.048 1.00 88.19 492 GLN A CA 1
ATOM 3867 C C . GLN A 1 492 ? 2.764 8.839 34.751 1.00 88.19 492 GLN A C 1
ATOM 3869 O O . GLN A 1 492 ? 2.066 8.146 35.488 1.00 88.19 492 GLN A O 1
ATOM 3874 N N . GLN A 1 493 ? 4.065 8.592 34.559 1.00 87.75 493 GLN A N 1
ATOM 3875 C CA . GLN A 1 493 ? 4.778 7.492 35.217 1.00 87.75 493 GLN A CA 1
ATOM 3876 C C . GLN A 1 493 ? 4.884 7.687 36.731 1.00 87.75 493 GLN A C 1
ATOM 3878 O O . GLN A 1 493 ? 4.745 6.722 37.473 1.00 87.75 493 GLN A O 1
ATOM 3883 N N . GLN A 1 494 ? 5.080 8.925 37.189 1.00 89.38 494 GLN A N 1
ATOM 3884 C CA . GLN A 1 494 ? 5.161 9.243 38.618 1.00 89.38 494 GLN A CA 1
ATOM 3885 C C . GLN A 1 494 ? 3.811 9.120 39.333 1.00 89.38 494 GLN A C 1
ATOM 3887 O O . GLN A 1 494 ? 3.757 8.662 40.469 1.00 89.38 494 GLN A O 1
ATOM 3892 N N . ARG A 1 495 ? 2.720 9.548 38.687 1.00 86.56 495 ARG A N 1
ATOM 3893 C CA . ARG A 1 495 ? 1.376 9.552 39.288 1.00 86.56 495 ARG A CA 1
ATOM 3894 C C . ARG A 1 495 ? 0.644 8.217 39.163 1.00 86.56 495 ARG A C 1
ATOM 3896 O O . ARG A 1 495 ? -0.248 7.965 39.961 1.00 86.56 495 ARG A O 1
ATOM 3903 N N . GLY A 1 496 ? 0.993 7.399 38.167 1.00 76.00 496 GLY A N 1
ATOM 3904 C CA . GLY A 1 496 ? 0.248 6.192 37.813 1.00 76.00 496 GLY A CA 1
ATOM 3905 C C . GLY A 1 496 ? -1.136 6.535 37.251 1.00 76.00 496 GLY A C 1
ATOM 3906 O O . GLY A 1 496 ? -2.094 6.716 37.994 1.00 76.00 496 GLY A O 1
ATOM 3907 N N . GLY A 1 497 ? -1.264 6.643 35.927 1.00 80.38 497 GLY A N 1
ATOM 3908 C CA . GLY A 1 497 ? -2.549 6.958 35.294 1.00 80.38 497 GLY A CA 1
ATOM 3909 C C . GLY A 1 497 ? -2.509 6.994 33.768 1.00 80.38 497 GLY A C 1
ATOM 3910 O O . GLY A 1 497 ? -1.479 6.710 33.154 1.00 80.38 497 GLY A O 1
ATOM 3911 N N . GLY A 1 498 ? -3.644 7.331 33.151 1.00 83.38 498 GLY A N 1
ATOM 3912 C CA . GLY A 1 498 ? -3.787 7.536 31.705 1.00 83.38 498 GLY A CA 1
ATOM 3913 C C . GLY A 1 498 ? -3.237 8.883 31.223 1.00 83.38 498 GLY A C 1
ATOM 3914 O O . GLY A 1 498 ? -2.725 9.687 32.003 1.00 83.38 498 GLY A O 1
ATOM 3915 N N . PHE A 1 499 ? -3.330 9.134 29.918 1.00 87.50 499 PHE A N 1
ATOM 3916 C CA . PHE A 1 499 ? -2.997 10.439 29.349 1.00 87.50 499 PHE A CA 1
ATOM 3917 C C . PHE A 1 499 ? -4.029 11.493 29.785 1.00 87.50 499 PHE A C 1
ATOM 3919 O O . PHE A 1 499 ? -5.217 11.196 29.875 1.00 87.50 499 PHE A O 1
ATOM 3926 N N . ASN A 1 500 ? -3.591 12.730 30.049 1.00 87.88 500 ASN A N 1
ATOM 3927 C CA . ASN A 1 500 ? -4.483 13.833 30.414 1.00 87.88 500 ASN A CA 1
ATOM 3928 C C . ASN A 1 500 ? -4.504 14.909 29.322 1.00 87.88 500 ASN A C 1
ATOM 3930 O O . ASN A 1 500 ? -3.532 15.646 29.143 1.00 87.88 500 ASN A O 1
ATOM 3934 N N . TYR A 1 501 ? -5.629 15.006 28.607 1.00 88.38 501 TYR A N 1
ATOM 3935 C CA . TYR A 1 501 ? -5.778 15.922 27.476 1.00 88.38 501 TYR A CA 1
ATOM 3936 C C . TYR A 1 501 ? -5.819 17.393 27.911 1.00 88.38 501 TYR A C 1
ATOM 3938 O O . TYR A 1 501 ? -5.219 18.252 27.266 1.00 88.38 501 TYR A O 1
ATOM 3946 N N . GLN A 1 502 ? -6.454 17.694 29.045 1.00 87.00 502 GLN A N 1
ATOM 3947 C CA . GLN A 1 502 ? -6.518 19.060 29.572 1.00 87.00 502 GLN A CA 1
ATOM 3948 C C . GLN A 1 502 ? -5.140 19.563 30.020 1.00 87.00 502 GLN A C 1
ATOM 3950 O O . GLN A 1 502 ? -4.782 20.711 29.751 1.00 87.00 502 GLN A O 1
ATOM 3955 N N . GLU A 1 503 ? -4.327 18.705 30.646 1.00 88.12 503 GLU A N 1
ATOM 3956 C CA . GLU A 1 503 ? -2.947 19.059 31.007 1.00 88.12 503 GLU A CA 1
ATOM 3957 C C . GLU A 1 503 ? -2.105 19.344 29.754 1.00 88.12 503 GLU A C 1
ATOM 3959 O O . GLU A 1 503 ? -1.359 20.323 29.726 1.00 88.12 503 GLU A O 1
ATOM 3964 N N . PHE A 1 504 ? -2.294 18.560 28.687 1.00 90.31 504 PHE A N 1
ATOM 3965 C CA . PHE A 1 504 ? -1.681 18.822 27.386 1.00 90.31 504 PHE A CA 1
ATOM 3966 C C . PHE A 1 504 ? -2.118 20.164 26.791 1.00 90.31 504 PHE A C 1
ATOM 3968 O O . PHE A 1 504 ? -1.261 20.972 26.434 1.00 90.31 504 PHE A O 1
ATOM 3975 N N . LYS A 1 505 ? -3.423 20.463 26.745 1.00 88.25 505 LYS A N 1
ATOM 3976 C CA . LYS A 1 505 ? -3.938 21.734 26.204 1.00 88.25 505 LYS A CA 1
ATOM 3977 C C . LYS A 1 505 ? -3.414 22.941 26.991 1.00 88.25 505 LYS A C 1
ATOM 3979 O O . LYS A 1 505 ? -3.034 23.947 26.392 1.00 88.25 505 LYS A O 1
ATOM 3984 N N . ASN A 1 506 ? -3.325 22.831 28.317 1.00 89.94 506 ASN A N 1
ATOM 3985 C CA . ASN A 1 506 ? -2.759 23.875 29.174 1.00 89.94 506 ASN A CA 1
ATOM 3986 C C . ASN A 1 506 ? -1.257 24.071 28.924 1.00 89.94 506 ASN A C 1
ATOM 3988 O O . ASN A 1 506 ? -0.805 25.207 28.792 1.00 89.94 506 ASN A O 1
ATOM 3992 N N . ALA A 1 507 ? -0.494 22.983 28.794 1.00 88.81 507 ALA A N 1
ATOM 3993 C CA . ALA A 1 507 ? 0.929 23.046 28.470 1.00 88.81 507 ALA A CA 1
ATOM 3994 C C . ALA A 1 507 ? 1.183 23.642 27.074 1.00 88.81 507 ALA A C 1
ATOM 3996 O O . ALA A 1 507 ? 2.106 24.436 26.910 1.00 88.81 507 ALA A O 1
ATOM 3997 N N . MET A 1 508 ? 0.333 23.329 26.087 1.00 87.12 508 MET A N 1
ATOM 3998 C CA . MET A 1 508 ? 0.398 23.932 24.751 1.00 87.12 508 MET A CA 1
ATOM 3999 C C . MET A 1 508 ? 0.120 25.439 24.786 1.00 87.12 508 MET A C 1
ATOM 4001 O O . MET A 1 508 ? 0.851 26.203 24.158 1.00 87.12 508 MET A O 1
ATOM 4005 N N . LYS A 1 509 ? -0.891 25.884 25.547 1.00 86.62 509 LYS A N 1
ATOM 4006 C CA . LYS A 1 509 ? -1.196 27.315 25.732 1.00 86.62 509 LYS A CA 1
ATOM 4007 C C . LYS A 1 509 ? -0.054 28.068 26.422 1.00 86.62 509 LYS A C 1
ATOM 4009 O O . LYS A 1 509 ? 0.218 29.206 26.062 1.00 86.62 509 LYS A O 1
ATOM 4014 N N . ALA A 1 510 ? 0.634 27.428 27.368 1.00 88.19 510 ALA A N 1
ATOM 4015 C CA . ALA A 1 510 ? 1.773 28.014 28.077 1.00 88.19 510 ALA A CA 1
ATOM 4016 C C . ALA A 1 510 ? 3.061 28.098 27.233 1.00 88.19 510 ALA A C 1
ATOM 4018 O O 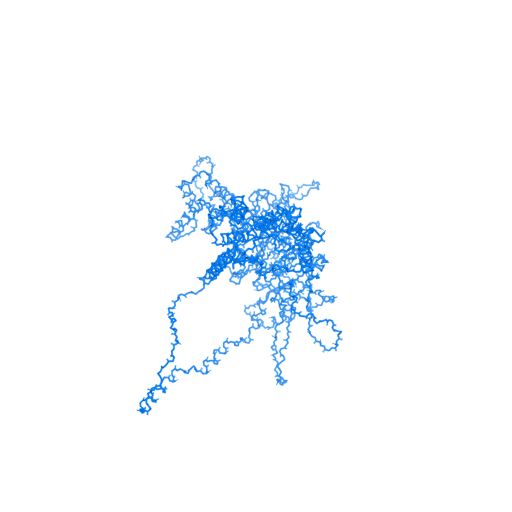. ALA A 1 510 ? 3.994 28.803 27.606 1.00 88.19 510 ALA A O 1
ATOM 4019 N N . ALA A 1 511 ? 3.141 27.387 26.104 1.00 82.94 511 ALA A N 1
ATOM 4020 C CA . ALA A 1 511 ? 4.369 27.258 25.321 1.00 82.94 511 ALA A CA 1
ATOM 4021 C C . ALA A 1 511 ? 4.680 28.444 24.383 1.00 82.94 511 ALA A C 1
ATOM 4023 O O . ALA A 1 511 ? 5.660 28.363 23.646 1.00 82.94 511 ALA A O 1
ATOM 4024 N N . ASN A 1 512 ? 3.875 29.520 24.402 1.00 76.69 512 ASN A N 1
ATOM 4025 C CA . ASN A 1 512 ? 4.071 30.762 23.633 1.00 76.69 512 ASN A CA 1
ATOM 4026 C C . ASN A 1 512 ? 4.462 30.540 22.154 1.00 76.69 512 ASN A C 1
ATOM 4028 O O . ASN A 1 512 ? 5.384 31.170 21.638 1.00 76.69 512 ASN A O 1
ATOM 4032 N N . LEU A 1 513 ? 3.769 29.628 21.463 1.00 81.38 513 LEU A N 1
ATOM 4033 C CA . LEU A 1 513 ? 3.968 29.394 20.028 1.00 81.38 513 LEU A CA 1
ATOM 4034 C C . LEU A 1 513 ? 3.554 30.628 19.213 1.00 81.38 513 LEU A C 1
ATOM 4036 O O . LEU A 1 513 ? 2.552 31.276 19.521 1.00 81.38 513 LEU A O 1
ATOM 4040 N N . SER A 1 514 ? 4.287 30.930 18.136 1.00 79.06 514 SER A N 1
ATOM 4041 C CA . SER A 1 514 ? 3.880 32.003 17.221 1.00 79.06 514 SER A CA 1
ATOM 4042 C C . SER A 1 514 ? 2.558 31.650 16.524 1.00 79.06 514 SER A C 1
ATOM 4044 O O . SER A 1 514 ? 2.248 30.474 16.330 1.00 79.06 514 SER A O 1
ATOM 4046 N N . LYS A 1 515 ? 1.782 32.655 16.086 1.00 76.56 515 LYS A N 1
ATOM 4047 C CA . LYS A 1 515 ? 0.504 32.421 15.376 1.00 76.56 515 LYS A CA 1
ATOM 4048 C C . LYS A 1 515 ? 0.665 31.530 14.134 1.00 76.56 515 LYS A C 1
ATOM 4050 O O . LYS A 1 515 ? -0.201 30.715 13.841 1.00 76.56 515 LYS A O 1
ATOM 4055 N N . GLN A 1 516 ? 1.794 31.651 13.433 1.00 71.94 516 GLN A N 1
ATOM 4056 C CA . GLN A 1 516 ? 2.121 30.812 12.274 1.00 71.94 516 GLN A CA 1
ATOM 4057 C C . GLN A 1 516 ? 2.462 29.363 12.664 1.00 71.94 516 GLN A C 1
ATOM 4059 O O . GLN A 1 516 ? 2.223 28.446 11.886 1.00 71.94 516 GLN A O 1
ATOM 4064 N N . GLN A 1 517 ? 2.997 29.135 13.867 1.00 73.56 517 GLN A N 1
ATOM 4065 C CA . GLN A 1 517 ? 3.301 27.799 14.389 1.00 73.56 517 GLN A CA 1
ATOM 4066 C C . GLN A 1 517 ? 2.076 27.105 14.994 1.00 73.56 517 GLN A C 1
ATOM 4068 O O . GLN A 1 517 ? 1.989 25.880 14.952 1.00 73.56 517 GLN A O 1
ATOM 4073 N N . SER A 1 518 ? 1.145 27.865 15.577 1.00 78.00 518 SER A N 1
ATOM 4074 C CA . SER A 1 518 ? -0.028 27.314 16.257 1.00 78.00 518 SER A CA 1
ATOM 4075 C C . SER A 1 518 ? -1.190 26.997 15.320 1.00 78.00 518 SER A C 1
ATOM 4077 O O . SER A 1 518 ? -1.958 26.096 15.641 1.00 78.00 518 SER A O 1
ATOM 4079 N N . ALA A 1 519 ? -1.318 27.668 14.170 1.00 79.50 519 ALA A N 1
ATOM 4080 C CA . ALA A 1 519 ? -2.458 27.466 13.270 1.00 79.50 519 ALA A CA 1
ATOM 4081 C C . ALA A 1 519 ? -2.604 26.011 12.755 1.00 79.50 519 ALA A C 1
ATOM 4083 O O . ALA A 1 519 ? -3.678 25.439 12.946 1.00 79.50 519 ALA A O 1
ATOM 4084 N N . PRO A 1 520 ? -1.558 25.344 12.216 1.00 78.44 520 PRO A N 1
ATOM 4085 C CA . PRO A 1 520 ? -1.683 23.956 11.744 1.00 78.44 520 PRO A CA 1
ATOM 4086 C C . PRO A 1 520 ? -1.964 22.963 12.877 1.00 78.44 520 PRO A C 1
ATOM 4088 O O . PRO A 1 520 ? -2.682 21.978 12.709 1.00 78.44 520 PRO A O 1
ATOM 4091 N N . LEU A 1 521 ? -1.394 23.230 14.053 1.00 80.56 521 LEU A N 1
ATOM 4092 C CA . LEU A 1 521 ? -1.625 22.440 15.254 1.00 80.56 521 LEU A CA 1
ATOM 4093 C C . LEU A 1 521 ? -3.075 22.581 15.734 1.00 80.56 521 LEU A C 1
ATOM 4095 O O . LEU A 1 521 ? -3.698 21.591 16.109 1.00 80.56 521 LEU A O 1
ATOM 4099 N N . HIS A 1 522 ? -3.609 23.804 15.727 1.00 82.94 522 HIS A N 1
ATOM 4100 C CA . HIS A 1 522 ? -4.965 24.081 16.180 1.00 82.94 522 HIS A CA 1
ATOM 4101 C C . HIS A 1 522 ? -5.991 23.353 15.318 1.00 82.94 522 HIS A C 1
ATOM 4103 O O . HIS A 1 522 ? -6.826 22.652 15.872 1.00 82.94 522 HIS A O 1
ATOM 4109 N N . GLN A 1 523 ? -5.834 23.382 13.993 1.00 80.88 523 GLN A N 1
ATOM 4110 C CA . GLN A 1 523 ? -6.704 22.659 13.062 1.00 80.88 523 GLN A CA 1
ATOM 4111 C C . GLN A 1 523 ? -6.752 21.143 13.347 1.00 80.88 523 GLN A C 1
ATOM 4113 O O . GLN A 1 523 ? -7.811 20.515 13.276 1.00 80.88 523 GLN A O 1
ATOM 4118 N N . ARG A 1 524 ? -5.616 20.534 13.717 1.00 81.50 524 ARG A N 1
ATOM 4119 C CA . ARG A 1 524 ? -5.544 19.108 14.090 1.00 81.50 524 ARG A CA 1
ATOM 4120 C C . ARG A 1 524 ? -6.221 18.825 15.428 1.00 81.50 524 ARG A C 1
ATOM 4122 O O . ARG A 1 524 ? -6.913 17.817 15.562 1.00 81.50 524 ARG A O 1
ATOM 4129 N N . LEU A 1 525 ? -6.033 19.708 16.408 1.00 86.00 525 LEU A N 1
ATOM 4130 C CA . LEU A 1 525 ? -6.694 19.596 17.706 1.00 86.00 525 LEU A CA 1
ATOM 4131 C C . LEU A 1 525 ? -8.204 19.802 17.586 1.00 86.00 525 LEU A C 1
ATOM 4133 O O . LEU A 1 525 ? -8.942 19.025 18.171 1.00 86.00 525 LEU A O 1
ATOM 4137 N N . GLU A 1 526 ? -8.668 20.764 16.791 1.00 84.50 526 GLU A N 1
ATOM 4138 C CA . GLU A 1 526 ? -10.091 20.963 16.491 1.00 84.50 526 GLU A CA 1
ATOM 4139 C C . GLU A 1 526 ? -10.691 19.737 15.799 1.00 84.50 526 GLU A C 1
ATOM 4141 O O . GLU A 1 526 ? -11.768 19.275 16.179 1.00 84.50 526 GLU A O 1
ATOM 4146 N N . THR A 1 527 ? -9.962 19.157 14.837 1.00 82.56 527 THR A N 1
ATOM 4147 C CA . THR A 1 527 ? -10.375 17.908 14.185 1.00 82.56 527 THR A CA 1
ATOM 4148 C C . THR A 1 527 ? -10.548 16.805 15.229 1.00 82.56 527 THR A C 1
ATOM 4150 O O . THR A 1 527 ? -11.616 16.209 15.292 1.00 82.56 527 THR A O 1
ATOM 4153 N N . LEU A 1 528 ? -9.574 16.570 16.115 1.00 85.56 528 LEU A N 1
ATOM 4154 C CA . LEU A 1 528 ? -9.712 15.575 17.187 1.00 85.56 528 LEU A CA 1
ATOM 4155 C C . LEU A 1 528 ? -10.863 15.897 18.145 1.00 85.56 528 LEU A C 1
ATOM 4157 O O . LEU A 1 528 ? -11.667 15.019 18.446 1.00 85.56 528 LEU A O 1
ATOM 4161 N N . GLU A 1 529 ? -10.952 17.143 18.609 1.00 86.94 529 GLU A N 1
ATOM 4162 C CA . GLU A 1 529 ? -11.965 17.606 19.561 1.00 86.94 529 GLU A CA 1
ATOM 4163 C C . GLU A 1 529 ? -13.383 17.419 19.006 1.00 86.94 529 GLU A C 1
ATOM 4165 O O . GLU A 1 529 ? -14.289 17.064 19.762 1.00 86.94 529 GLU A O 1
ATOM 4170 N N . SER A 1 530 ? -13.575 17.540 17.687 1.00 85.88 530 SER A N 1
ATOM 4171 C CA . SER A 1 530 ? -14.861 17.257 17.037 1.00 85.88 530 SER A CA 1
ATOM 4172 C C . SER A 1 530 ? -15.305 15.790 17.179 1.00 85.88 530 SER A C 1
ATOM 4174 O O . SER A 1 530 ? -16.506 15.517 17.299 1.00 85.88 530 SER A O 1
ATOM 4176 N N . PHE A 1 531 ? -14.347 14.859 17.271 1.00 86.25 531 PHE A N 1
ATOM 4177 C CA . PHE A 1 531 ? -14.556 13.430 17.519 1.00 86.25 531 PHE A CA 1
ATOM 4178 C C . PHE A 1 531 ? -14.391 13.046 18.999 1.00 86.25 531 PHE A C 1
ATOM 4180 O O . PHE A 1 531 ? -14.531 11.874 19.333 1.00 86.25 531 PHE A O 1
ATOM 4187 N N . MET A 1 532 ? -14.130 13.976 19.921 1.00 85.50 532 MET A N 1
ATOM 4188 C CA . MET A 1 532 ? -14.092 13.671 21.357 1.00 85.50 532 MET A CA 1
ATOM 4189 C C . MET A 1 532 ? -15.496 13.699 21.981 1.00 85.50 532 MET A C 1
ATOM 4191 O O . MET A 1 532 ? -16.440 14.303 21.456 1.00 85.50 532 MET A O 1
ATOM 4195 N N . VAL A 1 533 ? -15.666 13.025 23.122 1.00 83.81 533 VAL A N 1
ATOM 4196 C CA . VAL A 1 533 ? -16.889 13.129 23.935 1.00 83.81 533 VAL A CA 1
ATOM 4197 C C . VAL A 1 533 ? -17.016 14.561 24.479 1.00 83.81 533 VAL A C 1
ATOM 4199 O O . VAL A 1 533 ? -16.048 15.140 24.964 1.00 83.81 533 VAL A O 1
ATOM 4202 N N . LYS A 1 534 ? -18.230 15.134 24.457 1.00 69.56 534 LYS A N 1
ATOM 4203 C CA . LYS A 1 534 ? -18.515 16.536 24.848 1.00 69.56 534 LYS A CA 1
ATOM 4204 C C . LYS A 1 534 ? -18.104 16.920 26.283 1.00 69.56 534 LYS A C 1
ATOM 4206 O O . LYS A 1 534 ? -18.078 18.101 26.596 1.00 69.56 534 LYS A O 1
ATOM 4211 N N . GLN A 1 535 ? -17.845 15.947 27.159 1.00 63.16 535 GLN A N 1
ATOM 4212 C CA . GLN A 1 535 ? -17.339 16.184 28.520 1.00 63.16 535 GLN A CA 1
ATOM 4213 C C . GLN A 1 535 ? -15.819 16.423 28.547 1.00 63.16 535 GLN A C 1
ATOM 4215 O O . GLN A 1 535 ? -15.340 17.152 29.413 1.00 63.16 535 GLN A O 1
ATOM 4220 N N . ASP A 1 536 ? -15.088 15.847 27.588 1.00 61.34 536 ASP A N 1
ATOM 4221 C CA . ASP A 1 536 ? -13.630 15.946 27.476 1.00 61.34 536 ASP A CA 1
ATOM 4222 C C . ASP A 1 536 ? -13.206 17.065 26.499 1.00 61.34 536 ASP A C 1
ATOM 4224 O O . ASP A 1 536 ? -12.105 17.612 26.621 1.00 61.34 536 ASP A O 1
ATOM 4228 N N . ALA A 1 537 ? -14.094 17.455 25.572 1.00 55.69 537 ALA A N 1
ATOM 4229 C CA . ALA A 1 537 ? -13.961 18.646 24.730 1.00 55.69 537 ALA A CA 1
ATOM 4230 C C . ALA A 1 537 ? -14.352 19.920 25.519 1.00 55.69 537 ALA A C 1
ATOM 4232 O O . ALA A 1 537 ? -15.380 19.930 26.199 1.00 55.69 537 ALA A O 1
ATOM 4233 N N . PRO A 1 538 ? -13.569 21.013 25.476 1.00 46.22 538 PRO A N 1
ATOM 4234 C CA . PRO A 1 538 ? -13.875 22.202 26.264 1.00 46.22 538 PRO A CA 1
ATOM 4235 C C . PRO A 1 538 ? -15.130 22.920 25.754 1.00 46.22 538 PRO A C 1
ATOM 4237 O O . PRO A 1 538 ? -15.255 23.229 24.574 1.00 46.22 538 PRO A O 1
ATOM 4240 N N . ALA A 1 539 ? -16.042 23.238 26.672 1.00 43.59 539 ALA A N 1
ATOM 4241 C CA . ALA A 1 539 ? -17.183 24.099 26.401 1.00 43.59 539 ALA A CA 1
ATOM 4242 C C . ALA A 1 539 ? -16.728 25.563 26.242 1.00 43.59 539 ALA A C 1
ATOM 4244 O O . ALA A 1 539 ? -16.432 26.229 27.233 1.00 43.59 539 ALA A O 1
ATOM 4245 N N . GLU A 1 540 ? -16.727 26.091 25.019 1.00 37.94 540 GLU A N 1
ATOM 4246 C CA . GLU A 1 540 ? -16.693 27.539 24.755 1.00 37.94 540 GLU A CA 1
ATOM 4247 C C . GLU A 1 540 ? -18.119 28.119 24.749 1.00 37.94 540 GLU A C 1
ATOM 4249 O O . GLU A 1 540 ? -18.597 28.677 23.768 1.00 37.94 540 GLU A O 1
ATOM 4254 N N . GLY A 1 541 ? -18.838 27.941 25.860 1.00 39.41 541 GLY A N 1
ATOM 4255 C CA . GLY A 1 541 ? -20.156 28.540 26.091 1.00 39.41 541 GLY A CA 1
ATOM 4256 C C . GLY A 1 541 ? -20.112 29.588 27.211 1.00 39.41 541 GLY A C 1
ATOM 4257 O O . GLY A 1 541 ? -19.275 29.473 28.114 1.00 39.41 541 GLY A O 1
ATOM 4258 N N . PRO A 1 542 ? -21.005 30.600 27.211 1.00 37.38 542 PRO A N 1
ATOM 4259 C CA . PRO A 1 542 ? -21.050 31.606 28.268 1.00 37.38 542 PRO A CA 1
ATOM 4260 C C . PRO A 1 542 ? -21.283 30.933 29.623 1.00 37.38 542 PRO A C 1
ATOM 4262 O O . PRO A 1 542 ? -22.077 29.999 29.731 1.00 37.38 542 PRO A O 1
ATOM 4265 N N . LYS A 1 543 ? -20.591 31.415 30.662 1.00 39.91 543 LYS A N 1
ATOM 4266 C CA . LYS A 1 543 ? -20.643 30.900 32.039 1.00 39.91 543 LYS A CA 1
ATOM 4267 C C . LYS A 1 543 ? -22.077 30.909 32.600 1.00 39.91 543 LYS A C 1
ATOM 4269 O O . LYS A 1 543 ? -22.489 31.855 33.265 1.00 39.91 543 LYS A O 1
ATOM 4274 N N . GLY A 1 544 ? -22.821 29.832 32.362 1.00 36.41 544 GLY A N 1
ATOM 4275 C CA . GLY A 1 544 ? -24.098 29.527 33.001 1.00 36.41 544 GLY A CA 1
ATOM 4276 C C . GLY A 1 544 ? -23.892 28.920 34.391 1.00 36.41 544 GLY A C 1
ATOM 4277 O O . GLY A 1 544 ? -22.996 28.106 34.605 1.00 36.41 544 GLY A O 1
ATOM 4278 N N . LYS A 1 545 ? -24.707 29.366 35.349 1.00 37.50 545 LYS A N 1
ATOM 4279 C CA . LYS A 1 545 ? -24.639 29.095 36.795 1.00 37.50 545 LYS A CA 1
ATOM 4280 C C . LYS A 1 545 ? -24.432 27.612 37.159 1.00 37.50 545 LYS A C 1
ATOM 4282 O O . LYS A 1 545 ? -25.096 26.725 36.634 1.00 37.50 545 LYS A O 1
ATOM 4287 N N . LYS A 1 546 ? -23.566 27.375 38.156 1.00 35.94 546 LYS A N 1
ATOM 4288 C CA . LYS A 1 546 ? -23.343 26.078 38.820 1.00 35.94 546 LYS A CA 1
ATOM 4289 C C . LYS A 1 546 ? -24.647 25.540 39.430 1.00 35.94 546 LYS A C 1
ATOM 4291 O O . LYS A 1 546 ? -25.034 25.957 40.519 1.00 35.94 546 LYS A O 1
ATOM 4296 N N . GLY A 1 547 ? -25.286 24.586 38.758 1.00 36.19 547 GLY A N 1
ATOM 4297 C CA . GLY A 1 547 ? -26.295 23.709 39.353 1.00 36.19 547 GLY A CA 1
ATOM 4298 C C . GLY A 1 547 ? -25.620 22.574 40.126 1.00 36.19 547 GLY A C 1
ATOM 4299 O O . GLY A 1 547 ? -24.817 21.828 39.568 1.00 36.19 547 GLY A O 1
ATOM 4300 N N . LYS A 1 548 ? -25.915 22.465 41.424 1.00 36.44 548 LYS A N 1
ATOM 4301 C CA . LYS A 1 548 ? -25.518 21.337 42.276 1.00 36.44 548 LYS A CA 1
ATOM 4302 C C . LYS A 1 548 ? -26.301 20.080 41.870 1.00 36.44 548 LYS A C 1
ATOM 4304 O O . LYS A 1 548 ? -27.516 20.143 41.731 1.00 36.44 548 LYS A O 1
ATOM 4309 N N . GLY A 1 549 ? -25.603 18.946 41.784 1.00 40.00 549 GLY A N 1
ATOM 4310 C CA . GLY A 1 549 ? -26.197 17.606 41.779 1.00 40.00 549 GLY A CA 1
ATOM 4311 C C . GLY A 1 549 ? -26.348 16.961 40.400 1.00 40.00 549 GLY A C 1
ATOM 4312 O O . GLY A 1 549 ? -27.320 17.220 39.704 1.00 40.00 549 GLY A O 1
ATOM 4313 N N . LYS A 1 550 ? -25.401 16.076 40.050 1.00 33.81 550 LYS A N 1
ATOM 4314 C CA . LYS A 1 550 ? -25.613 14.800 39.329 1.00 33.81 550 LYS A CA 1
ATOM 4315 C C . LYS A 1 550 ? -24.277 14.059 39.189 1.00 33.81 550 LYS A C 1
ATOM 4317 O O . LYS A 1 550 ? -23.616 14.081 38.155 1.00 33.81 550 LYS A O 1
ATOM 4322 N N . ALA A 1 551 ? -23.874 13.385 40.260 1.00 38.91 551 ALA A N 1
ATOM 4323 C CA . ALA A 1 551 ? -22.913 12.295 40.177 1.00 38.91 551 ALA A CA 1
ATOM 4324 C C . ALA A 1 551 ? -23.657 11.049 39.665 1.00 38.91 551 ALA A C 1
ATOM 4326 O O . ALA A 1 551 ? -24.191 10.319 40.484 1.00 38.91 551 ALA A O 1
ATOM 4327 N N . ALA A 1 552 ? -23.785 10.885 38.338 1.00 37.44 552 ALA A N 1
ATOM 4328 C CA . ALA A 1 552 ? -24.111 9.620 37.637 1.00 37.44 552 ALA A CA 1
ATOM 4329 C C . ALA A 1 552 ? -24.400 9.838 36.130 1.00 37.44 552 ALA A C 1
ATOM 4331 O O . ALA A 1 552 ? -25.435 9.420 35.626 1.00 37.44 552 ALA A O 1
ATOM 4332 N N . LEU A 1 553 ? -23.514 10.510 35.385 1.00 40.91 553 LEU A N 1
ATOM 4333 C CA . LEU A 1 553 ? -23.595 10.540 33.911 1.00 40.91 553 LEU A CA 1
ATOM 4334 C C . LEU A 1 553 ? -22.196 10.572 33.263 1.00 40.91 553 LEU A C 1
ATOM 4336 O O . LEU A 1 553 ? -21.951 11.274 32.284 1.00 40.91 553 LEU A O 1
ATOM 4340 N N . LYS A 1 554 ? -21.245 9.839 33.853 1.00 42.44 554 LYS A N 1
ATOM 4341 C CA . LYS A 1 554 ? -19.936 9.586 33.237 1.00 42.44 554 LYS A CA 1
ATOM 4342 C C . LYS A 1 554 ? -20.159 8.564 32.111 1.00 42.44 554 LYS A C 1
ATOM 4344 O O . LYS A 1 554 ? -20.732 7.518 32.391 1.00 42.44 554 LYS A O 1
ATOM 4349 N N . ASN A 1 555 ? -19.732 8.856 30.879 1.00 46.41 555 ASN A N 1
ATOM 4350 C CA . ASN A 1 555 ? -19.632 7.922 29.731 1.00 46.41 555 ASN A CA 1
ATOM 4351 C C . ASN A 1 555 ? -20.780 7.853 28.698 1.00 46.41 555 ASN A C 1
ATOM 4353 O O . ASN A 1 555 ? -20.787 6.922 27.892 1.00 46.41 555 ASN A O 1
ATOM 4357 N N . GLN A 1 556 ? -21.719 8.805 28.620 1.00 49.56 556 GLN A N 1
ATOM 4358 C CA . GLN A 1 556 ? -22.655 8.799 27.480 1.00 49.56 556 GLN A CA 1
ATOM 4359 C C . GLN A 1 556 ? -21.913 9.073 26.158 1.00 49.56 556 GLN A C 1
ATOM 4361 O O . GLN A 1 556 ? -21.465 10.190 25.909 1.00 49.56 556 GLN A O 1
ATOM 4366 N N . GLY A 1 557 ? -21.805 8.039 25.317 1.00 64.06 557 GLY A N 1
ATOM 4367 C CA . GLY A 1 557 ? -21.323 8.131 23.939 1.00 64.06 557 GLY A CA 1
ATOM 4368 C C . GLY A 1 557 ? -19.904 7.624 23.672 1.00 64.06 557 GLY A C 1
ATOM 4369 O O . GLY A 1 557 ? -19.477 7.741 22.534 1.00 64.06 557 GLY A O 1
ATOM 4370 N N . LYS A 1 558 ? -19.173 7.065 24.651 1.00 80.31 558 LYS A N 1
ATOM 4371 C CA . LYS A 1 558 ? -17.852 6.452 24.392 1.00 80.31 558 LYS A CA 1
ATOM 4372 C C . LYS A 1 558 ? -18.001 5.199 23.518 1.00 80.31 558 LYS A C 1
ATOM 4374 O O . LYS A 1 558 ? -18.843 4.349 23.806 1.00 80.31 558 LYS A O 1
ATOM 4379 N N . VAL A 1 559 ? -17.141 5.052 22.510 1.00 85.56 559 VAL A N 1
ATOM 4380 C CA . VAL A 1 559 ? -17.017 3.799 21.752 1.00 85.56 559 VAL A CA 1
ATOM 4381 C C . VAL A 1 559 ? -16.292 2.751 22.594 1.00 85.56 559 VAL A C 1
ATOM 4383 O O . VAL A 1 559 ? -15.170 2.970 23.050 1.00 85.56 559 VAL A O 1
ATOM 4386 N N . ASP A 1 560 ? -16.930 1.597 22.780 1.00 88.62 560 ASP A N 1
ATOM 4387 C CA . ASP A 1 560 ? -16.281 0.429 23.369 1.00 88.62 560 ASP A CA 1
ATOM 4388 C C . ASP A 1 560 ? -15.484 -0.335 22.300 1.00 88.62 560 ASP A C 1
ATOM 4390 O O . ASP A 1 560 ? -16.041 -0.826 21.311 1.00 88.62 560 ASP A O 1
ATOM 4394 N N . TRP A 1 561 ? -14.171 -0.420 22.498 1.00 89.81 561 TRP A N 1
ATOM 4395 C CA . TRP A 1 561 ? -13.238 -1.083 21.588 1.00 89.81 561 TRP A CA 1
ATOM 4396 C C . TRP A 1 561 ? -13.009 -2.559 21.925 1.00 89.81 561 TRP A C 1
ATOM 4398 O O . TRP A 1 561 ? -12.245 -3.214 21.216 1.00 89.81 561 TRP A O 1
ATOM 4408 N N . THR A 1 562 ? -13.645 -3.097 22.972 1.00 89.88 562 THR A N 1
ATOM 4409 C CA . THR A 1 562 ? -13.483 -4.504 23.354 1.00 89.88 562 THR A CA 1
ATOM 4410 C C . THR A 1 562 ? -13.848 -5.445 22.189 1.00 89.88 562 THR A C 1
ATOM 4412 O O . THR A 1 562 ? -14.932 -5.334 21.612 1.00 89.88 562 THR A O 1
ATOM 4415 N N . PRO A 1 563 ? -12.951 -6.367 21.779 1.00 90.06 563 PRO A N 1
ATOM 4416 C CA . PRO A 1 563 ? -13.229 -7.261 20.660 1.00 90.06 563 PRO A CA 1
ATOM 4417 C C . PRO A 1 563 ? -14.301 -8.291 21.029 1.00 90.06 563 PRO A C 1
ATOM 4419 O O . PRO A 1 563 ? -14.115 -9.072 21.963 1.00 90.06 563 PRO A O 1
ATOM 4422 N N . VAL A 1 564 ? -15.390 -8.334 20.261 1.00 92.06 564 VAL A N 1
ATOM 4423 C CA . VAL A 1 564 ? -16.484 -9.302 20.431 1.00 92.06 564 VAL A CA 1
ATOM 4424 C C . VAL A 1 564 ? -16.418 -10.363 19.329 1.00 92.06 564 VAL A C 1
ATOM 4426 O O . VAL A 1 564 ? -16.233 -10.051 18.153 1.00 92.06 564 VAL A O 1
ATOM 4429 N N . SER A 1 565 ? -16.564 -11.636 19.704 1.00 92.88 565 SER A N 1
ATOM 4430 C CA . SER A 1 565 ? -16.535 -12.757 18.755 1.00 92.88 565 SER A CA 1
ATOM 4431 C C . SER A 1 565 ? -17.714 -12.683 17.780 1.00 92.88 565 SER A C 1
ATOM 4433 O O . SER A 1 565 ? -18.858 -12.527 18.205 1.00 92.88 565 SER A O 1
ATOM 4435 N N . GLY A 1 566 ? -17.439 -12.782 16.476 1.00 92.00 566 GLY A N 1
ATOM 4436 C CA . GLY A 1 566 ? -18.465 -12.707 15.429 1.00 92.00 566 GLY A CA 1
ATOM 4437 C C . GLY A 1 566 ? -19.046 -11.304 15.215 1.00 92.00 566 GLY A C 1
ATOM 4438 O O . GLY A 1 566 ? -20.059 -11.159 14.529 1.00 92.00 566 GLY A O 1
ATOM 4439 N N . GLN A 1 567 ? -18.429 -10.266 15.792 1.00 94.38 567 GLN A N 1
ATOM 4440 C CA . GLN A 1 567 ? -18.805 -8.878 15.544 1.00 94.38 567 GLN A CA 1
ATOM 4441 C C . GLN A 1 567 ? -17.912 -8.256 14.468 1.00 94.38 567 GLN A C 1
ATOM 4443 O O . GLN A 1 567 ? -16.685 -8.344 14.535 1.00 94.38 567 GLN A O 1
ATOM 4448 N N . LEU A 1 568 ? -18.534 -7.575 13.509 1.00 95.94 568 LEU A N 1
ATOM 4449 C CA . LEU A 1 568 ? -17.874 -6.731 12.521 1.00 95.94 568 LEU A CA 1
ATOM 4450 C C . LEU A 1 568 ? -18.087 -5.263 12.882 1.00 95.94 568 LEU A C 1
ATOM 4452 O O . LEU A 1 568 ? -19.211 -4.766 12.830 1.00 95.94 568 LEU A O 1
ATOM 4456 N N . THR A 1 569 ? -17.013 -4.565 13.235 1.00 96.38 569 THR A N 1
ATOM 4457 C CA . THR A 1 569 ? -17.025 -3.108 13.393 1.00 96.38 569 THR A CA 1
ATOM 4458 C C . THR A 1 569 ? -16.587 -2.464 12.082 1.00 96.38 569 THR A C 1
ATOM 4460 O O . THR A 1 569 ? -15.456 -2.654 11.657 1.00 96.38 569 THR A O 1
ATOM 4463 N N . ILE A 1 570 ? -17.464 -1.704 11.440 1.00 95.31 570 ILE A N 1
ATOM 4464 C CA . ILE A 1 570 ? -17.169 -0.926 10.237 1.00 95.31 570 ILE A CA 1
ATOM 4465 C C . ILE A 1 570 ? -16.980 0.522 10.672 1.00 95.31 570 ILE A C 1
ATOM 4467 O O . ILE A 1 570 ? -17.895 1.120 11.230 1.00 95.31 570 ILE A O 1
ATOM 4471 N N . VAL A 1 571 ? -15.800 1.084 10.451 1.00 95.62 571 VAL A N 1
ATOM 4472 C CA . VAL A 1 571 ? -15.548 2.515 10.614 1.00 95.62 571 VAL A CA 1
ATOM 4473 C C . VAL A 1 571 ? -15.749 3.146 9.246 1.00 95.62 571 VAL A C 1
ATOM 4475 O O . VAL A 1 571 ? -14.872 3.073 8.386 1.00 95.62 571 VAL A O 1
ATOM 4478 N N . ASP A 1 572 ? -16.937 3.705 9.050 1.00 92.69 572 ASP A N 1
ATOM 4479 C CA . ASP A 1 572 ? -17.353 4.342 7.808 1.00 92.69 572 ASP A CA 1
ATOM 4480 C C . ASP A 1 572 ? -17.241 5.857 7.972 1.00 92.69 572 ASP A C 1
ATOM 4482 O O . ASP A 1 572 ? -18.082 6.485 8.617 1.00 92.69 572 ASP A O 1
ATOM 4486 N N . LEU A 1 573 ? -16.168 6.434 7.427 1.00 91.19 573 LEU A N 1
ATOM 4487 C CA . LEU A 1 573 ? -15.887 7.871 7.504 1.00 91.19 573 LEU A CA 1
ATOM 4488 C C . LEU A 1 573 ? -16.346 8.637 6.261 1.00 91.19 573 LEU A C 1
ATOM 4490 O O . LEU A 1 573 ? -15.923 9.775 6.062 1.00 91.19 573 LEU A O 1
ATOM 4494 N N . SER A 1 574 ? -17.215 8.041 5.446 1.00 87.62 574 SER A N 1
ATOM 4495 C CA . SER A 1 574 ? -17.747 8.658 4.232 1.00 87.62 574 SER A CA 1
ATOM 4496 C C . SER A 1 574 ? -18.653 9.836 4.607 1.00 87.62 574 SER A C 1
ATOM 4498 O O . SER A 1 574 ? -19.799 9.673 5.035 1.00 87.62 574 SER A O 1
ATOM 4500 N N . CYS A 1 575 ? -18.108 11.049 4.546 1.00 84.75 575 CYS A N 1
ATOM 4501 C CA . CYS A 1 575 ? -18.780 12.283 4.937 1.00 84.75 575 CYS A CA 1
ATOM 4502 C C . CYS A 1 575 ? -18.185 13.463 4.155 1.00 84.75 575 CYS A C 1
ATOM 4504 O O . CYS A 1 575 ? -16.960 13.583 4.121 1.00 84.75 575 CYS A O 1
ATOM 4506 N N . PRO A 1 576 ? -19.009 14.389 3.623 1.00 83.00 576 PRO A N 1
ATOM 4507 C CA . PRO A 1 576 ? -18.517 15.584 2.927 1.00 83.00 576 PRO A CA 1
ATOM 4508 C C . PRO A 1 576 ? -17.568 16.456 3.762 1.00 83.00 576 PRO A C 1
ATOM 4510 O O . PRO A 1 576 ? -16.744 17.185 3.220 1.00 83.00 576 PRO A O 1
ATOM 4513 N N . CYS A 1 577 ? -17.678 16.388 5.093 1.00 83.12 577 CYS A N 1
ATOM 4514 C CA . CYS A 1 577 ? -16.848 17.155 6.020 1.00 83.12 577 CYS A CA 1
ATOM 4515 C C . CYS A 1 577 ? -15.536 16.454 6.411 1.00 83.12 577 CYS A C 1
ATOM 4517 O O . CYS A 1 577 ? -14.782 17.023 7.198 1.00 83.12 577 CYS A O 1
ATOM 4519 N N . VAL A 1 578 ? -15.282 15.228 5.936 1.00 87.00 578 VAL A N 1
ATOM 4520 C CA . VAL A 1 578 ? -14.089 14.441 6.281 1.00 87.00 578 VAL A CA 1
ATOM 4521 C C . VAL A 1 578 ? -13.243 14.223 5.031 1.00 87.00 578 VAL A C 1
ATOM 4523 O O . VAL A 1 578 ? -13.673 13.577 4.075 1.00 87.00 578 VAL A O 1
ATOM 4526 N N . THR A 1 579 ? -12.015 14.739 5.041 1.00 89.31 579 THR A N 1
ATOM 4527 C CA . THR A 1 579 ? -11.067 14.523 3.937 1.00 89.31 579 THR A CA 1
ATOM 4528 C C . THR A 1 579 ? -10.389 13.152 4.035 1.00 89.31 579 THR A C 1
ATOM 4530 O O . THR A 1 579 ? -10.356 12.534 5.102 1.00 89.31 579 THR A O 1
ATOM 4533 N N . ALA A 1 580 ? -9.797 12.678 2.936 1.00 90.06 580 ALA A N 1
ATOM 4534 C CA . ALA A 1 580 ? -9.035 11.427 2.900 1.00 90.06 580 ALA A CA 1
ATOM 4535 C C . ALA A 1 580 ? -7.873 11.400 3.917 1.00 90.06 580 ALA A C 1
ATOM 4537 O O . ALA A 1 580 ? -7.616 10.377 4.557 1.00 90.06 580 ALA A O 1
ATOM 4538 N N . GLU A 1 581 ? -7.190 12.531 4.112 1.00 87.75 581 GLU A N 1
ATOM 4539 C CA . GLU A 1 581 ? -6.097 12.675 5.081 1.00 87.75 581 GLU A CA 1
ATOM 4540 C C . GLU A 1 581 ? -6.611 12.558 6.518 1.00 87.75 581 GLU A C 1
ATOM 4542 O O . GLU A 1 581 ? -6.029 11.844 7.341 1.00 87.75 581 GLU A O 1
ATOM 4547 N N . GLN A 1 582 ? -7.737 13.214 6.814 1.00 88.31 582 GLN A N 1
ATOM 4548 C CA . GLN A 1 582 ? -8.396 13.100 8.113 1.00 88.31 582 GLN A CA 1
ATOM 4549 C C . GLN A 1 582 ? -8.846 11.659 8.364 1.00 88.31 582 GLN A C 1
ATOM 4551 O O . GLN A 1 582 ? -8.581 11.127 9.445 1.00 88.31 582 GLN A O 1
ATOM 4556 N N . ALA A 1 583 ? -9.439 11.001 7.364 1.00 91.50 583 ALA A N 1
ATOM 4557 C CA . ALA A 1 583 ? -9.839 9.602 7.449 1.00 91.50 583 ALA A CA 1
ATOM 4558 C C . ALA A 1 583 ? -8.646 8.688 7.775 1.00 91.50 583 ALA A C 1
ATOM 4560 O O . ALA A 1 583 ? -8.741 7.901 8.713 1.00 91.50 583 ALA A O 1
ATOM 4561 N N . CYS A 1 584 ? -7.493 8.853 7.112 1.00 91.88 584 CYS A N 1
ATOM 4562 C CA . CYS A 1 584 ? -6.271 8.098 7.428 1.00 91.88 584 CYS A CA 1
ATOM 4563 C C . CYS A 1 584 ? -5.818 8.285 8.882 1.00 91.88 584 CYS A C 1
ATOM 4565 O O . CYS A 1 584 ? -5.501 7.307 9.561 1.00 91.88 584 CYS A O 1
ATOM 4567 N N . SER A 1 585 ? -5.818 9.524 9.385 1.00 89.56 585 SER A N 1
ATOM 4568 C CA . SER A 1 585 ? -5.421 9.803 10.773 1.00 89.56 585 SER A CA 1
ATOM 4569 C C . SER A 1 585 ? -6.371 9.167 11.798 1.00 89.56 585 SER A C 1
ATOM 4571 O O . SER A 1 585 ? -5.934 8.628 12.815 1.00 89.56 585 SER A O 1
ATOM 4573 N N . LEU A 1 586 ? -7.675 9.164 11.505 1.00 91.81 586 LEU A N 1
ATOM 4574 C CA . LEU A 1 586 ? -8.700 8.548 12.344 1.00 91.81 586 LEU A CA 1
ATOM 4575 C C . LEU A 1 586 ? -8.638 7.017 12.268 1.00 91.81 586 LEU A C 1
ATOM 4577 O O . LEU A 1 586 ? -8.761 6.354 13.299 1.00 91.81 586 LEU A O 1
ATOM 4581 N N . PHE A 1 587 ? -8.390 6.446 11.087 1.00 94.88 587 PHE A N 1
ATOM 4582 C CA . PHE A 1 587 ? -8.175 5.011 10.909 1.00 94.88 587 PHE A CA 1
ATOM 4583 C C . PHE A 1 587 ? -6.928 4.519 11.649 1.00 94.88 587 PHE A C 1
ATOM 4585 O O . PHE A 1 587 ? -6.998 3.461 12.272 1.00 94.88 587 PHE A O 1
ATOM 4592 N N . ASP A 1 588 ? -5.832 5.287 11.681 1.00 92.94 588 ASP A N 1
ATOM 4593 C CA . ASP A 1 588 ? -4.639 4.962 12.484 1.00 92.94 588 ASP A CA 1
ATOM 4594 C C . ASP A 1 588 ? -4.977 4.847 13.978 1.00 92.94 588 ASP A C 1
ATOM 4596 O O . ASP A 1 588 ? -4.621 3.867 14.640 1.00 92.94 588 ASP A O 1
ATOM 4600 N N . ILE A 1 589 ? -5.748 5.807 14.502 1.00 91.56 589 ILE A N 1
ATOM 4601 C CA . ILE A 1 589 ? -6.219 5.787 15.892 1.00 91.56 589 ILE A CA 1
ATOM 4602 C C . ILE A 1 589 ? -7.089 4.551 16.148 1.00 91.56 589 ILE A C 1
ATOM 4604 O O . ILE A 1 589 ? -6.848 3.825 17.115 1.00 91.56 589 ILE A O 1
ATOM 4608 N N . CYS A 1 590 ? -8.066 4.282 15.280 1.00 94.44 590 CYS A N 1
ATOM 4609 C CA . CYS A 1 590 ? -8.978 3.145 15.408 1.00 94.44 590 CYS A CA 1
ATOM 4610 C C . CYS A 1 590 ? -8.239 1.799 15.332 1.00 94.44 590 CYS A C 1
ATOM 4612 O O . CYS A 1 590 ? -8.496 0.903 16.137 1.00 94.44 590 CYS A O 1
ATOM 4614 N N . LEU A 1 591 ? -7.283 1.664 14.407 1.00 94.88 591 LEU A N 1
ATOM 4615 C CA . LEU A 1 591 ? -6.438 0.480 14.262 1.00 94.88 591 LEU A CA 1
ATOM 4616 C C . LEU A 1 591 ? -5.627 0.242 15.534 1.00 94.88 591 LEU A C 1
ATOM 4618 O O . LEU A 1 591 ? -5.613 -0.863 16.076 1.00 94.88 591 LEU A O 1
ATOM 4622 N N . SER A 1 592 ? -4.980 1.291 16.037 1.00 93.00 592 SER A N 1
ATOM 4623 C CA . SER A 1 592 ? -4.175 1.224 17.251 1.00 93.00 592 SER A CA 1
ATOM 4624 C C . SER A 1 592 ? -5.027 0.850 18.470 1.00 93.00 592 SER A C 1
ATOM 4626 O O . SER A 1 592 ? -4.620 -0.022 19.236 1.00 93.00 592 SER A O 1
ATOM 4628 N N . LEU A 1 593 ? -6.225 1.427 18.621 1.00 92.88 593 LEU A N 1
ATOM 4629 C CA . LEU A 1 593 ? -7.154 1.103 19.710 1.00 92.88 593 LEU A CA 1
ATOM 4630 C C . LEU A 1 593 ? -7.637 -0.345 19.658 1.00 92.88 593 LEU A C 1
ATOM 4632 O O . LEU A 1 593 ? -7.686 -1.003 20.697 1.00 92.88 593 LEU A O 1
ATOM 4636 N N . PHE A 1 594 ? -7.952 -0.852 18.467 1.00 93.88 594 PHE A N 1
ATOM 4637 C CA . PHE A 1 594 ? -8.404 -2.226 18.268 1.00 93.88 594 PHE A CA 1
ATOM 4638 C C . PHE A 1 594 ? -7.291 -3.259 18.503 1.00 93.88 594 PHE A C 1
ATOM 4640 O O . PHE A 1 594 ? -7.536 -4.326 19.072 1.00 93.88 594 PHE A O 1
ATOM 4647 N N . LEU A 1 595 ? -6.052 -2.957 18.102 1.00 91.88 595 LEU A N 1
ATOM 4648 C CA . LEU A 1 595 ? -4.905 -3.851 18.293 1.00 91.88 595 LEU A CA 1
ATOM 4649 C C . LEU A 1 595 ? -4.366 -3.846 19.734 1.00 91.88 595 LEU A C 1
ATOM 4651 O O . LEU A 1 595 ? -3.866 -4.870 20.196 1.00 91.88 595 LEU A O 1
ATOM 4655 N N . GLU A 1 596 ? -4.518 -2.753 20.480 1.00 89.94 596 GLU A N 1
ATOM 4656 C CA . GLU A 1 596 ? -4.071 -2.664 21.880 1.00 89.94 596 GLU A CA 1
ATOM 4657 C C . GLU A 1 596 ? -4.919 -3.474 22.867 1.00 89.94 596 GLU A C 1
ATOM 4659 O O . GLU A 1 596 ? -4.434 -3.816 23.948 1.00 89.94 596 GLU A O 1
ATOM 4664 N N . GLN A 1 597 ? -6.164 -3.808 22.517 1.00 89.94 597 GLN A N 1
ATOM 4665 C CA . GLN A 1 597 ? -7.028 -4.568 23.418 1.00 89.94 597 GLN A CA 1
ATOM 4666 C C . GLN A 1 597 ? -6.431 -5.942 23.725 1.00 89.94 597 GLN A C 1
ATOM 4668 O O . GLN A 1 597 ? -6.013 -6.674 22.825 1.00 89.94 597 GLN A O 1
ATOM 4673 N N . LYS A 1 598 ? -6.420 -6.325 25.002 1.00 85.50 598 LYS A N 1
ATOM 4674 C CA . LYS A 1 598 ? -6.057 -7.687 25.406 1.00 85.50 598 LYS A CA 1
ATOM 4675 C C . LYS A 1 598 ? -7.233 -8.607 25.104 1.00 85.50 598 LYS A C 1
ATOM 4677 O O . LYS A 1 598 ? -8.328 -8.392 25.610 1.00 85.50 598 LYS A O 1
ATOM 4682 N N . THR A 1 599 ? -7.016 -9.614 24.267 1.00 86.12 599 THR A N 1
ATOM 4683 C CA . THR A 1 599 ? -8.037 -10.616 23.956 1.00 86.12 599 THR A CA 1
ATOM 4684 C C . THR A 1 599 ? -7.390 -11.924 23.525 1.00 86.12 599 THR A C 1
ATOM 4686 O O . THR A 1 599 ? -6.343 -11.914 22.878 1.00 86.12 599 THR A O 1
ATOM 4689 N N . ASP A 1 600 ? -8.055 -13.029 23.853 1.00 84.62 600 ASP A N 1
ATOM 4690 C CA . ASP A 1 600 ? -7.725 -14.374 23.375 1.00 84.62 600 ASP A CA 1
ATOM 4691 C C . ASP A 1 600 ? -8.409 -14.697 22.035 1.00 84.62 600 ASP A C 1
ATOM 4693 O O . ASP A 1 600 ? -8.289 -15.812 21.518 1.00 84.62 600 ASP A O 1
ATOM 4697 N N . LEU A 1 601 ? -9.192 -13.756 21.494 1.00 88.44 601 LEU A N 1
ATOM 4698 C CA . LEU A 1 601 ? -9.832 -13.858 20.188 1.00 88.44 601 LEU A CA 1
ATOM 4699 C C . LEU A 1 601 ? -8.851 -13.443 19.090 1.00 88.44 601 LEU A C 1
ATOM 4701 O O . LEU A 1 601 ? -8.142 -12.441 19.206 1.00 88.44 601 LEU A O 1
ATOM 4705 N N . GLY A 1 602 ? -8.853 -14.191 17.986 1.00 90.75 602 GLY A N 1
ATOM 4706 C CA . GLY A 1 602 ? -8.168 -13.741 16.781 1.00 90.75 602 GLY A CA 1
ATOM 4707 C C . GLY A 1 602 ? -8.896 -12.546 16.162 1.00 90.75 602 GLY A C 1
ATOM 4708 O O . GLY A 1 602 ? -10.096 -12.339 16.370 1.00 90.75 602 GLY A O 1
ATOM 4709 N N . ARG A 1 603 ? -8.153 -11.752 15.396 1.00 95.06 603 ARG A N 1
ATOM 4710 C CA . ARG A 1 603 ? -8.633 -10.488 14.830 1.00 95.06 603 ARG A CA 1
ATOM 4711 C C . ARG A 1 603 ? -8.527 -10.512 13.314 1.00 95.06 603 ARG A C 1
ATOM 4713 O O . ARG A 1 603 ? -7.623 -11.148 12.768 1.00 95.06 603 ARG A O 1
ATOM 4720 N N . VAL A 1 604 ? -9.428 -9.807 12.645 1.00 96.75 604 VAL A N 1
ATOM 4721 C CA . VAL A 1 604 ? -9.337 -9.507 11.215 1.00 96.75 604 VAL A CA 1
ATOM 4722 C C . VAL A 1 604 ? -9.541 -8.011 11.004 1.00 96.75 604 VAL A C 1
ATOM 4724 O O . VAL A 1 604 ? -10.484 -7.429 11.531 1.00 96.75 604 VAL A O 1
ATOM 4727 N N . VAL A 1 605 ? -8.626 -7.387 10.274 1.00 97.69 605 VAL A N 1
ATOM 4728 C CA . VAL A 1 605 ? -8.674 -5.981 9.877 1.00 97.69 605 VAL A CA 1
ATOM 4729 C C . VAL A 1 605 ? -8.758 -5.940 8.360 1.00 97.69 605 VAL A C 1
ATOM 4731 O O . VAL A 1 605 ? -7.944 -6.557 7.679 1.00 97.69 605 VAL A O 1
ATOM 4734 N N . ALA A 1 606 ? -9.738 -5.228 7.834 1.00 97.31 606 ALA A N 1
ATOM 4735 C CA . ALA A 1 606 ? -10.004 -5.100 6.416 1.00 97.31 606 ALA A CA 1
ATOM 4736 C C . ALA A 1 606 ? -10.002 -3.625 6.010 1.00 97.31 606 ALA A C 1
ATOM 4738 O O . ALA A 1 606 ? -10.544 -2.773 6.710 1.00 97.31 606 ALA A O 1
ATOM 4739 N N . LEU A 1 607 ? -9.378 -3.325 4.880 1.00 96.31 607 LEU A N 1
ATOM 4740 C CA . LEU A 1 607 ? -9.390 -2.015 4.250 1.00 96.31 607 LEU A CA 1
ATOM 4741 C C . LEU A 1 607 ? -10.161 -2.151 2.949 1.00 96.31 607 LEU A C 1
ATOM 4743 O O . LEU A 1 607 ? -9.745 -2.909 2.070 1.00 96.31 607 LEU A O 1
ATOM 4747 N N . ASP A 1 608 ? -11.280 -1.451 2.852 1.00 93.38 608 ASP A N 1
ATOM 4748 C CA . ASP A 1 608 ? -12.127 -1.456 1.672 1.00 93.38 608 ASP A CA 1
ATOM 4749 C C . ASP A 1 608 ? -11.893 -0.191 0.849 1.00 93.38 608 ASP A C 1
ATOM 4751 O O . ASP A 1 608 ? -11.761 0.896 1.405 1.00 93.38 608 ASP A O 1
ATOM 4755 N N . GLU A 1 609 ? -11.832 -0.340 -0.473 1.00 90.06 609 GLU A N 1
ATOM 4756 C CA . GLU A 1 609 ? -11.601 0.762 -1.413 1.00 90.06 609 GLU A CA 1
ATOM 4757 C C . GLU A 1 609 ? -10.388 1.646 -1.040 1.00 90.06 609 GLU A C 1
ATOM 4759 O O . GLU A 1 609 ? -10.424 2.868 -1.167 1.00 90.06 609 GLU A O 1
ATOM 4764 N N . SER A 1 610 ? -9.276 1.037 -0.608 1.00 92.00 610 SER A N 1
ATOM 4765 C CA . SER A 1 610 ? -8.177 1.764 0.048 1.00 92.00 610 SER A CA 1
ATOM 4766 C C . SER A 1 610 ? -7.525 2.859 -0.799 1.00 92.00 610 SER A C 1
ATOM 4768 O O . SER A 1 610 ? -7.155 3.896 -0.256 1.00 92.00 610 SER A O 1
ATOM 4770 N N . HIS A 1 611 ? -7.468 2.703 -2.125 1.00 89.88 611 HIS A N 1
ATOM 4771 C CA . HIS A 1 611 ? -7.082 3.768 -3.067 1.00 89.88 611 HIS A CA 1
ATOM 4772 C C . HIS A 1 611 ? -7.861 5.089 -2.928 1.00 89.88 611 HIS A C 1
ATOM 4774 O O . HIS A 1 611 ? -7.337 6.116 -3.347 1.00 89.88 611 HIS A O 1
ATOM 4780 N N . LYS A 1 612 ? -9.077 5.106 -2.358 1.00 90.06 612 LYS A N 1
ATOM 4781 C CA . LYS A 1 612 ? -9.853 6.346 -2.168 1.00 90.06 612 LYS A CA 1
ATOM 4782 C C . LYS A 1 612 ? -9.264 7.257 -1.092 1.00 90.06 612 LYS A C 1
ATOM 4784 O O . LYS A 1 612 ? -9.467 8.468 -1.147 1.00 90.06 612 LYS A O 1
ATOM 4789 N N . TYR A 1 613 ? -8.552 6.692 -0.115 1.00 91.38 613 TYR A N 1
ATOM 4790 C CA . TYR A 1 613 ? -8.027 7.448 1.024 1.00 91.38 613 TYR A CA 1
ATOM 4791 C C . TYR A 1 613 ? -6.520 7.282 1.252 1.00 91.38 613 TYR A C 1
ATOM 4793 O O . TYR A 1 613 ? -5.877 8.210 1.740 1.00 91.38 613 TYR A O 1
ATOM 4801 N N . MET A 1 614 ? -5.922 6.156 0.854 1.00 90.06 614 MET A N 1
ATOM 4802 C CA . MET A 1 614 ? -4.481 5.902 0.958 1.00 90.06 614 MET A CA 1
ATOM 4803 C C . MET A 1 614 ? -3.712 6.503 -0.224 1.00 90.06 614 MET A C 1
ATOM 4805 O O . MET A 1 614 ? -3.119 5.797 -1.036 1.00 90.06 614 MET A O 1
ATOM 4809 N N . ASN A 1 615 ? -3.728 7.830 -0.308 1.00 83.75 615 ASN A N 1
ATOM 4810 C CA . ASN A 1 615 ? -2.994 8.593 -1.318 1.00 83.75 615 ASN A CA 1
ATOM 4811 C C . ASN A 1 615 ? -1.535 8.834 -0.887 1.00 83.75 615 ASN A C 1
ATOM 4813 O O . ASN A 1 615 ? -1.136 8.474 0.218 1.00 83.75 615 ASN A O 1
ATOM 4817 N N . ASN A 1 616 ? -0.732 9.509 -1.714 1.00 79.94 616 ASN A N 1
ATOM 4818 C CA . ASN A 1 616 ? 0.651 9.898 -1.381 1.00 79.94 616 ASN A CA 1
ATOM 4819 C C . ASN A 1 616 ? 0.725 11.085 -0.390 1.00 79.94 616 ASN A C 1
ATOM 4821 O O . ASN A 1 616 ? 1.525 12.006 -0.562 1.00 79.94 616 ASN A O 1
ATOM 4825 N N . THR A 1 617 ? -0.138 11.092 0.627 1.00 84.00 617 THR A N 1
ATOM 4826 C CA . THR A 1 617 ? -0.188 12.098 1.696 1.00 84.00 617 THR A CA 1
ATOM 4827 C C . THR A 1 617 ? 0.563 11.606 2.932 1.00 84.00 617 THR A C 1
ATOM 4829 O O . THR A 1 617 ? 0.837 10.416 3.097 1.00 84.00 617 THR A O 1
ATOM 4832 N N . ASN A 1 618 ? 0.926 12.521 3.829 1.00 80.88 618 ASN A N 1
ATOM 4833 C CA . ASN A 1 618 ? 1.729 12.170 5.003 1.00 80.88 618 ASN A CA 1
ATOM 4834 C C . ASN A 1 618 ? 0.929 11.338 6.010 1.00 80.88 618 ASN A C 1
ATOM 4836 O O . ASN A 1 618 ? 1.451 10.386 6.583 1.00 80.88 618 ASN A O 1
ATOM 4840 N N . GLU A 1 619 ? -0.348 11.658 6.181 1.00 83.62 619 GLU A N 1
ATOM 4841 C CA . GLU A 1 619 ? -1.286 10.935 7.035 1.00 83.62 619 GLU A CA 1
ATOM 4842 C C . GLU A 1 619 ? -1.485 9.498 6.534 1.00 83.62 619 GLU A C 1
ATOM 4844 O O . GLU A 1 619 ? -1.470 8.556 7.327 1.00 83.62 619 GLU A O 1
ATOM 4849 N N . SER A 1 620 ? -1.582 9.320 5.214 1.00 87.94 620 SER A N 1
ATOM 4850 C CA . SER A 1 620 ? -1.624 8.002 4.575 1.00 87.94 620 SER A CA 1
ATOM 4851 C C . SER A 1 620 ? -0.322 7.219 4.776 1.00 87.94 620 SER A C 1
ATOM 4853 O O . SER A 1 620 ? -0.366 6.025 5.073 1.00 87.94 620 SER A O 1
ATOM 4855 N N . ASN A 1 621 ? 0.845 7.873 4.710 1.00 87.38 621 ASN A N 1
ATOM 4856 C CA . ASN A 1 621 ? 2.133 7.226 4.991 1.00 87.38 621 ASN A CA 1
ATOM 4857 C C . ASN A 1 621 ? 2.237 6.749 6.448 1.00 87.38 621 ASN A C 1
ATOM 4859 O O . ASN A 1 621 ? 2.674 5.626 6.692 1.00 87.38 621 ASN A O 1
ATOM 4863 N N . VAL A 1 622 ? 1.796 7.558 7.418 1.00 87.44 622 VAL A N 1
ATOM 4864 C CA . VAL A 1 622 ? 1.752 7.152 8.837 1.00 87.44 622 VAL A CA 1
ATOM 4865 C C . VAL A 1 622 ? 0.835 5.943 9.020 1.00 87.44 622 VAL A C 1
ATOM 4867 O O . VAL A 1 622 ? 1.233 4.961 9.648 1.00 87.44 622 VAL A O 1
ATOM 4870 N N . PHE A 1 623 ? -0.356 5.973 8.418 1.00 91.69 623 PHE A N 1
ATOM 4871 C CA . PHE A 1 623 ? -1.286 4.847 8.458 1.00 91.69 623 PHE A CA 1
ATOM 4872 C C . PHE A 1 623 ? -0.704 3.590 7.785 1.00 91.69 623 PHE A C 1
ATOM 4874 O O . PHE A 1 623 ? -0.799 2.489 8.328 1.00 91.69 623 PHE A O 1
ATOM 4881 N N . THR A 1 624 ? -0.016 3.753 6.653 1.00 92.12 624 THR A N 1
ATOM 4882 C CA . THR A 1 624 ? 0.703 2.683 5.946 1.00 92.12 624 THR A CA 1
ATOM 4883 C C . THR A 1 624 ? 1.775 2.047 6.831 1.00 92.12 624 THR A C 1
ATOM 4885 O O . THR A 1 624 ? 1.821 0.825 6.940 1.00 92.12 624 THR A O 1
ATOM 4888 N N . GLU A 1 625 ? 2.603 2.833 7.521 1.00 91.38 625 GLU A N 1
ATOM 4889 C CA . GLU A 1 625 ? 3.631 2.315 8.439 1.00 91.38 625 GLU A CA 1
ATOM 4890 C C . GLU A 1 625 ? 3.031 1.568 9.639 1.00 91.38 625 GLU A C 1
ATOM 4892 O O . GLU A 1 625 ? 3.556 0.532 10.071 1.00 91.38 625 GLU A O 1
ATOM 4897 N N . SER A 1 626 ? 1.898 2.043 10.160 1.00 91.69 626 SER A N 1
ATOM 4898 C CA . SER A 1 626 ? 1.134 1.331 11.187 1.00 91.69 626 SER A CA 1
ATOM 4899 C C . SER A 1 626 ? 0.604 -0.014 10.682 1.00 91.69 626 SER A C 1
ATOM 4901 O O . SER A 1 626 ? 0.714 -1.016 11.396 1.00 91.69 626 SER A O 1
ATOM 4903 N N . LEU A 1 627 ? 0.105 -0.084 9.444 1.00 94.00 627 LEU A N 1
ATOM 4904 C CA . LEU A 1 627 ? -0.318 -1.339 8.810 1.00 94.00 627 LEU A CA 1
ATOM 4905 C C . LEU A 1 627 ? 0.859 -2.283 8.565 1.00 94.00 627 LEU A C 1
ATOM 4907 O O . LEU A 1 627 ? 0.766 -3.454 8.920 1.00 94.00 627 LEU A O 1
ATOM 4911 N N . LEU A 1 628 ? 1.982 -1.794 8.031 1.00 93.44 628 LEU A N 1
ATOM 4912 C CA . LEU A 1 628 ? 3.201 -2.590 7.838 1.00 93.44 628 LEU A CA 1
ATOM 4913 C C . LEU A 1 628 ? 3.684 -3.180 9.168 1.00 93.44 628 LEU A C 1
ATOM 4915 O O . LEU A 1 628 ? 4.030 -4.360 9.247 1.00 93.44 628 LEU A O 1
ATOM 4919 N N . SER A 1 629 ? 3.654 -2.383 10.237 1.00 92.69 629 SER A N 1
ATOM 4920 C CA . SER A 1 629 ? 3.971 -2.841 11.592 1.00 92.69 629 SER A CA 1
ATOM 4921 C C . SER A 1 629 ? 2.990 -3.914 12.076 1.00 92.69 629 SER A C 1
ATOM 4923 O O . SER A 1 629 ? 3.413 -4.918 12.651 1.00 92.69 629 SER A O 1
ATOM 4925 N N . ALA A 1 630 ? 1.692 -3.746 11.813 1.00 93.19 630 ALA A N 1
ATOM 4926 C CA . ALA A 1 630 ? 0.671 -4.731 12.155 1.00 93.19 630 ALA A CA 1
ATOM 4927 C C . ALA A 1 630 ? 0.827 -6.041 11.359 1.00 93.19 630 ALA A C 1
ATOM 4929 O O . ALA A 1 630 ? 0.685 -7.111 11.948 1.00 93.19 630 ALA A O 1
ATOM 4930 N N . ILE A 1 631 ? 1.195 -5.981 10.071 1.00 93.50 631 ILE A N 1
ATOM 4931 C CA . ILE A 1 631 ? 1.496 -7.156 9.234 1.00 93.50 631 ILE A CA 1
ATOM 4932 C C . ILE A 1 631 ? 2.735 -7.882 9.771 1.00 93.50 631 ILE A C 1
ATOM 4934 O O . ILE A 1 631 ? 2.707 -9.096 9.962 1.00 93.50 631 ILE A O 1
ATOM 4938 N N . ARG A 1 632 ? 3.812 -7.159 10.103 1.00 92.31 632 ARG A N 1
ATOM 4939 C CA . ARG A 1 632 ? 5.032 -7.756 10.686 1.00 92.31 632 ARG A CA 1
ATOM 4940 C C . ARG A 1 632 ? 4.764 -8.448 12.025 1.00 92.31 632 ARG A C 1
ATOM 4942 O O . ARG A 1 632 ? 5.356 -9.484 12.313 1.00 92.31 632 ARG A O 1
ATOM 4949 N N . LEU A 1 633 ? 3.846 -7.908 12.827 1.00 89.81 633 LEU A N 1
ATOM 4950 C CA . LEU A 1 633 ? 3.462 -8.446 14.138 1.00 89.81 633 LEU A CA 1
ATOM 4951 C C . LEU A 1 633 ? 2.214 -9.345 14.096 1.00 89.81 633 LEU A C 1
ATOM 4953 O O . LEU A 1 633 ? 1.707 -9.744 15.148 1.00 89.81 633 LEU A O 1
ATOM 4957 N N . GLN A 1 634 ? 1.724 -9.717 12.909 1.00 90.12 634 GLN A N 1
ATOM 4958 C CA . GLN A 1 634 ? 0.444 -10.416 12.750 1.00 90.12 634 GLN A CA 1
ATOM 4959 C C . GLN A 1 634 ? 0.381 -11.754 13.500 1.00 90.12 634 GLN A C 1
ATOM 4961 O O . GLN A 1 634 ? -0.657 -12.101 14.063 1.00 90.12 634 GLN A O 1
ATOM 4966 N N . ARG A 1 635 ? 1.509 -12.478 13.579 1.00 87.06 635 ARG A N 1
ATOM 4967 C CA . ARG A 1 635 ? 1.614 -13.754 14.310 1.00 87.06 635 ARG A CA 1
ATOM 4968 C C . ARG A 1 635 ? 1.532 -13.571 15.824 1.00 87.06 635 ARG A C 1
ATOM 4970 O O . ARG A 1 635 ? 0.892 -14.377 16.488 1.00 87.06 635 ARG A O 1
ATOM 4977 N N . HIS A 1 636 ? 2.130 -12.502 16.350 1.00 86.25 636 HIS A N 1
ATOM 4978 C CA . HIS A 1 636 ? 2.079 -12.169 17.775 1.00 86.25 636 HIS A CA 1
ATOM 4979 C C . HIS A 1 636 ? 0.676 -11.705 18.188 1.00 86.25 636 HIS A C 1
ATOM 4981 O O . HIS A 1 636 ? 0.159 -12.109 19.224 1.00 86.25 636 HIS A O 1
ATOM 4987 N N . ASN A 1 637 ? 0.028 -10.904 17.340 1.00 84.62 637 ASN A N 1
ATOM 4988 C CA . ASN A 1 637 ? -1.288 -10.331 17.628 1.00 84.62 637 ASN A CA 1
ATOM 4989 C C . ASN A 1 637 ? -2.458 -11.208 17.149 1.00 84.62 637 ASN A C 1
ATOM 4991 O O . ASN A 1 637 ? -3.614 -10.799 17.260 1.00 84.62 637 ASN A O 1
ATOM 4995 N N . GLY A 1 638 ? -2.186 -12.373 16.549 1.00 89.62 638 GLY A N 1
ATOM 4996 C CA . GLY A 1 638 ? -3.210 -13.256 15.979 1.00 89.62 638 GLY A CA 1
ATOM 4997 C C . GLY A 1 638 ? -4.120 -12.565 14.953 1.00 89.62 638 GLY A C 1
ATOM 4998 O O . GLY A 1 638 ? -5.309 -12.891 14.865 1.00 89.62 638 GLY A O 1
ATOM 4999 N N . THR A 1 639 ? -3.588 -11.581 14.227 1.00 93.31 639 THR A N 1
ATOM 5000 C CA . THR A 1 639 ? -4.345 -10.665 13.363 1.00 93.31 639 THR A CA 1
ATOM 5001 C C . THR A 1 639 ? -4.239 -11.087 11.898 1.00 93.31 639 THR A C 1
ATOM 5003 O O . THR A 1 639 ? -3.187 -11.534 11.459 1.00 93.31 639 THR A O 1
ATOM 5006 N N . ARG A 1 640 ? -5.326 -10.956 11.139 1.00 96.00 640 ARG A N 1
ATOM 5007 C CA . ARG A 1 640 ? -5.346 -11.068 9.673 1.00 96.00 640 ARG A CA 1
ATOM 5008 C C . ARG A 1 640 ? -5.591 -9.697 9.080 1.00 96.00 640 ARG A C 1
ATOM 5010 O O . ARG A 1 640 ? -6.440 -8.979 9.600 1.00 96.00 640 ARG A O 1
ATOM 5017 N N . ILE A 1 641 ? -4.865 -9.337 8.034 1.00 96.50 641 ILE A N 1
ATOM 5018 C CA . ILE A 1 641 ? -5.000 -8.029 7.387 1.00 96.50 641 ILE A CA 1
ATOM 5019 C C . ILE A 1 641 ? -5.407 -8.253 5.940 1.00 96.50 641 ILE A C 1
ATOM 5021 O O . ILE A 1 641 ? -4.741 -8.991 5.226 1.00 96.50 641 ILE A O 1
ATOM 5025 N N . ILE A 1 642 ? -6.506 -7.642 5.514 1.00 97.19 642 ILE A N 1
ATOM 5026 C CA . ILE A 1 642 ? -7.027 -7.751 4.153 1.00 97.19 642 ILE A CA 1
ATOM 5027 C C . ILE A 1 642 ? -7.092 -6.345 3.566 1.00 97.19 642 ILE A C 1
ATOM 5029 O O . ILE A 1 642 ? -7.686 -5.453 4.163 1.00 97.19 642 ILE A O 1
ATOM 5033 N N . ILE A 1 643 ? -6.480 -6.130 2.410 1.00 95.88 643 ILE A N 1
ATOM 5034 C CA . ILE A 1 643 ? -6.437 -4.827 1.745 1.00 95.88 643 ILE A CA 1
ATOM 5035 C C . ILE A 1 643 ? -7.097 -4.981 0.382 1.00 95.88 643 ILE A C 1
ATOM 5037 O O . ILE A 1 643 ? -6.629 -5.775 -0.423 1.00 95.88 643 ILE A O 1
ATOM 5041 N N . SER A 1 644 ? -8.171 -4.238 0.124 1.00 94.69 644 SER A N 1
ATOM 5042 C CA . SER A 1 644 ? -8.879 -4.204 -1.158 1.00 94.69 644 SER A CA 1
ATOM 5043 C C . SER A 1 644 ? -8.676 -2.850 -1.836 1.00 94.69 644 SER A C 1
ATOM 5045 O O . SER A 1 644 ? -9.008 -1.813 -1.262 1.00 94.69 644 SER A O 1
ATOM 5047 N N . THR A 1 645 ? -8.135 -2.845 -3.056 1.00 92.12 645 THR A N 1
ATOM 5048 C CA . THR A 1 645 ? -7.857 -1.617 -3.819 1.00 92.12 645 THR A CA 1
ATOM 5049 C C . THR A 1 645 ? -8.191 -1.747 -5.306 1.00 92.12 645 THR A C 1
ATOM 5051 O O . THR A 1 645 ? -8.146 -2.838 -5.866 1.00 92.12 645 THR A O 1
ATOM 5054 N N . GLN A 1 646 ? -8.521 -0.639 -5.974 1.00 87.38 646 GLN A N 1
ATOM 5055 C CA . GLN A 1 646 ? -8.693 -0.611 -7.432 1.00 87.38 646 GLN A CA 1
ATOM 5056 C C . GLN A 1 646 ? -7.401 -0.275 -8.177 1.00 87.38 646 GLN A C 1
ATOM 5058 O O . GLN A 1 646 ? -7.167 -0.787 -9.270 1.00 87.38 646 GLN A O 1
ATOM 5063 N N . GLU A 1 647 ? -6.563 0.565 -7.573 1.00 73.44 647 GLU A N 1
ATOM 5064 C CA . GLU A 1 647 ? -5.382 1.147 -8.202 1.00 73.44 647 GLU A CA 1
ATOM 5065 C C . GLU A 1 647 ? -4.130 0.944 -7.332 1.00 73.44 647 GLU A C 1
ATOM 5067 O O . GLU A 1 647 ? -4.237 0.826 -6.103 1.00 73.44 647 GLU A O 1
ATOM 5072 N N . PRO A 1 648 ? -2.923 0.939 -7.932 1.00 64.81 648 PRO A N 1
ATOM 5073 C CA . PRO A 1 648 ? -1.654 0.863 -7.208 1.00 64.81 648 PRO A CA 1
ATOM 5074 C C . PRO A 1 648 ? -1.241 2.212 -6.586 1.00 64.81 648 PRO A C 1
ATOM 5076 O O . PRO A 1 648 ? -0.054 2.517 -6.510 1.00 64.81 648 PRO A O 1
ATOM 5079 N N . THR A 1 649 ? -2.196 3.050 -6.169 1.00 66.56 649 THR A N 1
ATOM 5080 C CA . THR A 1 649 ? -1.907 4.265 -5.382 1.00 66.56 649 THR A CA 1
ATOM 5081 C C . THR A 1 649 ? -1.456 3.921 -3.964 1.00 66.56 649 THR A C 1
ATOM 5083 O O . THR A 1 649 ? -0.707 4.673 -3.346 1.00 66.56 649 THR A O 1
ATOM 5086 N N . VAL A 1 650 ? -1.861 2.748 -3.480 1.00 79.75 650 VAL A N 1
ATOM 5087 C CA . VAL A 1 650 ? -1.427 2.168 -2.211 1.00 79.75 650 VAL A CA 1
ATOM 5088 C C . VAL A 1 650 ? 0.051 1.773 -2.291 1.00 79.75 650 VAL A C 1
ATOM 5090 O O . VAL A 1 650 ? 0.499 1.213 -3.290 1.00 79.75 650 VAL A O 1
ATOM 5093 N N . SER A 1 651 ? 0.801 2.025 -1.214 1.00 81.88 651 SER A N 1
ATOM 5094 C CA . SER A 1 651 ? 2.238 1.733 -1.128 1.00 81.88 651 SER A CA 1
ATOM 5095 C C . SER A 1 651 ? 2.584 0.292 -1.552 1.00 81.88 651 SER A C 1
ATOM 5097 O O . SER A 1 651 ? 2.082 -0.653 -0.932 1.00 81.88 651 SER A O 1
ATOM 5099 N N . PRO A 1 652 ? 3.491 0.094 -2.532 1.00 82.81 652 PRO A N 1
ATOM 5100 C CA . PRO A 1 652 ? 3.922 -1.238 -2.957 1.00 82.81 652 PRO A CA 1
ATOM 5101 C C . PRO A 1 652 ? 4.576 -2.067 -1.843 1.00 82.81 652 PRO A C 1
ATOM 5103 O O . PRO A 1 652 ? 4.495 -3.289 -1.866 1.00 82.81 652 PRO A O 1
ATOM 5106 N N . SER A 1 653 ? 5.121 -1.427 -0.801 1.00 85.25 653 SER A N 1
ATOM 5107 C CA . SER A 1 653 ? 5.659 -2.121 0.379 1.00 85.25 653 SER A CA 1
ATOM 5108 C C . SER A 1 653 ? 4.619 -2.994 1.095 1.00 85.25 653 SER A C 1
ATOM 5110 O O . SER A 1 653 ? 4.981 -3.937 1.799 1.00 85.25 653 SER A O 1
ATOM 5112 N N . LEU A 1 654 ? 3.323 -2.679 0.960 1.00 86.69 654 LEU A N 1
ATOM 5113 C CA . LEU A 1 654 ? 2.243 -3.514 1.494 1.00 86.69 654 LEU A CA 1
ATOM 5114 C C . LEU A 1 654 ? 2.085 -4.806 0.688 1.00 86.69 654 LEU A C 1
ATOM 5116 O O . LEU A 1 654 ? 1.798 -5.842 1.282 1.00 86.69 654 LEU A O 1
ATOM 5120 N N . LEU A 1 655 ? 2.306 -4.755 -0.629 1.00 86.31 655 LEU A N 1
ATOM 5121 C CA . LEU A 1 655 ? 2.254 -5.917 -1.516 1.00 86.31 655 LEU A CA 1
ATOM 5122 C C . LEU A 1 655 ? 3.371 -6.916 -1.174 1.00 86.31 655 LEU A C 1
ATOM 5124 O O . LEU A 1 655 ? 3.088 -8.102 -1.037 1.00 86.31 655 LEU A O 1
ATOM 5128 N N . ASP A 1 656 ? 4.589 -6.429 -0.913 1.00 84.88 656 ASP A N 1
ATOM 5129 C CA . ASP A 1 656 ? 5.758 -7.257 -0.556 1.00 84.88 656 ASP A CA 1
ATOM 5130 C C . ASP A 1 656 ? 5.571 -8.087 0.722 1.00 84.88 656 ASP A C 1
ATOM 5132 O O . ASP A 1 656 ? 6.125 -9.176 0.863 1.00 84.88 656 ASP A O 1
ATOM 5136 N N . LEU A 1 657 ? 4.807 -7.568 1.689 1.00 87.88 657 LEU A N 1
ATOM 5137 C CA . LEU A 1 657 ? 4.546 -8.255 2.958 1.00 87.88 657 LEU A CA 1
ATOM 5138 C C . LEU A 1 657 ? 3.265 -9.103 2.934 1.00 87.88 657 LEU A C 1
ATOM 5140 O O . LEU A 1 657 ? 2.946 -9.756 3.937 1.00 87.88 657 LEU A O 1
ATOM 5144 N N . CYS A 1 658 ? 2.494 -9.080 1.844 1.00 91.00 658 CYS A N 1
ATOM 5145 C CA . CYS A 1 658 ? 1.268 -9.861 1.736 1.00 91.00 658 CYS A CA 1
ATOM 5146 C C . CYS A 1 658 ? 1.565 -11.334 1.435 1.00 91.00 658 CYS A C 1
ATOM 5148 O O . CYS A 1 658 ? 2.233 -11.676 0.468 1.00 91.00 658 CYS A O 1
ATOM 5150 N N . SER A 1 659 ? 1.028 -12.228 2.267 1.00 92.19 659 SER A N 1
ATOM 5151 C CA . SER A 1 659 ? 1.158 -13.681 2.084 1.00 92.19 659 SER A CA 1
ATOM 5152 C C . SER A 1 659 ? 0.334 -14.233 0.917 1.00 92.19 659 SER A C 1
ATOM 5154 O O . SER A 1 659 ? 0.661 -15.290 0.380 1.00 92.19 659 SER A O 1
ATOM 5156 N N . ILE A 1 660 ? -0.748 -13.538 0.558 1.00 94.50 660 ILE A N 1
ATOM 5157 C CA . ILE A 1 660 ? -1.655 -13.885 -0.534 1.00 94.50 660 ILE A CA 1
ATOM 5158 C C . ILE A 1 660 ? -1.932 -12.610 -1.329 1.00 94.50 660 ILE A C 1
ATOM 5160 O O . ILE A 1 660 ? -2.305 -11.593 -0.743 1.00 94.50 660 ILE A O 1
ATOM 5164 N N . THR A 1 661 ? -1.841 -12.683 -2.653 1.00 94.00 661 THR A N 1
ATOM 5165 C CA . THR A 1 661 ? -2.331 -11.641 -3.560 1.00 94.00 661 THR A CA 1
ATOM 5166 C C . THR A 1 661 ? -3.391 -12.223 -4.492 1.00 94.00 661 THR A C 1
ATOM 5168 O O . THR A 1 661 ? -3.144 -13.213 -5.176 1.00 94.00 661 THR A O 1
ATOM 5171 N N . ILE A 1 662 ? -4.580 -11.621 -4.510 1.00 94.50 662 ILE A N 1
ATOM 5172 C CA . ILE A 1 662 ? -5.724 -12.012 -5.339 1.00 94.50 662 ILE A CA 1
ATOM 5173 C C . ILE A 1 662 ? -5.973 -10.911 -6.368 1.00 94.50 662 ILE A C 1
ATOM 5175 O O . ILE A 1 662 ? -6.412 -9.809 -6.034 1.00 94.50 662 ILE A O 1
ATOM 5179 N N . VAL A 1 663 ? -5.705 -11.233 -7.627 1.00 93.31 663 VAL A N 1
ATOM 5180 C CA . VAL A 1 663 ? -5.771 -10.313 -8.759 1.00 93.31 663 VAL A CA 1
ATOM 5181 C C . VAL A 1 663 ? -7.019 -10.608 -9.584 1.00 93.31 663 VAL A C 1
ATOM 5183 O O . VAL A 1 663 ? -7.081 -11.600 -10.307 1.00 93.31 663 VAL A O 1
ATOM 5186 N N . HIS A 1 664 ? -8.020 -9.742 -9.486 1.00 94.00 664 HIS A N 1
ATOM 5187 C CA . HIS A 1 664 ? -9.190 -9.742 -10.360 1.00 94.00 664 HIS A CA 1
ATOM 5188 C C . HIS A 1 664 ? -8.913 -9.005 -11.675 1.00 94.00 664 HIS A C 1
ATOM 5190 O O . HIS A 1 664 ? -7.873 -8.365 -11.842 1.00 94.00 664 HIS A O 1
ATOM 5196 N N . ARG A 1 665 ? -9.879 -9.052 -12.604 1.00 92.88 665 ARG A N 1
ATOM 5197 C CA . ARG A 1 665 ? -9.800 -8.360 -13.898 1.00 92.88 665 ARG A CA 1
ATOM 5198 C C . ARG A 1 665 ? -9.378 -6.899 -13.747 1.00 92.88 665 ARG A C 1
ATOM 5200 O O . ARG A 1 665 ? -9.987 -6.151 -12.981 1.00 92.88 665 ARG A O 1
ATOM 5207 N N . PHE A 1 666 ? -8.424 -6.474 -14.572 1.00 90.69 666 PHE A N 1
ATOM 5208 C CA . PHE A 1 666 ? -8.077 -5.071 -14.783 1.00 90.69 666 PHE A CA 1
ATOM 5209 C C . PHE A 1 666 ? -7.514 -4.818 -16.172 1.00 90.69 666 PHE A C 1
ATOM 5211 O O . PHE A 1 666 ? -7.130 -5.748 -16.869 1.00 90.69 666 PHE A O 1
ATOM 5218 N N . THR A 1 667 ? -7.457 -3.545 -16.561 1.00 87.69 667 THR A N 1
ATOM 5219 C CA . THR A 1 667 ? -7.043 -3.114 -17.905 1.00 87.69 667 THR A CA 1
ATOM 5220 C C . THR A 1 667 ? -5.806 -2.211 -17.915 1.00 87.69 667 THR A C 1
ATOM 5222 O O . THR A 1 667 ? -5.340 -1.833 -18.984 1.00 87.69 667 THR A O 1
ATOM 5225 N N . SER A 1 668 ? -5.249 -1.861 -16.750 1.00 84.69 668 SER A N 1
ATOM 5226 C CA . SER A 1 668 ? -4.069 -0.992 -16.638 1.00 84.69 668 SER A CA 1
ATOM 5227 C C . SER A 1 668 ? -2.748 -1.764 -16.815 1.00 84.69 668 SER A C 1
ATOM 5229 O O . SER A 1 668 ? -2.389 -2.549 -15.937 1.00 84.69 668 SER A O 1
ATOM 5231 N N . PRO A 1 669 ? -1.958 -1.520 -17.878 1.00 82.31 669 PRO A N 1
ATOM 5232 C CA . PRO A 1 669 ? -0.657 -2.172 -18.060 1.00 82.31 669 PRO A CA 1
ATOM 5233 C C . PRO A 1 669 ? 0.393 -1.690 -17.047 1.00 82.31 669 PRO A C 1
ATOM 5235 O O . PRO A 1 669 ? 1.251 -2.463 -16.626 1.00 82.31 669 PRO A O 1
ATOM 5238 N N . VAL A 1 670 ? 0.300 -0.432 -16.596 1.00 81.19 670 VAL A N 1
ATOM 5239 C CA . VAL A 1 670 ? 1.143 0.111 -15.513 1.00 81.19 670 VAL A CA 1
ATOM 5240 C C . VAL A 1 670 ? 0.966 -0.719 -14.248 1.00 81.19 670 VAL A C 1
ATOM 5242 O O . VAL A 1 670 ? 1.923 -0.980 -13.523 1.00 81.19 670 VAL A O 1
ATOM 5245 N N . TRP A 1 671 ? -0.259 -1.175 -13.999 1.00 79.75 671 TRP A N 1
ATOM 5246 C CA . TRP A 1 671 ? -0.541 -1.949 -12.813 1.00 79.75 671 TRP A CA 1
ATOM 5247 C C . TRP A 1 671 ? 0.093 -3.347 -12.863 1.00 79.75 671 TRP A C 1
ATOM 5249 O O . TRP A 1 671 ? 0.695 -3.779 -11.880 1.00 79.75 671 TRP A O 1
ATOM 5259 N N . LEU A 1 672 ? 0.101 -3.994 -14.033 1.00 82.94 672 LEU A N 1
ATOM 5260 C CA . LEU A 1 672 ? 0.859 -5.229 -14.230 1.00 82.94 672 LEU A CA 1
ATOM 5261 C C . LEU A 1 672 ? 2.356 -5.033 -13.968 1.00 82.94 672 LEU A C 1
ATOM 5263 O O . LEU A 1 672 ? 2.957 -5.876 -13.316 1.00 82.94 672 LEU A O 1
ATOM 5267 N N . GLN A 1 673 ? 2.959 -3.929 -14.423 1.00 83.00 673 GLN A N 1
ATOM 5268 C CA . GLN A 1 673 ? 4.384 -3.662 -14.176 1.00 83.00 673 GLN A CA 1
ATOM 5269 C C . GLN A 1 673 ? 4.711 -3.573 -12.681 1.00 83.00 673 GLN A C 1
ATOM 5271 O O . GLN A 1 673 ? 5.770 -4.035 -12.261 1.00 83.00 673 GLN A O 1
ATOM 5276 N N . VAL A 1 674 ? 3.811 -3.001 -11.874 1.00 82.44 674 VAL A N 1
ATOM 5277 C CA . VAL A 1 674 ? 3.951 -3.008 -10.411 1.00 82.44 674 VAL A CA 1
ATOM 5278 C C . VAL A 1 674 ? 3.874 -4.444 -9.894 1.00 82.44 674 VAL A C 1
ATOM 5280 O O . VAL A 1 674 ? 4.767 -4.869 -9.171 1.00 82.44 674 VAL A O 1
ATOM 5283 N N . LEU A 1 675 ? 2.881 -5.229 -10.320 1.00 83.00 675 LEU A N 1
ATOM 5284 C CA . LEU A 1 675 ? 2.763 -6.633 -9.912 1.00 83.00 675 LEU A CA 1
ATOM 5285 C C . LEU A 1 675 ? 4.004 -7.462 -10.290 1.00 83.00 675 LEU A C 1
ATOM 5287 O O . LEU A 1 675 ? 4.495 -8.203 -9.446 1.00 83.00 675 LEU A O 1
ATOM 5291 N N . ARG A 1 676 ? 4.574 -7.290 -11.491 1.00 82.31 676 ARG A N 1
ATOM 5292 C CA . ARG A 1 676 ? 5.786 -8.011 -11.932 1.00 82.31 676 ARG A CA 1
ATOM 5293 C C . ARG A 1 676 ? 7.012 -7.740 -11.062 1.00 82.31 676 ARG A C 1
ATOM 5295 O O . ARG A 1 676 ? 7.857 -8.613 -10.914 1.00 82.31 676 ARG A O 1
ATOM 5302 N N . ARG A 1 677 ? 7.128 -6.533 -10.498 1.00 81.69 677 ARG A N 1
ATOM 5303 C CA . ARG A 1 677 ? 8.258 -6.160 -9.629 1.00 81.69 677 ARG A CA 1
ATOM 5304 C C . ARG A 1 677 ? 8.168 -6.760 -8.228 1.00 81.69 677 ARG A C 1
ATOM 5306 O O . ARG A 1 677 ? 9.188 -6.831 -7.554 1.00 81.69 677 ARG A O 1
ATOM 5313 N N . HIS A 1 678 ? 6.968 -7.144 -7.799 1.00 79.06 678 HIS A N 1
ATOM 5314 C CA . HIS A 1 678 ? 6.679 -7.501 -6.409 1.00 79.06 678 HIS A CA 1
ATOM 5315 C C . HIS A 1 678 ? 6.176 -8.944 -6.237 1.00 79.06 678 HIS A C 1
ATOM 5317 O O . HIS A 1 678 ? 6.254 -9.497 -5.144 1.00 79.06 678 HIS A O 1
ATOM 5323 N N . LEU A 1 679 ? 5.676 -9.586 -7.296 1.00 78.00 679 LEU A N 1
ATOM 5324 C CA . LEU A 1 679 ? 5.180 -10.961 -7.264 1.00 78.00 679 LEU A CA 1
ATOM 5325 C C . LEU A 1 679 ? 6.110 -11.884 -8.054 1.00 78.00 679 LEU A C 1
ATOM 5327 O O . LEU A 1 679 ? 6.229 -11.745 -9.268 1.00 78.00 679 LEU A O 1
ATOM 5331 N N . ALA A 1 680 ? 6.694 -12.878 -7.378 1.00 68.38 680 ALA A N 1
ATOM 5332 C CA . ALA A 1 680 ? 7.585 -13.864 -7.998 1.00 68.38 680 ALA A CA 1
ATOM 5333 C C . ALA A 1 680 ? 6.926 -14.595 -9.183 1.00 68.38 680 ALA A C 1
ATOM 5335 O O . ALA A 1 680 ? 7.520 -14.694 -10.251 1.00 68.38 680 ALA A O 1
ATOM 5336 N N . GLY A 1 681 ? 5.658 -14.998 -9.041 1.00 61.16 681 GLY A N 1
ATOM 5337 C CA . GLY A 1 681 ? 4.920 -15.651 -10.127 1.00 61.16 681 GLY A CA 1
ATOM 5338 C C . GLY A 1 681 ? 4.573 -14.746 -11.312 1.00 61.16 681 GLY A C 1
ATOM 5339 O O . GLY A 1 681 ? 4.146 -15.238 -12.345 1.00 61.16 681 GLY A O 1
ATOM 5340 N N . ALA A 1 682 ? 4.738 -13.424 -11.190 1.00 56.88 682 ALA A N 1
ATOM 5341 C CA . ALA A 1 682 ? 4.527 -12.478 -12.287 1.00 56.88 682 ALA A CA 1
ATOM 5342 C C . ALA A 1 682 ? 5.837 -11.892 -12.845 1.00 56.88 682 ALA A C 1
ATOM 5344 O O . ALA A 1 682 ? 5.778 -11.090 -13.777 1.00 56.88 682 ALA A O 1
ATOM 5345 N N . SER A 1 683 ? 6.997 -12.226 -12.266 1.00 64.19 683 SER A N 1
ATOM 5346 C CA . SER A 1 683 ? 8.291 -11.665 -12.671 1.00 64.19 683 SER A CA 1
ATOM 5347 C C . SER A 1 683 ? 8.832 -12.299 -13.958 1.00 64.19 683 SER A C 1
ATOM 5349 O O . SER A 1 683 ? 8.655 -13.494 -14.184 1.00 64.19 683 SER A O 1
ATOM 5351 N N . ASP A 1 684 ? 9.498 -11.491 -14.791 1.00 58.50 684 ASP A N 1
ATOM 5352 C CA . ASP A 1 684 ? 10.154 -11.911 -16.039 1.00 58.50 684 ASP A CA 1
ATOM 5353 C C . ASP A 1 684 ? 11.451 -12.702 -15.715 1.00 58.50 684 ASP A C 1
ATOM 5355 O O . ASP A 1 684 ? 12.559 -12.216 -15.928 1.00 58.50 684 ASP A O 1
ATOM 5359 N N . ASN A 1 685 ? 11.342 -13.900 -15.131 1.00 50.38 685 ASN A N 1
ATOM 5360 C CA . ASN A 1 685 ? 12.485 -14.800 -14.929 1.00 50.38 685 ASN A CA 1
ATOM 5361 C C . ASN A 1 685 ? 12.691 -15.678 -16.176 1.00 50.38 685 ASN A C 1
ATOM 5363 O O . ASN A 1 685 ? 12.442 -16.881 -16.156 1.00 50.38 685 ASN A O 1
ATOM 5367 N N . ASP A 1 686 ? 13.182 -15.071 -17.256 1.00 43.91 686 ASP A N 1
ATOM 5368 C CA . ASP A 1 686 ? 13.514 -15.736 -18.530 1.00 43.91 686 ASP A CA 1
ATOM 5369 C C . ASP A 1 686 ? 14.835 -16.553 -18.501 1.00 43.91 686 ASP A C 1
ATOM 5371 O O . ASP A 1 686 ? 15.360 -16.929 -19.546 1.00 43.91 686 ASP A O 1
ATOM 5375 N N . GLU A 1 687 ? 15.391 -16.885 -17.328 1.00 38.41 687 GLU A N 1
ATOM 5376 C CA . GLU A 1 687 ? 16.633 -17.684 -17.220 1.00 38.41 687 GLU A CA 1
ATOM 5377 C C . GLU A 1 687 ? 16.432 -19.167 -16.858 1.00 38.41 687 GLU A C 1
ATOM 5379 O O . GLU A 1 687 ? 17.402 -19.919 -16.756 1.00 38.41 687 GLU A O 1
ATOM 5384 N N . SER A 1 688 ? 15.191 -19.647 -16.740 1.00 36.34 688 SER A N 1
ATOM 5385 C CA . SER A 1 688 ? 14.929 -21.094 -16.749 1.00 36.34 688 SER A CA 1
ATOM 5386 C C . SER A 1 688 ? 14.614 -21.512 -18.177 1.00 36.34 688 SER A C 1
ATOM 5388 O O . SER A 1 688 ? 13.489 -21.350 -18.638 1.00 36.34 688 SER A O 1
ATOM 5390 N N . GLY A 1 689 ? 15.639 -21.990 -18.888 1.00 31.11 689 GLY A N 1
ATOM 5391 C CA . GLY A 1 689 ? 15.578 -22.355 -20.299 1.00 31.11 689 GLY A CA 1
ATOM 5392 C C . GLY A 1 689 ? 14.268 -23.033 -20.692 1.00 31.11 689 GLY A C 1
ATOM 5393 O O . GLY A 1 689 ? 13.948 -24.125 -20.219 1.00 31.11 689 GLY A O 1
ATOM 5394 N N . ALA A 1 690 ? 13.549 -22.383 -21.604 1.00 32.19 690 ALA A N 1
ATOM 5395 C CA . ALA A 1 690 ? 12.497 -22.989 -22.391 1.00 32.19 690 ALA A CA 1
ATOM 5396 C C . ALA A 1 690 ? 13.074 -24.211 -23.128 1.00 32.19 690 ALA A C 1
ATOM 5398 O O . ALA A 1 690 ? 13.582 -24.110 -24.245 1.00 32.19 690 ALA A O 1
ATOM 5399 N N . LYS A 1 691 ? 13.004 -25.389 -22.501 1.00 28.56 691 LYS A N 1
ATOM 5400 C CA . LYS A 1 691 ? 12.883 -26.626 -23.262 1.00 28.56 691 LYS A CA 1
ATOM 5401 C C . LYS A 1 691 ? 11.499 -26.588 -23.880 1.00 28.56 691 LYS A C 1
ATOM 5403 O O . LYS A 1 691 ? 10.489 -26.626 -23.181 1.00 28.56 691 LYS A O 1
ATOM 5408 N N . GLY A 1 692 ? 11.499 -26.407 -25.195 1.00 26.17 692 GLY A N 1
ATOM 5409 C CA . GLY A 1 692 ? 10.307 -26.463 -26.009 1.00 26.17 692 GLY A CA 1
ATOM 5410 C C . GLY A 1 692 ? 9.526 -27.747 -25.756 1.00 26.17 692 GLY A C 1
ATOM 5411 O O . GLY A 1 692 ? 10.096 -28.802 -25.500 1.00 26.17 692 GLY A O 1
ATOM 5412 N N . LEU A 1 693 ? 8.210 -27.581 -25.824 1.00 34.12 693 LEU A N 1
ATOM 5413 C CA . LEU A 1 693 ? 7.217 -28.540 -26.284 1.00 34.12 693 LEU A CA 1
ATOM 5414 C C . LEU A 1 693 ? 7.808 -29.869 -26.807 1.00 34.12 693 LEU A C 1
ATOM 5416 O O . LEU A 1 693 ? 8.120 -29.988 -27.990 1.00 34.12 693 LEU A O 1
ATOM 5420 N N . GLU A 1 694 ? 7.896 -30.876 -25.940 1.00 24.53 694 GLU A N 1
ATOM 5421 C CA . GLU A 1 694 ? 7.862 -32.276 -26.360 1.00 24.53 694 GLU A CA 1
ATOM 5422 C C . GLU A 1 694 ? 6.463 -32.826 -26.067 1.00 24.53 694 GLU A C 1
ATOM 5424 O O . GLU A 1 694 ? 5.862 -32.574 -25.022 1.00 24.53 694 GLU A O 1
ATOM 5429 N N . THR A 1 695 ? 5.922 -33.520 -27.061 1.00 26.52 695 THR A N 1
ATOM 5430 C CA . THR A 1 695 ? 4.639 -34.226 -27.063 1.00 26.52 695 THR A CA 1
ATOM 5431 C C . THR A 1 695 ? 4.489 -35.196 -25.880 1.00 26.52 695 THR A C 1
ATOM 5433 O O . THR A 1 695 ? 5.486 -35.737 -25.405 1.00 26.52 695 THR A O 1
ATOM 5436 N N . PRO A 1 696 ? 3.252 -35.461 -25.417 1.00 30.39 696 PRO A N 1
ATOM 5437 C CA . PRO A 1 696 ? 3.007 -36.222 -24.198 1.00 30.39 696 PRO A CA 1
ATOM 5438 C C . PRO A 1 696 ? 3.353 -37.704 -24.385 1.00 30.39 696 PRO A C 1
ATOM 5440 O O . PRO A 1 696 ? 2.733 -38.389 -25.195 1.00 30.39 696 PRO A O 1
ATOM 5443 N N . ASN A 1 697 ? 4.291 -38.213 -23.583 1.00 23.12 697 ASN A N 1
ATOM 5444 C CA . ASN A 1 697 ? 4.346 -39.639 -23.283 1.00 23.12 697 ASN A CA 1
ATOM 5445 C C . ASN A 1 697 ? 3.368 -39.925 -22.137 1.00 23.12 697 ASN A C 1
ATOM 5447 O O . ASN A 1 697 ? 3.515 -39.420 -21.023 1.00 23.12 697 ASN A O 1
ATOM 5451 N N . GLU A 1 698 ? 2.350 -40.726 -22.441 1.00 31.72 698 GLU A N 1
ATOM 5452 C CA . GLU A 1 698 ? 1.362 -41.263 -21.508 1.00 31.72 698 GLU A CA 1
ATOM 5453 C C . GLU A 1 698 ? 2.016 -42.224 -20.501 1.00 31.72 698 GLU A C 1
ATOM 5455 O O . GLU A 1 698 ? 1.890 -43.437 -20.632 1.00 31.72 698 GLU A O 1
ATOM 5460 N N . SER A 1 699 ? 2.729 -41.722 -19.488 1.00 28.59 699 SER A N 1
ATOM 5461 C CA . SER A 1 699 ? 3.183 -42.584 -18.383 1.00 28.59 699 SER A CA 1
ATOM 5462 C C . SER A 1 699 ? 3.684 -41.853 -17.130 1.00 28.59 699 SER A C 1
ATOM 5464 O O . SER A 1 699 ? 4.633 -42.322 -16.518 1.00 28.59 699 SER A O 1
ATOM 5466 N N . GLU A 1 700 ? 3.057 -40.758 -16.687 1.00 32.12 700 GLU A N 1
ATOM 5467 C CA . GLU A 1 700 ? 3.221 -40.279 -15.298 1.00 32.12 700 GLU A CA 1
ATOM 5468 C C . GLU A 1 700 ? 1.880 -39.796 -14.723 1.00 32.12 700 GLU A C 1
ATOM 5470 O O . GLU A 1 700 ? 1.460 -38.649 -14.865 1.00 32.12 700 GLU A O 1
ATOM 5475 N N . GLN A 1 701 ? 1.166 -40.711 -14.068 1.00 30.31 701 GLN A N 1
ATOM 5476 C CA . GLN A 1 701 ? 0.022 -40.378 -13.224 1.00 30.31 701 GLN A CA 1
ATOM 5477 C C . GLN A 1 701 ? 0.516 -39.686 -11.945 1.00 30.31 701 GLN A C 1
ATOM 5479 O O . GLN A 1 701 ? 1.130 -40.336 -11.104 1.00 30.31 701 GLN A O 1
ATOM 5484 N N . GLY A 1 702 ? 0.178 -38.405 -11.750 1.00 31.98 702 GLY A N 1
ATOM 5485 C CA . GLY A 1 702 ? -0.012 -37.886 -10.388 1.00 31.98 702 GLY A CA 1
ATOM 5486 C C . GLY A 1 702 ? 0.346 -36.434 -10.075 1.00 31.98 702 GLY A C 1
ATOM 5487 O O . GLY A 1 702 ? -0.100 -35.967 -9.035 1.00 31.98 702 GLY A O 1
ATOM 5488 N N . SER A 1 703 ? 1.082 -35.693 -10.908 1.00 35.69 703 SER A N 1
ATOM 5489 C CA . SER A 1 703 ? 1.433 -34.301 -10.568 1.00 35.69 703 SER A CA 1
ATOM 5490 C C . SER A 1 703 ? 0.471 -33.310 -11.225 1.00 35.69 703 SER A C 1
ATOM 5492 O O . SER A 1 703 ? 0.423 -33.195 -12.450 1.00 35.69 703 SER A O 1
ATOM 5494 N N . LYS A 1 704 ? -0.327 -32.590 -10.426 1.00 45.25 704 LYS A N 1
ATOM 5495 C CA . LYS A 1 704 ? -1.117 -31.451 -10.917 1.00 45.25 704 LYS A CA 1
ATOM 5496 C C . LYS A 1 704 ? -0.154 -30.377 -11.436 1.00 45.25 704 LYS A C 1
ATOM 5498 O O . LYS A 1 704 ? 0.551 -29.749 -10.655 1.00 45.25 704 LYS A O 1
ATOM 5503 N N . GLN A 1 705 ? -0.135 -30.156 -12.747 1.00 45.22 705 GLN A N 1
ATOM 5504 C CA . GLN A 1 705 ? 0.660 -29.095 -13.361 1.00 45.22 705 GLN A CA 1
ATOM 5505 C C . GLN A 1 705 ? -0.014 -27.737 -13.096 1.00 45.22 705 GLN A C 1
ATOM 5507 O O . GLN A 1 705 ? -1.084 -27.454 -13.632 1.00 45.22 705 GLN A O 1
ATOM 5512 N N . TYR A 1 706 ? 0.575 -26.926 -12.214 1.00 54.12 706 TYR A N 1
ATOM 5513 C CA . TYR A 1 706 ? 0.142 -25.550 -11.940 1.00 54.12 706 TYR A CA 1
ATOM 5514 C C . TYR A 1 706 ? 0.694 -24.605 -13.020 1.00 54.12 706 TYR A C 1
ATOM 5516 O O . TYR A 1 706 ? 1.788 -24.833 -13.533 1.00 54.12 706 TYR A O 1
ATOM 5524 N N . TRP A 1 707 ? -0.059 -23.560 -13.392 1.00 54.19 707 TRP A N 1
ATOM 5525 C CA . TRP A 1 707 ? 0.332 -22.657 -14.480 1.00 54.19 707 TRP A CA 1
ATOM 5526 C C . TRP A 1 707 ? 1.605 -21.879 -14.128 1.00 54.19 707 TRP A C 1
ATOM 5528 O O . TRP A 1 707 ? 1.597 -21.036 -13.228 1.00 54.19 707 TRP A O 1
ATOM 5538 N N . THR A 1 708 ? 2.659 -22.083 -14.911 1.00 54.03 708 THR A N 1
ATOM 5539 C CA . THR A 1 708 ? 3.717 -21.098 -15.145 1.00 54.03 708 THR A CA 1
ATOM 5540 C C . THR A 1 708 ? 3.358 -20.354 -16.429 1.00 54.03 708 THR A C 1
ATOM 5542 O O . THR A 1 708 ? 3.646 -20.798 -17.536 1.00 54.03 708 THR A O 1
ATOM 5545 N N . ILE A 1 709 ? 2.613 -19.253 -16.301 1.00 58.28 709 ILE A N 1
ATOM 5546 C CA . ILE A 1 709 ? 2.231 -18.438 -17.463 1.00 58.28 709 ILE A CA 1
ATOM 5547 C C . ILE A 1 709 ? 3.478 -17.651 -17.892 1.00 58.28 709 ILE A C 1
ATOM 5549 O O . ILE A 1 709 ? 4.021 -16.927 -17.053 1.00 58.28 709 ILE A O 1
ATOM 5553 N N . PRO A 1 710 ? 3.917 -17.724 -19.165 1.00 59.66 710 PRO A N 1
ATOM 5554 C CA . PRO A 1 710 ? 4.943 -16.827 -19.678 1.00 59.66 710 PRO A CA 1
ATOM 5555 C C . PRO A 1 710 ? 4.548 -15.389 -19.365 1.00 59.66 710 PRO A C 1
ATOM 5557 O O . PRO A 1 710 ? 3.400 -14.987 -19.585 1.00 59.66 710 PRO A O 1
ATOM 5560 N N . ALA A 1 711 ? 5.472 -14.595 -18.834 1.00 59.38 711 ALA A N 1
ATOM 5561 C CA . ALA A 1 711 ? 5.124 -13.282 -18.311 1.00 59.38 711 ALA A CA 1
ATOM 5562 C C . ALA A 1 711 ? 4.459 -12.371 -19.369 1.00 59.38 711 ALA A C 1
ATOM 5564 O O . ALA A 1 711 ? 3.621 -11.529 -19.022 1.00 59.38 711 ALA A O 1
ATOM 5565 N N . SER A 1 712 ? 4.745 -12.593 -20.660 1.00 59.88 712 SER A N 1
ATOM 5566 C CA . SER A 1 712 ? 4.107 -11.956 -21.822 1.00 59.88 712 SER A CA 1
ATOM 5567 C C . SER A 1 712 ? 2.590 -12.195 -21.938 1.00 59.88 712 SER A C 1
ATOM 5569 O O . SER A 1 712 ? 1.883 -11.305 -22.412 1.00 59.88 712 SER A O 1
ATOM 5571 N N . GLU A 1 713 ? 2.059 -13.323 -21.459 1.00 72.94 713 GLU A N 1
ATOM 5572 C CA . GLU A 1 713 ? 0.643 -13.707 -21.603 1.00 72.94 713 GLU A CA 1
ATOM 5573 C C . GLU A 1 713 ? -0.221 -13.396 -20.371 1.00 72.94 713 GLU A C 1
ATOM 5575 O O . GLU A 1 713 ? -1.447 -13.285 -20.482 1.00 72.94 713 GLU A O 1
ATOM 5580 N N . ILE A 1 714 ? 0.397 -13.174 -19.202 1.00 81.00 714 ILE A N 1
ATOM 5581 C CA . ILE A 1 714 ? -0.304 -12.884 -17.935 1.00 81.00 714 ILE A CA 1
ATOM 5582 C C . ILE A 1 714 ? -1.287 -11.715 -18.091 1.00 81.00 714 ILE A C 1
ATOM 5584 O O . ILE A 1 714 ? -2.413 -11.781 -17.598 1.00 81.00 714 ILE A O 1
ATOM 5588 N N . PHE A 1 715 ? -0.898 -10.656 -18.809 1.00 84.12 715 PHE A N 1
ATOM 5589 C CA . PHE A 1 715 ? -1.759 -9.487 -18.998 1.00 84.12 715 PHE A CA 1
ATOM 5590 C C . PHE A 1 715 ? -3.042 -9.816 -19.761 1.00 84.12 715 PHE A C 1
ATOM 5592 O O . PHE A 1 715 ? -4.133 -9.455 -19.322 1.00 84.12 715 PHE A O 1
ATOM 5599 N N . SER A 1 716 ? -2.903 -10.509 -20.895 1.00 84.31 716 SER A N 1
ATOM 5600 C CA . SER A 1 716 ? -4.031 -10.889 -21.749 1.00 84.31 716 SER A CA 1
ATOM 5601 C C . SER A 1 716 ? -5.027 -11.730 -20.956 1.00 84.31 716 SER A C 1
ATOM 5603 O O . SER A 1 716 ? -6.227 -11.453 -20.952 1.00 84.31 716 SER A O 1
ATOM 5605 N N . ASN A 1 717 ? -4.510 -12.678 -20.173 1.00 86.69 717 ASN A N 1
ATOM 5606 C CA . ASN A 1 717 ? -5.325 -13.539 -19.332 1.00 86.69 717 ASN A CA 1
ATOM 5607 C C . ASN A 1 717 ? -6.044 -12.767 -18.215 1.00 86.69 717 ASN A C 1
ATOM 5609 O O . ASN A 1 717 ? -7.212 -13.043 -17.951 1.00 86.69 717 ASN A O 1
ATOM 5613 N N . ILE A 1 718 ? -5.394 -11.779 -17.587 1.00 88.69 718 ILE A N 1
ATOM 5614 C CA . ILE A 1 718 ? -6.022 -10.920 -16.569 1.00 88.69 718 ILE A CA 1
ATOM 5615 C C . ILE A 1 718 ? -7.167 -10.094 -17.165 1.00 88.69 718 ILE A C 1
ATOM 5617 O O . ILE A 1 718 ? -8.232 -9.988 -16.554 1.00 88.69 718 ILE A O 1
ATOM 5621 N N . VAL A 1 719 ? -6.971 -9.510 -18.349 1.00 88.50 719 VAL A N 1
ATOM 5622 C CA . VAL A 1 719 ? -7.995 -8.694 -19.024 1.00 88.50 719 VAL A CA 1
ATOM 5623 C C . VAL A 1 719 ? -9.234 -9.534 -19.368 1.00 88.50 719 VAL A C 1
ATOM 5625 O O . VAL A 1 719 ? -10.356 -9.027 -19.310 1.00 88.50 719 VAL A O 1
ATOM 5628 N N . GLN A 1 720 ? -9.046 -10.823 -19.667 1.00 89.94 720 GLN A N 1
ATOM 5629 C CA . GLN A 1 720 ? -10.112 -11.763 -20.028 1.00 89.94 720 GLN A CA 1
ATOM 5630 C C . GLN A 1 720 ? -10.867 -12.375 -18.833 1.00 89.94 720 GLN A C 1
ATOM 5632 O O . GLN A 1 720 ? -11.871 -13.058 -19.049 1.00 89.94 720 GLN A O 1
ATOM 5637 N N . LEU A 1 721 ? -10.431 -12.142 -17.588 1.00 90.50 721 LEU A N 1
ATOM 5638 C CA . LEU A 1 721 ? -11.103 -12.677 -16.397 1.00 90.50 721 LEU A CA 1
ATOM 5639 C C . LEU A 1 721 ? -12.566 -12.215 -16.318 1.00 90.50 721 LEU A C 1
ATOM 5641 O O . LEU A 1 721 ? -12.881 -11.032 -16.477 1.00 90.50 721 LEU A O 1
ATOM 5645 N N . ARG A 1 722 ? -13.482 -13.138 -16.020 1.00 90.81 722 ARG A N 1
ATOM 5646 C CA . ARG A 1 722 ? -14.892 -12.804 -15.761 1.00 90.81 722 ARG A CA 1
ATOM 5647 C C . ARG A 1 722 ? -15.075 -12.263 -14.342 1.00 90.81 722 ARG A C 1
ATOM 5649 O O . ARG A 1 722 ? -14.213 -12.405 -13.480 1.00 90.81 722 ARG A O 1
ATOM 5656 N N . THR A 1 723 ? -16.220 -11.635 -14.078 1.00 88.50 723 THR A N 1
ATOM 5657 C CA . THR A 1 723 ? -16.559 -11.172 -12.724 1.00 88.50 723 THR A CA 1
ATOM 5658 C C . THR A 1 723 ? -16.561 -12.349 -11.745 1.00 88.50 723 THR A C 1
ATOM 5660 O O . THR A 1 723 ? -17.249 -13.340 -11.974 1.00 88.50 723 THR A O 1
ATOM 5663 N N . GLY A 1 724 ? -15.789 -12.233 -10.660 1.00 84.75 724 GLY A N 1
ATOM 5664 C CA . GLY A 1 724 ? -15.611 -13.298 -9.665 1.00 84.75 724 GLY A CA 1
ATOM 5665 C C . GLY A 1 724 ? -14.470 -14.279 -9.965 1.00 84.75 724 GLY A C 1
ATOM 5666 O O . GLY A 1 724 ? -14.067 -15.017 -9.064 1.00 84.75 724 GLY A O 1
ATOM 5667 N N . GLU A 1 725 ? -13.897 -14.254 -11.172 1.00 92.88 725 GLU A N 1
ATOM 5668 C CA . GLU A 1 725 ? -12.633 -14.932 -11.473 1.00 92.88 725 GLU A CA 1
ATOM 5669 C C . GLU A 1 725 ? -11.445 -14.066 -11.025 1.00 92.88 725 GLU A C 1
ATOM 5671 O O . GLU A 1 725 ? -11.492 -12.828 -11.056 1.00 92.88 725 GLU A O 1
ATOM 5676 N N . ALA A 1 726 ? -10.377 -14.723 -10.580 1.00 93.69 726 ALA A N 1
ATOM 5677 C CA . ALA A 1 726 ? -9.148 -14.092 -10.128 1.00 93.69 726 ALA A CA 1
ATOM 5678 C C . ALA A 1 726 ? -7.938 -15.011 -10.318 1.00 93.69 726 ALA A C 1
ATOM 5680 O O . ALA A 1 726 ? -8.058 -16.236 -10.303 1.00 93.69 726 ALA A O 1
ATOM 5681 N N . PHE A 1 727 ? -6.754 -14.417 -10.410 1.00 92.81 727 PHE A N 1
ATOM 5682 C CA . PHE A 1 727 ? -5.495 -15.121 -10.202 1.00 92.81 727 PHE A CA 1
ATOM 5683 C C . PHE A 1 727 ? -5.061 -15.008 -8.744 1.00 92.81 727 PHE A C 1
ATOM 5685 O O . PHE A 1 727 ? -5.078 -13.921 -8.165 1.00 92.81 727 PHE A O 1
ATOM 5692 N N . VAL A 1 728 ? -4.669 -16.130 -8.151 1.00 92.25 728 VAL A N 1
ATOM 5693 C CA . VAL A 1 728 ? -4.189 -16.206 -6.771 1.00 92.25 728 VAL A CA 1
ATOM 5694 C C . VAL A 1 728 ? -2.692 -16.488 -6.786 1.00 92.25 728 VAL A C 1
ATOM 5696 O O . VAL A 1 728 ? -2.253 -17.529 -7.272 1.00 92.25 728 VAL A O 1
ATOM 5699 N N . PHE A 1 729 ? -1.930 -15.560 -6.214 1.00 91.31 729 PHE A N 1
ATOM 5700 C CA . PHE A 1 729 ? -0.495 -15.664 -5.976 1.00 91.31 729 PHE A CA 1
ATOM 5701 C C . PHE A 1 729 ? -0.282 -15.886 -4.481 1.00 91.31 729 PHE A C 1
ATOM 5703 O O . PHE A 1 729 ? -0.616 -15.023 -3.665 1.00 91.31 729 PHE A O 1
ATOM 5710 N N . ALA A 1 730 ? 0.239 -17.048 -4.102 1.00 91.25 730 ALA A N 1
ATOM 5711 C CA . ALA A 1 730 ? 0.461 -17.391 -2.701 1.00 91.25 730 ALA A CA 1
ATOM 5712 C C . ALA A 1 730 ? 1.628 -18.382 -2.577 1.00 91.25 730 ALA A C 1
ATOM 5714 O O . ALA A 1 730 ? 1.389 -19.584 -2.494 1.00 91.25 730 ALA A O 1
ATOM 5715 N N . PRO A 1 731 ? 2.889 -17.914 -2.525 1.00 87.00 731 PRO A N 1
ATOM 5716 C CA . PRO A 1 731 ? 4.052 -18.805 -2.581 1.00 87.00 731 PRO A CA 1
ATOM 5717 C C . PRO A 1 731 ? 4.112 -19.858 -1.471 1.00 87.00 731 PRO A C 1
ATOM 5719 O O . PRO A 1 731 ? 4.637 -20.950 -1.658 1.00 87.00 731 PRO A O 1
ATOM 5722 N N . SER A 1 732 ? 3.530 -19.533 -0.315 1.00 87.00 732 SER A N 1
ATOM 5723 C CA . SER A 1 732 ? 3.443 -20.416 0.853 1.00 87.00 732 SER A CA 1
ATOM 5724 C C . SER A 1 732 ? 2.190 -21.302 0.883 1.00 87.00 732 SER A C 1
ATOM 5726 O O . SER A 1 732 ? 1.998 -22.041 1.852 1.00 87.00 732 SER A O 1
ATOM 5728 N N . ALA A 1 733 ? 1.319 -21.226 -0.130 1.00 88.38 733 ALA A N 1
ATOM 5729 C CA . ALA A 1 733 ? 0.153 -22.096 -0.236 1.00 88.38 733 ALA A CA 1
ATOM 5730 C C . ALA A 1 733 ? 0.589 -23.540 -0.492 1.00 88.38 733 ALA A C 1
ATOM 5732 O O . ALA A 1 733 ? 1.501 -23.776 -1.281 1.00 88.38 733 ALA A O 1
ATOM 5733 N N . ILE A 1 734 ? -0.077 -24.496 0.155 1.00 87.38 734 ILE A N 1
ATOM 5734 C CA . ILE A 1 734 ? 0.193 -25.926 -0.039 1.00 87.38 734 ILE A CA 1
ATOM 5735 C C . ILE A 1 734 ? -0.902 -26.498 -0.926 1.00 87.38 734 ILE A C 1
ATOM 5737 O O . ILE A 1 734 ? -2.080 -26.525 -0.561 1.00 87.38 734 ILE A O 1
ATOM 5741 N N . VAL A 1 735 ? -0.509 -26.921 -2.117 1.00 83.25 735 VAL A N 1
ATOM 5742 C CA . VAL A 1 735 ? -1.437 -27.244 -3.198 1.00 83.25 735 VAL A CA 1
ATOM 5743 C C . VAL A 1 735 ? -1.596 -28.744 -3.411 1.00 83.25 735 VAL A C 1
ATOM 5745 O O . VAL A 1 735 ? -2.667 -29.186 -3.831 1.00 83.25 735 VAL A O 1
ATOM 5748 N N . ASP A 1 736 ? -0.600 -29.527 -3.004 1.00 76.12 736 ASP A N 1
ATOM 5749 C CA . ASP A 1 736 ? -0.658 -30.985 -3.007 1.00 76.12 736 ASP A CA 1
ATOM 5750 C C . ASP A 1 736 ? 0.112 -31.581 -1.817 1.00 76.12 736 ASP A C 1
ATOM 5752 O O . ASP A 1 736 ? 0.845 -30.885 -1.108 1.00 76.12 736 ASP A O 1
ATOM 5756 N N . ALA A 1 737 ? -0.071 -32.875 -1.584 1.00 68.50 737 ALA A N 1
ATOM 5757 C CA . ALA A 1 737 ? 0.698 -33.658 -0.630 1.00 68.50 737 ALA A CA 1
ATOM 5758 C C . ALA A 1 737 ? 1.065 -34.995 -1.281 1.00 68.50 737 ALA A C 1
ATOM 5760 O O . ALA A 1 737 ? 0.178 -35.750 -1.677 1.00 68.50 737 ALA A O 1
ATOM 5761 N N . ILE A 1 738 ? 2.361 -35.304 -1.362 1.00 71.44 738 ILE A N 1
ATOM 5762 C CA . ILE A 1 738 ? 2.874 -36.542 -1.973 1.00 71.44 738 ILE A CA 1
ATOM 5763 C C . ILE A 1 738 ? 3.318 -37.495 -0.852 1.00 71.44 738 ILE A C 1
ATOM 5765 O O . ILE A 1 738 ? 3.999 -37.050 0.074 1.00 71.44 738 ILE A O 1
ATOM 5769 N N . PRO A 1 739 ? 2.964 -38.791 -0.882 1.00 64.62 739 PRO A N 1
ATOM 5770 C CA . PRO A 1 739 ? 3.434 -39.738 0.125 1.00 64.62 739 PRO A CA 1
ATOM 5771 C C . PRO A 1 739 ? 4.940 -39.989 -0.052 1.00 64.62 739 PRO A C 1
ATOM 5773 O O . PRO A 1 739 ? 5.404 -40.223 -1.168 1.00 64.62 739 PRO A O 1
ATOM 5776 N N . LYS A 1 740 ? 5.719 -39.962 1.035 1.00 62.38 740 LYS A N 1
ATOM 5777 C CA . LYS A 1 740 ? 7.163 -40.235 0.994 1.00 62.38 740 LYS A CA 1
ATOM 5778 C C . LYS A 1 740 ? 7.398 -41.698 0.612 1.00 62.38 740 LYS A C 1
ATOM 5780 O O . LYS A 1 740 ? 7.230 -42.604 1.427 1.00 62.38 740 LYS A O 1
ATOM 5785 N N . THR A 1 741 ? 7.825 -41.954 -0.620 1.00 48.66 741 THR A N 1
ATOM 5786 C CA . THR A 1 741 ? 8.372 -43.260 -1.003 1.00 48.66 741 THR A CA 1
ATOM 5787 C C . THR A 1 741 ? 9.824 -43.337 -0.547 1.00 48.66 741 THR A C 1
ATOM 5789 O O . THR A 1 741 ? 10.711 -42.757 -1.172 1.00 48.66 741 THR A O 1
ATOM 5792 N N . HIS A 1 742 ? 10.092 -44.051 0.546 1.00 50.00 742 HIS A N 1
ATOM 5793 C CA . HIS A 1 742 ? 11.463 -44.399 0.907 1.00 50.00 742 HIS A CA 1
ATOM 5794 C C . HIS A 1 742 ? 12.008 -45.404 -0.113 1.00 50.00 742 HIS A C 1
ATOM 5796 O O . HIS A 1 742 ? 11.551 -46.547 -0.170 1.00 50.00 742 HIS A O 1
ATOM 5802 N N . ALA A 1 743 ? 12.990 -44.993 -0.917 1.00 38.00 743 ALA A N 1
ATOM 5803 C CA . ALA A 1 743 ? 13.750 -45.910 -1.756 1.00 38.00 743 ALA A CA 1
ATOM 5804 C C . ALA A 1 743 ? 14.435 -46.959 -0.856 1.00 38.00 743 ALA A C 1
ATOM 5806 O O . ALA A 1 743 ? 15.390 -46.646 -0.148 1.00 38.00 743 ALA A O 1
ATOM 5807 N N . GLY A 1 744 ? 13.910 -48.189 -0.851 1.00 40.81 744 GLY A N 1
ATOM 5808 C CA . GLY A 1 744 ? 14.527 -49.350 -0.196 1.00 40.81 744 GLY A CA 1
ATOM 5809 C C . GLY A 1 744 ? 13.841 -49.915 1.055 1.00 40.81 744 GLY A C 1
ATOM 5810 O O . GLY A 1 744 ? 14.379 -50.858 1.627 1.00 40.81 744 GLY A O 1
ATOM 5811 N N . ALA A 1 745 ? 12.675 -49.421 1.486 1.00 35.19 745 ALA A N 1
ATOM 5812 C CA . ALA A 1 745 ? 11.950 -50.030 2.608 1.00 35.19 745 ALA A CA 1
ATOM 5813 C C . ALA A 1 745 ? 10.861 -50.995 2.112 1.00 35.19 745 ALA A C 1
ATOM 5815 O O . ALA A 1 745 ? 9.914 -50.600 1.431 1.00 35.19 745 ALA A O 1
ATOM 5816 N N . SER A 1 746 ? 11.010 -52.275 2.454 1.00 32.31 746 SER A N 1
ATOM 5817 C CA . SER A 1 746 ? 10.018 -53.313 2.204 1.00 32.31 746 SER A CA 1
ATOM 5818 C C . SER A 1 746 ? 8.684 -53.002 2.888 1.00 32.31 746 SER A C 1
ATOM 5820 O O . SER A 1 746 ? 8.603 -52.434 3.976 1.00 32.31 746 SER A O 1
ATOM 5822 N N . VAL A 1 747 ? 7.628 -53.394 2.183 1.00 43.06 747 VAL A N 1
ATOM 5823 C CA . VAL A 1 747 ? 6.214 -53.339 2.545 1.00 43.06 747 VAL A CA 1
ATOM 5824 C C . VAL A 1 747 ? 5.978 -53.663 4.027 1.00 43.06 747 VAL A C 1
ATOM 5826 O O . VAL A 1 747 ? 6.218 -54.792 4.444 1.00 43.06 747 VAL A O 1
ATOM 5829 N N . ALA A 1 748 ? 5.451 -52.672 4.764 1.00 36.22 748 ALA A N 1
ATOM 5830 C CA . ALA A 1 748 ? 4.585 -52.757 5.957 1.00 36.22 748 ALA A CA 1
ATOM 5831 C C . ALA A 1 748 ? 4.971 -51.780 7.089 1.00 36.22 748 ALA A C 1
ATOM 5833 O O . ALA A 1 748 ? 5.240 -52.186 8.216 1.00 36.22 748 ALA A O 1
ATOM 5834 N N . GLN A 1 749 ? 4.871 -50.471 6.843 1.00 34.16 749 GLN A N 1
ATOM 5835 C CA . GLN A 1 749 ? 4.554 -49.513 7.908 1.00 34.16 749 GLN A CA 1
ATOM 5836 C C . GLN A 1 749 ? 3.332 -48.690 7.493 1.00 34.16 749 GLN A C 1
ATOM 5838 O O . GLN A 1 749 ? 3.382 -47.833 6.616 1.00 34.16 749 GLN A O 1
ATOM 5843 N N . LYS A 1 750 ? 2.185 -49.009 8.104 1.00 35.62 750 LYS A N 1
ATOM 5844 C CA . LYS A 1 750 ? 0.955 -48.215 8.020 1.00 35.62 750 LYS A CA 1
ATOM 5845 C C . LYS A 1 750 ? 1.170 -46.915 8.797 1.00 35.62 750 LYS A C 1
ATOM 5847 O O . LYS A 1 750 ? 0.925 -46.865 9.997 1.00 35.62 750 LYS A O 1
ATOM 5852 N N . GLY A 1 751 ? 1.640 -45.894 8.096 1.00 39.22 751 GLY A N 1
ATOM 5853 C CA . GLY A 1 751 ? 1.871 -44.550 8.617 1.00 39.22 751 GLY A CA 1
ATOM 5854 C C . GLY A 1 751 ? 2.730 -43.773 7.631 1.00 39.22 751 GLY A C 1
ATOM 5855 O O . GLY A 1 751 ? 3.875 -43.476 7.931 1.00 39.22 751 GLY A O 1
ATOM 5856 N N . GLY A 1 752 ? 2.227 -43.569 6.410 1.00 43.91 752 GLY A N 1
ATOM 5857 C CA . GLY A 1 752 ? 2.980 -42.863 5.376 1.00 43.91 752 GLY A CA 1
ATOM 5858 C C . GLY A 1 752 ? 3.138 -41.394 5.750 1.00 43.91 752 GLY A C 1
ATOM 5859 O O . GLY A 1 752 ? 2.137 -40.685 5.829 1.00 43.91 752 GLY A O 1
ATOM 5860 N N . ASP A 1 753 ? 4.375 -40.963 5.978 1.00 60.03 753 ASP A N 1
ATOM 5861 C CA . ASP A 1 753 ? 4.756 -39.552 6.012 1.00 60.03 753 ASP A CA 1
ATOM 5862 C C . ASP A 1 753 ? 4.434 -38.902 4.653 1.00 60.03 753 ASP A C 1
ATOM 5864 O O . ASP A 1 753 ? 4.656 -39.511 3.603 1.00 60.03 753 ASP A O 1
ATOM 5868 N N . TRP A 1 754 ? 3.931 -37.667 4.649 1.00 65.56 754 TRP A N 1
ATOM 5869 C CA . TRP A 1 754 ? 3.570 -36.926 3.432 1.00 65.56 754 TRP A CA 1
ATOM 5870 C C . TRP A 1 754 ? 4.431 -35.675 3.297 1.00 65.56 754 TRP A C 1
ATOM 5872 O O . TRP A 1 754 ? 4.545 -34.900 4.238 1.00 65.56 754 TRP A O 1
ATOM 5882 N N . GLN A 1 755 ? 4.976 -35.426 2.111 1.00 71.25 755 GLN A N 1
ATOM 5883 C CA . GLN A 1 755 ? 5.706 -34.202 1.808 1.00 71.25 755 GLN A CA 1
ATOM 5884 C C . GLN A 1 755 ? 4.747 -33.135 1.241 1.00 71.25 755 GLN A C 1
ATOM 5886 O O . GLN A 1 755 ? 4.070 -33.404 0.241 1.00 71.25 755 GLN A O 1
ATOM 5891 N N . PRO A 1 756 ? 4.662 -31.931 1.845 1.00 75.81 756 PRO A N 1
ATOM 5892 C CA . PRO A 1 756 ? 3.833 -30.850 1.322 1.00 75.81 756 PRO A CA 1
ATOM 5893 C C . PRO A 1 756 ? 4.424 -30.271 0.030 1.00 75.81 756 PRO A C 1
ATOM 5895 O O . PRO A 1 756 ? 5.618 -29.978 -0.040 1.00 75.81 756 PRO A O 1
ATOM 5898 N N . VAL A 1 757 ? 3.574 -30.057 -0.976 1.00 82.06 757 VAL A N 1
ATOM 5899 C CA . VAL A 1 757 ? 3.926 -29.383 -2.232 1.00 82.06 757 VAL A CA 1
ATOM 5900 C C . VAL A 1 757 ? 3.468 -27.932 -2.156 1.00 82.06 757 VAL A C 1
ATOM 5902 O O . VAL A 1 757 ? 2.269 -27.648 -2.081 1.00 82.06 757 VAL A O 1
ATOM 5905 N N . PHE A 1 758 ? 4.429 -27.013 -2.158 1.00 84.44 758 PHE A N 1
ATOM 5906 C CA . PHE A 1 758 ? 4.172 -25.576 -2.140 1.00 84.44 758 PHE A CA 1
ATOM 5907 C C . PHE A 1 758 ? 3.894 -25.043 -3.547 1.00 84.44 758 PHE A C 1
ATOM 5909 O O . PHE A 1 758 ? 4.470 -25.528 -4.516 1.00 84.44 758 PHE A O 1
ATOM 5916 N N . LEU A 1 759 ? 3.047 -24.016 -3.649 1.00 84.81 759 LEU A N 1
ATOM 5917 C CA . LEU A 1 759 ? 2.767 -23.331 -4.913 1.00 84.81 759 LEU A CA 1
ATOM 5918 C C . LEU A 1 759 ? 4.012 -22.622 -5.472 1.00 84.81 759 LEU A C 1
ATOM 5920 O O . LEU A 1 759 ? 4.197 -22.600 -6.683 1.00 84.81 759 LEU A O 1
ATOM 5924 N N . GLY A 1 760 ? 4.854 -22.043 -4.606 1.00 84.31 760 GLY A N 1
ATOM 5925 C CA . GLY A 1 760 ? 6.086 -21.370 -5.024 1.00 84.31 760 GLY A CA 1
ATOM 5926 C C . GLY A 1 760 ? 5.827 -20.147 -5.911 1.00 84.31 760 GLY A C 1
ATOM 5927 O O . GLY A 1 760 ? 5.173 -19.190 -5.500 1.00 84.31 760 GLY A O 1
ATOM 5928 N N . ASP A 1 761 ? 6.366 -20.158 -7.122 1.00 79.88 761 ASP A N 1
ATOM 5929 C CA . ASP A 1 761 ? 6.144 -19.152 -8.164 1.00 79.88 761 ASP A CA 1
ATOM 5930 C C . ASP A 1 761 ? 4.906 -19.436 -9.035 1.00 79.88 761 ASP A C 1
ATOM 5932 O O . ASP A 1 761 ? 4.535 -18.608 -9.863 1.00 79.88 761 ASP A O 1
ATOM 5936 N N . GLY A 1 762 ? 4.222 -20.562 -8.824 1.00 81.06 762 GLY A N 1
ATOM 5937 C CA . GLY A 1 762 ? 3.021 -20.923 -9.569 1.00 81.06 762 GLY A CA 1
ATOM 5938 C C . GLY A 1 762 ? 1.848 -19.956 -9.363 1.00 81.06 762 GLY A C 1
ATOM 5939 O O . GLY A 1 762 ? 1.701 -19.300 -8.324 1.00 81.06 762 GLY A O 1
ATOM 5940 N N . ILE A 1 763 ? 0.958 -19.911 -10.356 1.00 87.00 763 ILE A N 1
ATOM 5941 C CA . ILE A 1 763 ? -0.271 -19.111 -10.329 1.00 87.00 763 ILE A CA 1
ATOM 5942 C C . ILE A 1 763 ? -1.485 -20.041 -10.370 1.00 87.00 763 ILE A C 1
ATOM 5944 O O . ILE A 1 763 ? -1.544 -20.972 -11.174 1.00 87.00 763 ILE A O 1
ATOM 5948 N N . ILE A 1 764 ? -2.497 -19.756 -9.546 1.00 88.12 764 ILE A N 1
ATOM 5949 C CA . ILE A 1 764 ? -3.781 -20.467 -9.591 1.00 88.12 764 ILE A CA 1
ATOM 5950 C C . ILE A 1 764 ? -4.845 -19.565 -10.216 1.00 88.12 764 ILE A C 1
ATOM 5952 O O . ILE A 1 764 ? -5.135 -18.489 -9.685 1.00 88.12 764 ILE A O 1
ATOM 5956 N N . LYS A 1 765 ? -5.472 -20.004 -11.315 1.00 90.44 765 LYS A N 1
ATOM 5957 C CA . LYS A 1 765 ? -6.685 -19.361 -11.839 1.00 90.44 765 LYS A CA 1
ATOM 5958 C C . LYS A 1 765 ? -7.880 -19.876 -11.047 1.00 90.44 765 LYS A C 1
ATOM 5960 O O . LYS A 1 765 ? -8.215 -21.053 -11.136 1.00 90.44 765 LYS A O 1
ATOM 5965 N N . ALA A 1 766 ? -8.531 -19.014 -10.278 1.00 91.06 766 ALA A N 1
ATOM 5966 C CA . ALA A 1 766 ? -9.591 -19.413 -9.364 1.00 91.06 766 ALA A CA 1
ATOM 5967 C C . ALA A 1 766 ? -10.886 -18.618 -9.578 1.00 91.06 766 ALA A C 1
ATOM 5969 O O . ALA A 1 766 ? -10.863 -17.439 -9.927 1.00 91.06 766 ALA A O 1
ATOM 5970 N N . ILE A 1 767 ? -12.025 -19.255 -9.314 1.00 92.25 767 ILE A N 1
ATOM 5971 C CA . ILE A 1 767 ? -13.329 -18.594 -9.198 1.00 92.25 767 ILE A CA 1
ATOM 5972 C C . ILE A 1 767 ? -13.742 -18.534 -7.729 1.00 92.25 767 ILE A C 1
ATOM 5974 O O . ILE A 1 767 ? -13.827 -19.560 -7.047 1.00 92.25 767 ILE A O 1
ATOM 5978 N N . VAL A 1 768 ? -13.970 -17.325 -7.219 1.00 92.75 768 VAL A N 1
ATOM 5979 C CA . VAL A 1 768 ? -14.379 -17.108 -5.826 1.00 92.75 768 VAL A CA 1
ATOM 5980 C C . VAL A 1 768 ? -15.823 -17.564 -5.659 1.00 92.75 768 VAL A C 1
ATOM 5982 O O . VAL A 1 768 ? -16.683 -17.263 -6.486 1.00 92.75 768 VAL A O 1
ATOM 5985 N N . ARG A 1 769 ? -16.106 -18.315 -4.590 1.00 91.12 769 ARG A N 1
ATOM 5986 C CA . ARG A 1 769 ? -17.455 -18.846 -4.355 1.00 91.12 769 ARG A CA 1
ATOM 5987 C C . ARG A 1 769 ? -18.476 -17.728 -4.129 1.00 91.12 769 ARG A C 1
ATOM 5989 O O . ARG A 1 769 ? -18.135 -16.635 -3.681 1.00 91.12 769 ARG A O 1
ATOM 5996 N N . ASN A 1 770 ? -19.753 -18.046 -4.315 1.00 87.06 770 ASN A N 1
ATOM 5997 C CA . ASN A 1 770 ? -20.833 -17.157 -3.894 1.00 87.06 770 ASN A CA 1
ATOM 5998 C C . ASN A 1 770 ? -20.917 -17.061 -2.360 1.00 87.06 770 ASN A C 1
ATOM 6000 O O . ASN A 1 770 ? -20.537 -17.987 -1.626 1.00 87.06 770 ASN A O 1
ATOM 6004 N N . ARG A 1 771 ? -21.424 -15.922 -1.881 1.00 84.25 771 ARG A N 1
ATOM 6005 C CA . ARG A 1 771 ? -21.679 -15.693 -0.456 1.00 84.25 771 ARG A CA 1
ATOM 6006 C C . ARG A 1 771 ? -22.919 -16.460 -0.012 1.00 84.25 771 ARG A C 1
ATOM 6008 O O . ARG A 1 771 ? -23.820 -16.713 -0.808 1.00 84.25 771 ARG A O 1
ATOM 6015 N N . ILE A 1 772 ? -22.940 -16.852 1.258 1.00 83.19 772 ILE A N 1
ATOM 6016 C CA . ILE A 1 772 ? -24.060 -17.594 1.861 1.00 83.19 772 ILE A CA 1
ATOM 6017 C C . ILE A 1 772 ? -25.115 -16.623 2.399 1.00 83.19 772 ILE A C 1
ATOM 6019 O O . ILE A 1 772 ? -26.263 -16.999 2.633 1.00 83.19 772 ILE A O 1
ATOM 6023 N N . THR A 1 773 ? -24.722 -15.370 2.611 1.00 78.06 773 THR A N 1
ATOM 6024 C CA . THR A 1 773 ? -25.603 -14.266 2.980 1.00 78.06 773 THR A CA 1
ATOM 6025 C C . THR A 1 773 ? -26.696 -14.025 1.940 1.00 78.06 773 THR A C 1
ATOM 6027 O O . THR A 1 773 ? -26.579 -14.429 0.785 1.00 78.06 773 THR A O 1
ATOM 6030 N N . ALA A 1 774 ? -27.792 -13.387 2.364 1.00 64.44 774 ALA A N 1
ATOM 6031 C CA . ALA A 1 774 ? -29.028 -13.287 1.577 1.00 64.44 774 ALA A CA 1
ATOM 6032 C C . ALA A 1 774 ? -28.864 -12.555 0.230 1.00 64.44 774 ALA A C 1
ATOM 6034 O O . ALA A 1 774 ? -29.677 -12.729 -0.673 1.00 64.44 774 ALA A O 1
ATOM 6035 N N . ASP A 1 775 ? -27.809 -11.758 0.089 1.00 66.50 775 ASP A N 1
ATOM 6036 C CA . ASP A 1 775 ? -27.446 -11.064 -1.142 1.00 66.50 775 ASP A CA 1
ATOM 6037 C C . ASP A 1 775 ? -26.776 -11.976 -2.182 1.00 66.50 775 ASP A C 1
ATOM 6039 O O . ASP A 1 775 ? -26.700 -11.611 -3.354 1.00 66.50 775 ASP A O 1
ATOM 6043 N N . GLY A 1 776 ? -26.297 -13.164 -1.797 1.00 62.03 776 GLY A N 1
ATOM 6044 C CA . GLY A 1 776 ? -25.749 -14.174 -2.709 1.00 62.03 776 GLY A CA 1
ATOM 6045 C C . GLY A 1 776 ? -24.541 -13.709 -3.531 1.00 62.03 776 GLY A C 1
ATOM 6046 O O . GLY A 1 776 ? -24.175 -14.371 -4.498 1.00 62.03 776 GLY A O 1
ATOM 6047 N N . GLY A 1 777 ? -23.927 -12.575 -3.176 1.00 59.66 777 GLY A N 1
ATOM 6048 C CA . GLY A 1 777 ? -22.879 -11.927 -3.969 1.00 59.66 777 GLY A CA 1
ATOM 6049 C C . GLY A 1 777 ? -23.353 -10.855 -4.958 1.00 59.66 777 GLY A C 1
ATOM 6050 O O . GLY A 1 777 ? -22.516 -10.280 -5.647 1.00 59.66 777 GLY A O 1
ATOM 6051 N N . LYS A 1 778 ? -24.652 -10.533 -5.027 1.00 56.97 778 LYS A N 1
ATOM 6052 C CA . LYS A 1 778 ? -25.138 -9.386 -5.811 1.00 56.97 778 LYS A CA 1
ATOM 6053 C C . LYS A 1 778 ? -24.639 -8.083 -5.178 1.00 56.97 778 LYS A C 1
ATOM 6055 O O . LYS A 1 778 ? -24.774 -7.896 -3.971 1.00 56.97 778 LYS A O 1
ATOM 6060 N N . SER A 1 779 ? -24.045 -7.203 -5.986 1.00 50.78 779 SER A N 1
ATOM 6061 C CA . SER A 1 779 ? -23.717 -5.841 -5.543 1.00 50.78 779 SER A CA 1
ATOM 6062 C C . SER A 1 779 ? -25.012 -5.060 -5.313 1.00 50.78 779 SER A C 1
ATOM 6064 O O . SER A 1 779 ? -25.997 -5.285 -6.016 1.00 50.78 779 SER A O 1
ATOM 6066 N N . ILE A 1 780 ? -24.989 -4.120 -4.367 1.00 50.12 780 ILE A N 1
ATOM 6067 C CA . ILE A 1 780 ? -26.113 -3.231 -4.018 1.00 50.12 780 ILE A CA 1
ATOM 6068 C C . ILE A 1 780 ? -26.609 -2.433 -5.242 1.00 50.12 780 ILE A C 1
ATOM 6070 O O . ILE A 1 780 ? -27.760 -2.018 -5.293 1.00 50.12 780 ILE A O 1
ATOM 6074 N N . ILE A 1 781 ? -25.763 -2.261 -6.265 1.00 39.41 781 ILE A N 1
ATOM 6075 C CA . ILE A 1 781 ? -26.099 -1.573 -7.524 1.00 39.41 781 ILE A CA 1
ATOM 6076 C C . ILE A 1 781 ? -26.969 -2.447 -8.457 1.00 39.41 781 ILE A C 1
ATOM 6078 O O . ILE A 1 781 ? -27.641 -1.926 -9.342 1.00 39.41 781 ILE A O 1
ATOM 6082 N N . ALA A 1 782 ? -26.966 -3.772 -8.279 1.00 29.94 782 ALA A N 1
ATOM 6083 C CA . ALA A 1 782 ? -27.674 -4.734 -9.131 1.00 29.94 782 ALA A CA 1
ATOM 6084 C C . ALA A 1 782 ? -28.920 -5.359 -8.467 1.00 29.94 782 ALA A C 1
ATOM 6086 O O . ALA A 1 782 ? -29.489 -6.304 -9.024 1.00 29.94 782 ALA A O 1
ATOM 6087 N N . SER A 1 783 ? -29.304 -4.887 -7.275 1.00 32.34 783 SER A N 1
ATOM 6088 C CA . SER A 1 783 ? -30.465 -5.360 -6.504 1.00 32.34 783 SER A CA 1
ATOM 6089 C C . SER A 1 783 ? -31.645 -4.407 -6.565 1.00 32.34 783 SER A C 1
ATOM 6091 O O . SER A 1 783 ? -31.410 -3.207 -6.299 1.00 32.34 783 SER A O 1
#

Secondary structure (DSSP, 8-state):
------------TTS-SSHHHHHHHHHHHHHHHHHHHHHHHHHHHIIIII-GGG-SHHHHHHHHHHHHHHHHHHHHHHHHHHHHTT--TTSGGGHHHHHHHHHHHHHHHHHHHHHHHHHHHHHHHHHTT-HHHHHHHHH-HHHHHHHHHHHHHHHHHHHHHHT--EE-SSSEE-S-HHHHIIIIIHHHHHHHHHHHHHHHHHHHHHHHHHHHHHHHHHTTS------------------------HHHHHHHHHHHTTS---HHHHHHHHHHHSPPTTHHHHHHHH-SEEEHHHHHHHHHHS-TTS---EEEEEEE-TT-----GGGEEEEESSS--EEEEE-STTSSHHHHHHHHHHHHH---TTEE-SSPPEEEEEE--S--BTTB-PPPGGGGGGGSTT-EEEEEE-GGGHHHH----------------SSTTTTSTTEEEEE--B-GGG--HHHHHHHH--PPSTTPPPPHHHHHHHHHHHHHHHHHHHHT----HHHHHHHHHHT---HHHHHHHHHHHHHHHHTB-TTTS---S------------TTTTPPP----TTEEEEEE---TT--HHHHHHHHHHHHHHHHHS--SS-EEEEESSGGGT--SSHHHHHHHHHHHHHHHTTTTTTEEEEEEESSTTS-HHHHHT-SEEEEE----HHHHHHHHHH-GGGS--TTS-----PPPPS--------B---HHHHHHHHHTPPTTEEEEE-TT-EEEEEE---TT--S--S---EEEEE-TT-BEEEEEPPPSSTTTT--GGG-

Sequence (783 aa):
MESPMHIYHREALAAPADRSEMVLQSIVILVVSILSILGAGWIIVSFFVVFKSLRSFRHQLILGLAASDFLMALNFLSSTAMNINGKEIGAPEHQTFCSFNGFMTQVFVIQTDYWVLTIAMCTYVILAGYKSLSSWVQDQRIFLSCVPWVLSLLWAGIGLKLAGYGDIGAWCWFTSDEVRLLANFVPRWVIIITILSMYARLYFILRKSHKSFISLGNSNSTSEPSRERTITRSNHDVWRYHESDAAGRRRLQRHIKMAVFHVHDLQAQMKLFYPPEHSEVHDVISTPIFTDQVGKYLKQHAPKKKAPQYGLLACDISNGSALNESSRLFYNVAAPSSVFICGSQGSGKSHTLATLLENCLMRSVANVLTRPLAGLVFHYDSFVSDSGGIPCEAACLSSNKKVSVRVLCPPTNTATIKVTSASVVQKKPLTLPKNIYACLPNVTVQELRFSQDDLNTKRMLNLMVASPGQGDKMPLYLHTVMRILRELRIKQQQRGGGFNYQEFKNAMKAANLSKQQSAPLHQRLETLESFMVKQDAPAEGPKGKKGKGKAALKNQGKVDWTPVSGQLTIVDLSCPCVTAEQACSLFDICLSLFLEQKTDLGRVVALDESHKYMNNTNESNVFTESLLSAIRLQRHNGTRIIISTQEPTVSPSLLDLCSITIVHRFTSPVWLQVLRRHLAGASDNDESGAKGLETPNESEQGSKQYWTIPASEIFSNIVQLRTGEAFVFAPSAIVDAIPKTHAGASVAQKGGDWQPVFLGDGIIKAIVRNRITADGGKSIIAS